Protein AF-A0A6A4SZC0-F1 (afdb_monomer_lite)

pLDDT: mean 73.5, std 26.19, range [21.17, 98.06]

Foldseek 3Di:
DPVVVVVVVVVVVVVPQAKDWPDAFAADEEEFFAKDKTWTAIPNDQAWKWKDWQNHTQDTDQQSPVQNQWGFDDDRVRRIGMIMGHGDDPVRQTWMWMADVVNRDIGDIYGYHYWYDWDAKDWPCPQEDEEEAQDKDKTKIKIWFGVPFWDKWKDKQRHTDPDKDKDWDQDPVNGTIMIMIIDIDRDHCVQAQIKMKIFTADPNHNVTHIDIYGYHYFYWKDWDKDKPPQAEEQFDKMKIAIDIDGVVDWPWKWKDKLNHTDPPPTDRMDMDGDHPSLQVIWIKMWIGDPPGIDIDTDGGNYFAWKDWPDAWEADEEEAQAKDKTFTDIDGPPDKFKFKDFPVDPDTQDRDRIRIDGRDDQVNFHKMKIWIGDPPHDIDIHIYGYHYAAAKDWDDDQEAEDAAFAKDKDKIKIFGVVDFPFKWKDWDPDIDGQVPDDDDPFWDKDWDQDPPPGRIIMIMIMGHGHHPVQQVTWMWIWTGDPRGIDIGTHHYDHDDPPPPVVVVVVVVVVVVVVVVVVVVVVVVVVVVPPDDDDDDDDDDDDDYDDDDDDDDDDDDDDDDDDDDDDDDDDDDDDDDDDDDDDDDDDDDDDDDDDDDDDDDDDDDDDDDDDDDDDDDDDDDDDDDDDDDDDDDDDDDDDDDDDDDDDDYDDDDDDDDDDDDDDDDDDDDDDDDDDDDDDDDDDDDDDDDDDDDDDDDDDDDDDDDDDDDDDDDDDDDDDDDDDDDDDDDDDDDDDDDDDDPPPPDDDDDDDDDDDDDDDDDDDDDDDDDDDDDDDDDDDDDDDDDDDDDDDDDDDDDDDDDDDDDDDDDDDDDDDDDDDDDDDDDDDDPVNVVCVVACDNDDDPVCVPPHHQPPVNDDDDPPPPPQFDWDWPALPDLLVVGGWIWTFGHDPFATAFIDIDFQPPFDVLQVVQQVDFLLRSLLLQCQQPLLQNLQSSVQSLVQQCVLQVHDADLLLLLVSLLVQLLSLLSLLLVLLQSLCVLLPNNPLNVLVVVLNQLSLVQLCQQQVGSTSRSQRHNFGGQDDHDPPSLVVVVVSLVVVVVSLVVVCVVQVPDPSNCVLWPPALWDALVRCVVLPAFALQNQQNFHPDFCCPVPNDRCSVVADFDQHHHHGSILSSSNVRSSRSNVRSSSRNVVSSVVNDDDDRGHPPLQQHQDDPVCCVPDPVSVVSNVCCVPFNRFGQADWDWGWHQRSLGTWIWIFGHPRGSGTNGIDIDDNLCSLVVCLGVRRHGHGPSSSSSSSSSSSDDCSNVHD

Sequence (1249 aa):
MQRLLLLSLALTFQTVWTARFSQEPADQSVVRGQRVILSCVVFNYSGIVQWTKDGLALGIGEDLRAWPRYRVLRVQELGQYNLEILSADLSDDSLYECQAPDAALRSRRAKLTVLIPPDDPVIDGGPEVLLNAGESYNLSCVSRGAKPPSMIEWLKDGLPVDGAASATEVLSDRKRVTTRSYLPVQPVDTDTGRNYSCVATNLAIPMGKITTVTLNVHHQPTVTLSIEPRSVLEGERVTFTCQAHANPPIMGYRWAKGGVVLQGARESVFTTKADHSFFTEPVSCLVFNAVGKTNVSILVDVHFGPILLVEPQPKTVDVDSDVSLNCKWAGNPPLTLTWFKKGSNMVLSNSNQLYLKSVSQADAGQYVCKAIVPRIGVGETEVTLTVNGPPIISSDPVQYAVRGERGEVKCFIASTPPPDKIVWAWKENVWEKEKGTLLERYTVEQSKSAAEGGGVLSTLTINNVMESDFLSTYNCTAWNSFGPGTMIISLEETEEVPVGIIAGGTVGSTILLFIFLLVLVLIFYRQRKGSRRGVTLGKPDIKVETINKETHSLEEDSGSVSTASRMVKAMYSPFKDDIELKSDLRSDTLDTRQEYDLKDPTNGYYNVRASTHDEGRPASRSTMHYSDYRSPTGTPGGAASISSSAGGSGATASGGAPGPPGPLTSPGRPQACYDPRPPSRLSHISYAQFNTFTRGGQSQQPPANPVPAASDFPGDCSLLESNSQLAYDNYGYPSHYQTYRMGFAPSSLAPLEAGPSYEMYGVGSGVAAPAVGVVPGGPAPSGSETGLGKYGSSTRFSYTSQHSDYSHSRHTQRMQTHVQKQWQPDVEWMEQFAGAVMYPTTISEKWNLPPWNDKDPPAEKDVSNLTINFGPQHPAAHGVLRLVLELSGESVKKCDPHIGLLHRGTEKLIEYKTYLQALPYFDRLDYVSMMCNEEAYSLAVEKLLNIQAPPRAQWIRVLYGEMTRILNHIMAITTHALDIGAMTPFFWMFEEREKMFEFYERVSGARMHAAYIRPGGVHQDLPLGLMDDIYEWCKNFSIRIDEVEEMLTSNRIWKNRTVDIGVISAEDALNYGFSGVMLRGSGIKWDLRKSQPYDKYDEVEFDVPIGSKGDCYDRYLCRMEEMRQSLRIMHQALNKMPEGEIKVDDAKVAPPKRSEMKTSMESLIHHFKLYTEGYQVPPGATYTAVEAPKGEFGVYLVSDGSSRPYRCKIKAPGFAHLAGLDKMAQGHMLADVVAIIGTQDIVFGEVDR

Secondary structure (DSSP, 8-state):
-TTHHHHHHHHHHHTTS--EEEE----EEEETTS-EEE--EEET--S--EEEETTEE--SSSB-TT-TTEEEEEEGGGTEEEEEESS--TTT-SEEEEEEGGGTEEPPPEEEEEEBPPPPPEETT-SEEEEETT--EEEEEEEEEEBSPPEEEEEETTEE----EEEEEE-TTSS-EEEEEEEEE---GGGTTPEEEEEEEETTEEEEEEEEEEEEEEEEEEEEEEEESSEEETT-EEEEEEEEEEESPP-EEEEEETTEE-TT--SSEEEEEPPTHHHHS-EEEEEE-SS-EEEEEE--EEEEEEEEEEPPPPEEEETT--EEEE-EEEEESPPEEEEEETT---EEESSSEEEESS--TTT-EEEEEEEEETTTEEEEEEEEEEEE-SPEE-S-SEEEE-TTS-EEEEEEEE-SSPPSEEEEEETTEEEETTS--SSTTEEEEEEE--SSS-PEEEEEEESS--HHHHTS-EEEEEEETTEEEEEEEEEEE-----THHHHHHHHHHHHHHHHHHHHHHHHHHHHTTS-------------------------------------------------------------------PPP-------PPPP-----------------------------------------------------------------PPP------------PPP------PPPPPPP------------------------PPP----------PPP-------PPPP-PPPPP-------------------------------------------------------PPPP---HHHHHTTSSSSSS--TTGGG-PPPPTTS-----------EEEEE-S--GGGSSS-EEEEEEETTEEEEEEEE--TT---HHHHHTTS-HHHHHHHHTTSSTTSHHHHHHHHHHHHHHHHT----HHHHHHHHHHHHHHHHHHHHHHHHHHHHHHT--HHHHHHHHHHHHHHHHHHHHHS-SS----EETTEESSPPPTTHHHHHHHHHHHHHHHHHHHHHHHTT-HHHHHTTTTSS---HHHHHHTT--THHHHHTT----HHHHS--TTTTSS-------SS-SHHHHHHHHHHHHHHHHHHHHHHHHH---S-SB-S-TTTSPPPTTGGGT-HHHHHHHHHHHHT-PPPPSEEEEEEEEETTEEEEEEEEE-SSSSEEEEEEE-HHHHHHHTHHHHHTTSBHHHHHHHHHHHT--HHHH--

InterPro domains:
  IPR001135 NADH-quinone oxidoreductase, subunit D [PF00346] (979-1249)
  IPR003598 Immunoglobulin subtype 2 [SM00408] (31-105)
  IPR003598 Immunoglobulin subtype 2 [SM00408] (132-205)
  IPR003598 Immunoglobulin subtype 2 [SM00408] (318-376)
  IPR003599 Immunoglobulin domain subtype [SM00409] (25-115)
  IPR003599 Immunoglobulin domain subtype [SM00409] (126-218)
  IPR003599 Immunoglobulin domain subtype [SM00409] (227-288)
  IPR003599 Immunoglobulin domain subtype [SM00409] (312-388)
  IPR003599 Immunoglobulin domain subtype [SM00409] (396-494)
  IPR007110 Immunoglobulin-like domain [PS50835] (19-113)
  IPR007110 Immunoglobulin-like domain [PS50835] (118-216)
  IPR007110 Immunoglobulin-like domain [PS50835] (221-297)
  IPR007110 Immunoglobulin-like domain [PS50835] (306-386)
  IPR007110 Immunoglobulin-like domain [PS50835] (390-492)
  IPR013098 Immunoglobulin I-set [PF07679] (20-104)
  IPR013162 CD80-like, immunoglobulin C2-set [PF08205] (127-201)
  IPR013783 Immunoglobulin-like fold [G3DSA:2.60.40.10] (14-118)
  IPR013783 Immunoglobulin-like fold [G3DSA:2.60.40.10] (119-219)
  IPR013783 Immunoglobulin-like fold [G3DSA:2.60.40.10] (220-300)
  IPR013783 Immunoglobulin-like fold [G3DSA:2.60.40.10] (308-391)

Organism: Scophthalmus maximus (NCBI:txid52904)

Radius of gyration: 54.32 Å; chains: 1; bounding box: 139×118×190 Å

Structure (mmCIF, N/CA/C/O backbone):
data_AF-A0A6A4SZC0-F1
#
_entry.id   AF-A0A6A4SZC0-F1
#
loop_
_atom_site.group_PDB
_atom_site.id
_atom_site.type_symbol
_atom_site.label_atom_id
_atom_site.label_alt_id
_atom_site.label_comp_id
_atom_site.label_asym_id
_atom_site.label_entity_id
_atom_site.label_seq_id
_atom_site.pdbx_PDB_ins_code
_atom_site.Cartn_x
_atom_site.Cartn_y
_atom_site.Cartn_z
_atom_site.occupancy
_atom_site.B_iso_or_equiv
_atom_site.auth_seq_id
_atom_site.auth_comp_id
_atom_site.auth_asym_id
_atom_site.auth_atom_id
_atom_site.pdbx_PDB_model_num
ATOM 1 N N . MET A 1 1 ? 15.861 -23.640 -100.175 1.00 49.62 1 MET A N 1
ATOM 2 C CA . MET A 1 1 ? 16.264 -23.516 -98.753 1.00 49.62 1 MET A CA 1
ATOM 3 C C . MET A 1 1 ? 17.697 -23.999 -98.443 1.00 49.62 1 MET A C 1
ATOM 5 O O . MET A 1 1 ? 18.003 -24.201 -97.281 1.00 49.62 1 MET A O 1
ATOM 9 N N . GLN A 1 2 ? 18.626 -24.113 -99.407 1.00 46.34 2 GLN A N 1
ATOM 10 C CA . GLN A 1 2 ? 19.973 -24.665 -99.125 1.00 46.34 2 GLN A CA 1
ATOM 11 C C . GLN A 1 2 ? 21.093 -23.608 -99.001 1.00 46.34 2 GLN A C 1
ATOM 13 O O . GLN A 1 2 ? 22.167 -23.912 -98.498 1.00 46.34 2 GLN A O 1
ATOM 18 N N . ARG A 1 3 ? 20.836 -22.347 -99.394 1.00 47.72 3 ARG A N 1
ATOM 19 C CA . ARG A 1 3 ? 21.788 -21.225 -99.234 1.00 47.72 3 ARG A CA 1
ATOM 20 C C . ARG A 1 3 ? 21.664 -20.455 -97.909 1.00 47.72 3 ARG A C 1
ATOM 22 O O . ARG A 1 3 ? 22.648 -19.861 -97.495 1.00 47.72 3 ARG A O 1
ATOM 29 N N . LEU A 1 4 ? 20.513 -20.489 -97.221 1.00 49.53 4 LEU A N 1
ATOM 30 C CA . LEU A 1 4 ? 20.379 -19.850 -95.897 1.00 49.53 4 LEU A CA 1
ATOM 31 C C . LEU A 1 4 ? 21.061 -20.657 -94.779 1.00 49.53 4 LEU A C 1
ATOM 33 O O . LEU A 1 4 ? 21.677 -20.059 -93.905 1.00 49.53 4 LEU A O 1
ATOM 37 N N . LEU A 1 5 ? 21.010 -21.995 -94.832 1.00 50.75 5 LEU A N 1
ATOM 38 C CA . LEU A 1 5 ? 21.583 -22.850 -93.781 1.00 50.75 5 LEU A CA 1
ATOM 39 C C . LEU A 1 5 ? 23.122 -22.756 -93.703 1.00 50.75 5 LEU A C 1
ATOM 41 O O . LEU A 1 5 ? 23.707 -22.872 -92.629 1.00 50.75 5 LEU A O 1
ATOM 45 N N . LEU A 1 6 ? 23.777 -22.506 -94.844 1.00 50.41 6 LEU A N 1
ATOM 46 C CA . LEU A 1 6 ? 25.222 -22.261 -94.922 1.00 50.41 6 LEU A CA 1
ATOM 47 C C . LEU A 1 6 ? 25.619 -20.891 -94.346 1.00 50.41 6 LEU A C 1
ATOM 49 O O . LEU A 1 6 ? 26.692 -20.768 -93.766 1.00 50.41 6 LEU A O 1
ATOM 53 N N . LEU A 1 7 ? 24.748 -19.882 -94.451 1.00 50.78 7 LEU A N 1
ATOM 54 C CA . LEU A 1 7 ? 24.972 -18.550 -93.878 1.00 50.78 7 LEU A CA 1
ATOM 55 C C . LEU A 1 7 ? 24.756 -18.524 -92.358 1.00 50.78 7 LEU A C 1
ATOM 57 O O . LEU A 1 7 ? 25.534 -17.882 -91.655 1.00 50.78 7 LEU A O 1
ATOM 61 N N . SER A 1 8 ? 23.777 -19.270 -91.829 1.00 48.88 8 SER A N 1
ATOM 62 C CA . SER A 1 8 ? 23.632 -19.434 -90.375 1.00 48.88 8 SER A CA 1
ATOM 63 C C . SER A 1 8 ? 24.808 -20.201 -89.765 1.00 48.88 8 SER A C 1
ATOM 65 O O . SER A 1 8 ? 25.324 -19.784 -88.733 1.00 48.88 8 SER A O 1
ATOM 67 N N . LEU A 1 9 ? 25.292 -21.263 -90.427 1.00 48.94 9 LEU A N 1
ATOM 68 C CA . LEU A 1 9 ? 26.487 -21.988 -89.980 1.00 48.94 9 LEU A CA 1
ATOM 69 C C . LEU A 1 9 ? 27.747 -21.107 -90.024 1.00 48.94 9 LEU A C 1
ATOM 71 O O . LEU A 1 9 ? 28.496 -21.085 -89.048 1.00 48.94 9 LEU A O 1
ATOM 75 N N . ALA A 1 10 ? 27.946 -20.320 -91.088 1.00 46.38 10 ALA A N 1
ATOM 76 C CA . ALA A 1 10 ? 29.073 -19.388 -91.187 1.00 46.38 10 ALA A CA 1
ATOM 77 C C . ALA A 1 10 ? 29.081 -18.337 -90.057 1.00 46.38 10 ALA A C 1
ATOM 79 O O . ALA A 1 10 ? 30.130 -18.091 -89.462 1.00 46.38 10 ALA A O 1
ATOM 80 N N . LEU A 1 11 ? 27.917 -17.778 -89.703 1.00 45.38 11 LEU A N 1
ATOM 81 C CA . LEU A 1 11 ? 27.799 -16.809 -88.607 1.00 45.38 11 LEU A CA 1
ATOM 82 C C . LEU A 1 11 ? 28.002 -17.444 -87.219 1.00 45.38 11 LEU A C 1
ATOM 84 O O . LEU A 1 11 ? 28.628 -16.823 -86.365 1.00 45.38 11 LEU A O 1
ATOM 88 N N . THR A 1 12 ? 27.576 -18.695 -86.998 1.00 43.72 12 THR A N 1
ATOM 89 C CA . THR A 1 12 ? 27.867 -19.410 -85.735 1.00 43.72 12 THR A CA 1
ATOM 90 C C . THR A 1 12 ? 29.331 -19.838 -85.585 1.00 43.72 12 THR A C 1
ATOM 92 O O . THR A 1 12 ? 29.813 -19.974 -84.463 1.00 43.72 12 THR A O 1
ATOM 95 N N . PHE A 1 13 ? 30.070 -20.019 -86.687 1.00 40.19 13 PHE A N 1
ATOM 96 C CA . PHE A 1 13 ? 31.503 -20.333 -86.634 1.00 40.19 13 PHE A CA 1
ATOM 97 C C . PHE A 1 13 ? 32.389 -19.098 -86.390 1.00 40.19 13 PHE A C 1
ATOM 99 O O . PHE A 1 13 ? 33.489 -19.240 -85.856 1.00 40.19 13 PHE A O 1
ATOM 106 N N . GLN A 1 14 ? 31.919 -17.884 -86.704 1.00 40.84 14 GLN A N 1
ATOM 107 C CA . GLN A 1 14 ? 32.673 -16.646 -86.447 1.00 40.84 14 GLN A CA 1
ATOM 108 C C . GLN A 1 14 ? 32.644 -16.189 -84.977 1.00 40.84 14 GLN A C 1
ATOM 110 O O . GLN A 1 14 ? 33.563 -15.498 -84.544 1.00 40.84 14 GLN A O 1
ATOM 115 N N . THR A 1 15 ? 31.667 -16.614 -84.170 1.00 44.94 15 THR A N 1
ATOM 116 C CA . THR A 1 15 ? 31.565 -16.234 -82.743 1.00 44.94 15 THR A CA 1
ATOM 117 C C . THR A 1 15 ? 32.458 -17.041 -81.788 1.00 44.94 15 THR A C 1
ATOM 119 O O . THR A 1 15 ? 32.442 -16.795 -80.585 1.00 44.94 15 THR A O 1
ATOM 122 N N . VAL A 1 16 ? 33.237 -18.011 -82.284 1.00 49.69 16 VAL A N 1
ATOM 123 C CA . VAL A 1 16 ? 34.084 -18.895 -81.448 1.00 49.69 16 VAL A CA 1
ATOM 124 C C . VAL A 1 16 ? 35.518 -18.353 -81.267 1.00 49.69 16 VAL A C 1
ATOM 126 O O . VAL A 1 16 ? 36.248 -18.794 -80.380 1.00 49.69 16 VAL A O 1
ATOM 129 N N . TRP A 1 17 ? 35.918 -17.352 -82.060 1.00 48.91 17 TRP A N 1
ATOM 130 C CA . TRP A 1 17 ? 37.304 -16.857 -82.147 1.00 48.91 17 TRP A CA 1
ATOM 131 C C . TRP A 1 17 ? 37.488 -15.382 -81.743 1.00 48.91 17 TRP A C 1
ATOM 133 O O . TRP A 1 17 ? 38.445 -14.735 -82.157 1.00 48.91 17 TRP A O 1
ATOM 143 N N . THR A 1 18 ? 36.595 -14.839 -80.912 1.00 60.50 18 THR A N 1
ATOM 144 C CA . THR A 1 18 ? 36.749 -13.499 -80.316 1.00 60.50 18 THR A CA 1
ATOM 145 C C . THR A 1 18 ? 37.232 -13.594 -78.870 1.00 60.50 18 THR A C 1
ATOM 147 O O . THR A 1 18 ? 36.570 -14.228 -78.044 1.00 60.50 18 THR A O 1
ATOM 150 N N . ALA A 1 19 ? 38.345 -12.929 -78.548 1.00 70.81 19 ALA A N 1
ATOM 151 C CA . ALA A 1 19 ? 38.834 -12.808 -77.177 1.00 70.81 19 ALA A CA 1
ATOM 152 C C . ALA A 1 19 ? 37.788 -12.138 -76.264 1.00 70.81 19 ALA A C 1
ATOM 154 O O . ALA A 1 19 ? 37.113 -11.192 -76.674 1.00 70.81 19 ALA A O 1
ATOM 155 N N . ARG A 1 20 ? 37.653 -12.619 -75.023 1.00 84.19 20 ARG A N 1
ATOM 156 C CA . ARG A 1 20 ? 36.742 -12.053 -74.005 1.00 84.19 20 ARG A CA 1
ATOM 157 C C . ARG A 1 20 ? 37.217 -12.379 -72.592 1.00 84.19 20 ARG A C 1
ATOM 159 O O . ARG A 1 20 ? 37.867 -13.404 -72.398 1.00 84.19 20 ARG A O 1
ATOM 166 N N . PHE A 1 21 ? 36.851 -11.583 -71.590 1.00 85.00 21 PHE A N 1
ATOM 167 C CA . PHE A 1 21 ? 37.095 -11.974 -70.198 1.00 85.00 21 PHE A CA 1
ATOM 168 C C . PHE A 1 21 ? 36.238 -13.193 -69.823 1.00 85.00 21 PHE A C 1
ATOM 170 O O . PHE A 1 21 ? 35.033 -13.220 -70.060 1.00 85.00 21 PHE A O 1
ATOM 177 N N . SER A 1 22 ? 36.877 -14.209 -69.242 1.00 85.94 22 SER A N 1
ATOM 178 C CA . SER A 1 22 ? 36.214 -15.330 -68.564 1.00 85.94 22 SER A CA 1
ATOM 179 C C . SER A 1 22 ? 36.107 -15.097 -67.059 1.00 85.94 22 SER A C 1
ATOM 181 O O . SER A 1 22 ? 35.223 -15.657 -66.417 1.00 85.94 22 SER A O 1
ATOM 183 N N . GLN A 1 23 ? 37.017 -14.302 -66.493 1.00 88.06 23 GLN A N 1
ATOM 184 C CA . GLN A 1 23 ? 36.979 -13.870 -65.103 1.00 88.06 23 GLN A CA 1
ATOM 185 C C . GLN A 1 23 ? 37.571 -12.463 -65.011 1.00 88.06 23 GLN A C 1
ATOM 187 O O . GLN A 1 23 ? 38.682 -12.220 -65.486 1.00 88.06 23 GLN A O 1
ATOM 192 N N . GLU A 1 24 ? 36.824 -11.555 -64.391 1.00 90.31 24 GLU A N 1
ATOM 193 C CA . GLU A 1 24 ? 37.236 -10.173 -64.146 1.00 90.31 24 GLU A CA 1
ATOM 194 C C . GLU A 1 24 ? 37.526 -9.943 -62.658 1.00 90.31 24 GLU A C 1
ATOM 196 O O . GLU A 1 24 ? 36.833 -10.524 -61.808 1.00 90.31 24 GLU A O 1
ATOM 201 N N . PRO A 1 25 ? 38.485 -9.063 -62.317 1.00 91.31 25 PRO A N 1
ATOM 202 C CA . PRO A 1 25 ? 38.863 -8.833 -60.930 1.00 91.31 25 PRO A CA 1
ATOM 203 C C . PRO A 1 25 ? 37.687 -8.311 -60.116 1.00 91.31 25 PRO A C 1
ATOM 205 O O . PRO A 1 25 ? 36.854 -7.561 -60.620 1.00 91.31 25 PRO A O 1
ATOM 208 N N . ALA A 1 26 ? 37.600 -8.741 -58.863 1.00 90.06 26 ALA A N 1
ATOM 209 C CA . ALA A 1 26 ? 36.585 -8.313 -57.908 1.00 90.06 26 ALA A CA 1
ATOM 210 C C . ALA A 1 26 ? 37.208 -7.416 -56.835 1.00 90.06 26 ALA A C 1
ATOM 212 O O . ALA A 1 26 ? 38.411 -7.506 -56.581 1.00 90.06 26 ALA A O 1
ATOM 213 N N . ASP A 1 27 ? 36.379 -6.601 -56.189 1.00 91.38 27 ASP A N 1
ATOM 214 C CA . ASP A 1 27 ? 36.770 -5.850 -54.998 1.00 91.38 27 ASP A CA 1
ATOM 215 C C . ASP A 1 27 ? 37.230 -6.819 -53.901 1.00 91.38 27 ASP A C 1
ATOM 217 O O . ASP A 1 27 ? 36.604 -7.854 -53.663 1.00 91.38 27 ASP A O 1
ATOM 221 N N . GLN A 1 28 ? 38.346 -6.497 -53.248 1.00 91.06 28 GLN A N 1
ATOM 222 C CA . GLN A 1 28 ? 38.947 -7.330 -52.207 1.00 91.06 28 GLN A CA 1
ATOM 223 C C . GLN A 1 28 ? 39.473 -6.460 -51.066 1.00 91.06 28 GLN A C 1
ATOM 225 O O . GLN A 1 28 ? 39.977 -5.352 -51.280 1.00 91.06 28 GLN A O 1
ATOM 230 N N . SER A 1 29 ? 39.392 -6.985 -49.845 1.00 91.62 29 SER A N 1
ATOM 231 C CA . SER A 1 29 ? 40.030 -6.420 -48.661 1.00 91.62 29 SER A CA 1
ATOM 232 C C . SER A 1 29 ? 41.166 -7.327 -48.187 1.00 91.62 29 SER A C 1
ATOM 234 O O . SER A 1 29 ? 41.032 -8.548 -48.163 1.00 91.62 29 SER A O 1
ATOM 236 N N . VAL A 1 30 ? 42.307 -6.736 -47.830 1.00 92.25 30 VAL A N 1
ATOM 237 C CA . VAL A 1 30 ? 43.507 -7.466 -47.384 1.00 92.25 30 VAL A CA 1
ATOM 238 C C . VAL A 1 30 ? 44.138 -6.754 -46.193 1.00 92.25 30 VAL A C 1
ATOM 240 O O . VAL A 1 30 ? 44.199 -5.525 -46.177 1.00 92.25 30 VAL A O 1
ATOM 243 N N . VAL A 1 31 ? 44.616 -7.490 -45.187 1.00 91.44 31 VAL A N 1
ATOM 244 C CA . VAL A 1 31 ? 45.324 -6.879 -44.051 1.00 91.44 31 VAL A CA 1
ATOM 245 C C . VAL A 1 31 ? 46.744 -6.504 -44.475 1.00 91.44 31 VAL A C 1
ATOM 247 O O . VAL A 1 31 ? 47.427 -7.275 -45.151 1.00 91.44 31 VAL A O 1
ATOM 250 N N . ARG A 1 32 ? 47.203 -5.312 -44.076 1.00 90.88 32 ARG A N 1
ATOM 251 C CA . ARG A 1 32 ? 48.556 -4.818 -44.364 1.00 90.88 32 ARG A CA 1
ATOM 252 C C . ARG A 1 32 ? 49.616 -5.883 -44.056 1.00 90.88 32 ARG A C 1
ATOM 254 O O . ARG A 1 32 ? 49.637 -6.454 -42.970 1.00 90.88 32 ARG A O 1
ATOM 261 N N . GLY A 1 33 ? 50.512 -6.116 -45.010 1.00 87.38 33 GLY A N 1
ATOM 262 C CA . GLY A 1 33 ? 51.569 -7.123 -44.937 1.00 87.38 33 GLY A CA 1
ATOM 263 C C . GLY A 1 33 ? 51.233 -8.447 -45.634 1.00 87.38 33 GLY A C 1
ATOM 264 O O . GLY A 1 33 ? 52.159 -9.131 -46.068 1.00 87.38 33 GLY A O 1
ATOM 265 N N . GLN A 1 34 ? 49.951 -8.795 -45.801 1.00 89.69 34 GLN A N 1
ATOM 266 C CA . GLN A 1 34 ? 49.525 -10.050 -46.434 1.00 89.69 34 GLN A CA 1
ATOM 267 C C . GLN A 1 34 ? 49.610 -10.010 -47.971 1.00 89.69 34 GLN A C 1
ATOM 269 O O . GLN A 1 34 ? 49.610 -8.944 -48.590 1.00 89.69 34 GLN A O 1
ATOM 274 N N . ARG A 1 35 ? 49.657 -11.199 -48.582 1.00 91.25 35 ARG A N 1
ATOM 275 C CA . ARG A 1 35 ? 49.629 -11.426 -50.036 1.00 91.25 35 ARG A CA 1
ATOM 276 C C . ARG A 1 35 ? 48.193 -11.370 -50.564 1.00 91.25 35 ARG A C 1
ATOM 278 O O . ARG A 1 35 ? 47.302 -11.956 -49.956 1.00 91.25 35 ARG A O 1
ATOM 285 N N . VAL A 1 36 ? 47.983 -10.743 -51.721 1.00 92.25 36 VAL A N 1
ATOM 286 C CA . VAL A 1 36 ? 46.680 -10.685 -52.414 1.00 92.25 36 VAL A CA 1
ATOM 287 C C . VAL A 1 36 ? 46.835 -10.977 -53.908 1.00 92.25 36 VAL A C 1
ATOM 289 O O . VAL A 1 36 ? 47.882 -10.695 -54.492 1.00 92.25 36 VAL A O 1
ATOM 292 N N . ILE A 1 37 ? 45.807 -11.570 -54.524 1.00 92.62 37 ILE A N 1
ATOM 293 C CA . ILE A 1 37 ? 45.784 -11.916 -55.950 1.00 92.62 37 ILE A CA 1
ATOM 294 C C . ILE A 1 37 ? 44.478 -11.410 -56.576 1.00 92.62 37 ILE A C 1
ATOM 296 O O . ILE A 1 37 ? 43.388 -11.889 -56.255 1.00 92.62 37 ILE A O 1
ATOM 300 N N . LEU A 1 38 ? 44.593 -10.465 -57.509 1.00 91.88 38 LEU A N 1
ATOM 301 C CA . LEU A 1 38 ? 43.484 -9.996 -58.335 1.00 91.88 38 LEU A CA 1
ATOM 302 C C . LEU A 1 38 ? 43.412 -10.853 -59.601 1.00 91.88 38 LEU A C 1
ATOM 304 O O . LEU A 1 38 ? 44.346 -10.874 -60.407 1.00 91.88 38 LEU A O 1
ATOM 308 N N . SER A 1 39 ? 42.312 -11.584 -59.773 1.00 91.00 39 SER A N 1
ATOM 309 C CA . SER A 1 39 ? 42.138 -12.475 -60.918 1.00 91.00 39 SER A CA 1
ATOM 310 C C . SER A 1 39 ? 41.812 -11.712 -62.203 1.00 91.00 39 SER A C 1
ATOM 312 O O . SER A 1 39 ? 40.995 -10.796 -62.211 1.00 91.00 39 SER A O 1
ATOM 314 N N . CYS A 1 40 ? 42.439 -12.105 -63.307 1.00 90.75 40 CYS A N 1
ATOM 315 C CA . CYS A 1 40 ? 42.083 -11.662 -64.650 1.00 90.75 40 CYS A CA 1
ATOM 316 C C . CYS A 1 40 ? 42.360 -12.804 -65.626 1.00 90.75 40 CYS A C 1
ATOM 318 O O . CYS A 1 40 ? 43.500 -13.250 -65.763 1.00 90.75 40 CYS A O 1
ATOM 320 N N . VAL A 1 41 ? 41.312 -13.293 -66.287 1.00 90.00 41 VAL A N 1
ATOM 321 C CA . VAL A 1 41 ? 41.397 -14.429 -67.212 1.00 90.00 41 VAL A CA 1
ATOM 322 C C . VAL A 1 41 ? 40.723 -14.049 -68.521 1.00 90.00 41 VAL A C 1
ATOM 324 O O . VAL A 1 41 ? 39.532 -13.731 -68.535 1.00 90.00 41 VAL A O 1
ATOM 327 N N . VAL A 1 42 ? 41.477 -14.083 -69.619 1.00 86.69 42 VAL A N 1
ATOM 328 C CA . VAL A 1 42 ? 41.027 -13.722 -70.968 1.00 86.69 42 VAL A CA 1
ATOM 329 C C . VAL A 1 42 ? 40.969 -14.988 -71.820 1.00 86.69 42 VAL A C 1
ATOM 331 O O . VAL A 1 42 ? 41.989 -15.585 -72.153 1.00 86.69 42 VAL A O 1
ATOM 334 N N . PHE A 1 43 ? 39.759 -15.417 -72.165 1.00 83.06 43 PHE A N 1
ATOM 335 C CA . PHE A 1 43 ? 39.529 -16.604 -72.976 1.00 83.06 43 PHE A CA 1
ATOM 336 C C . PHE A 1 43 ? 39.976 -16.376 -74.424 1.00 83.06 43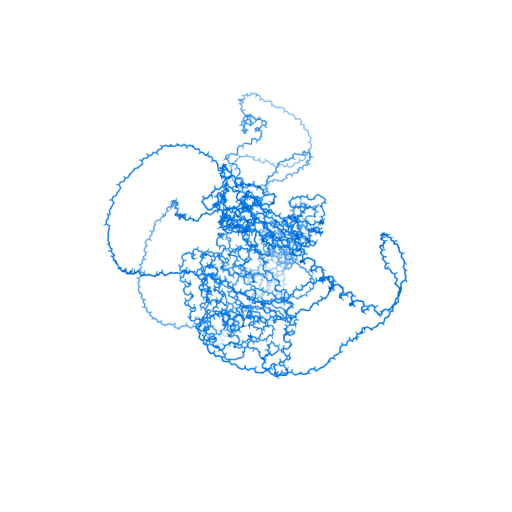 PHE A C 1
ATOM 338 O O . PHE A 1 43 ? 39.653 -15.344 -75.013 1.00 83.06 43 PHE A O 1
ATOM 345 N N . ASN A 1 44 ? 40.659 -17.372 -74.996 1.00 77.62 44 ASN A N 1
ATOM 346 C CA . ASN A 1 44 ? 41.144 -17.387 -76.381 1.00 77.62 44 ASN A CA 1
ATOM 347 C C . ASN A 1 44 ? 42.006 -16.156 -76.754 1.00 77.62 44 ASN A C 1
ATOM 349 O O . ASN A 1 44 ? 41.854 -15.567 -77.823 1.00 77.62 44 ASN A O 1
ATOM 353 N N . TYR A 1 45 ? 42.901 -15.750 -75.844 1.00 80.25 45 TYR A N 1
ATOM 354 C CA . TYR A 1 45 ? 43.857 -14.659 -76.037 1.00 80.25 45 TYR A CA 1
ATOM 355 C C . TYR A 1 45 ? 45.249 -15.075 -75.554 1.00 80.25 45 TYR A C 1
ATOM 357 O O . TYR A 1 45 ? 45.413 -15.483 -74.407 1.00 80.25 45 TYR A O 1
ATOM 365 N N . SER A 1 46 ? 46.250 -14.952 -76.426 1.00 71.06 46 SER A N 1
ATOM 366 C CA . SER A 1 46 ? 47.657 -15.273 -76.138 1.00 71.06 46 SER A CA 1
ATOM 367 C C . SER A 1 46 ? 48.577 -14.044 -76.128 1.00 71.06 46 SER A C 1
ATOM 369 O O . SER A 1 46 ? 49.783 -14.190 -75.907 1.00 71.06 46 SER A O 1
ATOM 371 N N . GLY A 1 47 ? 48.016 -12.851 -76.362 1.00 75.94 47 GLY A N 1
ATOM 372 C CA . GLY A 1 47 ? 48.732 -11.581 -76.471 1.00 75.94 47 GLY A CA 1
ATOM 373 C C . GLY A 1 47 ? 49.187 -11.003 -75.130 1.00 75.94 47 GLY A C 1
ATOM 374 O O . GLY A 1 47 ? 49.260 -11.686 -74.099 1.00 75.94 47 GLY A O 1
ATOM 375 N N . ILE A 1 48 ? 49.518 -9.713 -75.136 1.00 81.25 48 ILE A N 1
ATOM 376 C CA . ILE A 1 48 ? 49.983 -9.016 -73.936 1.00 81.25 48 ILE A CA 1
ATOM 377 C C . ILE A 1 48 ? 48.781 -8.525 -73.122 1.00 81.25 48 ILE A C 1
ATOM 379 O O . ILE A 1 48 ? 47.844 -7.943 -73.662 1.00 81.25 48 ILE A O 1
ATOM 383 N N . VAL A 1 49 ? 48.820 -8.741 -71.807 1.00 86.56 49 VAL A N 1
ATOM 384 C CA . VAL A 1 49 ? 47.911 -8.114 -70.838 1.00 86.56 49 VAL A CA 1
ATOM 385 C C . VAL A 1 49 ? 48.724 -7.193 -69.939 1.00 86.56 49 VAL A C 1
ATOM 387 O O . VAL A 1 49 ? 49.827 -7.544 -69.513 1.00 86.56 49 VAL A O 1
ATOM 390 N N . GLN A 1 50 ? 48.166 -6.019 -69.668 1.00 88.56 50 GLN A N 1
ATOM 391 C CA . GLN A 1 50 ? 48.728 -4.967 -68.838 1.00 88.56 50 GLN A CA 1
ATOM 392 C C . GLN A 1 50 ? 47.748 -4.638 -67.712 1.00 88.56 50 GLN A C 1
ATOM 394 O O . GLN A 1 50 ? 46.560 -4.421 -67.949 1.00 88.56 50 GLN A O 1
ATOM 399 N N . TRP A 1 51 ? 48.256 -4.529 -66.489 1.00 91.75 51 TRP A N 1
ATOM 400 C CA . TRP A 1 51 ? 47.482 -4.007 -65.367 1.00 91.75 51 TRP A CA 1
ATOM 401 C C . TRP A 1 51 ? 47.681 -2.505 -65.213 1.00 91.75 51 TRP A C 1
ATOM 403 O O . TRP A 1 51 ? 48.789 -1.987 -65.383 1.00 91.75 51 TRP A O 1
ATOM 413 N N . THR A 1 52 ? 46.605 -1.812 -64.854 1.00 90.50 52 THR A N 1
ATOM 414 C CA . THR A 1 52 ? 46.651 -0.405 -64.454 1.00 90.50 52 THR A CA 1
ATOM 415 C C . THR A 1 52 ? 46.214 -0.236 -63.002 1.00 90.50 52 THR A C 1
ATOM 417 O O . THR A 1 52 ? 45.429 -1.034 -62.489 1.00 90.50 52 THR A O 1
ATOM 420 N N . LYS A 1 53 ? 46.744 0.802 -62.352 1.00 90.69 53 LYS A N 1
ATOM 421 C CA . LYS A 1 53 ? 46.488 1.196 -60.964 1.00 90.69 53 LYS A CA 1
ATOM 422 C C . LYS A 1 53 ? 46.145 2.681 -60.940 1.00 90.69 53 LYS A C 1
ATOM 424 O O . LYS A 1 53 ? 46.968 3.495 -61.347 1.00 90.69 53 LYS A O 1
ATOM 429 N N . ASP A 1 54 ? 44.923 3.026 -60.546 1.00 87.25 54 ASP A N 1
ATOM 430 C CA . ASP A 1 54 ? 44.345 4.377 -60.656 1.00 87.25 54 ASP A CA 1
ATOM 431 C C . ASP A 1 54 ? 44.534 5.006 -62.062 1.00 87.25 54 ASP A C 1
ATOM 433 O O . ASP A 1 54 ? 44.689 6.214 -62.221 1.00 87.25 54 ASP A O 1
ATOM 437 N N . GLY A 1 55 ? 44.536 4.165 -63.108 1.00 82.31 55 GLY A N 1
ATOM 438 C CA . GLY A 1 55 ? 44.770 4.549 -64.507 1.00 82.31 55 GLY A CA 1
ATOM 439 C C . GLY A 1 55 ? 46.239 4.565 -64.962 1.00 82.31 55 GLY A C 1
ATOM 440 O O . GLY A 1 55 ? 46.489 4.639 -66.164 1.00 82.31 55 GLY A O 1
ATOM 441 N N . LEU A 1 56 ? 47.215 4.437 -64.056 1.00 88.19 56 LEU A N 1
ATOM 442 C CA . LEU A 1 56 ? 48.637 4.322 -64.398 1.00 88.19 56 LEU A CA 1
ATOM 443 C C . LEU A 1 56 ? 48.992 2.883 -64.799 1.00 88.19 56 LEU A C 1
ATOM 445 O O . LEU A 1 56 ? 48.718 1.945 -64.054 1.00 88.19 56 LEU A O 1
ATOM 449 N N . ALA A 1 57 ? 49.651 2.701 -65.944 1.00 86.19 57 ALA A N 1
ATOM 450 C CA . ALA A 1 57 ? 50.175 1.406 -66.380 1.00 86.19 57 ALA A CA 1
ATOM 451 C C . ALA A 1 57 ? 51.287 0.895 -65.444 1.00 86.19 57 ALA A C 1
ATOM 453 O O . ALA A 1 57 ? 52.289 1.578 -65.239 1.00 86.19 57 ALA A O 1
ATOM 454 N N . LEU A 1 58 ? 51.143 -0.324 -64.910 1.00 85.12 58 LEU A N 1
ATOM 455 C CA . LEU A 1 58 ? 52.153 -0.930 -64.029 1.00 85.12 58 LEU A CA 1
ATOM 456 C C . LEU A 1 58 ? 53.347 -1.535 -64.793 1.00 85.12 58 LEU A C 1
ATOM 458 O O . LEU A 1 58 ? 54.422 -1.704 -64.218 1.00 85.12 58 LEU A O 1
ATOM 462 N N . GLY A 1 59 ? 53.169 -1.845 -66.080 1.00 80.06 59 GLY A N 1
ATOM 463 C CA . GLY A 1 59 ? 54.193 -2.412 -66.961 1.00 80.06 59 GLY A CA 1
ATOM 464 C C . GLY A 1 59 ? 53.725 -3.660 -67.714 1.00 80.06 59 GLY A C 1
ATOM 465 O O . GLY A 1 59 ? 52.592 -4.114 -67.560 1.00 80.06 59 GLY A O 1
ATOM 466 N N . ILE A 1 60 ? 54.620 -4.204 -68.542 1.00 75.19 60 ILE A N 1
ATOM 467 C CA . ILE A 1 60 ? 54.400 -5.389 -69.379 1.00 75.19 60 ILE A CA 1
ATOM 468 C C . ILE A 1 60 ? 55.477 -6.429 -69.043 1.00 75.19 60 ILE A C 1
ATOM 470 O O . ILE A 1 60 ? 56.667 -6.148 -69.176 1.00 75.19 60 ILE A O 1
ATOM 474 N N . GLY A 1 61 ? 55.057 -7.626 -68.630 1.00 71.69 61 GLY A N 1
ATOM 475 C CA . GLY A 1 61 ? 55.932 -8.731 -68.217 1.00 71.69 61 GLY A CA 1
ATOM 476 C C . GLY A 1 61 ? 55.432 -9.399 -66.934 1.00 71.69 61 GLY A C 1
ATOM 477 O O . GLY A 1 61 ? 54.462 -8.930 -66.344 1.00 71.69 61 GLY A O 1
ATOM 478 N N . GLU A 1 62 ? 56.071 -10.493 -66.513 1.00 74.19 62 GLU A N 1
ATOM 479 C CA . GLU A 1 62 ? 55.795 -11.103 -65.199 1.00 74.19 62 GLU A CA 1
ATOM 480 C C . GLU A 1 62 ? 56.392 -10.263 -64.064 1.00 74.19 62 GLU A C 1
ATOM 482 O O . GLU A 1 62 ? 55.690 -9.922 -63.112 1.00 74.19 62 GLU A O 1
ATOM 487 N N . ASP A 1 63 ? 57.663 -9.872 -64.211 1.00 75.94 63 ASP A N 1
ATOM 488 C CA . ASP A 1 63 ? 58.407 -9.081 -63.231 1.00 75.94 63 ASP A CA 1
ATOM 489 C C . ASP A 1 63 ? 58.278 -7.581 -63.526 1.00 75.94 63 ASP A C 1
ATOM 491 O O . ASP A 1 63 ? 58.952 -7.017 -64.400 1.00 75.94 63 ASP A O 1
ATOM 495 N N . LEU A 1 64 ? 57.412 -6.903 -62.774 1.00 83.44 64 LEU A N 1
ATOM 496 C CA . LEU A 1 64 ? 57.176 -5.469 -62.916 1.00 83.44 64 LEU A CA 1
ATOM 497 C C . LEU A 1 64 ? 58.331 -4.687 -62.272 1.00 83.44 64 LEU A C 1
ATOM 499 O O . LEU A 1 64 ? 58.273 -4.310 -61.107 1.00 83.44 64 LEU A O 1
ATOM 503 N N . ARG A 1 65 ? 59.401 -4.422 -63.037 1.00 75.69 65 ARG A N 1
ATOM 504 C CA . ARG A 1 65 ? 60.666 -3.824 -62.540 1.00 75.69 65 ARG A CA 1
ATOM 505 C C . ARG A 1 65 ? 60.518 -2.532 -61.719 1.00 75.69 65 ARG A C 1
ATOM 507 O O . ARG A 1 65 ? 61.345 -2.283 -60.849 1.00 75.69 65 ARG A O 1
ATOM 514 N N . ALA A 1 66 ? 59.501 -1.713 -61.992 1.00 78.81 66 ALA A N 1
ATOM 515 C CA . ALA A 1 66 ? 59.218 -0.481 -61.242 1.00 78.81 66 ALA A CA 1
ATOM 516 C C . ALA A 1 66 ? 58.416 -0.713 -59.940 1.00 78.81 66 ALA A C 1
ATOM 518 O O . ALA A 1 66 ? 58.297 0.189 -59.116 1.00 78.81 66 ALA A O 1
ATOM 519 N N . TRP A 1 67 ? 57.872 -1.917 -59.754 1.00 83.31 67 TRP A N 1
ATOM 520 C CA . TRP A 1 67 ? 56.949 -2.301 -58.688 1.00 83.31 67 TRP A CA 1
ATOM 521 C C . TRP A 1 67 ? 57.363 -3.660 -58.088 1.00 83.31 67 TRP A C 1
ATOM 523 O O . TRP A 1 67 ? 56.645 -4.640 -58.249 1.00 83.31 67 TRP A O 1
ATOM 533 N N . PRO A 1 68 ? 58.491 -3.760 -57.357 1.00 83.06 68 PRO A N 1
ATOM 534 C CA . PRO A 1 68 ? 59.085 -5.045 -56.953 1.00 83.06 68 PRO A CA 1
ATOM 535 C C . PRO A 1 68 ? 58.232 -5.909 -56.000 1.00 83.06 68 PRO A C 1
ATOM 537 O O . PRO A 1 68 ? 58.569 -7.065 -55.769 1.00 83.06 68 PRO A O 1
ATOM 540 N N . ARG A 1 69 ? 57.132 -5.379 -55.440 1.00 88.44 69 ARG A N 1
ATOM 541 C CA . ARG A 1 69 ? 56.135 -6.164 -54.676 1.00 88.44 69 ARG A CA 1
ATOM 542 C C . ARG A 1 69 ? 55.065 -6.824 -55.557 1.00 88.44 69 ARG A C 1
ATOM 544 O O . ARG A 1 69 ? 54.267 -7.597 -55.034 1.00 88.44 69 ARG A O 1
ATOM 551 N N . TYR A 1 70 ? 54.997 -6.461 -56.835 1.00 89.81 70 TYR A N 1
ATOM 552 C CA . TYR A 1 70 ? 53.933 -6.821 -57.763 1.00 89.81 70 TYR A CA 1
ATOM 553 C C . TYR A 1 70 ? 54.463 -7.785 -58.825 1.00 89.81 70 TYR A C 1
ATOM 555 O O . TYR A 1 70 ? 55.512 -7.545 -59.424 1.00 89.81 70 TYR A O 1
ATOM 563 N N . ARG A 1 71 ? 53.692 -8.829 -59.117 1.00 88.25 71 ARG A N 1
ATOM 564 C CA . ARG A 1 71 ? 54.006 -9.824 -60.142 1.00 88.25 71 ARG A CA 1
ATOM 565 C C . ARG A 1 71 ? 52.762 -10.145 -60.960 1.00 88.25 71 ARG A C 1
ATOM 567 O O . ARG A 1 71 ? 51.678 -10.278 -60.400 1.00 88.25 71 ARG A O 1
ATOM 574 N N . VAL A 1 72 ? 52.894 -10.291 -62.275 1.00 87.75 72 VAL A N 1
ATOM 575 C CA . VAL A 1 72 ? 51.797 -10.802 -63.113 1.00 87.75 72 VAL A CA 1
ATOM 576 C C . VAL A 1 72 ? 51.987 -12.303 -63.298 1.00 87.75 72 VAL A C 1
ATOM 578 O O . VAL A 1 72 ? 52.906 -12.737 -63.987 1.00 87.75 72 VAL A O 1
ATOM 581 N N . LEU A 1 73 ? 51.111 -13.097 -62.687 1.00 86.44 73 LEU A N 1
ATOM 582 C CA . LEU A 1 73 ? 51.081 -14.548 -62.835 1.00 86.44 73 LEU A CA 1
ATOM 583 C C . LEU A 1 73 ? 50.419 -14.896 -64.173 1.00 86.44 73 LEU A C 1
ATOM 585 O O . LEU A 1 73 ? 49.200 -14.770 -64.324 1.00 86.44 73 LEU A O 1
ATOM 589 N N . ARG A 1 74 ? 51.233 -15.309 -65.149 1.00 82.50 74 ARG A N 1
ATOM 590 C CA . ARG A 1 74 ? 50.792 -15.652 -66.503 1.00 82.50 74 ARG A CA 1
ATOM 591 C C . ARG A 1 74 ? 50.728 -17.169 -66.693 1.00 82.50 74 ARG A C 1
ATOM 593 O O . ARG A 1 74 ? 51.731 -17.852 -66.536 1.00 82.50 74 ARG A O 1
ATOM 600 N N . VAL A 1 75 ? 49.573 -17.687 -67.112 1.00 84.75 75 VAL A N 1
ATOM 601 C CA . VAL A 1 75 ? 49.420 -19.084 -67.565 1.00 84.75 75 VAL A CA 1
ATOM 602 C C . VAL A 1 75 ? 48.763 -19.069 -68.939 1.00 84.75 75 VAL A C 1
ATOM 604 O O . VAL A 1 75 ? 47.546 -18.935 -69.062 1.00 84.75 75 VAL A O 1
ATOM 607 N N . GLN A 1 76 ? 49.592 -19.151 -69.981 1.00 75.56 76 GLN A N 1
ATOM 608 C CA . GLN A 1 76 ? 49.190 -18.851 -71.360 1.00 75.56 76 GLN A CA 1
ATOM 609 C C . GLN A 1 76 ? 48.230 -19.901 -71.949 1.00 75.56 76 GLN A C 1
ATOM 611 O O . GLN A 1 76 ? 47.339 -19.542 -72.709 1.00 75.56 76 GLN A O 1
ATOM 616 N N . GLU A 1 77 ? 48.335 -21.166 -71.524 1.00 74.56 77 GLU A N 1
ATOM 617 C CA . GLU A 1 77 ? 47.408 -22.254 -71.896 1.00 74.56 77 GLU A CA 1
ATOM 618 C C . GLU A 1 77 ? 45.981 -22.046 -71.358 1.00 74.56 77 GLU A C 1
ATOM 620 O O . GLU A 1 77 ? 45.016 -22.531 -71.944 1.00 74.56 77 GLU A O 1
ATOM 625 N N . LEU A 1 78 ? 45.841 -21.309 -70.250 1.00 77.12 78 LEU A N 1
ATOM 626 C CA . LEU A 1 78 ? 44.568 -21.038 -69.575 1.00 77.12 78 LEU A CA 1
ATOM 627 C C . LEU A 1 78 ? 44.100 -19.581 -69.740 1.00 77.12 78 LEU A C 1
ATOM 629 O O . LEU A 1 78 ? 43.080 -19.199 -69.166 1.00 77.12 78 LEU A O 1
ATOM 633 N N . GLY A 1 79 ? 44.849 -18.751 -70.476 1.00 82.00 79 GLY A N 1
ATOM 634 C CA . GLY A 1 79 ? 44.567 -17.321 -70.635 1.00 82.00 79 GLY A CA 1
ATOM 635 C C . GLY A 1 79 ? 44.578 -16.527 -69.321 1.00 82.00 79 GLY A C 1
ATOM 636 O O . GLY A 1 79 ? 43.885 -15.516 -69.217 1.00 82.00 79 GLY A O 1
ATOM 637 N N . GLN A 1 80 ? 45.300 -16.987 -68.292 1.00 88.38 80 GLN A N 1
ATOM 638 C CA . GLN A 1 80 ? 45.337 -16.333 -66.976 1.00 88.38 80 GLN A CA 1
ATOM 639 C C . GLN A 1 80 ? 46.453 -15.288 -66.907 1.00 88.38 80 GLN A C 1
ATOM 641 O O . GLN A 1 80 ? 47.580 -15.552 -67.329 1.00 88.38 80 GLN A O 1
ATOM 646 N N . TYR A 1 81 ? 46.138 -14.124 -66.339 1.00 89.06 81 TYR A N 1
ATOM 647 C CA . TYR A 1 81 ? 47.016 -12.957 -66.217 1.00 89.06 81 TYR A CA 1
ATOM 648 C C . TYR A 1 81 ? 46.777 -12.247 -64.869 1.00 89.06 81 TYR A C 1
ATOM 650 O O . TYR A 1 81 ? 46.535 -11.040 -64.810 1.00 89.06 81 TYR A O 1
ATOM 658 N N . ASN A 1 82 ? 46.785 -13.006 -63.772 1.00 91.50 82 ASN A N 1
ATOM 659 C CA . ASN A 1 82 ? 46.418 -12.510 -62.443 1.00 91.50 82 ASN A CA 1
ATOM 660 C C . ASN A 1 82 ? 47.495 -11.561 -61.886 1.00 91.50 82 ASN A C 1
ATOM 662 O O . ASN A 1 82 ? 48.685 -11.840 -62.024 1.00 91.50 82 ASN A O 1
ATOM 666 N N . LEU A 1 83 ? 47.101 -10.473 -61.218 1.00 90.94 83 LEU A N 1
ATOM 667 C CA . LEU A 1 83 ? 48.041 -9.590 -60.521 1.00 90.94 83 LEU A CA 1
ATOM 668 C C . LEU A 1 83 ? 48.219 -10.053 -59.077 1.00 90.94 83 LEU A C 1
ATOM 670 O O . LEU A 1 83 ? 47.292 -9.985 -58.273 1.00 90.94 83 LEU A O 1
ATOM 674 N N . GLU A 1 84 ? 49.422 -10.498 -58.750 1.00 91.38 84 GLU A N 1
ATOM 675 C CA . GLU A 1 84 ? 49.861 -10.838 -57.404 1.00 91.38 84 GLU A CA 1
ATOM 676 C C . GLU A 1 84 ? 50.567 -9.639 -56.762 1.00 91.38 84 GLU A C 1
ATOM 678 O O . GLU A 1 84 ? 51.461 -9.036 -57.355 1.00 91.38 84 GLU A O 1
ATOM 683 N N . ILE A 1 85 ? 50.193 -9.317 -55.524 1.00 92.38 85 ILE A N 1
ATOM 684 C CA . ILE A 1 85 ? 50.907 -8.371 -54.665 1.00 92.38 85 ILE A CA 1
ATOM 685 C C . ILE A 1 85 ? 51.393 -9.166 -53.454 1.00 92.38 85 ILE A C 1
ATOM 687 O O . ILE A 1 85 ? 50.587 -9.681 -52.678 1.00 92.38 85 ILE A O 1
ATOM 691 N N . LEU A 1 86 ? 52.713 -9.294 -53.307 1.00 87.88 86 LEU A N 1
ATOM 692 C CA . LEU A 1 86 ? 53.345 -10.175 -52.316 1.00 87.88 86 LEU A CA 1
ATOM 693 C C . LEU A 1 86 ? 53.141 -9.705 -50.871 1.00 87.88 86 LEU A C 1
ATOM 695 O O . LEU A 1 86 ? 53.054 -10.528 -49.965 1.00 87.88 86 LEU A O 1
ATOM 699 N N . SER A 1 87 ? 53.072 -8.390 -50.660 1.00 90.31 87 SER A N 1
ATOM 700 C CA . SER A 1 87 ? 52.833 -7.782 -49.353 1.00 90.31 87 SER A CA 1
ATOM 701 C C . SER A 1 87 ? 52.109 -6.450 -49.539 1.00 90.31 87 SER A C 1
ATOM 703 O O . SER A 1 87 ? 52.679 -5.500 -50.081 1.00 90.31 87 SER A O 1
ATOM 705 N N . ALA A 1 88 ? 50.834 -6.413 -49.150 1.00 89.75 88 ALA A N 1
ATOM 706 C CA . ALA A 1 88 ? 49.945 -5.275 -49.353 1.00 89.75 88 ALA A CA 1
ATOM 707 C C . ALA A 1 88 ? 50.247 -4.118 -48.389 1.00 89.75 88 ALA A C 1
ATOM 709 O O . ALA A 1 88 ? 50.414 -4.311 -47.183 1.00 89.75 88 ALA A O 1
ATOM 710 N N . ASP A 1 89 ? 50.260 -2.896 -48.908 1.00 90.25 89 ASP A N 1
ATOM 711 C CA . ASP A 1 89 ? 50.606 -1.687 -48.162 1.00 90.25 89 ASP A CA 1
ATOM 712 C C . ASP A 1 89 ? 49.615 -0.541 -48.423 1.00 90.25 89 ASP A C 1
ATOM 714 O O . ASP A 1 89 ? 48.828 -0.562 -49.364 1.00 90.25 89 ASP A O 1
ATOM 718 N N . LEU A 1 90 ? 49.672 0.515 -47.611 1.00 87.56 90 LEU A N 1
ATOM 719 C CA . LEU A 1 90 ? 48.775 1.683 -47.678 1.00 87.56 90 LEU A CA 1
ATOM 720 C C . LEU A 1 90 ? 48.687 2.359 -49.059 1.00 87.56 90 LEU A C 1
ATOM 722 O O . LEU A 1 90 ? 47.680 2.999 -49.394 1.00 87.56 90 LEU A O 1
ATOM 726 N N . SER A 1 91 ? 49.761 2.236 -49.835 1.00 86.12 91 SER A N 1
ATOM 727 C CA . SER A 1 91 ? 49.916 2.734 -51.201 1.00 86.12 91 SER A CA 1
ATOM 728 C C . SER A 1 91 ? 49.223 1.862 -52.254 1.00 86.12 91 SER A C 1
ATOM 730 O O . SER A 1 91 ? 49.004 2.336 -53.365 1.00 86.12 91 SER A O 1
ATOM 732 N N . ASP A 1 92 ? 48.860 0.619 -51.933 1.00 89.06 92 ASP A N 1
ATOM 733 C CA . ASP A 1 92 ? 48.193 -0.336 -52.830 1.00 89.06 92 ASP A CA 1
ATOM 734 C C . ASP A 1 92 ? 46.660 -0.213 -52.765 1.00 89.06 92 ASP A C 1
ATOM 736 O O . ASP A 1 92 ? 45.946 -0.677 -53.647 1.00 89.06 92 ASP A O 1
ATOM 740 N N . ASP A 1 93 ? 46.137 0.502 -51.768 1.00 89.44 93 ASP A N 1
ATOM 741 C CA . ASP A 1 93 ? 44.720 0.847 -51.650 1.00 89.44 93 ASP A CA 1
ATOM 742 C C . ASP A 1 93 ? 44.287 1.819 -52.767 1.00 89.44 93 ASP A C 1
ATOM 744 O O . ASP A 1 93 ? 44.416 3.041 -52.635 1.00 89.44 93 ASP A O 1
ATOM 748 N N . SER A 1 94 ? 43.806 1.246 -53.876 1.00 90.62 94 SER A N 1
ATOM 749 C CA . SER A 1 94 ? 43.632 1.883 -55.195 1.00 90.62 94 SER A CA 1
ATOM 750 C C . SER A 1 94 ? 42.670 1.076 -56.088 1.00 90.62 94 SER A C 1
ATOM 752 O O . SER A 1 94 ? 42.209 0.003 -55.687 1.00 90.62 94 SER A O 1
ATOM 754 N N . LEU A 1 95 ? 42.309 1.609 -57.258 1.00 92.38 95 LEU A N 1
ATOM 755 C CA . LEU A 1 95 ? 41.492 0.927 -58.268 1.00 92.38 95 LEU A CA 1
ATOM 756 C C . LEU A 1 95 ? 42.382 0.231 -59.304 1.00 92.38 95 LEU A C 1
ATOM 758 O O . LEU A 1 95 ? 43.222 0.872 -59.934 1.00 92.38 95 LEU A O 1
ATOM 762 N N . TYR A 1 96 ? 42.150 -1.059 -59.529 1.00 93.06 96 TYR A N 1
ATOM 763 C CA . TYR A 1 96 ? 42.877 -1.873 -60.500 1.00 93.06 96 TYR A CA 1
ATOM 764 C C . TYR A 1 96 ? 42.001 -2.233 -61.699 1.00 93.06 96 TYR A C 1
ATOM 766 O O . TYR A 1 96 ? 40.834 -2.587 -61.541 1.00 93.06 96 TYR A O 1
ATOM 774 N N . GLU A 1 97 ? 42.565 -2.168 -62.903 1.00 92.50 97 GLU A N 1
ATOM 775 C CA . GLU A 1 97 ? 41.870 -2.489 -64.158 1.00 92.50 97 GLU A CA 1
ATOM 776 C C . GLU A 1 97 ? 42.815 -3.289 -65.067 1.00 92.50 97 GLU A C 1
ATOM 778 O O . GLU A 1 97 ? 43.954 -2.871 -65.312 1.00 92.50 97 GLU A O 1
ATOM 783 N N . CYS A 1 98 ? 42.352 -4.446 -65.543 1.00 90.88 98 CYS A N 1
ATOM 784 C CA . CYS A 1 98 ? 43.096 -5.356 -66.409 1.00 90.88 98 CYS A CA 1
ATOM 785 C C . CYS A 1 98 ? 42.799 -5.020 -67.879 1.00 90.88 98 CYS A C 1
ATOM 787 O O . CYS A 1 98 ? 41.638 -4.978 -68.287 1.00 90.88 98 CYS A O 1
ATOM 789 N N . GLN A 1 99 ? 43.831 -4.763 -68.684 1.00 90.25 99 GLN A N 1
ATOM 790 C CA . GLN A 1 99 ? 43.692 -4.313 -70.071 1.00 90.25 99 GLN A CA 1
ATOM 791 C C . GLN A 1 99 ? 44.448 -5.241 -71.030 1.00 9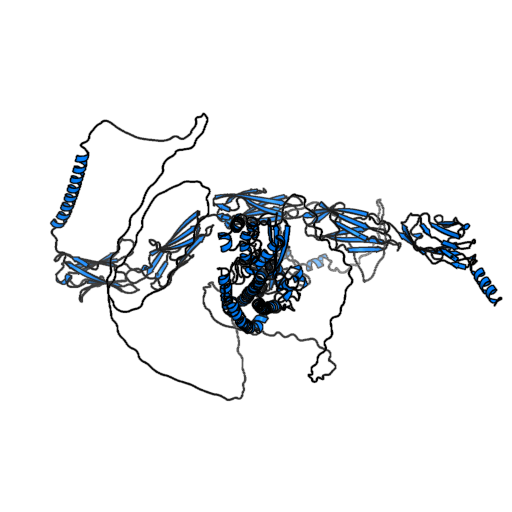0.25 99 GLN A C 1
ATOM 793 O O . GLN A 1 99 ? 45.630 -5.521 -70.834 1.00 90.25 99 GLN A O 1
ATOM 798 N N . ALA A 1 100 ? 43.783 -5.687 -72.096 1.00 88.25 100 ALA A N 1
ATOM 799 C CA . ALA A 1 100 ? 44.376 -6.468 -73.180 1.00 88.25 100 ALA A CA 1
ATOM 800 C C . ALA A 1 100 ? 44.408 -5.596 -74.454 1.00 88.25 100 ALA A C 1
ATOM 802 O O . ALA A 1 100 ? 43.438 -5.603 -75.220 1.00 88.25 100 ALA A O 1
ATOM 803 N N . PRO A 1 101 ? 45.467 -4.781 -74.657 1.00 83.12 101 PRO A N 1
ATOM 804 C CA . PRO A 1 101 ? 45.508 -3.769 -75.714 1.00 83.12 101 PRO A CA 1
ATOM 805 C C . PRO A 1 101 ? 45.381 -4.350 -77.126 1.00 83.12 101 PRO A C 1
ATOM 807 O O . PRO A 1 101 ? 44.647 -3.776 -77.927 1.00 83.12 101 PRO A O 1
ATOM 810 N N . ASP A 1 102 ? 45.995 -5.504 -77.412 1.00 82.38 102 ASP A N 1
ATOM 811 C CA . ASP A 1 102 ? 45.968 -6.122 -78.750 1.00 82.38 102 ASP A CA 1
ATOM 812 C C . ASP A 1 102 ? 44.552 -6.591 -79.157 1.00 82.38 102 ASP A C 1
ATOM 814 O O . ASP A 1 102 ? 44.259 -6.741 -80.341 1.00 82.38 102 ASP A O 1
ATOM 818 N N . ALA A 1 103 ? 43.659 -6.792 -78.178 1.00 80.88 103 ALA A N 1
ATOM 819 C CA . ALA A 1 103 ? 42.244 -7.130 -78.371 1.00 80.88 103 ALA A CA 1
ATOM 820 C C . ALA A 1 103 ? 41.278 -5.964 -78.063 1.00 80.88 103 ALA A C 1
ATOM 822 O O . ALA A 1 103 ? 40.065 -6.150 -78.114 1.00 80.88 103 ALA A O 1
ATOM 823 N N . ALA A 1 104 ? 41.793 -4.778 -77.714 1.00 83.00 104 ALA A N 1
ATOM 824 C CA . ALA A 1 104 ? 41.022 -3.612 -77.263 1.00 83.00 104 ALA A CA 1
ATOM 825 C C . ALA A 1 104 ? 40.062 -3.868 -76.070 1.00 83.00 104 ALA A C 1
ATOM 827 O O . ALA A 1 104 ? 39.075 -3.150 -75.897 1.00 83.00 104 ALA A O 1
ATOM 828 N N . LEU A 1 105 ? 40.355 -4.856 -75.215 1.00 85.94 105 LEU A N 1
ATOM 829 C CA . LEU A 1 105 ? 39.527 -5.209 -74.052 1.00 85.94 105 LEU A CA 1
ATOM 830 C C . LEU A 1 105 ? 40.018 -4.522 -72.767 1.00 85.94 105 LEU A C 1
ATOM 832 O O . LEU A 1 105 ? 41.222 -4.428 -72.517 1.00 85.94 105 LEU A O 1
ATOM 836 N N . ARG A 1 106 ? 39.079 -4.110 -71.907 1.00 89.25 106 ARG A N 1
ATOM 837 C CA . ARG A 1 106 ? 39.329 -3.625 -70.537 1.00 89.25 106 ARG A CA 1
ATOM 838 C C . ARG A 1 106 ? 38.323 -4.264 -69.584 1.00 89.25 106 ARG A C 1
ATOM 840 O O . ARG A 1 106 ? 37.142 -4.306 -69.919 1.00 89.25 106 ARG A O 1
ATOM 847 N N . SER A 1 107 ? 38.783 -4.777 -68.447 1.00 90.19 107 SER A N 1
ATOM 848 C CA . SER A 1 107 ? 37.908 -5.359 -67.425 1.00 90.19 107 SER A CA 1
ATOM 849 C C . SER A 1 107 ? 37.129 -4.272 -66.684 1.00 90.19 107 SER A C 1
ATOM 851 O O . SER A 1 107 ? 37.480 -3.090 -66.755 1.00 90.19 107 SER A O 1
ATOM 853 N N . ARG A 1 108 ? 36.152 -4.658 -65.854 1.00 90.50 108 ARG A N 1
ATOM 854 C CA . ARG A 1 108 ? 35.698 -3.776 -64.770 1.00 90.50 108 ARG A CA 1
ATOM 855 C C . ARG A 1 108 ? 36.866 -3.363 -63.866 1.00 90.50 108 ARG A C 1
ATOM 857 O O . ARG A 1 108 ? 37.876 -4.069 -63.755 1.00 90.50 108 ARG A O 1
ATOM 864 N N . ARG A 1 109 ? 36.696 -2.227 -63.191 1.00 91.00 109 ARG A N 1
ATOM 865 C CA . ARG A 1 109 ? 37.608 -1.752 -62.145 1.00 91.00 109 ARG A CA 1
ATOM 866 C C . ARG A 1 109 ? 37.309 -2.480 -60.843 1.00 91.00 109 ARG A C 1
ATOM 868 O O . ARG A 1 109 ? 36.148 -2.557 -60.458 1.00 91.00 109 ARG A O 1
ATOM 875 N N . ALA A 1 110 ? 38.352 -2.955 -60.178 1.00 91.44 110 ALA A N 1
ATOM 876 C CA . ALA A 1 110 ? 38.280 -3.589 -58.871 1.00 91.44 110 ALA A CA 1
ATOM 877 C C . ALA A 1 110 ? 38.963 -2.713 -57.819 1.00 91.44 110 ALA A C 1
ATOM 879 O O . ALA A 1 110 ? 40.109 -2.289 -57.995 1.00 91.44 110 ALA A O 1
ATOM 880 N N . LYS A 1 111 ? 38.277 -2.441 -56.712 1.00 92.25 111 LYS A N 1
ATOM 881 C CA . LYS A 1 111 ? 38.818 -1.704 -55.574 1.00 92.25 111 LYS A CA 1
ATOM 882 C C . LYS A 1 111 ? 39.545 -2.658 -54.630 1.00 92.25 111 LYS A C 1
ATOM 884 O O . LYS A 1 111 ? 38.926 -3.484 -53.962 1.00 92.25 111 LYS A O 1
ATOM 889 N N . LEU A 1 112 ? 40.863 -2.492 -54.517 1.00 91.94 112 LEU A N 1
ATOM 890 C CA . LEU A 1 112 ? 41.625 -3.092 -53.425 1.00 91.94 112 LEU A CA 1
ATOM 891 C C . LEU A 1 112 ? 41.567 -2.159 -52.210 1.00 91.94 112 LEU A C 1
ATOM 893 O O . LEU A 1 112 ? 41.900 -0.971 -52.312 1.00 91.94 112 LEU A O 1
ATOM 897 N N . THR A 1 113 ? 41.156 -2.702 -51.067 1.00 91.38 113 THR A N 1
ATOM 898 C CA . THR A 1 113 ? 41.127 -1.991 -49.782 1.00 91.38 113 THR A CA 1
ATOM 899 C C . THR A 1 113 ? 42.121 -2.630 -48.821 1.00 91.38 113 THR A C 1
ATOM 901 O O . THR A 1 113 ? 42.021 -3.816 -48.515 1.00 91.38 113 THR A O 1
ATOM 904 N N . VAL A 1 114 ? 43.083 -1.855 -48.323 1.00 91.88 114 VAL A N 1
ATOM 905 C CA . VAL A 1 114 ? 44.097 -2.359 -47.387 1.00 91.88 114 VAL A CA 1
ATOM 906 C C . VAL A 1 114 ? 43.675 -2.023 -45.963 1.00 91.88 114 VAL A C 1
ATOM 908 O O . VAL A 1 114 ? 43.633 -0.855 -45.580 1.00 91.88 114 VAL A O 1
ATOM 911 N N . LEU A 1 115 ? 43.342 -3.059 -45.199 1.00 92.12 115 LEU A N 1
ATOM 912 C CA . LEU A 1 115 ? 42.935 -2.986 -43.801 1.00 92.12 115 LEU A CA 1
ATOM 913 C C . LEU A 1 115 ? 44.167 -2.840 -42.901 1.00 92.12 115 LEU A C 1
ATOM 915 O O . LEU A 1 115 ? 45.209 -3.453 -43.148 1.00 92.12 115 LEU A O 1
ATOM 919 N N . ILE A 1 116 ? 44.052 -2.035 -41.848 1.00 90.31 116 ILE A N 1
ATOM 920 C CA . ILE A 1 116 ? 45.141 -1.746 -40.912 1.00 90.31 116 ILE A CA 1
ATOM 921 C C . ILE A 1 116 ? 44.650 -2.035 -39.495 1.00 90.31 116 ILE A C 1
ATOM 923 O O . ILE A 1 116 ? 43.656 -1.430 -39.079 1.00 90.31 116 ILE A O 1
ATOM 927 N N . PRO A 1 117 ? 45.327 -2.934 -38.758 1.00 89.06 117 PRO A N 1
ATOM 928 C CA . PRO A 1 117 ? 44.997 -3.199 -37.367 1.00 89.06 117 PRO A CA 1
ATOM 929 C C . PRO A 1 117 ? 45.198 -1.941 -36.508 1.00 89.06 117 PRO A C 1
ATOM 931 O O . PRO A 1 117 ? 46.134 -1.185 -36.770 1.00 89.06 117 PRO A O 1
ATOM 934 N N . PRO A 1 118 ? 44.359 -1.716 -35.483 1.00 89.19 118 PRO A N 1
ATOM 935 C CA . PRO A 1 118 ? 44.598 -0.658 -34.510 1.00 89.19 118 PRO A CA 1
ATOM 936 C C . PRO A 1 118 ? 45.876 -0.914 -33.696 1.00 89.19 118 PRO A C 1
ATOM 938 O O . PRO A 1 118 ? 46.245 -2.065 -33.416 1.00 89.19 118 PRO A O 1
ATOM 941 N N . ASP A 1 119 ? 46.503 0.172 -33.250 1.00 89.44 119 ASP A N 1
ATOM 942 C CA . ASP A 1 119 ? 47.474 0.140 -32.153 1.00 89.44 119 ASP A CA 1
ATOM 943 C C . ASP A 1 119 ? 46.800 -0.372 -30.861 1.00 89.44 119 ASP A C 1
ATOM 945 O O . ASP A 1 119 ? 45.568 -0.435 -30.766 1.00 89.44 119 ASP A O 1
ATOM 949 N N . ASP A 1 120 ? 47.594 -0.782 -29.871 1.00 89.00 120 ASP A N 1
ATOM 950 C CA . ASP A 1 120 ? 47.056 -1.274 -28.596 1.00 89.00 120 ASP A CA 1
ATOM 951 C C . ASP A 1 120 ? 46.232 -0.171 -27.899 1.00 89.00 120 ASP A C 1
ATOM 953 O O . ASP A 1 120 ? 46.697 0.972 -27.825 1.00 89.00 120 ASP A O 1
ATOM 957 N N . PRO A 1 121 ? 44.996 -0.459 -27.441 1.00 92.06 121 PRO A N 1
ATOM 958 C CA . PRO A 1 121 ? 44.156 0.551 -26.814 1.00 92.06 121 PRO A CA 1
ATOM 959 C C . PRO A 1 121 ? 44.774 1.005 -25.490 1.00 92.06 121 PRO A C 1
ATOM 961 O O . PRO A 1 121 ? 45.251 0.188 -24.706 1.00 92.06 121 PRO A O 1
ATOM 964 N N . VAL A 1 122 ? 44.751 2.306 -25.219 1.00 92.31 122 VAL A N 1
ATOM 965 C CA . VAL A 1 122 ? 45.268 2.880 -23.967 1.00 92.31 122 VAL A CA 1
ATOM 966 C C . VAL A 1 122 ? 44.120 3.534 -23.216 1.00 92.31 122 VAL A C 1
ATOM 968 O O . VAL A 1 122 ? 43.400 4.339 -23.806 1.00 92.31 122 VAL A O 1
ATOM 971 N N . ILE A 1 123 ? 43.963 3.195 -21.935 1.00 91.94 123 ILE A N 1
ATOM 972 C CA . ILE A 1 123 ? 43.048 3.882 -21.018 1.00 91.94 123 ILE A CA 1
ATOM 973 C C . ILE A 1 123 ? 43.841 4.964 -20.279 1.00 91.94 123 ILE A C 1
ATOM 975 O O . ILE A 1 123 ? 44.874 4.672 -19.670 1.00 91.94 123 ILE A O 1
ATOM 979 N N . ASP A 1 124 ? 43.373 6.208 -20.346 1.00 87.12 124 ASP A N 1
ATOM 980 C CA . ASP A 1 124 ? 44.009 7.331 -19.660 1.00 87.12 124 ASP A CA 1
ATOM 981 C C . ASP A 1 124 ? 43.902 7.130 -18.133 1.00 87.12 124 ASP A C 1
ATOM 983 O O . ASP A 1 124 ? 42.814 6.920 -17.600 1.00 87.12 124 ASP A O 1
ATOM 987 N N . GLY A 1 125 ? 45.041 7.165 -17.432 1.00 78.00 125 GLY A N 1
ATOM 988 C CA . GLY A 1 125 ? 45.122 6.944 -15.980 1.00 78.00 125 GLY A CA 1
ATOM 989 C C . GLY A 1 125 ? 45.384 5.499 -15.527 1.00 78.00 125 GLY A C 1
ATOM 990 O O . GLY A 1 125 ? 45.542 5.280 -14.332 1.00 78.00 125 GLY A O 1
ATOM 991 N N . GLY A 1 126 ? 45.487 4.517 -16.432 1.00 81.88 126 GLY A N 1
ATOM 992 C CA . GLY A 1 126 ? 45.880 3.148 -16.056 1.00 81.88 126 GLY A CA 1
ATOM 993 C C . GLY A 1 126 ? 47.324 3.041 -15.518 1.00 81.88 126 GLY A C 1
ATOM 994 O O . GLY A 1 126 ? 48.168 3.869 -15.873 1.00 81.88 126 GLY A O 1
ATOM 995 N N . PRO A 1 127 ? 47.656 2.015 -14.704 1.00 82.38 127 PRO A N 1
ATOM 996 C CA . PRO A 1 127 ? 46.874 0.796 -14.455 1.00 82.38 127 PRO A CA 1
ATOM 997 C C . PRO A 1 127 ? 45.817 0.895 -13.343 1.00 82.38 127 PRO A C 1
ATOM 999 O O . PRO A 1 127 ? 44.903 0.076 -13.350 1.00 82.38 127 PRO A O 1
ATOM 1002 N N . GLU A 1 128 ? 45.907 1.879 -12.442 1.00 87.38 128 GLU A N 1
ATOM 1003 C CA . GLU A 1 128 ? 44.938 2.098 -11.357 1.00 87.38 128 GLU A CA 1
ATOM 1004 C C . GLU A 1 128 ? 44.483 3.563 -11.338 1.00 87.38 128 GLU A C 1
ATOM 1006 O O . GLU A 1 128 ? 45.320 4.465 -11.287 1.00 87.38 128 GLU A O 1
ATOM 1011 N N . VAL A 1 129 ? 43.170 3.808 -11.333 1.00 89.69 129 VAL A N 1
ATOM 1012 C CA . VAL A 1 129 ? 42.595 5.163 -11.277 1.00 89.69 129 VAL A CA 1
ATOM 1013 C C . VAL A 1 129 ? 42.007 5.420 -9.893 1.00 89.69 129 VAL A C 1
ATOM 1015 O O . VAL A 1 129 ? 41.115 4.701 -9.440 1.00 89.69 129 VAL A O 1
ATOM 1018 N N . LEU A 1 130 ? 42.498 6.471 -9.233 1.00 89.44 130 LEU A N 1
ATOM 1019 C CA . LEU A 1 130 ? 41.986 6.945 -7.949 1.00 89.44 130 LEU A CA 1
ATOM 1020 C C . LEU A 1 130 ? 40.793 7.886 -8.162 1.00 89.44 130 LEU A C 1
ATOM 1022 O O . LEU A 1 130 ? 40.933 8.896 -8.852 1.00 89.44 130 LEU A O 1
ATOM 1026 N N . LEU A 1 131 ? 39.655 7.578 -7.540 1.00 88.94 131 LEU A N 1
ATOM 1027 C CA . LEU A 1 131 ? 38.409 8.349 -7.614 1.00 88.94 131 LEU A CA 1
ATOM 1028 C C . LEU A 1 131 ? 37.832 8.604 -6.214 1.00 88.94 131 LEU A C 1
ATOM 1030 O O . LEU A 1 131 ? 38.089 7.838 -5.288 1.00 88.94 131 LEU A O 1
ATOM 1034 N N . ASN A 1 132 ? 36.998 9.634 -6.072 1.00 88.44 132 ASN A N 1
ATOM 1035 C CA . ASN A 1 132 ? 36.178 9.860 -4.879 1.00 88.44 132 ASN A CA 1
ATOM 1036 C C . ASN A 1 132 ? 34.747 9.368 -5.141 1.00 88.44 132 ASN A C 1
ATOM 1038 O O . ASN A 1 132 ? 34.198 9.633 -6.210 1.00 88.44 132 ASN A O 1
ATOM 1042 N N . ALA A 1 133 ? 34.123 8.690 -4.177 1.00 86.00 133 ALA A N 1
ATOM 1043 C CA . ALA A 1 133 ? 32.748 8.214 -4.314 1.00 86.00 133 ALA A CA 1
ATOM 1044 C C . ALA A 1 133 ? 31.764 9.377 -4.560 1.00 86.00 133 ALA A C 1
ATOM 1046 O O . ALA A 1 133 ? 31.815 10.400 -3.878 1.00 86.00 133 ALA A O 1
ATOM 1047 N N . GLY A 1 134 ? 30.865 9.209 -5.533 1.00 81.19 134 GLY A N 1
ATOM 1048 C CA . GLY A 1 134 ? 29.868 10.212 -5.929 1.00 81.19 134 GLY A CA 1
ATOM 1049 C C . GLY A 1 134 ? 30.354 11.293 -6.909 1.00 81.19 134 GLY A C 1
ATOM 1050 O O . GLY A 1 134 ? 29.522 11.967 -7.516 1.00 81.19 134 GLY A O 1
ATOM 1051 N N . GLU A 1 135 ? 31.663 11.448 -7.138 1.00 84.81 135 GLU A N 1
ATOM 1052 C CA . GLU A 1 135 ? 32.191 12.382 -8.145 1.00 84.81 135 GLU A CA 1
ATOM 1053 C C . GLU A 1 135 ? 32.181 11.742 -9.544 1.00 84.81 135 GLU A C 1
ATOM 1055 O O . GLU A 1 135 ? 32.913 10.791 -9.816 1.00 84.81 135 GLU A O 1
ATOM 1060 N N . SER A 1 136 ? 31.361 12.263 -10.464 1.00 86.38 136 SER A N 1
ATOM 1061 C CA . SER A 1 136 ? 31.274 11.740 -11.836 1.00 86.38 136 SER A CA 1
ATOM 1062 C C . SER A 1 136 ? 32.605 11.866 -12.586 1.00 86.38 136 SER A C 1
ATOM 1064 O O . SER A 1 136 ? 33.129 12.973 -12.735 1.00 86.38 136 SER A O 1
ATOM 1066 N N . TYR A 1 137 ? 33.098 10.758 -13.136 1.00 89.12 137 TYR A N 1
ATOM 1067 C CA . TYR A 1 137 ? 34.364 10.679 -13.862 1.00 89.12 137 TYR A CA 1
ATOM 1068 C C . TYR A 1 137 ? 34.165 10.073 -15.255 1.00 89.12 137 TYR A C 1
ATOM 1070 O O . TYR A 1 137 ? 33.363 9.162 -15.431 1.00 89.12 137 TYR A O 1
ATOM 1078 N N . ASN A 1 138 ? 34.915 10.540 -16.255 1.00 91.31 138 ASN A N 1
ATOM 1079 C CA . ASN A 1 138 ? 34.841 10.012 -17.621 1.00 91.31 138 ASN A CA 1
ATOM 1080 C C . ASN A 1 138 ? 36.091 9.182 -17.931 1.00 91.31 138 ASN A C 1
ATOM 1082 O O . ASN A 1 138 ? 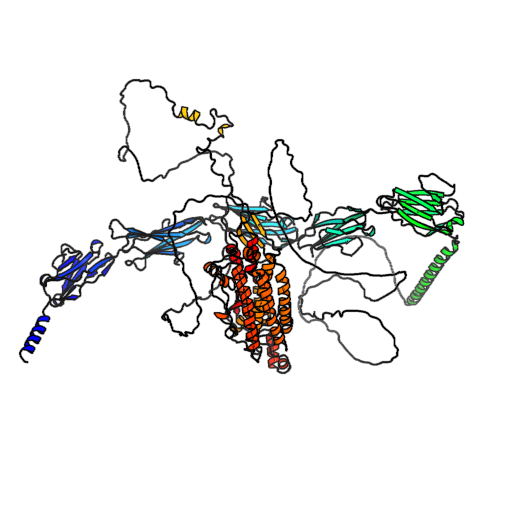37.157 9.742 -18.194 1.00 91.31 138 ASN A O 1
ATOM 1086 N N . LEU A 1 139 ? 35.955 7.855 -17.954 1.00 91.56 139 LEU A N 1
ATOM 1087 C CA . LEU A 1 139 ? 37.018 6.958 -18.409 1.00 91.56 139 LEU A CA 1
ATOM 1088 C C . LEU A 1 139 ? 37.247 7.164 -19.913 1.00 91.56 139 LEU A C 1
ATOM 1090 O O . LEU A 1 139 ? 36.312 7.078 -20.708 1.00 91.56 139 LEU A O 1
ATOM 1094 N N . SER A 1 140 ? 38.492 7.438 -20.305 1.00 93.38 140 SER A N 1
ATOM 1095 C CA . SER A 1 140 ? 38.891 7.709 -21.692 1.00 93.38 140 SER A CA 1
ATOM 1096 C C . SER A 1 140 ? 39.742 6.559 -22.224 1.00 93.38 140 SER A C 1
ATOM 1098 O O . SER A 1 140 ? 40.775 6.236 -21.640 1.00 93.38 140 SER A O 1
ATOM 1100 N N . CYS A 1 141 ? 39.323 5.944 -23.331 1.00 93.44 141 CYS A N 1
ATOM 1101 C CA . CYS A 1 141 ? 40.093 4.931 -24.051 1.00 93.44 141 CYS A CA 1
ATOM 1102 C C . CYS A 1 141 ? 40.431 5.400 -25.470 1.00 93.44 141 CYS A C 1
ATOM 1104 O O . CYS A 1 141 ? 39.571 5.910 -26.190 1.00 93.44 141 CYS A O 1
ATOM 1106 N N . VAL A 1 142 ? 41.677 5.198 -25.901 1.00 93.75 142 VAL A N 1
ATOM 1107 C CA . VAL A 1 142 ? 42.196 5.663 -27.193 1.00 93.75 142 VAL A CA 1
ATOM 1108 C C . VAL A 1 142 ? 42.759 4.495 -28.003 1.00 93.75 142 VAL A C 1
ATOM 1110 O O . VAL A 1 142 ? 43.724 3.857 -27.591 1.00 93.75 142 VAL A O 1
ATOM 1113 N N . SER A 1 143 ? 42.210 4.264 -29.198 1.00 93.25 143 SER A N 1
ATOM 1114 C CA . SER A 1 143 ? 42.678 3.275 -30.179 1.00 93.25 143 SER A CA 1
ATOM 1115 C C . SER A 1 143 ? 43.148 3.993 -31.449 1.00 93.25 143 SER A C 1
ATOM 1117 O O . SER A 1 143 ? 42.371 4.696 -32.094 1.00 93.25 143 SER A O 1
ATOM 1119 N N . ARG A 1 144 ? 44.436 3.875 -31.798 1.00 91.38 144 ARG A N 1
ATOM 1120 C CA . ARG A 1 144 ? 45.086 4.722 -32.820 1.00 91.38 144 ARG A CA 1
ATOM 1121 C C . ARG A 1 144 ? 45.317 3.998 -34.151 1.00 91.38 144 ARG A C 1
ATOM 1123 O O . ARG A 1 144 ? 45.450 2.778 -34.202 1.00 91.38 144 ARG A O 1
ATOM 1130 N N . GLY A 1 145 ? 45.387 4.781 -35.232 1.00 86.12 145 GLY A N 1
ATOM 1131 C CA . GLY A 1 145 ? 45.991 4.370 -36.511 1.00 86.12 145 GLY A CA 1
ATOM 1132 C C . GLY A 1 145 ? 45.216 3.357 -37.369 1.00 86.12 145 GLY A C 1
ATOM 1133 O O . GLY A 1 145 ? 45.758 2.873 -38.365 1.00 86.12 145 GLY A O 1
ATOM 1134 N N . ALA A 1 146 ? 43.967 3.061 -37.026 1.00 89.00 146 ALA A N 1
ATOM 1135 C CA . ALA A 1 146 ? 43.165 1.981 -37.590 1.00 89.00 146 ALA A CA 1
ATOM 1136 C C . ALA A 1 146 ? 42.621 2.280 -39.005 1.00 89.00 146 ALA A C 1
ATOM 1138 O O . ALA A 1 146 ? 42.403 3.439 -39.375 1.00 89.00 146 ALA A O 1
ATOM 1139 N N . LYS A 1 147 ? 42.365 1.235 -39.810 1.00 88.25 147 LYS A N 1
ATOM 1140 C CA . LYS A 1 147 ? 41.580 1.347 -41.058 1.00 88.25 147 LYS A CA 1
ATOM 1141 C C . LYS A 1 147 ? 40.792 0.054 -41.353 1.00 88.25 147 LYS A C 1
ATOM 1143 O O . LYS A 1 147 ? 41.444 -0.950 -41.636 1.00 88.25 147 LYS A O 1
ATOM 1148 N N . PRO A 1 148 ? 39.440 0.058 -41.404 1.00 88.56 148 PRO A N 1
ATOM 1149 C CA . PRO A 1 148 ? 38.493 1.136 -41.037 1.00 88.56 148 PRO A CA 1
ATOM 1150 C C . PRO A 1 148 ? 38.682 1.652 -39.592 1.00 88.56 148 PRO A C 1
ATOM 1152 O O . PRO A 1 148 ? 39.530 1.107 -38.889 1.00 88.56 148 PRO A O 1
ATOM 1155 N N . PRO A 1 149 ? 37.965 2.696 -39.125 1.00 88.25 149 PRO A N 1
ATOM 1156 C CA . PRO A 1 149 ? 37.949 3.043 -37.697 1.00 88.25 149 PRO A CA 1
ATOM 1157 C C . PRO A 1 149 ? 37.664 1.820 -36.816 1.00 88.25 149 PRO A C 1
ATOM 1159 O O . PRO A 1 149 ? 36.870 0.955 -37.191 1.00 88.25 149 PRO A O 1
ATOM 1162 N N . SER A 1 150 ? 38.318 1.746 -35.656 1.00 91.44 150 SER A N 1
ATOM 1163 C CA . SER A 1 150 ? 38.022 0.725 -34.653 1.00 91.44 150 SER A CA 1
ATOM 1164 C C . SER A 1 150 ? 36.720 1.046 -33.920 1.00 91.44 150 SER A C 1
ATOM 1166 O O . SER A 1 150 ? 36.430 2.209 -33.627 1.00 91.44 150 SER A O 1
ATOM 1168 N N . MET A 1 151 ? 35.949 0.004 -33.622 1.00 90.88 151 MET A N 1
ATOM 1169 C CA . MET A 1 151 ? 34.809 0.057 -32.710 1.00 90.88 151 MET A CA 1
ATOM 1170 C C . MET A 1 151 ? 35.330 -0.226 -31.299 1.00 90.88 151 MET A C 1
ATOM 1172 O O . MET A 1 151 ? 36.142 -1.134 -31.123 1.00 90.88 151 MET A O 1
ATOM 1176 N N . ILE A 1 152 ? 34.918 0.580 -30.319 1.00 92.88 152 ILE A N 1
ATOM 1177 C CA . ILE A 1 152 ? 35.336 0.435 -28.923 1.00 92.88 152 ILE A CA 1
ATOM 1178 C C . ILE A 1 152 ? 34.132 0.012 -28.086 1.00 92.88 152 ILE A C 1
ATOM 1180 O O . ILE A 1 152 ? 33.106 0.687 -28.101 1.00 92.88 152 ILE A O 1
ATOM 1184 N N . GLU A 1 153 ? 34.294 -1.083 -27.353 1.00 92.62 153 GLU A N 1
ATOM 1185 C CA . GLU A 1 153 ? 33.332 -1.632 -26.400 1.00 92.62 153 GLU A CA 1
ATOM 1186 C C . GLU A 1 153 ? 33.964 -1.632 -25.000 1.00 92.62 153 GLU A C 1
ATOM 1188 O O . GLU A 1 153 ? 35.157 -1.912 -24.849 1.00 92.62 153 GLU A O 1
ATOM 1193 N N . TRP A 1 154 ? 33.181 -1.292 -23.976 1.00 93.88 154 TRP A N 1
ATOM 1194 C CA . TRP A 1 154 ? 33.633 -1.289 -22.584 1.00 93.88 154 TRP A CA 1
ATOM 1195 C C . TRP A 1 154 ? 33.058 -2.488 -21.838 1.00 93.88 154 TRP A C 1
ATOM 1197 O O . TRP A 1 154 ? 31.860 -2.746 -21.919 1.00 93.88 154 TRP A O 1
ATOM 1207 N N . LEU A 1 155 ? 33.902 -3.181 -21.075 1.00 92.50 155 LEU A N 1
ATOM 1208 C CA . LEU A 1 155 ? 33.512 -4.278 -20.194 1.00 92.50 155 LEU A CA 1
ATOM 1209 C C . LEU A 1 155 ? 33.780 -3.902 -18.730 1.00 92.50 155 LEU A C 1
ATOM 1211 O O . LEU A 1 155 ? 34.902 -3.518 -18.400 1.00 92.50 155 LEU A O 1
ATOM 1215 N N . LYS A 1 156 ? 32.804 -4.082 -17.837 1.00 91.25 156 LYS A N 1
ATOM 1216 C CA . LYS A 1 156 ? 32.979 -4.044 -16.376 1.00 91.25 156 LYS A CA 1
ATOM 1217 C C . LYS A 1 156 ? 32.978 -5.474 -15.852 1.00 91.25 156 LYS A C 1
ATOM 1219 O O . LYS A 1 156 ? 32.011 -6.201 -16.060 1.00 91.25 156 LYS A O 1
ATOM 1224 N N . ASP A 1 157 ? 34.082 -5.892 -15.240 1.00 85.94 157 ASP A N 1
ATOM 1225 C CA . ASP A 1 157 ? 34.287 -7.246 -14.700 1.00 85.94 157 ASP A CA 1
ATOM 1226 C C . ASP A 1 157 ? 33.972 -8.380 -15.713 1.00 85.94 157 ASP A C 1
ATOM 1228 O O . ASP A 1 157 ? 33.601 -9.493 -15.345 1.00 85.94 157 ASP A O 1
ATOM 1232 N N . GLY A 1 158 ? 34.135 -8.095 -17.014 1.00 83.38 158 GLY A N 1
ATOM 1233 C CA . GLY A 1 158 ? 33.869 -9.013 -18.131 1.00 83.38 158 GLY A CA 1
ATOM 1234 C C . GLY A 1 158 ? 32.492 -8.887 -18.802 1.00 83.38 158 GLY A C 1
ATOM 1235 O O . GLY A 1 158 ? 32.268 -9.555 -19.809 1.00 83.38 158 GLY A O 1
ATOM 1236 N N . LEU A 1 159 ? 31.590 -8.034 -18.303 1.00 88.50 159 LEU A N 1
ATOM 1237 C CA . LEU A 1 159 ? 30.258 -7.786 -18.880 1.00 88.50 159 LEU A CA 1
ATOM 1238 C C . LEU A 1 159 ? 30.211 -6.453 -19.649 1.00 88.50 159 LEU A C 1
ATOM 1240 O O . LEU A 1 159 ? 30.767 -5.476 -19.149 1.00 88.50 159 LEU A O 1
ATOM 1244 N N . PRO A 1 160 ? 29.548 -6.370 -20.819 1.00 89.19 160 PRO A N 1
ATOM 1245 C CA . PRO A 1 160 ? 29.465 -5.134 -21.600 1.00 89.19 160 PRO A CA 1
ATOM 1246 C C . PRO A 1 160 ? 28.676 -4.030 -20.885 1.00 89.19 160 PRO A C 1
ATOM 1248 O O . PRO A 1 160 ? 27.716 -4.305 -20.164 1.00 89.19 160 PRO A O 1
ATOM 1251 N N . VAL A 1 161 ? 29.095 -2.778 -21.089 1.00 89.44 161 VAL A N 1
ATOM 1252 C CA . VAL A 1 161 ? 28.511 -1.577 -20.471 1.00 89.44 161 VAL A CA 1
ATOM 1253 C C . VAL A 1 161 ? 28.093 -0.570 -21.540 1.00 89.44 161 VAL A C 1
ATOM 1255 O O . VAL A 1 161 ? 28.929 -0.049 -22.283 1.00 89.44 161 VAL A O 1
ATOM 1258 N N . ASP A 1 162 ? 26.799 -0.259 -21.569 1.00 82.12 162 ASP A N 1
ATOM 1259 C CA . ASP A 1 162 ? 26.214 0.751 -22.450 1.00 82.12 162 ASP A CA 1
ATOM 1260 C C . ASP A 1 162 ? 26.428 2.187 -21.931 1.00 82.12 162 ASP A C 1
ATOM 1262 O O . ASP A 1 162 ? 26.675 2.421 -20.748 1.00 82.12 162 ASP A O 1
ATOM 1266 N N . GLY A 1 163 ? 26.306 3.173 -22.827 1.00 79.00 163 GLY A N 1
ATOM 1267 C CA . GLY A 1 163 ? 26.413 4.606 -22.500 1.00 79.00 163 GLY A CA 1
ATOM 1268 C C . GLY A 1 163 ? 27.751 5.269 -22.857 1.00 79.00 163 GLY A C 1
ATOM 1269 O O . GLY A 1 163 ? 27.907 6.473 -22.652 1.00 79.00 163 GLY A O 1
ATOM 1270 N N . ALA A 1 164 ? 28.705 4.531 -23.430 1.00 86.81 164 ALA A N 1
ATOM 1271 C CA . ALA A 1 164 ? 29.970 5.094 -23.901 1.00 86.81 164 ALA A CA 1
ATOM 1272 C C . ALA A 1 164 ? 29.815 5.896 -25.211 1.00 86.81 164 ALA A C 1
ATOM 1274 O O . ALA A 1 164 ? 29.284 5.404 -26.209 1.00 86.81 164 ALA A O 1
ATOM 1275 N N . ALA A 1 165 ? 30.354 7.117 -25.248 1.00 88.25 165 ALA A N 1
ATOM 1276 C CA . ALA A 1 165 ? 30.367 7.973 -26.433 1.00 88.25 165 ALA A CA 1
ATOM 1277 C C . ALA A 1 165 ? 31.703 7.854 -27.184 1.00 88.25 165 ALA A C 1
ATOM 1279 O O . ALA A 1 165 ? 32.763 8.095 -26.607 1.00 88.25 165 ALA A O 1
ATOM 1280 N N . SER A 1 166 ? 31.669 7.523 -28.479 1.00 89.50 166 SER A N 1
ATOM 1281 C CA . SER A 1 166 ? 32.882 7.374 -29.302 1.00 89.50 166 SER A CA 1
ATOM 1282 C C . SER A 1 166 ? 33.037 8.490 -30.340 1.00 89.50 166 SER A C 1
ATOM 1284 O O . SER A 1 166 ? 32.092 8.833 -31.045 1.00 89.50 166 SER A O 1
ATOM 1286 N N . ALA A 1 167 ? 34.251 9.027 -30.464 1.00 89.00 167 ALA A N 1
ATOM 1287 C CA . ALA A 1 167 ? 34.638 10.078 -31.402 1.00 89.00 167 ALA A CA 1
ATOM 1288 C C . ALA A 1 167 ? 35.827 9.632 -32.269 1.00 89.00 167 ALA A C 1
ATOM 1290 O O . ALA A 1 167 ? 36.753 8.981 -31.785 1.00 89.00 167 ALA A O 1
ATOM 1291 N N . THR A 1 168 ? 35.831 10.000 -33.551 1.00 89.19 168 THR A N 1
ATOM 1292 C CA . THR A 1 168 ? 36.860 9.577 -34.518 1.00 89.19 168 THR A CA 1
ATOM 1293 C C . THR A 1 168 ? 37.650 10.751 -35.086 1.00 89.19 168 THR A C 1
ATOM 1295 O O . THR A 1 168 ? 37.068 11.682 -35.640 1.00 89.19 168 THR A O 1
ATOM 1298 N N . GLU A 1 169 ? 38.977 10.661 -35.037 1.00 87.94 169 GLU A N 1
ATOM 1299 C CA . GLU A 1 169 ? 39.926 11.644 -35.563 1.00 87.94 169 GLU A CA 1
ATOM 1300 C C . GLU A 1 169 ? 40.698 11.052 -36.755 1.00 87.94 169 GLU A C 1
ATOM 1302 O O . GLU A 1 169 ? 41.334 10.001 -36.645 1.00 87.94 169 GLU A O 1
ATOM 1307 N N . VAL A 1 170 ? 40.646 11.704 -37.920 1.00 87.19 170 VAL A N 1
ATOM 1308 C CA . VAL A 1 170 ? 41.329 11.230 -39.137 1.00 87.19 170 VAL A CA 1
ATOM 1309 C C . VAL A 1 170 ? 42.775 11.733 -39.156 1.00 87.19 170 VAL A C 1
ATOM 1311 O O . VAL A 1 170 ? 43.016 12.934 -39.068 1.00 87.19 170 VAL A O 1
ATOM 1314 N N . LEU A 1 171 ? 43.740 10.824 -39.322 1.00 85.38 171 LEU A N 1
ATOM 1315 C CA . LEU A 1 171 ? 45.167 11.162 -39.388 1.00 85.38 171 LEU A CA 1
ATOM 1316 C C . LEU A 1 171 ? 45.515 11.980 -40.648 1.00 85.38 171 LEU A C 1
ATOM 1318 O O . LEU A 1 171 ? 44.805 11.944 -41.655 1.00 85.38 171 LEU A O 1
ATOM 1322 N N . SER A 1 172 ? 46.689 12.624 -40.627 1.00 79.44 172 SER A N 1
ATOM 1323 C CA . SER A 1 172 ? 47.306 13.359 -41.751 1.00 79.44 172 SER A CA 1
ATOM 1324 C C . SER A 1 172 ? 47.208 12.650 -43.107 1.00 79.44 172 SER A C 1
ATOM 1326 O O . SER A 1 172 ? 46.970 13.289 -44.130 1.00 79.44 172 SER A O 1
ATOM 1328 N N . ASP A 1 173 ? 47.341 11.323 -43.111 1.00 78.31 173 ASP A N 1
ATOM 1329 C CA . ASP A 1 173 ? 47.313 10.466 -44.301 1.00 78.31 173 ASP A CA 1
ATOM 1330 C C . ASP A 1 173 ? 45.932 10.400 -44.983 1.00 78.31 173 ASP A C 1
ATOM 1332 O O . ASP A 1 173 ? 45.797 9.765 -46.031 1.00 78.31 173 ASP A O 1
ATOM 1336 N N . ARG A 1 174 ? 44.877 10.944 -44.354 1.00 78.62 174 ARG A N 1
ATOM 1337 C CA . ARG A 1 174 ? 43.449 10.859 -44.737 1.00 78.62 174 ARG A CA 1
ATOM 1338 C C . ARG A 1 174 ? 42.879 9.440 -44.911 1.00 78.62 174 ARG A C 1
ATOM 1340 O O . ARG A 1 174 ? 41.708 9.287 -45.243 1.00 78.62 174 ARG A O 1
ATOM 1347 N N . LYS A 1 175 ? 43.691 8.401 -44.689 1.00 79.44 175 LYS A N 1
ATOM 1348 C CA . LYS A 1 175 ? 43.342 6.976 -44.831 1.00 79.44 175 LYS A CA 1
ATOM 1349 C C . LYS A 1 175 ? 43.161 6.247 -43.493 1.00 79.44 175 LYS A C 1
ATOM 1351 O O . LYS A 1 175 ? 42.483 5.226 -43.481 1.00 79.44 175 LYS A O 1
ATOM 1356 N N . ARG A 1 176 ? 43.786 6.723 -42.410 1.00 87.75 176 ARG A N 1
ATOM 1357 C CA . ARG A 1 176 ? 43.779 6.104 -41.069 1.00 87.75 176 ARG A CA 1
ATOM 1358 C C . ARG A 1 176 ? 42.972 6.940 -40.081 1.00 87.75 176 ARG A C 1
ATOM 1360 O O . ARG A 1 176 ? 42.933 8.161 -40.215 1.00 87.75 176 ARG A O 1
ATOM 1367 N N . VAL A 1 177 ? 42.380 6.284 -39.087 1.00 90.62 177 VAL A N 1
ATOM 1368 C CA . VAL A 1 177 ? 41.508 6.900 -38.080 1.00 90.62 177 VAL A CA 1
ATOM 1369 C C . VAL A 1 177 ? 41.924 6.462 -36.674 1.00 90.62 177 VAL A C 1
ATOM 1371 O O . VAL A 1 177 ? 42.230 5.295 -36.445 1.00 90.62 177 VAL A O 1
ATOM 1374 N N . THR A 1 178 ? 41.933 7.404 -35.738 1.00 91.62 178 THR A N 1
ATOM 1375 C CA . THR A 1 178 ? 42.006 7.156 -34.295 1.00 91.62 178 THR A CA 1
ATOM 1376 C C . THR A 1 178 ? 40.595 7.241 -33.726 1.00 91.62 178 THR A C 1
ATOM 1378 O O . THR A 1 178 ? 39.929 8.257 -33.912 1.00 91.62 178 THR A O 1
ATOM 1381 N N . THR A 1 179 ? 40.145 6.212 -33.014 1.00 91.75 179 THR A N 1
ATOM 1382 C CA . THR A 1 179 ? 38.894 6.245 -32.245 1.00 91.75 179 THR A CA 1
ATOM 1383 C C . THR A 1 179 ? 39.220 6.536 -30.780 1.00 91.75 179 THR A C 1
ATOM 1385 O O . THR A 1 179 ? 40.090 5.894 -30.188 1.00 91.75 179 THR A O 1
ATOM 1388 N N . ARG A 1 180 ? 38.520 7.499 -30.182 1.00 93.81 180 ARG A N 1
ATOM 1389 C CA . ARG A 1 180 ? 38.483 7.747 -28.736 1.00 93.81 180 ARG A CA 1
ATOM 1390 C C . ARG A 1 180 ? 37.101 7.387 -28.206 1.00 93.81 180 ARG A C 1
ATOM 1392 O O . ARG A 1 180 ? 36.118 7.693 -28.870 1.00 93.81 180 ARG A O 1
ATOM 1399 N N . SER A 1 181 ? 37.018 6.775 -27.034 1.00 93.94 181 SER A N 1
ATOM 1400 C CA . SER A 1 181 ? 35.758 6.442 -26.367 1.00 93.94 181 SER A CA 1
ATOM 1401 C C . SER A 1 181 ? 35.754 6.980 -24.943 1.00 93.94 181 SER A C 1
ATOM 1403 O O . SER A 1 181 ? 36.751 6.842 -24.238 1.00 93.94 181 SER A O 1
ATOM 1405 N N . TYR A 1 182 ? 34.638 7.584 -24.544 1.00 93.12 182 TYR A N 1
ATOM 1406 C CA . TYR A 1 182 ? 34.417 8.182 -23.233 1.00 93.12 182 TYR A CA 1
ATOM 1407 C C . TYR A 1 182 ? 33.261 7.460 -22.540 1.00 93.12 182 TYR A C 1
ATOM 1409 O O . TYR A 1 182 ? 32.128 7.522 -23.019 1.00 93.12 182 TYR A O 1
ATOM 1417 N N . LEU A 1 183 ? 33.540 6.788 -21.424 1.00 92.25 183 LEU A N 1
ATOM 1418 C CA . LEU A 1 183 ? 32.539 6.134 -20.583 1.00 92.25 183 LEU A CA 1
ATOM 1419 C C . LEU A 1 183 ? 32.326 6.970 -19.306 1.00 92.25 183 LEU A C 1
ATOM 1421 O O . LEU A 1 183 ? 33.237 7.022 -18.474 1.00 92.25 183 LEU A O 1
ATOM 1425 N N . PRO A 1 184 ? 31.163 7.624 -19.130 1.00 90.88 184 PRO A N 1
ATOM 1426 C CA . PRO A 1 184 ? 30.830 8.287 -17.876 1.00 90.88 184 PRO A CA 1
ATOM 1427 C C . PRO A 1 184 ? 30.544 7.243 -16.789 1.00 90.88 184 PRO A C 1
ATOM 1429 O O . PRO A 1 184 ? 29.697 6.369 -16.959 1.00 90.88 184 PRO A O 1
ATOM 1432 N N . VAL A 1 185 ? 31.240 7.346 -15.658 1.00 90.00 185 VAL A N 1
ATOM 1433 C CA . VAL A 1 185 ? 31.033 6.520 -14.464 1.00 90.00 185 VAL A CA 1
ATOM 1434 C C . VAL A 1 185 ? 30.758 7.404 -13.248 1.00 90.00 185 VAL A C 1
ATOM 1436 O O . VAL A 1 185 ? 31.372 8.455 -13.067 1.00 90.00 185 VAL A O 1
ATOM 1439 N N . GLN A 1 186 ? 29.834 6.967 -12.396 1.00 89.12 186 GLN A N 1
ATOM 1440 C CA . GLN A 1 186 ? 29.651 7.503 -11.048 1.00 89.12 186 GLN A CA 1
ATOM 1441 C C . GLN A 1 186 ? 30.191 6.451 -10.070 1.00 89.12 186 GLN A C 1
ATOM 1443 O O . GLN A 1 186 ? 29.537 5.425 -9.890 1.00 89.12 186 GLN A O 1
ATOM 1448 N N . PRO A 1 187 ? 31.404 6.635 -9.521 1.00 87.81 187 PRO A N 1
ATOM 1449 C CA . PRO A 1 187 ? 32.058 5.642 -8.679 1.00 87.81 187 PRO A CA 1
ATOM 1450 C C . PRO A 1 187 ? 31.359 5.524 -7.321 1.00 87.81 187 PRO A C 1
ATOM 1452 O O . PRO A 1 187 ? 31.065 6.528 -6.666 1.00 87.81 187 PRO A O 1
ATOM 1455 N N . VAL A 1 188 ? 31.133 4.287 -6.888 1.00 87.12 188 VAL A N 1
ATOM 1456 C CA . VAL A 1 188 ? 30.541 3.933 -5.587 1.00 87.12 188 VAL A CA 1
ATOM 1457 C C . VAL A 1 188 ? 31.599 3.224 -4.725 1.00 87.12 188 VAL A C 1
ATOM 1459 O O . VAL A 1 188 ? 32.591 2.722 -5.253 1.00 87.12 188 VAL A O 1
ATOM 1462 N N . ASP A 1 189 ? 31.433 3.165 -3.401 1.00 82.31 189 ASP A N 1
ATOM 1463 C CA . ASP A 1 189 ? 32.384 2.492 -2.493 1.00 82.31 189 ASP A CA 1
ATOM 1464 C C . ASP A 1 189 ? 32.680 1.036 -2.920 1.00 82.31 189 ASP A C 1
ATOM 1466 O O . ASP A 1 189 ? 33.843 0.629 -3.018 1.00 82.31 189 ASP A O 1
ATOM 1470 N N . THR A 1 190 ? 31.634 0.298 -3.312 1.00 83.94 190 THR A N 1
ATOM 1471 C CA . THR A 1 190 ? 31.717 -1.071 -3.854 1.00 83.94 190 THR A CA 1
ATOM 1472 C C . THR A 1 190 ? 32.388 -1.204 -5.229 1.00 83.94 190 THR A C 1
ATOM 1474 O O . THR A 1 190 ? 32.522 -2.332 -5.708 1.00 83.94 190 THR A O 1
ATOM 1477 N N . ASP A 1 191 ? 32.795 -0.119 -5.900 1.00 84.88 191 ASP A N 1
ATOM 1478 C CA . ASP A 1 191 ? 33.558 -0.182 -7.159 1.00 84.88 191 ASP A CA 1
ATOM 1479 C C . ASP A 1 191 ? 35.077 -0.301 -6.945 1.00 84.88 191 ASP A C 1
ATOM 1481 O O . ASP A 1 191 ? 35.811 -0.588 -7.893 1.00 84.88 191 ASP A O 1
ATOM 1485 N N . THR A 1 192 ? 35.557 -0.145 -5.708 1.00 85.31 192 THR A N 1
ATOM 1486 C CA . THR A 1 192 ? 36.970 -0.349 -5.356 1.00 85.31 192 THR A CA 1
ATOM 1487 C C . THR A 1 192 ? 37.422 -1.774 -5.695 1.00 85.31 192 THR A C 1
ATOM 1489 O O . THR A 1 192 ? 36.847 -2.752 -5.223 1.00 85.31 192 THR A O 1
ATOM 1492 N N . GLY A 1 193 ? 38.477 -1.896 -6.502 1.00 83.50 193 GLY A N 1
ATOM 1493 C CA . GLY A 1 193 ? 39.042 -3.168 -6.958 1.00 83.50 193 GLY A CA 1
ATOM 1494 C C . GLY A 1 193 ? 38.361 -3.787 -8.186 1.00 83.50 193 GLY A C 1
ATOM 1495 O O . GLY A 1 193 ? 38.802 -4.846 -8.633 1.00 83.50 193 GLY A O 1
ATOM 1496 N N . ARG A 1 194 ? 37.323 -3.155 -8.756 1.00 88.62 194 ARG A N 1
ATOM 1497 C CA . ARG A 1 194 ? 36.683 -3.628 -9.998 1.00 88.62 194 ARG A CA 1
ATOM 1498 C C . ARG A 1 194 ? 37.502 -3.283 -11.236 1.00 88.62 194 ARG A C 1
ATOM 1500 O O . ARG A 1 194 ? 38.182 -2.256 -11.280 1.00 88.62 194 ARG A O 1
ATOM 1507 N N . ASN A 1 195 ? 37.393 -4.132 -12.257 1.00 91.44 195 ASN A N 1
ATOM 1508 C CA . ASN A 1 195 ? 38.159 -4.030 -13.496 1.00 91.44 195 ASN A CA 1
ATOM 1509 C C . ASN A 1 195 ? 37.302 -3.483 -14.640 1.00 91.44 195 ASN A C 1
ATOM 1511 O O . ASN A 1 195 ? 36.351 -4.128 -15.085 1.00 91.44 195 ASN A O 1
ATOM 1515 N N . TYR A 1 196 ? 37.699 -2.337 -15.188 1.00 92.31 196 TYR A N 1
ATOM 1516 C CA . TYR A 1 196 ? 37.147 -1.808 -16.433 1.00 92.31 196 TYR A CA 1
ATOM 1517 C C . TYR A 1 196 ? 38.088 -2.141 -17.588 1.00 92.31 196 TYR A C 1
ATOM 1519 O O . TYR A 1 196 ? 39.290 -1.899 -17.518 1.00 92.31 196 TYR A O 1
ATOM 1527 N N . SER A 1 197 ? 37.547 -2.711 -18.660 1.00 93.00 197 SER A N 1
ATOM 1528 C CA . SER A 1 197 ? 38.308 -3.156 -19.829 1.00 93.00 197 SER A CA 1
ATOM 1529 C C . SER A 1 197 ? 37.806 -2.452 -21.081 1.00 93.00 197 SER A C 1
ATOM 1531 O O . SER A 1 197 ? 36.607 -2.433 -21.338 1.00 93.00 197 SER A O 1
ATOM 1533 N N . CYS A 1 198 ? 38.716 -1.912 -21.882 1.00 93.06 198 CYS A N 1
ATOM 1534 C CA . CYS A 1 198 ? 38.414 -1.346 -23.191 1.00 93.06 198 CYS A CA 1
ATOM 1535 C C . CYS A 1 198 ? 38.805 -2.346 -24.283 1.00 93.06 198 CYS A C 1
ATOM 1537 O O . CYS A 1 198 ? 39.970 -2.749 -24.360 1.00 93.06 198 CYS A O 1
ATOM 1539 N N . VAL A 1 199 ? 37.847 -2.729 -25.130 1.00 93.56 199 VAL A N 1
ATOM 1540 C CA . VAL A 1 199 ? 38.026 -3.660 -26.249 1.00 93.56 199 VAL A CA 1
ATOM 1541 C C . VAL A 1 199 ? 37.932 -2.896 -27.567 1.00 93.56 199 VAL A C 1
ATOM 1543 O O . VAL A 1 199 ? 36.884 -2.350 -27.897 1.00 93.56 199 VAL A O 1
ATOM 1546 N N . ALA A 1 200 ? 39.015 -2.863 -28.345 1.00 93.81 200 ALA A N 1
ATOM 1547 C CA . ALA A 1 200 ? 39.058 -2.211 -29.654 1.00 93.81 200 ALA A CA 1
ATOM 1548 C C . ALA A 1 200 ? 39.031 -3.248 -30.790 1.00 93.81 200 ALA A C 1
ATOM 1550 O O . ALA A 1 200 ? 40.013 -3.965 -30.999 1.00 93.81 200 ALA A O 1
ATOM 1551 N N . THR A 1 201 ? 37.930 -3.320 -31.543 1.00 91.56 201 THR A N 1
ATOM 1552 C CA . THR A 1 201 ? 37.707 -4.277 -32.645 1.00 91.56 201 THR A CA 1
ATOM 1553 C C . THR A 1 201 ? 37.806 -3.617 -34.025 1.00 91.56 201 THR A C 1
ATOM 1555 O O . THR A 1 201 ? 37.624 -2.407 -34.183 1.00 91.56 201 THR A O 1
ATOM 1558 N N . ASN A 1 202 ? 38.154 -4.400 -35.053 1.00 91.69 202 ASN A N 1
ATOM 1559 C CA . ASN A 1 202 ? 38.293 -3.930 -36.437 1.00 91.69 202 ASN A CA 1
ATOM 1560 C C . ASN A 1 202 ? 38.154 -5.102 -37.427 1.00 91.69 202 ASN A C 1
ATOM 1562 O O . ASN A 1 202 ? 38.500 -6.227 -37.086 1.00 91.69 202 ASN A O 1
ATOM 1566 N N . LEU A 1 203 ? 37.789 -4.849 -38.689 1.00 88.69 203 LEU A N 1
ATOM 1567 C CA . LEU A 1 203 ? 37.857 -5.850 -39.768 1.00 88.69 203 LEU A CA 1
ATOM 1568 C C . LEU A 1 203 ? 39.255 -6.487 -39.927 1.00 88.69 203 LEU A C 1
ATOM 1570 O O . LEU A 1 203 ? 39.359 -7.620 -40.384 1.00 88.69 203 LEU A O 1
ATOM 1574 N N . ALA A 1 204 ? 40.327 -5.778 -39.549 1.00 86.62 204 ALA A N 1
ATOM 1575 C CA . ALA A 1 204 ? 41.690 -6.320 -39.535 1.00 86.62 204 ALA A CA 1
ATOM 1576 C C . ALA A 1 204 ? 41.995 -7.251 -38.339 1.00 86.62 204 ALA A C 1
ATOM 1578 O O . ALA A 1 204 ? 42.881 -8.096 -38.445 1.00 86.62 204 ALA A O 1
ATOM 1579 N N . ILE A 1 205 ? 41.300 -7.084 -37.205 1.00 88.12 205 ILE A N 1
ATOM 1580 C CA . ILE A 1 205 ? 41.424 -7.909 -35.988 1.00 88.12 205 ILE A CA 1
ATOM 1581 C C . ILE A 1 205 ? 40.008 -8.139 -35.423 1.00 88.12 205 ILE A C 1
ATOM 1583 O O . ILE A 1 205 ? 39.570 -7.392 -34.541 1.00 88.12 205 ILE A O 1
ATOM 1587 N N . PRO A 1 206 ? 39.277 -9.161 -35.912 1.00 84.38 206 PRO A N 1
ATOM 1588 C CA . PRO A 1 206 ? 37.904 -9.422 -35.475 1.00 84.38 206 PRO A CA 1
ATOM 1589 C C . PRO A 1 206 ? 37.780 -9.791 -33.991 1.00 84.38 206 PRO A C 1
ATOM 1591 O O . PRO A 1 206 ? 36.753 -9.520 -33.385 1.00 84.38 206 PRO A O 1
ATOM 1594 N N . MET A 1 207 ? 38.829 -10.372 -33.393 1.00 84.06 207 MET A N 1
ATOM 1595 C CA . MET A 1 207 ? 38.871 -10.714 -31.960 1.00 84.06 207 MET A CA 1
ATOM 1596 C C . MET A 1 207 ? 39.150 -9.512 -31.039 1.00 84.06 207 MET A C 1
ATOM 1598 O O . MET A 1 207 ? 39.104 -9.656 -29.822 1.00 84.06 207 MET A O 1
ATOM 1602 N N . GLY A 1 208 ? 39.457 -8.344 -31.609 1.00 87.12 208 GLY A N 1
ATOM 1603 C CA . GLY A 1 208 ? 39.825 -7.139 -30.873 1.00 87.12 208 GLY A CA 1
ATOM 1604 C C . GLY A 1 208 ? 41.168 -7.192 -30.138 1.00 87.12 208 GLY A C 1
ATOM 1605 O O . GLY A 1 208 ? 41.905 -8.178 -30.171 1.00 87.12 208 GLY A O 1
ATOM 1606 N N . LYS A 1 209 ? 41.489 -6.073 -29.489 1.00 90.50 209 LYS A N 1
ATOM 1607 C CA . LYS A 1 209 ? 42.573 -5.914 -28.509 1.00 90.50 209 LYS A CA 1
ATOM 1608 C C . LYS A 1 209 ? 41.986 -5.364 -27.212 1.00 90.50 209 LYS A C 1
ATOM 1610 O O . LYS A 1 209 ? 41.072 -4.547 -27.288 1.00 90.50 209 LYS A O 1
ATOM 1615 N N . ILE A 1 210 ? 42.507 -5.785 -26.061 1.00 91.44 210 ILE A N 1
ATOM 1616 C CA . ILE A 1 210 ? 41.938 -5.480 -24.738 1.00 91.44 210 ILE A CA 1
ATOM 1617 C C . ILE A 1 210 ? 42.995 -4.834 -23.840 1.00 91.44 210 ILE A C 1
ATOM 1619 O O . ILE A 1 210 ? 44.111 -5.342 -23.758 1.00 91.44 210 ILE A O 1
ATOM 1623 N N . THR A 1 211 ? 42.608 -3.772 -23.132 1.00 92.19 211 THR A N 1
ATOM 1624 C CA . THR A 1 211 ? 43.392 -3.139 -22.057 1.00 92.19 211 THR A CA 1
ATOM 1625 C C . THR A 1 211 ? 42.501 -2.925 -20.838 1.00 92.19 211 THR A C 1
ATOM 1627 O O . THR A 1 211 ? 41.331 -2.585 -20.997 1.00 92.19 211 THR A O 1
ATOM 1630 N N . THR A 1 212 ? 43.038 -3.124 -19.632 1.00 91.12 212 THR A N 1
ATOM 1631 C CA . THR A 1 212 ? 42.289 -3.126 -18.362 1.00 91.12 212 THR A CA 1
ATOM 1632 C C . THR A 1 212 ? 42.802 -2.073 -17.378 1.00 91.12 212 THR A C 1
ATOM 1634 O O . THR A 1 212 ? 43.998 -1.785 -17.356 1.00 91.12 212 THR A O 1
ATOM 1637 N N . VAL A 1 213 ? 41.916 -1.550 -16.530 1.00 93.19 213 VAL A N 1
ATOM 1638 C CA . VAL A 1 213 ? 42.217 -0.607 -15.442 1.00 93.19 213 VAL A CA 1
ATOM 1639 C C . VAL A 1 213 ? 41.448 -0.994 -14.171 1.00 93.19 213 VAL A C 1
ATOM 1641 O O . VAL A 1 213 ? 40.281 -1.381 -14.262 1.00 93.19 213 VAL A O 1
ATOM 1644 N N . THR A 1 214 ? 42.083 -0.889 -13.001 1.00 92.25 214 THR A N 1
ATOM 1645 C CA . THR A 1 214 ? 41.415 -1.016 -11.693 1.00 92.25 214 THR A CA 1
ATOM 1646 C C . THR A 1 214 ? 40.933 0.348 -11.201 1.00 92.25 214 THR A C 1
ATOM 1648 O O . THR A 1 214 ? 41.587 1.370 -11.425 1.00 92.25 214 THR A O 1
ATOM 1651 N N . LEU A 1 215 ? 39.794 0.385 -10.504 1.00 90.12 215 LEU A N 1
ATOM 1652 C CA . LEU A 1 215 ? 39.367 1.576 -9.760 1.00 90.12 215 LEU A CA 1
ATOM 1653 C C . LEU A 1 215 ? 39.755 1.461 -8.283 1.00 90.12 215 LEU A C 1
ATOM 1655 O O . LEU A 1 215 ? 39.542 0.424 -7.658 1.00 90.12 215 LEU A O 1
ATOM 1659 N N . ASN A 1 216 ? 40.256 2.547 -7.700 1.00 90.00 216 ASN A N 1
ATOM 1660 C CA . ASN A 1 216 ? 40.393 2.710 -6.255 1.00 90.00 216 ASN A CA 1
ATOM 1661 C C . ASN A 1 216 ? 39.481 3.862 -5.822 1.00 90.00 216 ASN A C 1
ATOM 1663 O O . ASN A 1 216 ? 39.746 5.010 -6.182 1.00 90.00 216 ASN A O 1
ATOM 1667 N N . VAL A 1 217 ? 38.390 3.567 -5.106 1.00 89.81 217 VAL A N 1
ATOM 1668 C CA . VAL A 1 217 ? 37.387 4.576 -4.741 1.00 89.81 217 VAL A CA 1
ATOM 1669 C C . VAL A 1 217 ? 37.524 4.946 -3.268 1.00 89.81 217 VAL A C 1
ATOM 1671 O O . VAL A 1 217 ? 37.283 4.141 -2.368 1.00 89.81 217 VAL A O 1
ATOM 1674 N N . HIS A 1 218 ? 37.909 6.192 -3.017 1.00 91.19 218 HIS A N 1
ATOM 1675 C CA . HIS A 1 218 ? 37.930 6.782 -1.688 1.00 91.19 218 HIS A CA 1
ATOM 1676 C C . HIS A 1 218 ? 36.523 7.239 -1.273 1.00 91.19 218 HIS A C 1
ATOM 1678 O O . HIS A 1 218 ? 35.826 7.918 -2.024 1.00 91.19 218 HIS A O 1
ATOM 1684 N N . HIS A 1 219 ? 36.114 6.899 -0.052 1.00 87.56 219 HIS A N 1
ATOM 1685 C CA . HIS A 1 219 ? 34.827 7.252 0.538 1.00 87.56 219 HIS A CA 1
ATOM 1686 C C . HIS A 1 219 ? 34.956 7.547 2.043 1.00 87.56 219 HIS A C 1
ATOM 1688 O O . HIS A 1 219 ? 35.903 7.132 2.719 1.00 87.56 219 HIS A O 1
ATOM 1694 N N . GLN A 1 220 ? 33.995 8.293 2.588 1.00 89.00 220 GLN A N 1
ATOM 1695 C CA . GLN A 1 220 ? 33.880 8.508 4.034 1.00 89.00 220 GLN A CA 1
ATOM 1696 C C . GLN A 1 220 ? 33.411 7.226 4.757 1.00 89.00 220 GLN A C 1
ATOM 1698 O O . GLN A 1 220 ? 32.884 6.325 4.104 1.00 89.00 220 GLN A O 1
ATOM 1703 N N . PRO A 1 221 ? 33.573 7.106 6.091 1.00 90.00 221 PRO A N 1
ATOM 1704 C CA . PRO A 1 221 ? 33.235 5.871 6.792 1.00 90.00 221 PRO A CA 1
ATOM 1705 C C . PRO A 1 221 ? 31.736 5.556 6.746 1.00 90.00 221 PRO A C 1
ATOM 1707 O O . PRO A 1 221 ? 30.928 6.320 7.267 1.00 90.00 221 PRO A O 1
ATOM 1710 N N . THR A 1 222 ? 31.356 4.405 6.205 1.00 88.38 222 THR A N 1
ATOM 1711 C CA . THR A 1 222 ? 29.997 3.860 6.316 1.00 88.38 222 THR A CA 1
ATOM 1712 C C . THR A 1 222 ? 29.867 3.223 7.700 1.00 88.38 222 THR A C 1
ATOM 1714 O O . THR A 1 222 ? 30.664 2.345 8.032 1.00 88.38 222 THR A O 1
ATOM 1717 N N . VAL A 1 223 ? 28.927 3.682 8.536 1.00 90.81 223 VAL A N 1
ATOM 1718 C CA . VAL A 1 223 ? 28.845 3.324 9.970 1.00 90.81 223 VAL A CA 1
ATOM 1719 C C . VAL A 1 223 ? 27.547 2.585 10.288 1.00 90.81 223 VAL A C 1
ATOM 1721 O O . VAL A 1 223 ? 26.460 3.089 10.024 1.00 90.81 223 VAL A O 1
ATOM 1724 N N . THR A 1 224 ? 27.657 1.431 10.944 1.00 90.06 224 THR A N 1
ATOM 1725 C CA . THR A 1 224 ? 26.541 0.668 11.510 1.00 90.06 224 THR A CA 1
ATOM 1726 C C . THR A 1 224 ? 26.649 0.637 13.036 1.00 90.06 224 THR A C 1
ATOM 1728 O O . THR A 1 224 ? 27.666 0.243 13.606 1.00 90.06 224 THR A O 1
ATOM 1731 N N . LEU A 1 225 ? 25.590 1.083 13.718 1.00 91.62 225 LEU A N 1
ATOM 1732 C CA . LEU A 1 225 ? 25.522 1.164 15.179 1.00 91.62 225 LEU A CA 1
ATOM 1733 C C . LEU A 1 225 ? 24.479 0.174 15.711 1.00 91.62 225 LEU A C 1
ATOM 1735 O O . LEU A 1 225 ? 23.289 0.324 15.439 1.00 91.62 225 LEU A O 1
ATOM 1739 N N . SER A 1 226 ? 24.922 -0.824 16.475 1.00 90.44 226 SER A N 1
ATOM 1740 C CA . SER A 1 226 ? 24.072 -1.834 17.114 1.00 90.44 226 SER A CA 1
ATOM 1741 C C . SER A 1 226 ? 24.113 -1.743 18.643 1.00 90.44 226 SER A C 1
ATOM 1743 O O . SER A 1 226 ? 24.969 -1.073 19.229 1.00 90.44 226 SER A O 1
ATOM 1745 N N . ILE A 1 227 ? 23.136 -2.383 19.291 1.00 90.00 227 ILE A N 1
ATOM 1746 C CA . ILE A 1 227 ? 22.883 -2.297 20.731 1.00 90.00 227 ILE A CA 1
ATOM 1747 C C . ILE A 1 227 ? 22.450 -3.658 21.291 1.00 90.00 227 ILE A C 1
ATOM 1749 O O . ILE A 1 227 ? 21.506 -4.271 20.791 1.00 90.00 227 ILE A O 1
ATOM 1753 N N . GLU A 1 228 ? 23.116 -4.112 22.353 1.00 88.75 228 GLU A N 1
ATOM 1754 C CA . GLU A 1 228 ? 22.816 -5.370 23.041 1.00 88.75 228 GLU A CA 1
ATOM 1755 C C . GLU A 1 228 ? 22.864 -5.190 24.575 1.00 88.75 228 GLU A C 1
ATOM 1757 O O . GLU A 1 228 ? 23.889 -4.745 25.101 1.00 88.75 228 GLU A O 1
ATOM 1762 N N . PRO A 1 229 ? 21.799 -5.545 25.327 1.00 84.81 229 PRO A N 1
ATOM 1763 C CA . PRO A 1 229 ? 20.457 -5.922 24.867 1.00 84.81 229 PRO A CA 1
ATOM 1764 C C . PRO A 1 229 ? 19.687 -4.727 24.277 1.00 84.81 229 PRO A C 1
ATOM 1766 O O . PRO A 1 229 ? 19.918 -3.583 24.656 1.00 84.81 229 PRO A O 1
ATOM 1769 N N . ARG A 1 230 ? 18.724 -4.991 23.382 1.00 74.50 230 ARG A N 1
ATOM 1770 C CA . ARG A 1 230 ? 17.911 -3.940 22.734 1.00 74.50 230 ARG A CA 1
ATOM 1771 C C . ARG A 1 230 ? 16.934 -3.230 23.684 1.00 74.50 230 ARG A C 1
ATOM 1773 O O . ARG A 1 230 ? 16.671 -2.046 23.500 1.00 74.50 230 ARG A O 1
ATOM 1780 N N . SER A 1 231 ? 16.398 -3.959 24.661 1.00 85.19 231 SER A N 1
ATOM 1781 C CA . SER A 1 231 ? 15.475 -3.465 25.688 1.00 85.19 231 SER A CA 1
ATOM 1782 C C . SER A 1 231 ? 15.981 -3.891 27.061 1.00 85.19 231 SER A C 1
ATOM 1784 O O . SER A 1 231 ? 16.281 -5.074 27.243 1.00 85.19 231 SER A O 1
ATOM 1786 N N . VAL A 1 232 ? 16.055 -2.964 28.011 1.00 89.06 232 VAL A N 1
ATOM 1787 C CA . VAL A 1 232 ? 16.686 -3.177 29.327 1.00 89.06 232 VAL A CA 1
ATOM 1788 C C . VAL A 1 232 ? 15.893 -2.520 30.448 1.00 89.06 232 VAL A C 1
ATOM 1790 O O . VAL A 1 232 ? 15.204 -1.530 30.223 1.00 89.06 232 VAL A O 1
ATOM 1793 N N . LEU A 1 233 ? 15.997 -3.048 31.664 1.00 87.38 233 LEU A N 1
ATOM 1794 C CA . LEU A 1 233 ? 15.508 -2.371 32.867 1.00 87.38 233 LEU A CA 1
ATOM 1795 C C . LEU A 1 233 ? 16.502 -1.288 33.314 1.00 87.38 233 LEU A C 1
ATOM 1797 O O . LEU A 1 233 ? 17.714 -1.416 33.122 1.00 87.38 233 LEU A O 1
ATOM 1801 N N . GLU A 1 234 ? 15.997 -0.222 33.937 1.00 87.12 234 GLU A N 1
ATOM 1802 C CA . GLU A 1 234 ? 16.839 0.841 34.497 1.00 87.12 234 GLU A CA 1
ATOM 1803 C C . GLU A 1 234 ? 17.912 0.275 35.456 1.00 87.12 234 GLU A C 1
ATOM 1805 O O . GLU A 1 234 ? 17.621 -0.466 36.397 1.00 87.12 234 GLU A O 1
ATOM 1810 N N . GLY A 1 235 ? 19.179 0.617 35.198 1.00 84.38 235 GLY A N 1
ATOM 1811 C CA . GLY A 1 235 ? 20.352 0.147 35.941 1.00 84.38 235 GLY A CA 1
ATOM 1812 C C . GLY A 1 235 ? 21.049 -1.104 35.379 1.00 84.38 235 GLY A C 1
ATOM 1813 O O . GLY A 1 235 ? 22.154 -1.432 35.840 1.00 84.38 235 GLY A O 1
ATOM 1814 N N . GLU A 1 236 ? 20.470 -1.783 34.381 1.00 88.12 236 GLU A N 1
ATOM 1815 C CA . GLU A 1 236 ? 21.131 -2.870 33.644 1.00 88.12 236 GLU A CA 1
ATOM 1816 C C . GLU A 1 236 ? 22.234 -2.345 32.705 1.00 88.12 236 GLU A C 1
ATOM 1818 O O . GLU A 1 236 ? 22.345 -1.147 32.436 1.00 88.12 236 GLU A O 1
ATOM 1823 N N . ARG A 1 237 ? 23.111 -3.245 32.236 1.00 90.19 237 ARG A N 1
ATOM 1824 C CA . ARG A 1 237 ? 24.219 -2.902 31.330 1.00 90.19 237 ARG A CA 1
ATOM 1825 C C . ARG A 1 237 ? 23.814 -3.071 29.871 1.00 90.19 237 ARG A C 1
ATOM 1827 O O . ARG A 1 237 ? 23.254 -4.098 29.504 1.00 90.19 237 ARG A O 1
ATOM 1834 N N . VAL A 1 238 ? 24.197 -2.089 29.064 1.00 91.56 238 VAL A N 1
ATOM 1835 C CA . VAL A 1 238 ? 24.019 -2.032 27.613 1.00 91.56 238 VAL A CA 1
ATOM 1836 C C . VAL A 1 238 ? 25.382 -1.857 26.957 1.00 91.56 238 VAL A C 1
ATOM 1838 O O . VAL A 1 238 ? 26.182 -1.018 27.380 1.00 91.56 238 VAL A O 1
ATOM 1841 N N . THR A 1 239 ? 25.624 -2.630 25.905 1.00 92.12 239 THR A N 1
ATOM 1842 C CA . THR A 1 239 ? 26.782 -2.503 25.025 1.00 92.12 239 THR A CA 1
ATOM 1843 C C . THR A 1 239 ? 26.334 -1.952 23.679 1.00 92.12 239 THR A C 1
ATOM 1845 O O . THR A 1 239 ? 25.432 -2.491 23.042 1.00 92.12 239 THR A O 1
ATOM 1848 N N . PHE A 1 240 ? 26.986 -0.879 23.249 1.00 92.00 240 PHE A N 1
ATOM 1849 C CA . PHE A 1 240 ? 26.858 -0.290 21.927 1.00 92.00 240 PHE A CA 1
ATOM 1850 C C . PHE A 1 240 ? 28.066 -0.701 21.086 1.00 92.00 240 PHE A C 1
ATOM 1852 O O . PHE A 1 240 ? 29.207 -0.533 21.523 1.00 92.00 240 PHE A O 1
ATOM 1859 N N . THR A 1 241 ? 27.823 -1.183 19.872 1.00 92.75 241 THR A N 1
ATOM 1860 C CA . THR A 1 241 ? 28.873 -1.596 18.935 1.00 92.75 241 THR A CA 1
ATOM 1861 C C . THR A 1 241 ? 28.756 -0.764 17.666 1.00 92.75 241 THR A C 1
ATOM 1863 O O . THR A 1 241 ? 27.743 -0.791 16.977 1.00 92.75 241 THR A O 1
ATOM 1866 N N . CYS A 1 242 ? 29.797 0.006 17.378 1.00 92.62 242 CYS A N 1
ATOM 1867 C CA . CYS A 1 242 ? 29.925 0.885 16.229 1.00 92.62 242 CYS A CA 1
ATOM 1868 C C . CYS A 1 242 ? 30.919 0.259 15.247 1.00 92.62 242 CYS A C 1
ATOM 1870 O O . CYS A 1 242 ? 32.136 0.383 15.401 1.00 92.62 242 CYS A O 1
ATOM 1872 N N . GLN A 1 243 ? 30.394 -0.464 14.264 1.00 91.19 243 GLN A N 1
ATOM 1873 C CA . GLN A 1 243 ? 31.168 -1.066 13.185 1.00 91.19 243 GLN A CA 1
ATOM 1874 C C . GLN A 1 243 ? 31.207 -0.090 12.005 1.00 91.19 243 GLN A C 1
ATOM 1876 O O . GLN A 1 243 ? 30.230 0.601 11.729 1.00 91.19 243 GLN A O 1
ATOM 1881 N N . ALA A 1 244 ? 32.344 0.010 11.318 1.00 88.69 244 ALA A N 1
ATOM 1882 C CA . ALA A 1 244 ? 32.473 0.924 10.191 1.00 88.69 244 ALA A CA 1
ATOM 1883 C C . ALA A 1 244 ? 33.423 0.402 9.108 1.00 88.69 244 ALA A C 1
ATOM 1885 O O . ALA A 1 244 ? 34.381 -0.317 9.400 1.00 88.69 244 ALA A O 1
ATOM 1886 N N . HIS A 1 245 ? 33.164 0.800 7.863 1.00 88.94 245 HIS A N 1
ATOM 1887 C CA . HIS A 1 245 ? 33.984 0.503 6.689 1.00 88.94 245 HIS A CA 1
ATOM 1888 C C . HIS A 1 245 ? 34.398 1.808 6.000 1.00 88.94 245 HIS A C 1
ATOM 1890 O O . HIS A 1 245 ? 33.567 2.696 5.835 1.00 88.94 245 HIS A O 1
ATOM 1896 N N . ALA A 1 246 ? 35.673 1.960 5.634 1.00 87.19 246 ALA A N 1
ATOM 1897 C CA . ALA A 1 246 ? 36.190 3.190 5.034 1.00 87.19 246 ALA A CA 1
ATOM 1898 C C . ALA A 1 246 ? 37.450 2.932 4.195 1.00 87.19 246 ALA A C 1
ATOM 1900 O O . ALA A 1 246 ? 38.343 2.203 4.638 1.00 87.19 246 ALA A O 1
ATOM 1901 N N . ASN A 1 247 ? 37.558 3.616 3.058 1.00 86.88 247 ASN A N 1
ATOM 1902 C CA . ASN A 1 247 ? 38.771 3.722 2.250 1.00 86.88 247 ASN A CA 1
ATOM 1903 C C . ASN A 1 247 ? 39.077 5.215 2.003 1.00 86.88 247 ASN A C 1
ATOM 1905 O O . ASN A 1 247 ? 38.246 5.876 1.390 1.00 86.88 247 ASN A O 1
ATOM 1909 N N . PRO A 1 248 ? 40.197 5.805 2.465 1.00 87.06 248 PRO A N 1
ATOM 1910 C CA . PRO A 1 248 ? 41.274 5.225 3.270 1.00 87.06 248 PRO A CA 1
ATOM 1911 C C . PRO A 1 248 ? 40.806 4.777 4.670 1.00 87.06 248 PRO A C 1
ATOM 1913 O O . PRO A 1 248 ? 39.718 5.175 5.107 1.00 87.06 248 PRO A O 1
ATOM 1916 N N . PRO A 1 249 ? 41.618 3.985 5.401 1.00 89.44 249 PRO A N 1
ATOM 1917 C CA . PRO A 1 249 ? 41.217 3.384 6.671 1.00 89.44 249 PRO A CA 1
ATOM 1918 C C . PRO A 1 249 ? 40.854 4.402 7.763 1.00 89.44 249 PRO A C 1
ATOM 1920 O O . PRO A 1 249 ? 41.296 5.553 7.776 1.00 89.44 249 PRO A O 1
ATOM 1923 N N . ILE A 1 250 ? 40.039 3.933 8.709 1.00 91.62 250 ILE A N 1
ATOM 1924 C CA . ILE A 1 250 ? 39.481 4.713 9.820 1.00 91.62 250 ILE A CA 1
ATOM 1925 C C . ILE A 1 250 ? 40.592 5.272 10.719 1.00 91.62 250 ILE A C 1
ATOM 1927 O O . ILE A 1 250 ? 41.485 4.548 11.152 1.00 91.62 250 ILE A O 1
ATOM 1931 N N . MET A 1 251 ? 40.488 6.559 11.059 1.00 89.19 251 MET A N 1
ATOM 1932 C CA . MET A 1 251 ? 41.420 7.260 11.949 1.00 89.19 251 MET A CA 1
ATOM 1933 C C . MET A 1 251 ? 40.973 7.262 13.421 1.00 89.19 251 MET A C 1
ATOM 1935 O O . MET A 1 251 ? 41.801 7.473 14.307 1.00 89.19 251 MET A O 1
ATOM 1939 N N . GLY A 1 252 ? 39.688 7.027 13.708 1.00 88.31 252 GLY A N 1
ATOM 1940 C CA . GLY A 1 252 ? 39.204 6.785 15.070 1.00 88.31 252 GLY A CA 1
ATOM 1941 C C . GLY A 1 252 ? 37.691 6.915 15.262 1.00 88.31 252 GLY A C 1
ATOM 1942 O O . GLY A 1 252 ? 36.964 7.354 14.370 1.00 88.31 252 GLY A O 1
ATOM 1943 N N . TYR A 1 253 ? 37.247 6.567 16.474 1.00 91.81 253 TYR A N 1
ATOM 1944 C CA . TYR A 1 253 ? 35.859 6.649 16.942 1.00 91.81 253 TYR A CA 1
ATOM 1945 C C . TYR A 1 253 ? 35.718 7.727 18.029 1.00 91.81 253 TYR A C 1
ATOM 1947 O O . TYR A 1 253 ? 36.662 8.012 18.775 1.00 91.81 253 TYR A O 1
ATOM 1955 N N . ARG A 1 254 ? 34.532 8.334 18.142 1.00 90.88 254 ARG A N 1
ATOM 1956 C CA . ARG A 1 254 ? 34.146 9.249 19.228 1.00 90.88 254 ARG A CA 1
ATOM 1957 C C . ARG A 1 254 ? 32.683 9.028 19.593 1.00 90.88 254 ARG A C 1
ATOM 1959 O O . ARG A 1 254 ? 31.822 9.117 18.726 1.00 90.88 254 ARG A O 1
ATOM 1966 N N . TRP A 1 255 ? 32.399 8.823 20.872 1.00 92.56 255 TRP A N 1
ATOM 1967 C CA . TRP A 1 255 ? 31.030 8.648 21.361 1.00 92.56 255 TRP A CA 1
ATOM 1968 C C . TRP A 1 255 ? 30.478 9.932 21.989 1.00 92.56 255 TRP A C 1
ATOM 1970 O O . TRP A 1 255 ? 31.218 10.707 22.598 1.00 92.56 255 TRP A O 1
ATOM 1980 N N . ALA A 1 256 ? 29.172 10.150 21.867 1.00 91.12 256 ALA A N 1
ATOM 1981 C CA . ALA A 1 256 ? 28.441 11.246 22.500 1.00 91.12 256 ALA A CA 1
ATOM 1982 C C . ALA A 1 256 ? 27.051 10.783 22.969 1.00 91.12 256 ALA A C 1
ATOM 1984 O O . ALA A 1 256 ? 26.457 9.899 22.361 1.00 91.12 256 ALA A O 1
ATOM 1985 N N . LYS A 1 257 ? 26.521 11.385 24.037 1.00 90.12 257 LYS A N 1
ATOM 1986 C CA . LYS A 1 257 ? 25.152 11.169 24.539 1.00 90.12 257 LYS A CA 1
ATOM 1987 C C . LYS A 1 257 ? 24.448 12.518 24.639 1.00 90.12 257 LYS A C 1
ATOM 1989 O O . LYS A 1 257 ? 25.020 13.448 25.201 1.00 90.12 257 LYS A O 1
ATOM 1994 N N . GLY A 1 258 ? 23.254 12.653 24.058 1.00 83.75 258 GLY A N 1
ATOM 1995 C CA . GLY A 1 258 ? 22.498 13.917 24.096 1.00 83.75 258 GLY A CA 1
ATOM 1996 C C . GLY A 1 258 ? 23.258 15.121 23.507 1.00 83.75 258 GLY A C 1
ATOM 1997 O O . GLY A 1 258 ? 23.018 16.258 23.896 1.00 83.75 258 GLY A O 1
ATOM 1998 N N . GLY A 1 259 ? 24.225 14.875 22.612 1.00 80.44 259 GLY A N 1
ATOM 1999 C CA . GLY A 1 259 ? 25.139 15.888 22.062 1.00 80.44 259 GLY A CA 1
ATOM 2000 C C . GLY A 1 259 ? 26.427 16.137 22.867 1.00 80.44 259 GLY A C 1
ATOM 2001 O O . GLY A 1 259 ? 27.328 16.808 22.366 1.00 80.44 259 GLY A O 1
ATOM 2002 N N . VAL A 1 260 ? 26.575 15.574 24.072 1.00 86.81 260 VAL A N 1
ATOM 2003 C CA . VAL A 1 260 ? 27.778 15.716 24.911 1.00 86.81 260 VAL A CA 1
ATOM 2004 C C . VAL A 1 260 ? 28.772 14.588 24.627 1.00 86.81 260 VAL A C 1
ATOM 2006 O O . VAL A 1 260 ? 28.439 13.412 24.758 1.00 86.81 260 VAL A O 1
ATOM 2009 N N . VAL A 1 261 ? 30.010 14.934 24.257 1.00 87.75 261 VAL A N 1
ATOM 2010 C CA . VAL A 1 261 ? 31.076 13.963 23.937 1.00 87.75 261 VAL A CA 1
ATOM 2011 C C . VAL A 1 261 ? 31.567 13.239 25.194 1.00 87.75 261 VAL A C 1
ATOM 2013 O O . VAL A 1 261 ? 31.998 13.868 26.161 1.00 87.75 261 VAL A O 1
ATOM 2016 N N . LEU A 1 262 ? 31.558 11.907 25.152 1.00 87.75 262 LEU A N 1
ATOM 2017 C CA . LEU A 1 262 ? 31.970 11.033 26.247 1.00 87.75 262 LEU A CA 1
ATOM 2018 C C . LEU A 1 262 ? 33.497 10.885 26.266 1.00 87.75 262 LEU A C 1
ATOM 2020 O O . LEU A 1 262 ? 34.106 10.312 25.359 1.00 87.75 262 LEU A O 1
ATOM 2024 N N . GLN A 1 263 ? 34.142 11.405 27.311 1.00 77.25 263 GLN A N 1
ATOM 2025 C CA . GLN A 1 263 ? 35.594 11.298 27.460 1.00 77.25 263 GLN A CA 1
ATOM 2026 C C . GLN A 1 263 ? 35.997 9.865 27.846 1.00 77.25 263 GLN A C 1
ATOM 2028 O O . GLN A 1 263 ? 35.487 9.309 28.812 1.00 77.25 263 GLN A O 1
ATOM 2033 N N . GLY A 1 264 ? 36.927 9.279 27.086 1.00 73.81 264 GLY A N 1
ATOM 2034 C CA . GLY A 1 264 ? 37.443 7.917 27.292 1.00 73.81 264 GLY A CA 1
ATOM 2035 C C . GLY A 1 264 ? 36.931 6.889 26.277 1.00 73.81 264 GLY A C 1
ATOM 2036 O O . GLY A 1 264 ? 37.672 5.981 25.917 1.00 73.81 264 GLY A O 1
ATOM 2037 N N . ALA A 1 265 ? 35.732 7.075 25.722 1.00 82.50 265 ALA A N 1
ATOM 2038 C CA . ALA A 1 265 ? 35.176 6.189 24.701 1.00 82.50 265 ALA A CA 1
ATOM 2039 C C . ALA A 1 265 ? 35.726 6.545 23.301 1.00 82.50 265 ALA A C 1
ATOM 2041 O O . ALA A 1 265 ? 35.228 7.454 22.630 1.00 82.50 265 ALA A O 1
ATOM 2042 N N . ARG A 1 266 ? 36.791 5.847 22.879 1.00 83.75 266 ARG A N 1
ATOM 2043 C CA . ARG A 1 266 ? 37.450 5.995 21.557 1.00 83.75 266 ARG A CA 1
ATOM 2044 C C . ARG A 1 266 ? 37.554 4.693 20.754 1.00 83.75 266 ARG A C 1
ATOM 2046 O O . ARG A 1 266 ? 38.134 4.684 19.670 1.00 83.75 266 ARG A O 1
ATOM 2053 N N . GLU A 1 267 ? 37.021 3.611 21.302 1.00 87.12 267 GLU A N 1
ATOM 2054 C CA . GLU A 1 267 ? 36.980 2.288 20.683 1.00 87.12 267 GLU A CA 1
ATOM 2055 C C . GLU A 1 267 ? 35.676 2.107 19.893 1.00 87.12 267 GLU A C 1
ATOM 2057 O O . GLU A 1 267 ? 34.732 2.892 20.034 1.00 87.12 267 GLU A O 1
ATOM 2062 N N . SER A 1 268 ? 35.613 1.060 19.071 1.00 88.81 268 SER A N 1
ATOM 2063 C CA . SER A 1 268 ? 34.402 0.664 18.341 1.00 88.81 268 SER A CA 1
ATOM 2064 C C . SER A 1 268 ? 33.293 0.129 19.253 1.00 88.81 268 SER A C 1
ATOM 2066 O O . SER A 1 268 ? 32.156 0.011 18.811 1.00 88.81 268 SER A O 1
ATOM 2068 N N . VAL A 1 269 ? 33.584 -0.181 20.519 1.00 90.25 269 VAL A N 1
ATOM 2069 C CA . VAL A 1 269 ? 32.612 -0.688 21.496 1.00 90.25 269 VAL A CA 1
ATOM 2070 C C . VAL A 1 269 ? 32.536 0.263 22.689 1.00 90.25 269 VAL A C 1
ATOM 2072 O O . VAL A 1 269 ? 33.557 0.726 23.196 1.00 90.25 269 VAL A O 1
ATOM 2075 N N . PHE A 1 270 ? 31.321 0.548 23.154 1.00 90.75 270 PHE A N 1
ATOM 2076 C CA . PHE A 1 270 ? 31.063 1.346 24.349 1.00 90.75 270 PHE A CA 1
ATOM 2077 C C . PHE A 1 270 ? 30.028 0.645 25.234 1.00 90.75 270 PHE A C 1
ATOM 2079 O O . PHE A 1 270 ? 28.895 0.429 24.818 1.00 90.75 270 PHE A O 1
ATOM 2086 N N . THR A 1 271 ? 30.397 0.308 26.471 1.00 89.81 271 THR A N 1
ATOM 2087 C CA . THR A 1 271 ? 29.498 -0.347 27.436 1.00 89.81 271 THR A CA 1
ATOM 2088 C C . THR A 1 271 ? 29.228 0.572 28.622 1.00 89.81 271 THR A C 1
ATOM 2090 O O . THR A 1 271 ? 30.155 1.085 29.247 1.00 89.81 271 THR A O 1
ATOM 2093 N N . THR A 1 272 ? 27.955 0.747 28.973 1.00 90.06 272 THR A N 1
ATOM 2094 C CA . THR A 1 272 ? 27.501 1.578 30.101 1.00 90.06 272 THR A CA 1
ATOM 2095 C C . THR A 1 272 ? 26.307 0.933 30.805 1.00 90.06 272 THR A C 1
ATOM 2097 O O . THR A 1 272 ? 25.737 -0.043 30.321 1.00 90.06 272 THR A O 1
ATOM 2100 N N . LYS A 1 273 ? 25.916 1.461 31.967 1.00 89.62 273 LYS A N 1
ATOM 2101 C CA . LYS A 1 273 ? 24.570 1.228 32.502 1.00 89.62 273 LYS A CA 1
ATOM 2102 C C . LYS A 1 273 ? 23.563 2.151 31.816 1.00 89.62 273 LYS A C 1
ATOM 2104 O O . LYS A 1 273 ? 23.935 3.259 31.423 1.00 89.62 273 LYS A O 1
ATOM 2109 N N . ALA A 1 274 ? 22.333 1.674 31.659 1.00 87.94 274 ALA A N 1
ATOM 2110 C CA . ALA A 1 274 ? 21.234 2.428 31.074 1.00 87.94 274 ALA A CA 1
ATOM 2111 C C . ALA A 1 274 ? 20.314 2.994 32.166 1.00 87.94 274 ALA A C 1
ATOM 2113 O O . ALA A 1 274 ? 19.670 2.246 32.899 1.00 87.94 274 ALA A O 1
ATOM 2114 N N . ASP A 1 275 ? 20.246 4.319 32.234 1.00 87.62 275 ASP A N 1
ATOM 2115 C CA . ASP A 1 275 ? 19.310 5.074 33.076 1.00 87.62 275 ASP A CA 1
ATOM 2116 C C . ASP A 1 275 ? 18.116 5.556 32.227 1.00 87.62 275 ASP A C 1
ATOM 2118 O O . ASP A 1 275 ? 18.239 5.631 31.000 1.00 87.62 275 ASP A O 1
ATOM 2122 N N . HIS A 1 276 ? 16.992 5.973 32.826 1.00 85.31 276 HIS A N 1
ATOM 2123 C CA . HIS A 1 276 ? 15.822 6.477 32.073 1.00 85.31 276 HIS A CA 1
ATOM 2124 C C . HIS A 1 276 ? 16.157 7.589 31.054 1.00 85.31 276 HIS A C 1
ATOM 2126 O O . HIS A 1 276 ? 15.505 7.701 30.019 1.00 85.31 276 HIS A O 1
ATOM 2132 N N . SER A 1 277 ? 17.209 8.383 31.291 1.00 86.12 277 SER A N 1
ATOM 2133 C CA . SER A 1 277 ? 17.684 9.410 30.349 1.00 86.12 277 SER A CA 1
ATOM 2134 C C . SER A 1 277 ? 18.070 8.862 28.967 1.00 86.12 277 SER A C 1
ATOM 2136 O O . SER A 1 277 ? 17.957 9.589 27.987 1.00 86.12 277 SER A O 1
ATOM 2138 N N . PHE A 1 278 ? 18.469 7.590 28.838 1.00 86.81 278 PHE A N 1
ATOM 2139 C CA . PHE A 1 278 ? 18.793 6.967 27.543 1.00 86.81 278 PHE A CA 1
ATOM 2140 C C . PHE A 1 278 ? 17.555 6.647 26.676 1.00 86.81 278 PHE A C 1
ATOM 2142 O O . PHE A 1 278 ? 17.700 6.375 25.483 1.00 86.81 278 PHE A O 1
ATOM 2149 N N . PHE A 1 279 ? 16.347 6.713 27.253 1.00 85.38 279 PHE A N 1
ATOM 2150 C CA . PHE A 1 279 ? 15.079 6.655 26.515 1.00 85.38 279 PHE A CA 1
ATOM 2151 C C . PHE A 1 279 ? 14.763 7.981 25.797 1.00 85.38 279 PHE A C 1
ATOM 2153 O O . PHE A 1 279 ? 14.065 7.993 24.786 1.00 85.38 279 PHE A O 1
ATOM 2160 N N . THR A 1 280 ? 15.289 9.105 26.299 1.00 83.75 280 THR A N 1
ATOM 2161 C CA . THR A 1 280 ? 15.069 10.451 25.738 1.00 83.75 280 THR A CA 1
ATOM 2162 C C . THR A 1 280 ? 16.286 11.024 25.011 1.00 83.75 280 THR A C 1
ATOM 2164 O O . THR A 1 280 ? 16.131 11.777 24.053 1.00 83.75 280 THR A O 1
ATOM 2167 N N . GLU A 1 281 ? 17.497 10.692 25.459 1.00 89.62 281 GLU A N 1
ATOM 2168 C CA . GLU A 1 281 ? 18.761 11.205 24.932 1.00 89.62 281 GLU A CA 1
ATOM 2169 C C . GLU A 1 281 ? 19.457 10.129 24.087 1.00 89.62 281 GLU A C 1
ATOM 2171 O O . GLU A 1 281 ? 19.903 9.117 24.638 1.00 89.62 281 GLU A O 1
ATOM 2176 N N . PRO A 1 282 ? 19.605 10.323 22.765 1.00 89.69 282 PRO A N 1
ATOM 2177 C CA . PRO A 1 282 ? 20.251 9.334 21.917 1.00 89.69 282 PRO A CA 1
ATOM 2178 C C . PRO A 1 282 ? 21.759 9.268 22.177 1.00 89.69 282 PRO A C 1
ATOM 2180 O O . PRO A 1 282 ? 22.420 10.281 22.441 1.00 89.69 282 PRO A O 1
ATOM 2183 N N . VAL A 1 283 ? 22.307 8.061 22.046 1.00 91.75 283 VAL A N 1
ATOM 2184 C CA . VAL A 1 283 ? 23.749 7.798 22.014 1.00 91.75 283 VAL A CA 1
ATOM 2185 C C . VAL A 1 283 ? 24.196 7.799 20.560 1.00 91.75 283 VAL A C 1
ATOM 2187 O O . VAL A 1 283 ? 23.574 7.160 19.717 1.00 91.75 283 VAL A O 1
ATOM 2190 N N . SER A 1 284 ? 25.266 8.525 20.258 1.00 92.00 284 SER A N 1
ATOM 2191 C CA . SER A 1 284 ? 25.788 8.709 18.909 1.00 92.00 284 SER A CA 1
ATOM 2192 C C . SER A 1 284 ? 27.255 8.307 18.803 1.00 92.00 284 SER A C 1
ATOM 2194 O O . SER A 1 284 ? 28.065 8.694 19.650 1.00 92.00 284 SER A O 1
ATOM 2196 N N . CYS A 1 285 ? 27.599 7.589 17.737 1.00 93.56 285 CYS A N 1
ATOM 2197 C CA . CYS A 1 285 ? 28.966 7.254 17.364 1.00 93.56 285 CYS A CA 1
ATOM 2198 C C . CYS A 1 285 ? 29.384 8.064 16.132 1.00 93.56 285 CYS A C 1
ATOM 2200 O O . CYS A 1 285 ? 28.765 7.960 15.072 1.00 93.56 285 CYS A O 1
ATOM 2202 N N . LEU A 1 286 ? 30.461 8.839 16.273 1.00 92.06 286 LEU A N 1
ATOM 2203 C CA . LEU A 1 286 ? 31.123 9.558 15.191 1.00 92.06 286 LEU A CA 1
ATOM 2204 C C . LEU A 1 286 ? 32.416 8.834 14.808 1.00 92.06 286 LEU A C 1
ATOM 2206 O O . LEU A 1 286 ? 33.332 8.707 15.624 1.00 92.06 286 LEU A O 1
ATOM 2210 N N . VAL A 1 287 ? 32.509 8.419 13.547 1.00 93.44 287 VAL A N 1
ATOM 2211 C CA . VAL A 1 287 ? 33.686 7.768 12.950 1.00 93.44 287 VAL A CA 1
ATOM 2212 C C . VAL A 1 287 ? 34.255 8.677 11.868 1.00 93.44 287 VAL A C 1
ATOM 2214 O O . VAL A 1 287 ? 33.498 9.338 11.160 1.00 93.44 287 VAL A O 1
ATOM 2217 N N . PHE A 1 288 ? 35.580 8.751 11.736 1.00 91.50 288 PHE A N 1
ATOM 2218 C CA . PHE A 1 288 ? 36.229 9.618 10.746 1.00 91.50 288 PHE A CA 1
ATOM 2219 C C . PHE A 1 288 ? 37.441 8.953 10.081 1.00 91.50 288 PHE A C 1
ATOM 2221 O O . PHE A 1 288 ? 38.146 8.152 10.701 1.00 91.50 288 PHE A O 1
ATOM 2228 N N . ASN A 1 289 ? 37.687 9.305 8.819 1.00 92.94 289 ASN A N 1
ATOM 2229 C CA . ASN A 1 289 ? 38.901 8.981 8.067 1.00 92.94 289 ASN A CA 1
ATOM 2230 C C . ASN A 1 289 ? 39.488 10.261 7.435 1.00 92.94 289 ASN A C 1
ATOM 2232 O O . ASN A 1 289 ? 39.124 11.372 7.819 1.00 92.94 289 ASN A O 1
ATOM 2236 N N . ALA A 1 290 ? 40.413 10.111 6.484 1.00 87.88 290 ALA A N 1
ATOM 2237 C CA . ALA A 1 290 ? 41.039 11.238 5.790 1.00 87.88 290 ALA A CA 1
ATOM 2238 C C . ALA A 1 290 ? 40.106 11.986 4.810 1.00 87.88 290 ALA A C 1
ATOM 2240 O O . ALA A 1 290 ? 40.432 13.101 4.413 1.00 87.88 290 ALA A O 1
ATOM 2241 N N . VAL A 1 291 ? 38.974 11.384 4.419 1.00 86.12 291 VAL A N 1
ATOM 2242 C CA . VAL A 1 291 ? 38.011 11.936 3.445 1.00 86.12 291 VAL A CA 1
ATOM 2243 C C . VAL A 1 291 ? 36.863 12.653 4.155 1.00 86.12 291 VAL A C 1
ATOM 2245 O O . VAL A 1 291 ? 36.467 13.742 3.749 1.00 86.12 291 VAL A O 1
ATOM 2248 N N . GLY A 1 292 ? 36.333 12.070 5.234 1.00 86.56 292 GLY A N 1
ATOM 2249 C CA . GLY A 1 292 ? 35.141 12.591 5.897 1.00 86.56 292 GLY A CA 1
ATOM 2250 C C . GLY A 1 292 ? 34.870 12.004 7.279 1.00 86.56 292 GLY A C 1
ATOM 2251 O O . GLY A 1 292 ? 35.696 11.313 7.883 1.00 86.56 292 GLY A O 1
ATOM 2252 N N . LYS A 1 293 ? 33.682 12.319 7.801 1.00 91.06 293 LYS A N 1
ATOM 2253 C CA . LYS A 1 293 ? 33.203 11.884 9.116 1.00 91.06 293 LYS A CA 1
ATOM 2254 C C . LYS A 1 293 ? 31.710 11.577 9.055 1.00 91.06 293 LYS A C 1
ATOM 2256 O O . LYS A 1 293 ? 30.943 12.366 8.512 1.00 91.06 293 LYS A O 1
ATOM 2261 N N . THR A 1 294 ? 31.308 10.503 9.714 1.00 90.56 294 THR A N 1
ATOM 2262 C CA . THR A 1 294 ? 29.928 10.009 9.727 1.00 90.56 294 THR A CA 1
ATOM 2263 C C . THR A 1 294 ? 29.474 9.876 11.170 1.00 90.56 294 THR A C 1
ATOM 2265 O O . THR A 1 294 ? 30.245 9.426 12.016 1.00 90.56 294 THR A O 1
ATOM 2268 N N . ASN A 1 295 ? 28.248 10.306 11.471 1.00 91.94 295 ASN A N 1
ATOM 2269 C CA . ASN A 1 295 ? 27.692 10.310 12.823 1.00 91.94 295 ASN A CA 1
ATOM 2270 C C . ASN A 1 295 ? 26.326 9.622 12.827 1.00 91.94 295 ASN A C 1
ATOM 2272 O O . ASN A 1 295 ? 25.386 10.132 12.222 1.00 91.94 295 ASN A O 1
ATOM 2276 N N . VAL A 1 296 ? 26.220 8.492 13.523 1.00 91.25 296 VAL A N 1
ATOM 2277 C CA . VAL A 1 296 ? 24.992 7.686 13.621 1.00 91.25 296 VAL A CA 1
ATOM 2278 C C . VAL A 1 296 ? 24.538 7.653 15.072 1.00 91.25 296 VAL A C 1
ATOM 2280 O O . VAL A 1 296 ? 25.373 7.528 15.968 1.00 91.25 296 VAL A O 1
ATOM 2283 N N . SER A 1 297 ? 23.233 7.766 15.319 1.00 91.94 297 SER A N 1
ATOM 2284 C CA . SER A 1 297 ? 22.662 7.788 16.667 1.00 91.94 297 SER A CA 1
ATOM 2285 C C . SER A 1 297 ? 21.532 6.777 16.861 1.00 91.94 297 SER A C 1
ATOM 2287 O O . SER A 1 297 ? 20.818 6.428 15.923 1.00 91.94 297 SER A O 1
ATOM 2289 N N . ILE A 1 298 ? 21.390 6.286 18.094 1.00 89.94 298 ILE A N 1
ATOM 2290 C CA . ILE A 1 298 ? 20.394 5.290 18.496 1.00 89.94 298 ILE A CA 1
ATOM 2291 C C . ILE A 1 298 ? 19.833 5.625 19.887 1.00 89.94 298 ILE A C 1
ATOM 2293 O O . ILE A 1 298 ? 20.542 6.151 20.749 1.00 89.94 298 ILE A O 1
ATOM 2297 N N . LEU A 1 299 ? 18.549 5.335 20.102 1.00 87.44 299 LEU A N 1
ATOM 2298 C CA . LEU A 1 299 ? 17.880 5.418 21.406 1.00 87.44 299 LEU A CA 1
ATOM 2299 C C . LEU A 1 299 ? 17.842 4.035 22.063 1.00 87.44 299 LEU A C 1
ATOM 2301 O O . LEU A 1 299 ? 17.770 3.020 21.369 1.00 87.44 299 LEU A O 1
ATOM 2305 N N . VAL A 1 300 ? 17.864 3.999 23.396 1.00 88.44 300 VAL A N 1
ATOM 2306 C CA . VAL A 1 300 ? 17.741 2.756 24.171 1.00 88.44 300 VAL A CA 1
ATOM 2307 C C . VAL A 1 300 ? 16.301 2.601 24.640 1.00 88.44 300 VAL A C 1
ATOM 2309 O O . VAL A 1 300 ? 15.740 3.527 25.224 1.00 88.44 300 VAL A O 1
ATOM 2312 N N . ASP A 1 301 ? 15.712 1.421 24.455 1.00 87.75 301 ASP A N 1
ATOM 2313 C CA . ASP A 1 301 ? 14.420 1.101 25.064 1.00 87.75 301 ASP A CA 1
ATOM 2314 C C . ASP A 1 301 ? 14.623 0.734 26.544 1.00 87.75 301 ASP A C 1
ATOM 2316 O O . ASP A 1 301 ? 14.802 -0.431 26.910 1.00 87.75 301 ASP A O 1
ATOM 2320 N N . VAL A 1 302 ? 14.703 1.766 27.391 1.00 90.00 302 VAL A N 1
ATOM 2321 C CA . VAL A 1 302 ? 14.832 1.614 28.845 1.00 90.00 302 VAL A CA 1
ATOM 2322 C C . VAL A 1 302 ? 13.448 1.518 29.466 1.00 90.00 302 VAL A C 1
ATOM 2324 O O . VAL A 1 302 ? 12.636 2.437 29.356 1.00 90.00 302 VAL A O 1
ATOM 2327 N N . HIS A 1 303 ? 13.200 0.418 30.158 1.00 89.88 303 HIS A N 1
ATOM 2328 C CA . HIS A 1 303 ? 12.013 0.182 30.959 1.00 89.88 303 HIS A CA 1
ATOM 2329 C C . HIS A 1 303 ? 12.208 0.741 32.380 1.00 89.88 303 HIS A C 1
ATOM 2331 O O . HIS A 1 303 ? 13.122 0.328 33.098 1.00 89.88 303 HIS A O 1
ATOM 2337 N N . PHE A 1 304 ? 11.342 1.669 32.793 1.00 90.75 304 PHE A N 1
ATOM 2338 C CA . PHE A 1 304 ? 11.409 2.373 34.078 1.00 90.75 304 PHE A CA 1
ATOM 2339 C C . PHE A 1 304 ? 10.011 2.629 34.670 1.00 90.75 304 PHE A C 1
ATOM 2341 O O . PHE A 1 304 ? 8.999 2.664 33.963 1.00 90.75 304 PHE A O 1
ATOM 2348 N N . GLY A 1 305 ? 9.954 2.769 35.998 1.00 89.75 305 GLY A N 1
ATOM 2349 C CA . GLY A 1 305 ? 8.707 2.930 36.754 1.00 89.75 305 GLY A CA 1
ATOM 2350 C C . GLY A 1 305 ? 8.041 4.308 36.592 1.00 89.75 305 GLY A C 1
ATOM 2351 O O . GLY A 1 305 ? 8.537 5.160 35.859 1.00 89.75 305 GLY A O 1
ATOM 2352 N N . PRO A 1 306 ? 6.911 4.559 37.280 1.00 91.12 306 PRO A N 1
ATOM 2353 C CA . PRO A 1 306 ? 6.226 5.848 37.215 1.00 91.12 306 PRO A CA 1
ATOM 2354 C C . PRO A 1 306 ? 7.078 6.996 37.790 1.00 91.12 306 PRO A C 1
ATOM 2356 O O . PRO A 1 306 ? 7.342 7.038 38.990 1.00 91.12 306 PRO A O 1
ATOM 2359 N N . ILE A 1 307 ? 7.449 7.963 36.949 1.00 88.38 307 ILE A N 1
ATOM 2360 C CA . ILE A 1 307 ? 8.127 9.214 37.327 1.00 88.38 307 ILE A CA 1
ATOM 2361 C C . ILE A 1 307 ? 7.113 10.361 37.281 1.00 88.38 307 ILE A C 1
ATOM 2363 O O . ILE A 1 307 ? 6.448 10.567 36.265 1.00 88.38 307 ILE A O 1
ATOM 2367 N N . LEU A 1 308 ? 6.988 11.128 38.364 1.00 88.75 308 LEU A N 1
ATOM 2368 C CA . LEU A 1 308 ? 6.096 12.286 38.430 1.00 88.75 308 LEU A CA 1
ATOM 2369 C C . LEU A 1 308 ? 6.689 13.464 37.635 1.00 88.75 308 LEU A C 1
ATOM 2371 O O . LEU A 1 308 ? 7.766 13.954 37.957 1.00 88.75 308 LEU A O 1
ATOM 2375 N N . LEU A 1 309 ? 5.975 13.934 36.608 1.00 87.44 309 LEU A N 1
ATOM 2376 C CA . LEU A 1 309 ? 6.350 15.107 35.803 1.00 87.44 309 LEU A CA 1
ATOM 2377 C C . LEU A 1 309 ? 5.656 16.395 36.260 1.00 87.44 309 LEU A C 1
ATOM 2379 O O . LEU A 1 309 ? 6.207 17.481 36.101 1.00 87.44 309 LEU A O 1
ATOM 2383 N N . VAL A 1 310 ? 4.417 16.289 36.747 1.00 88.19 310 VAL A N 1
ATOM 2384 C CA . VAL A 1 310 ? 3.624 17.424 37.242 1.00 88.19 310 VAL A CA 1
ATOM 2385 C C . VAL A 1 310 ? 2.926 16.993 38.521 1.00 88.19 310 VAL A C 1
ATOM 2387 O O . VAL A 1 310 ? 2.039 16.138 38.485 1.00 88.19 310 VAL A O 1
ATOM 2390 N N . GLU A 1 311 ? 3.340 17.599 39.629 1.00 86.75 311 GLU A N 1
ATOM 2391 C CA . GLU A 1 311 ? 2.773 17.391 40.958 1.00 86.75 311 GLU A CA 1
ATOM 2392 C C . GLU A 1 311 ? 1.428 18.132 41.110 1.00 86.75 311 GLU A C 1
ATOM 2394 O O . GLU A 1 311 ? 1.341 19.316 40.755 1.00 86.75 311 GLU A O 1
ATOM 2399 N N . PRO A 1 312 ? 0.372 17.467 41.613 1.00 87.69 312 PRO A N 1
ATOM 2400 C CA . PRO A 1 312 ? -0.938 18.085 41.771 1.00 87.69 312 PRO A CA 1
ATOM 2401 C C . PRO A 1 312 ? -0.948 19.087 42.936 1.00 87.69 312 PRO A C 1
ATOM 2403 O O . PRO A 1 312 ? -0.554 18.773 44.053 1.00 87.69 312 PRO A O 1
ATOM 2406 N N . GLN A 1 313 ? -1.431 20.304 42.677 1.00 87.12 313 GLN A N 1
ATOM 2407 C CA . GLN A 1 313 ? -1.473 21.389 43.665 1.00 87.12 313 GLN A CA 1
ATOM 2408 C C . GLN A 1 313 ? -2.844 21.472 44.363 1.00 87.12 313 GLN A C 1
ATOM 2410 O O . GLN A 1 313 ? -3.867 21.330 43.683 1.00 87.12 313 GLN A O 1
ATOM 2415 N N . PRO A 1 314 ? -2.892 21.720 45.688 1.00 88.25 314 PRO A N 1
ATOM 2416 C CA . PRO A 1 314 ? -4.141 21.826 46.439 1.00 88.25 314 PRO A CA 1
ATOM 2417 C C . PRO A 1 314 ? -4.966 23.031 45.976 1.00 88.25 314 PRO A C 1
ATOM 2419 O O . PRO A 1 314 ? -4.411 24.067 45.602 1.00 88.25 314 PRO A O 1
ATOM 2422 N N . LYS A 1 315 ? -6.299 22.906 45.993 1.00 85.44 315 LYS A N 1
ATOM 2423 C CA . LYS A 1 315 ? -7.194 23.911 45.398 1.00 85.44 315 LYS A CA 1
ATOM 2424 C C . LYS A 1 315 ? -8.428 24.187 46.264 1.00 85.44 315 LYS A C 1
ATOM 2426 O O . LYS A 1 315 ? -9.095 23.261 46.726 1.00 85.44 315 LYS A O 1
ATOM 2431 N N . THR A 1 316 ? -8.716 25.472 46.460 1.00 84.38 316 THR A N 1
ATOM 2432 C CA . THR A 1 316 ? -9.935 26.020 47.080 1.00 84.38 316 THR A CA 1
ATOM 2433 C C . THR A 1 316 ? -10.928 26.412 45.988 1.00 84.38 316 THR A C 1
ATOM 2435 O O . THR A 1 316 ? -10.532 27.090 45.036 1.00 84.38 316 THR A O 1
ATOM 2438 N N . VAL A 1 317 ? -12.187 25.993 46.102 1.00 85.06 317 VAL A N 1
ATOM 2439 C CA . VAL A 1 317 ? -13.229 26.169 45.073 1.00 85.06 317 VAL A CA 1
ATOM 2440 C C . VAL A 1 317 ? -14.570 26.478 45.743 1.00 85.06 317 VAL A C 1
ATOM 2442 O O . VAL A 1 317 ? -14.846 25.944 46.811 1.00 85.06 317 VAL A O 1
ATOM 2445 N N . ASP A 1 318 ? -15.402 27.324 45.143 1.00 83.88 318 ASP A N 1
ATOM 2446 C CA . ASP A 1 318 ? -16.730 27.657 45.680 1.00 83.88 318 ASP A CA 1
ATOM 2447 C C . ASP A 1 318 ? -17.794 26.657 45.182 1.00 83.88 318 ASP A C 1
ATOM 2449 O O . ASP A 1 318 ? -17.643 26.091 44.093 1.00 83.88 318 ASP A O 1
ATOM 2453 N N . VAL A 1 319 ? -18.869 26.436 45.954 1.00 81.94 319 VAL A N 1
ATOM 2454 C CA . VAL A 1 319 ? -19.994 25.559 45.547 1.00 81.94 319 VAL A CA 1
ATOM 2455 C C . VAL A 1 319 ? -20.526 25.931 44.151 1.00 81.94 319 VAL A C 1
ATOM 2457 O O . VAL A 1 319 ? -20.511 27.096 43.756 1.00 81.94 319 VAL A O 1
ATOM 2460 N N . ASP A 1 320 ? -20.976 24.922 43.401 1.00 82.06 320 ASP A N 1
ATOM 2461 C CA . ASP A 1 320 ? -21.521 24.998 42.034 1.00 82.06 320 ASP A CA 1
ATOM 2462 C C . ASP A 1 320 ? -20.528 25.415 40.930 1.00 82.06 320 ASP A C 1
ATOM 2464 O O . ASP A 1 320 ? -20.889 25.410 39.750 1.00 82.06 320 ASP A O 1
ATOM 2468 N N . SER A 1 321 ? -19.261 25.692 41.261 1.00 83.62 321 SER A N 1
ATOM 2469 C CA . SER A 1 321 ? -18.212 25.965 40.268 1.00 83.62 321 SER A CA 1
ATOM 2470 C C . SER A 1 321 ? -17.443 24.704 39.835 1.00 83.62 321 SER A C 1
ATOM 2472 O O . SER A 1 321 ? -17.426 23.689 40.533 1.00 83.62 321 SER A O 1
ATOM 2474 N N . ASP A 1 322 ? -16.825 24.746 38.650 1.00 87.81 322 ASP A N 1
ATOM 2475 C CA . ASP A 1 322 ? -16.106 23.612 38.049 1.00 87.81 322 ASP A CA 1
ATOM 2476 C C . ASP A 1 322 ? -14.619 23.594 38.453 1.00 87.81 322 ASP A C 1
ATOM 2478 O O . ASP A 1 322 ? -13.935 24.624 38.448 1.00 87.81 322 ASP A O 1
ATOM 2482 N N . VAL A 1 323 ? -14.065 22.405 38.726 1.00 89.31 323 VAL A N 1
ATOM 2483 C CA . VAL A 1 323 ? -12.654 22.237 39.110 1.00 89.31 323 VAL A CA 1
ATOM 2484 C C . VAL A 1 323 ? -11.906 21.221 38.250 1.00 89.31 323 VAL A C 1
ATOM 2486 O O . VAL A 1 323 ? -12.309 20.072 38.097 1.00 89.31 323 VAL A O 1
ATOM 2489 N N . SER A 1 324 ? -10.740 21.642 37.757 1.00 89.38 324 SER A N 1
ATOM 2490 C CA . SER A 1 324 ? -9.675 20.774 37.252 1.00 89.38 324 SER A CA 1
ATOM 2491 C C . SER A 1 324 ? -8.537 20.606 38.269 1.00 89.38 324 SER A C 1
ATOM 2493 O O . SER A 1 324 ? -8.052 21.597 38.832 1.00 89.38 324 SER A O 1
ATOM 2495 N N . LEU A 1 325 ? -8.098 19.360 38.466 1.00 90.88 325 LEU A N 1
ATOM 2496 C CA . LEU A 1 325 ? -6.868 18.968 39.165 1.00 90.88 325 LEU A CA 1
ATOM 2497 C C . LEU A 1 325 ? -5.943 18.255 38.169 1.00 90.88 325 LEU A C 1
ATOM 2499 O O . LEU A 1 325 ? -6.385 17.350 37.465 1.00 90.88 325 LEU A O 1
ATOM 2503 N N . ASN A 1 326 ? -4.669 18.646 38.102 1.00 89.81 326 ASN A N 1
ATOM 2504 C CA . ASN A 1 326 ? -3.726 18.158 37.089 1.00 89.81 326 ASN A CA 1
ATOM 2505 C C . ASN A 1 326 ? -2.647 17.277 37.719 1.00 89.81 326 ASN A C 1
ATOM 2507 O O . ASN A 1 326 ? -2.047 17.664 38.714 1.00 89.81 326 ASN A O 1
ATOM 2511 N N . CYS A 1 327 ? -2.355 16.138 37.098 1.00 90.69 327 CYS A N 1
ATOM 2512 C CA . CYS A 1 327 ? -1.322 15.203 37.527 1.00 90.69 327 CYS A CA 1
ATOM 2513 C C . CYS A 1 327 ? -0.738 14.513 36.292 1.00 90.69 327 CYS A C 1
ATOM 2515 O O . CYS A 1 327 ? -1.484 13.958 35.485 1.00 90.69 327 CYS A O 1
ATOM 2517 N N . LYS A 1 328 ? 0.585 14.548 36.113 1.00 90.56 328 LYS A N 1
ATOM 2518 C CA . LYS A 1 328 ? 1.235 13.950 34.937 1.00 90.56 328 LYS A CA 1
ATOM 2519 C C . LYS A 1 328 ? 2.375 13.045 35.368 1.00 90.56 328 LYS A C 1
ATOM 2521 O O . LYS A 1 328 ? 3.262 13.483 36.094 1.00 90.56 328 LYS A O 1
ATOM 2526 N N . TRP A 1 329 ? 2.377 11.827 34.842 1.00 91.62 329 TRP A N 1
ATOM 2527 C CA . TRP A 1 329 ? 3.430 10.837 35.040 1.00 91.62 329 TRP A CA 1
ATOM 2528 C C . TRP A 1 329 ? 4.096 10.477 33.704 1.00 91.62 329 TRP A C 1
ATOM 2530 O O . TRP A 1 329 ? 3.504 10.654 32.637 1.00 91.62 329 TRP A O 1
ATOM 2540 N N . ALA A 1 330 ? 5.319 9.962 33.774 1.00 89.69 330 ALA A N 1
ATOM 2541 C CA . ALA A 1 330 ? 6.033 9.268 32.706 1.00 89.69 330 ALA A CA 1
ATOM 2542 C C . ALA A 1 330 ? 6.383 7.845 33.160 1.00 89.69 330 ALA A C 1
ATOM 2544 O O . ALA A 1 330 ? 6.441 7.575 34.355 1.00 89.69 330 ALA A O 1
ATOM 2545 N N . GLY A 1 331 ? 6.599 6.934 32.217 1.00 89.50 331 GLY A N 1
ATOM 2546 C CA . GLY A 1 331 ? 6.909 5.531 32.486 1.00 89.50 331 GLY A CA 1
ATOM 2547 C C . GLY A 1 331 ? 6.957 4.742 31.182 1.00 89.50 331 GLY A C 1
ATOM 2548 O O . GLY A 1 331 ? 6.251 5.095 30.233 1.00 89.50 331 GLY A O 1
ATOM 2549 N N . ASN A 1 332 ? 7.786 3.702 31.138 1.00 87.81 332 ASN A N 1
ATOM 2550 C CA . ASN A 1 332 ? 7.920 2.800 29.994 1.00 87.81 332 ASN A CA 1
ATOM 2551 C C . ASN A 1 332 ? 8.029 1.353 30.517 1.00 87.81 332 ASN A C 1
ATOM 2553 O O . ASN A 1 332 ? 8.939 1.106 31.311 1.00 87.81 332 ASN A O 1
ATOM 2557 N N . PRO A 1 333 ? 7.168 0.383 30.134 1.00 88.12 333 PRO A N 1
ATOM 2558 C CA . PRO A 1 333 ? 6.047 0.447 29.181 1.00 88.12 333 PRO A CA 1
ATOM 2559 C C . PRO A 1 333 ? 4.948 1.458 29.569 1.00 88.12 333 PRO A C 1
ATOM 2561 O O . PRO A 1 333 ? 4.967 1.969 30.691 1.00 88.12 333 PRO A O 1
ATOM 2564 N N . PRO A 1 334 ? 3.977 1.772 28.683 1.00 85.00 334 PRO A N 1
ATOM 2565 C CA . PRO A 1 334 ? 2.989 2.817 28.944 1.00 85.00 334 PRO A CA 1
ATOM 2566 C C . PRO A 1 334 ? 2.202 2.571 30.235 1.00 85.00 334 PRO A C 1
ATOM 2568 O O . PRO A 1 334 ? 1.658 1.489 30.473 1.00 85.00 334 PRO A O 1
ATOM 2571 N N . LEU A 1 335 ? 2.142 3.613 31.065 1.00 90.31 335 LEU A N 1
ATOM 2572 C CA . LEU A 1 335 ? 1.453 3.595 32.349 1.00 90.31 335 LEU A CA 1
ATOM 2573 C C . LEU A 1 335 ? -0.067 3.713 32.199 1.00 90.31 335 LEU A C 1
ATOM 2575 O O . LEU A 1 335 ? -0.577 4.386 31.305 1.00 90.31 335 LEU A O 1
ATOM 2579 N N . THR A 1 336 ? -0.788 3.121 33.147 1.00 89.88 336 THR A N 1
ATOM 2580 C CA . THR A 1 336 ? -2.214 3.395 33.376 1.00 89.88 336 THR A CA 1
ATOM 2581 C C . THR A 1 336 ? -2.351 4.392 34.520 1.00 89.88 336 THR A C 1
ATOM 2583 O O . THR A 1 336 ? -1.790 4.179 35.594 1.00 89.88 336 THR A O 1
ATOM 2586 N N . LEU A 1 337 ? -3.063 5.497 34.283 1.00 91.62 337 LEU A N 1
ATOM 2587 C CA . LEU A 1 337 ? -3.313 6.548 35.272 1.00 91.62 337 LEU A CA 1
ATOM 2588 C C . LEU A 1 337 ? -4.760 6.443 35.761 1.00 91.62 337 LEU A C 1
ATOM 2590 O O . LEU A 1 337 ? -5.678 6.254 34.967 1.00 91.62 337 LEU A O 1
ATOM 2594 N N . THR A 1 338 ? -4.957 6.550 37.071 1.00 92.00 338 THR A N 1
ATOM 2595 C CA . THR A 1 338 ? -6.269 6.502 37.725 1.00 92.00 338 THR A CA 1
ATOM 2596 C C . THR A 1 338 ? -6.369 7.563 38.813 1.00 92.00 338 THR A C 1
ATOM 2598 O O . THR A 1 338 ? -5.439 7.754 39.594 1.00 92.00 338 THR A O 1
ATOM 2601 N N . TRP A 1 339 ? -7.511 8.238 38.875 1.00 92.25 339 TRP A N 1
ATOM 2602 C CA . TRP A 1 339 ? -7.884 9.142 39.959 1.00 92.25 339 TRP A CA 1
ATOM 2603 C C . TRP A 1 339 ? -8.959 8.508 40.829 1.00 92.25 339 TRP A C 1
ATOM 2605 O O . TRP A 1 339 ? -9.934 7.978 40.298 1.00 92.25 339 TRP A O 1
ATOM 2615 N N . PHE A 1 340 ? -8.838 8.630 42.146 1.00 91.50 340 PHE A N 1
ATOM 2616 C CA . PHE A 1 340 ? -9.879 8.237 43.099 1.00 91.50 340 PHE A CA 1
ATOM 2617 C C . PHE A 1 340 ? -9.895 9.180 44.307 1.00 91.50 340 PHE A C 1
ATOM 2619 O O . PHE A 1 340 ? -8.901 9.840 44.614 1.00 91.50 340 PHE A O 1
ATOM 2626 N N . LYS A 1 341 ? -11.034 9.269 44.999 1.00 90.00 341 LYS A N 1
ATOM 2627 C CA . LYS A 1 341 ? -11.125 9.989 46.277 1.00 90.00 341 LYS A CA 1
ATOM 2628 C C . LYS A 1 341 ? -10.543 9.101 47.379 1.00 90.00 341 LYS A C 1
ATOM 2630 O O . LYS A 1 341 ? -10.876 7.921 47.445 1.00 90.00 341 LYS A O 1
ATOM 2635 N N . LYS A 1 342 ? -9.678 9.634 48.241 1.00 85.56 342 LYS A N 1
ATOM 2636 C CA . LYS A 1 342 ? -9.000 8.867 49.297 1.00 85.56 342 LYS A CA 1
ATOM 2637 C C . LYS A 1 342 ? -10.030 8.215 50.229 1.00 85.56 342 LYS A C 1
ATOM 2639 O O . LYS A 1 342 ? -10.931 8.886 50.724 1.00 85.56 342 LYS A O 1
ATOM 2644 N N . GLY A 1 343 ? -9.907 6.903 50.434 1.00 79.00 343 GLY A N 1
ATOM 2645 C CA . GLY A 1 343 ? -10.898 6.085 51.151 1.00 79.00 343 GLY A CA 1
ATOM 2646 C C . GLY A 1 343 ? -12.026 5.511 50.278 1.00 79.00 343 GLY A C 1
ATOM 2647 O O . GLY A 1 343 ? -12.811 4.709 50.772 1.00 79.00 343 GLY A O 1
ATOM 2648 N N . SER A 1 344 ? -12.091 5.860 48.988 1.00 83.81 344 SER A N 1
ATOM 2649 C CA . SER A 1 344 ? -12.985 5.249 47.999 1.00 83.81 344 SER A CA 1
ATOM 2650 C C . SER A 1 344 ? -12.194 4.439 46.972 1.00 83.81 344 SER A C 1
ATOM 2652 O O . SER A 1 344 ? -11.154 4.877 46.488 1.00 83.81 344 SER A O 1
ATOM 2654 N N . ASN A 1 345 ? -12.733 3.281 46.586 1.00 78.81 345 ASN A N 1
ATOM 2655 C CA . ASN A 1 345 ? -12.198 2.452 45.499 1.00 78.81 345 ASN A CA 1
ATOM 2656 C C . ASN A 1 345 ? -12.774 2.839 44.119 1.00 78.81 345 ASN A C 1
ATOM 2658 O O . ASN A 1 345 ? -12.514 2.157 43.129 1.00 78.81 345 ASN A O 1
ATOM 2662 N N . MET A 1 346 ? -13.593 3.895 44.042 1.00 83.56 346 MET A N 1
ATOM 2663 C CA . MET A 1 346 ? -14.225 4.342 42.799 1.00 83.56 346 MET A CA 1
ATOM 2664 C C . MET A 1 346 ? -13.259 5.186 41.960 1.00 83.56 346 MET A C 1
ATOM 2666 O O . MET A 1 346 ? -12.791 6.235 42.407 1.00 83.56 346 MET A O 1
ATOM 2670 N N . VAL A 1 347 ? -12.999 4.745 40.727 1.00 87.44 347 VAL A N 1
ATOM 2671 C CA . VAL A 1 347 ? -12.205 5.500 39.748 1.00 87.44 347 VAL A CA 1
ATOM 2672 C C . VAL A 1 347 ? -13.049 6.644 39.182 1.00 87.44 347 VAL A C 1
ATOM 2674 O O . VAL A 1 347 ? -14.133 6.417 38.656 1.00 87.44 347 VAL A O 1
ATOM 2677 N N . LEU A 1 348 ? -12.537 7.869 39.290 1.00 87.88 348 LEU A N 1
ATOM 2678 C CA . LEU A 1 348 ? -13.200 9.112 38.881 1.00 87.88 348 LEU A CA 1
ATOM 2679 C C . LEU A 1 348 ? -12.729 9.630 37.515 1.00 87.88 348 LEU A C 1
ATOM 2681 O O . LEU A 1 348 ? -13.485 10.279 36.801 1.00 87.88 348 LEU A O 1
ATOM 2685 N N . SER A 1 349 ? -11.468 9.377 37.159 1.00 88.62 349 SER A N 1
ATOM 2686 C CA . SER A 1 349 ? -10.865 9.754 35.873 1.00 88.62 349 SER A CA 1
ATOM 2687 C C . SER A 1 349 ? -9.694 8.824 35.565 1.00 88.62 349 SER A C 1
ATOM 2689 O O . SER A 1 349 ? -9.009 8.352 36.474 1.00 88.62 349 SER A O 1
ATOM 2691 N N . ASN A 1 350 ? -9.450 8.580 34.280 1.00 89.06 350 ASN A N 1
ATOM 2692 C CA . ASN A 1 350 ? -8.303 7.838 33.751 1.00 89.06 350 ASN A CA 1
ATOM 2693 C C . ASN A 1 350 ? -7.317 8.734 32.970 1.00 89.06 350 ASN A C 1
ATOM 2695 O O . ASN A 1 350 ? -6.434 8.232 32.277 1.00 89.06 350 ASN A O 1
ATOM 2699 N N . SER A 1 351 ? -7.477 10.059 33.046 1.00 87.88 351 SER A N 1
ATOM 2700 C CA . SER A 1 351 ? -6.673 11.028 32.292 1.00 87.88 351 SER A CA 1
ATOM 2701 C C . SER A 1 351 ? -5.774 11.880 33.197 1.00 87.88 351 SER A C 1
ATOM 2703 O O . SER A 1 351 ? -5.979 11.960 34.408 1.00 87.88 351 SER A O 1
ATOM 2705 N N . ASN A 1 352 ? -4.793 12.573 32.604 1.00 87.12 352 ASN A N 1
ATOM 2706 C CA . ASN A 1 352 ? -3.867 13.483 33.307 1.00 87.12 352 ASN A CA 1
ATOM 2707 C C . ASN A 1 352 ? -4.565 14.641 34.063 1.00 87.12 352 ASN A C 1
ATOM 2709 O O . ASN A 1 352 ? -3.904 15.440 34.731 1.00 87.12 352 ASN A O 1
ATOM 2713 N N . GLN A 1 353 ? -5.885 14.779 33.926 1.00 88.81 353 GLN A N 1
ATOM 2714 C CA . GLN A 1 353 ? -6.697 15.735 34.662 1.00 88.81 353 GLN A CA 1
ATOM 2715 C C . GLN A 1 353 ? -7.917 15.034 35.276 1.00 88.81 353 GLN A C 1
ATOM 2717 O O . GLN A 1 353 ? -8.549 14.173 34.662 1.00 88.81 353 GLN A O 1
ATOM 2722 N N . LEU A 1 354 ? -8.268 15.416 36.498 1.00 90.25 354 LEU A N 1
ATOM 2723 C CA . LEU A 1 354 ? -9.572 15.134 37.085 1.00 90.25 354 LEU A CA 1
ATOM 2724 C C . LEU A 1 354 ? -10.423 16.394 36.946 1.00 90.25 354 LEU A C 1
ATOM 2726 O O . LEU A 1 354 ? -10.013 17.458 37.406 1.00 90.25 354 LEU A O 1
ATOM 2730 N N . TYR A 1 355 ? -11.582 16.266 36.302 1.00 89.94 355 TYR A N 1
ATOM 2731 C CA . TYR A 1 355 ? -12.540 17.351 36.113 1.00 89.94 355 TYR A CA 1
ATOM 2732 C C . TYR A 1 355 ? -13.830 17.026 36.864 1.00 89.94 355 TYR A C 1
ATOM 2734 O O . TYR A 1 355 ? -14.481 16.028 36.557 1.00 89.94 355 TYR A O 1
ATOM 2742 N N . LEU A 1 356 ? -14.190 17.854 37.844 1.00 88.50 356 LEU A N 1
ATOM 2743 C CA . LEU A 1 356 ? -15.457 17.760 38.569 1.00 88.50 356 LEU A CA 1
ATOM 2744 C C . LEU A 1 356 ? -16.300 18.984 38.194 1.00 88.50 356 LEU A C 1
ATOM 2746 O O . LEU A 1 356 ? -15.814 20.115 38.270 1.00 88.50 356 LEU A O 1
ATOM 2750 N N . LYS A 1 357 ? -17.541 18.745 37.764 1.00 84.69 357 LYS A N 1
ATOM 2751 C CA . LYS A 1 357 ? -18.516 19.794 37.438 1.00 84.69 357 LYS A CA 1
ATOM 2752 C C . LYS A 1 357 ? -19.391 20.107 38.639 1.00 84.69 357 LYS A C 1
ATOM 2754 O O . LYS A 1 357 ? -19.756 19.168 39.340 1.00 84.69 357 LYS A O 1
ATOM 2759 N N . SER A 1 358 ? -19.767 21.375 38.806 1.00 84.06 358 SER A N 1
ATOM 2760 C CA . SER A 1 358 ? -20.710 21.840 39.837 1.00 84.06 358 SER A CA 1
ATOM 2761 C C . SER A 1 358 ? -20.404 21.254 41.222 1.00 84.06 358 SER A C 1
ATOM 2763 O O . SER A 1 358 ? -21.175 20.472 41.775 1.00 84.06 358 SER A O 1
ATOM 2765 N N . VAL A 1 359 ? -19.220 21.585 41.742 1.00 86.06 359 VAL A N 1
ATOM 2766 C CA . VAL A 1 359 ? -18.650 20.978 42.952 1.00 86.06 359 VAL A CA 1
ATOM 2767 C C . VAL A 1 359 ? -19.546 21.209 44.172 1.00 86.06 359 VAL A C 1
ATOM 2769 O O . VAL A 1 359 ? -19.927 22.339 44.474 1.00 86.06 359 VAL A O 1
ATOM 2772 N N . SER A 1 360 ? -19.836 20.137 44.911 1.00 83.38 360 SER A N 1
ATOM 2773 C CA . SER A 1 360 ? -20.633 20.171 46.139 1.00 83.38 360 SER A CA 1
ATOM 2774 C C . SER A 1 360 ? -19.763 20.091 47.398 1.00 83.38 360 SER A C 1
ATOM 2776 O O . SER A 1 360 ? -18.610 19.655 47.367 1.00 83.38 360 SER A O 1
ATOM 2778 N N . GLN A 1 361 ? -20.331 20.419 48.562 1.00 76.56 361 GLN A N 1
ATOM 2779 C CA . GLN A 1 361 ? -19.620 20.290 49.841 1.00 76.56 361 GLN A CA 1
ATOM 2780 C C . GLN A 1 361 ? -19.225 18.831 50.171 1.00 76.56 361 GLN A C 1
ATOM 2782 O O . GLN A 1 361 ? -18.279 18.608 50.925 1.00 76.56 361 GLN A O 1
ATOM 2787 N N . ALA A 1 362 ? -19.903 17.836 49.581 1.00 78.00 362 ALA A N 1
ATOM 2788 C CA . ALA A 1 362 ? -19.565 16.417 49.720 1.00 78.00 362 ALA A CA 1
ATOM 2789 C C . ALA A 1 362 ? -18.337 16.001 48.886 1.00 78.00 362 ALA A C 1
ATOM 2791 O O . ALA A 1 362 ? -17.710 14.976 49.173 1.00 78.00 362 ALA A O 1
ATOM 2792 N N . ASP A 1 363 ? -17.952 16.799 47.885 1.00 83.56 363 ASP A N 1
ATOM 2793 C CA . ASP A 1 363 ? -16.772 16.559 47.051 1.00 83.56 363 ASP A CA 1
ATOM 2794 C C . ASP A 1 363 ? -15.473 16.996 47.743 1.00 83.56 363 ASP A C 1
ATOM 2796 O O . ASP A 1 363 ? -14.419 16.430 47.464 1.00 83.56 363 ASP A O 1
ATOM 2800 N N . ALA A 1 364 ? -15.536 17.863 48.757 1.00 83.38 364 ALA A N 1
ATOM 2801 C CA . ALA A 1 364 ? -14.385 18.209 49.595 1.00 83.38 364 ALA A CA 1
ATOM 2802 C C . ALA A 1 364 ? -13.657 16.962 50.145 1.00 83.38 364 ALA A C 1
ATOM 2804 O O . ALA A 1 364 ? -14.284 15.985 50.570 1.00 83.38 364 ALA A O 1
ATOM 2805 N N . GLY A 1 365 ? -12.322 16.973 50.133 1.00 85.38 365 GLY A N 1
ATOM 2806 C CA . GLY A 1 365 ? -11.503 15.861 50.619 1.00 85.38 365 GLY A CA 1
ATOM 2807 C C . GLY A 1 365 ? -10.163 15.713 49.901 1.00 85.38 365 GLY A C 1
ATOM 2808 O O . GLY A 1 365 ? -9.723 16.588 49.158 1.00 85.38 365 GLY A O 1
ATOM 2809 N N . GLN A 1 366 ? -9.498 14.583 50.143 1.00 90.19 366 GLN A N 1
ATOM 2810 C CA . GLN A 1 366 ? -8.223 14.247 49.508 1.00 90.19 366 GLN A CA 1
ATOM 2811 C C . GLN A 1 366 ? -8.471 13.362 48.279 1.00 90.19 366 GLN A C 1
ATOM 2813 O O . GLN A 1 366 ? -9.258 12.416 48.338 1.00 90.19 366 GLN A O 1
ATOM 2818 N N . TYR A 1 367 ? -7.792 13.657 47.177 1.00 91.88 367 TYR A N 1
ATOM 2819 C CA . TYR A 1 367 ? -7.831 12.910 45.922 1.00 91.88 367 TYR A CA 1
ATOM 2820 C C . TYR A 1 367 ? -6.449 12.328 45.645 1.00 91.88 367 TYR A C 1
ATOM 2822 O O . TYR A 1 367 ? -5.440 12.984 45.893 1.00 91.88 367 TYR A O 1
ATOM 2830 N N . VAL A 1 368 ? -6.406 11.101 45.135 1.00 92.56 368 VAL A N 1
ATOM 2831 C CA . VAL A 1 368 ? -5.166 10.380 44.842 1.00 92.56 368 VAL A CA 1
ATOM 2832 C C . VAL A 1 368 ? -5.052 10.178 43.338 1.00 92.56 368 VAL A C 1
ATOM 2834 O O . VAL A 1 368 ? -5.987 9.697 42.695 1.00 92.56 368 VAL A O 1
ATOM 2837 N N . CYS A 1 369 ? -3.900 10.549 42.790 1.00 92.81 369 CYS A N 1
ATOM 2838 C CA . CYS A 1 369 ? -3.490 10.273 41.423 1.00 92.81 369 CYS A CA 1
ATOM 2839 C C . CYS A 1 369 ? -2.508 9.097 41.433 1.00 92.81 369 CYS A C 1
ATOM 2841 O O . CYS A 1 369 ? -1.398 9.209 41.953 1.00 92.81 369 CYS A O 1
ATOM 2843 N N . LYS A 1 370 ? -2.915 7.966 40.856 1.00 91.94 370 LYS A N 1
ATOM 2844 C CA . LYS A 1 370 ? -2.165 6.706 40.853 1.00 91.94 370 LYS A CA 1
ATOM 2845 C C . LYS A 1 370 ? -1.778 6.304 39.439 1.00 91.94 370 LYS A C 1
ATOM 2847 O O . LYS A 1 370 ? -2.649 6.094 38.595 1.00 91.94 370 LYS A O 1
ATOM 2852 N N . ALA A 1 371 ? -0.480 6.151 39.208 1.00 93.12 371 ALA A N 1
ATOM 2853 C CA . ALA A 1 371 ? 0.103 5.651 37.973 1.00 93.12 371 ALA A CA 1
ATOM 2854 C C . ALA A 1 371 ? 0.687 4.248 38.180 1.00 93.12 371 ALA A C 1
ATOM 2856 O O . ALA A 1 371 ? 1.423 4.000 39.134 1.00 93.12 371 ALA A O 1
ATOM 2857 N N . ILE A 1 372 ? 0.380 3.325 37.271 1.00 91.00 372 ILE A N 1
ATOM 2858 C CA . ILE A 1 372 ? 0.840 1.933 37.309 1.00 91.00 372 ILE A CA 1
ATOM 2859 C C . ILE A 1 372 ? 1.557 1.622 35.995 1.00 91.00 372 ILE A C 1
ATOM 2861 O O . ILE A 1 372 ? 0.923 1.636 34.938 1.00 91.00 372 ILE A O 1
ATOM 2865 N N . VAL A 1 373 ? 2.852 1.296 36.058 1.00 91.38 373 VAL A N 1
ATOM 2866 C CA . VAL A 1 373 ? 3.598 0.702 34.935 1.00 91.38 373 VAL A CA 1
ATOM 2867 C C . VAL A 1 373 ? 3.564 -0.825 35.096 1.00 91.38 373 VAL A C 1
ATOM 2869 O O . VAL A 1 373 ? 4.095 -1.343 36.089 1.00 91.38 373 VAL A O 1
ATOM 2872 N N . PRO A 1 374 ? 2.944 -1.576 34.163 1.00 85.44 374 PRO A N 1
ATOM 2873 C CA . PRO A 1 374 ? 2.755 -3.018 34.305 1.00 85.44 374 PRO A CA 1
ATOM 2874 C C . PRO A 1 374 ? 4.064 -3.775 34.560 1.00 85.44 374 PRO A C 1
ATOM 2876 O O . PRO A 1 374 ? 4.999 -3.692 33.772 1.00 85.44 374 PRO A O 1
ATOM 2879 N N . ARG A 1 375 ? 4.095 -4.572 35.637 1.00 79.75 375 ARG A N 1
ATOM 2880 C CA . ARG A 1 375 ? 5.237 -5.407 36.076 1.00 79.75 375 ARG A CA 1
ATOM 2881 C C . ARG A 1 375 ? 6.508 -4.660 36.516 1.00 79.75 375 ARG A C 1
ATOM 2883 O O . ARG A 1 375 ? 7.475 -5.337 36.843 1.00 79.75 375 ARG A O 1
ATOM 2890 N N . ILE A 1 376 ? 6.505 -3.325 36.580 1.00 85.75 376 ILE A N 1
ATOM 2891 C CA . ILE A 1 376 ? 7.675 -2.538 37.022 1.00 85.75 376 ILE A CA 1
ATOM 2892 C C . ILE A 1 376 ? 7.403 -1.815 38.338 1.00 85.75 376 ILE A C 1
ATOM 2894 O O . ILE A 1 376 ? 8.168 -1.970 39.285 1.00 85.75 376 ILE A O 1
ATOM 2898 N N . GLY A 1 377 ? 6.320 -1.039 38.432 1.00 86.88 377 GLY A N 1
ATOM 2899 C CA . GLY A 1 377 ? 6.086 -0.235 39.630 1.00 86.88 377 GLY A CA 1
ATOM 2900 C C . GLY A 1 377 ? 4.799 0.579 39.625 1.00 86.88 377 GLY A C 1
ATOM 2901 O O . GLY A 1 377 ? 4.096 0.691 38.619 1.00 86.88 377 GLY A O 1
ATOM 2902 N N . VAL A 1 378 ? 4.511 1.156 40.789 1.00 91.00 378 VAL A N 1
ATOM 2903 C CA . VAL A 1 378 ? 3.337 1.986 41.073 1.00 91.00 378 VAL A CA 1
ATOM 2904 C C . VAL A 1 378 ? 3.814 3.275 41.735 1.00 91.00 378 VAL A C 1
ATOM 2906 O O . VAL A 1 378 ? 4.659 3.224 42.625 1.00 91.00 378 VAL A O 1
ATOM 2909 N N . GLY A 1 379 ? 3.276 4.409 41.298 1.00 90.62 379 GLY A N 1
ATOM 2910 C CA . GLY A 1 379 ? 3.499 5.727 41.882 1.00 90.62 379 GLY A CA 1
ATOM 2911 C C . GLY A 1 379 ? 2.161 6.359 42.243 1.00 90.62 379 GLY A C 1
ATOM 2912 O O . GLY A 1 379 ? 1.197 6.251 41.485 1.00 90.62 379 GLY A O 1
ATOM 2913 N N . GLU A 1 380 ? 2.091 6.990 43.411 1.00 91.06 380 GLU A N 1
ATOM 2914 C CA . GLU A 1 380 ? 0.878 7.619 43.937 1.00 91.06 380 GLU A CA 1
ATOM 2915 C C . GLU A 1 380 ? 1.218 9.004 44.492 1.00 91.06 380 GLU A C 1
ATOM 2917 O O . GLU A 1 380 ? 2.239 9.175 45.157 1.00 91.06 380 GLU A O 1
ATOM 2922 N N . THR A 1 381 ? 0.366 9.990 44.214 1.00 90.62 381 THR A N 1
ATOM 2923 C CA . THR A 1 381 ? 0.434 11.339 44.792 1.00 90.62 381 THR A CA 1
ATOM 2924 C C . THR A 1 381 ? -0.941 11.790 45.260 1.00 90.62 381 THR A C 1
ATOM 2926 O O . THR A 1 381 ? -1.961 11.436 44.667 1.00 90.62 381 THR A O 1
ATOM 2929 N N . GLU A 1 382 ? -0.976 12.575 46.334 1.00 91.00 382 GLU A N 1
ATOM 2930 C CA . GLU A 1 382 ? -2.210 13.049 46.962 1.00 91.00 382 GLU A CA 1
ATOM 2931 C C . GLU A 1 382 ? -2.367 14.564 46.797 1.00 91.00 382 GLU A C 1
ATOM 2933 O O . GLU A 1 382 ? -1.389 15.306 46.814 1.00 91.00 382 GLU A O 1
ATOM 2938 N N . VAL A 1 383 ? -3.608 15.033 46.673 1.00 92.19 383 VAL A N 1
ATOM 2939 C CA . VAL A 1 383 ? -3.949 16.457 46.582 1.00 92.19 383 VAL A CA 1
ATOM 2940 C C . VAL A 1 383 ? -5.238 16.753 47.341 1.00 92.19 383 VAL A C 1
ATOM 2942 O O . VAL A 1 383 ? -6.152 15.929 47.373 1.00 92.19 383 VAL A O 1
ATOM 2945 N N . THR A 1 384 ? -5.333 17.925 47.966 1.00 89.50 384 THR A N 1
ATOM 2946 C CA . THR A 1 384 ? -6.520 18.328 48.730 1.00 89.50 384 THR A CA 1
ATOM 2947 C C . THR A 1 384 ? -7.415 19.271 47.921 1.00 89.50 384 THR A C 1
ATOM 2949 O O . THR A 1 384 ? -6.962 20.277 47.369 1.00 89.50 384 THR A O 1
ATOM 2952 N N . LEU A 1 385 ? -8.706 18.939 47.855 1.00 88.75 385 LEU A N 1
ATOM 2953 C CA . LEU A 1 385 ? -9.767 19.808 47.354 1.00 88.75 385 LEU A CA 1
ATOM 2954 C C . LEU A 1 385 ? -10.561 20.330 48.550 1.00 88.75 385 LEU A C 1
ATOM 2956 O O . LEU A 1 385 ? -11.124 19.555 49.327 1.00 88.75 385 LEU A O 1
ATOM 2960 N N . THR A 1 386 ? -10.611 21.648 48.683 1.00 85.19 386 THR A N 1
ATOM 2961 C CA . THR A 1 386 ? -11.388 22.343 49.715 1.00 85.19 386 THR A CA 1
ATOM 2962 C C . THR A 1 386 ? -12.519 23.107 49.045 1.00 85.19 386 THR A C 1
ATOM 2964 O O . THR A 1 386 ? -12.296 23.786 48.043 1.00 85.19 386 THR A O 1
ATOM 2967 N N . VAL A 1 387 ? -13.732 22.956 49.577 1.00 84.62 387 VAL A N 1
ATOM 2968 C CA . VAL A 1 387 ? -14.946 23.562 49.019 1.00 84.62 387 VAL A CA 1
ATOM 2969 C C . VAL A 1 387 ? -15.461 24.608 50.000 1.00 84.62 387 VAL A C 1
ATOM 2971 O O . VAL A 1 387 ? -15.662 24.295 51.177 1.00 84.62 387 VAL A O 1
ATOM 2974 N N . ASN A 1 388 ? -15.621 25.843 49.530 1.00 82.00 388 ASN A N 1
ATOM 2975 C CA . ASN A 1 388 ? -16.166 26.946 50.312 1.00 82.00 388 ASN A CA 1
ATOM 2976 C C . ASN A 1 388 ? -17.693 26.922 50.249 1.00 82.00 388 ASN A C 1
ATOM 2978 O O . ASN A 1 388 ? -18.246 26.887 49.151 1.00 82.00 388 ASN A O 1
ATOM 2982 N N . GLY A 1 389 ? -18.369 27.008 51.395 1.00 77.25 389 GLY A N 1
ATOM 2983 C CA . GLY A 1 389 ? -19.826 26.888 51.459 1.00 77.25 389 GLY A CA 1
ATOM 2984 C C . GLY A 1 389 ? -20.461 27.424 52.750 1.00 77.25 389 GLY A C 1
ATOM 2985 O O . GLY A 1 389 ? -19.772 27.988 53.614 1.00 77.25 389 GLY A O 1
ATOM 2986 N N . PRO A 1 390 ? -21.794 27.286 52.892 1.00 79.25 390 PRO A N 1
ATOM 2987 C CA . PRO A 1 390 ? -22.514 27.700 54.095 1.00 79.25 390 PRO A CA 1
ATOM 2988 C C . PRO A 1 390 ? -22.128 26.833 55.313 1.00 79.25 390 PRO A C 1
ATOM 2990 O O . PRO A 1 390 ? -21.674 25.699 55.141 1.00 79.25 390 PRO A O 1
ATOM 2993 N N . PRO A 1 391 ? -22.298 27.327 56.556 1.00 80.94 391 PRO A N 1
ATOM 2994 C CA . PRO A 1 391 ? -21.896 26.588 57.751 1.00 80.94 391 PRO A CA 1
ATOM 2995 C C . PRO A 1 391 ? -22.674 25.283 57.941 1.00 80.94 391 PRO A C 1
ATOM 2997 O O . PRO A 1 391 ? -23.902 25.289 58.018 1.00 80.94 391 PRO A O 1
ATOM 3000 N N . ILE A 1 392 ? -21.956 24.170 58.093 1.00 78.50 392 ILE A N 1
ATOM 3001 C CA . ILE A 1 392 ? -22.534 22.881 58.476 1.00 78.50 392 ILE A CA 1
ATOM 3002 C C . ILE A 1 392 ? -22.529 22.792 60.000 1.00 78.50 392 ILE A C 1
ATOM 3004 O O . ILE A 1 392 ? -21.486 22.919 60.639 1.00 78.50 392 ILE A O 1
ATOM 3008 N N . ILE A 1 393 ? -23.692 22.532 60.590 1.00 81.62 393 ILE A N 1
ATOM 3009 C CA . ILE A 1 393 ? -23.825 22.298 62.028 1.00 81.62 393 ILE A CA 1
ATOM 3010 C C . ILE A 1 393 ? -23.971 20.792 62.255 1.00 81.62 393 ILE A C 1
ATOM 3012 O O . ILE A 1 393 ? -24.890 20.180 61.717 1.00 81.62 393 ILE A O 1
ATOM 3016 N N . SER A 1 394 ? -23.064 20.192 63.029 1.00 76.81 394 SER A N 1
ATOM 3017 C CA . SER A 1 394 ? -22.973 18.736 63.233 1.00 76.81 394 SER A CA 1
ATOM 3018 C C . SER A 1 394 ? -23.080 18.319 64.707 1.00 76.81 394 SER A C 1
ATOM 3020 O O . SER A 1 394 ? -22.430 17.367 65.136 1.00 76.81 394 SER A O 1
ATOM 3022 N N . SER A 1 395 ? -23.843 19.067 65.506 1.00 80.75 395 SER A N 1
ATOM 3023 C CA . SER A 1 395 ? -24.211 18.693 66.878 1.00 80.75 395 SER A CA 1
ATOM 3024 C C . SER A 1 395 ? -25.397 17.734 66.918 1.00 80.75 395 SER A C 1
ATOM 3026 O O . SER A 1 395 ? -26.271 17.806 66.054 1.00 80.75 395 SER A O 1
ATOM 3028 N N . ASP A 1 396 ? -25.477 16.925 67.974 1.00 81.75 396 ASP A N 1
ATOM 3029 C CA . ASP A 1 396 ? -26.630 16.062 68.230 1.00 81.75 396 ASP A CA 1
ATOM 3030 C C . ASP A 1 396 ? -27.929 16.885 68.378 1.00 81.75 396 ASP A C 1
ATOM 3032 O O . ASP A 1 396 ? -27.925 17.909 69.078 1.00 81.75 396 ASP A O 1
ATOM 3036 N N . PRO A 1 397 ? -29.042 16.457 67.744 1.00 80.69 397 PRO A N 1
ATOM 3037 C CA . PRO A 1 397 ? -30.318 17.176 67.770 1.00 80.69 397 PRO A CA 1
ATOM 3038 C C . PRO A 1 397 ? -31.082 17.002 69.090 1.00 80.69 397 PRO A C 1
ATOM 3040 O O . PRO A 1 397 ? -31.973 17.793 69.378 1.00 80.69 397 PRO A O 1
ATOM 3043 N N . VAL A 1 398 ? -30.738 15.992 69.894 1.00 83.44 398 VAL A N 1
ATOM 3044 C CA . VAL A 1 398 ? -31.272 15.780 71.246 1.00 83.44 398 VAL A CA 1
ATOM 3045 C C . VAL A 1 398 ? -30.112 15.865 72.226 1.00 83.44 398 VAL A C 1
ATOM 3047 O O . VAL A 1 398 ? -29.096 15.195 72.041 1.00 83.44 398 VAL A O 1
ATOM 3050 N N . GLN A 1 399 ? -30.250 16.699 73.253 1.00 86.44 399 GLN A N 1
ATOM 3051 C CA . GLN A 1 399 ? -29.247 16.872 74.302 1.00 86.44 399 GLN A CA 1
ATOM 3052 C C . GLN A 1 399 ? -29.913 16.824 75.672 1.00 86.44 399 GLN A C 1
ATOM 3054 O O . GLN A 1 399 ? -31.095 17.128 75.810 1.00 86.44 399 GLN A O 1
ATOM 3059 N N . TYR A 1 400 ? -29.155 16.428 76.687 1.00 84.50 400 TYR A N 1
ATOM 3060 C CA . TYR A 1 400 ? -29.706 16.066 77.987 1.00 84.50 400 TYR A CA 1
ATOM 3061 C C . TYR A 1 400 ? -29.273 17.041 79.077 1.00 84.50 400 TYR A C 1
ATOM 3063 O O . TYR A 1 400 ? -28.116 17.467 79.110 1.00 84.50 400 TYR A O 1
ATOM 3071 N N . ALA A 1 401 ? -30.189 17.365 79.988 1.00 79.62 401 ALA A N 1
ATOM 3072 C CA . ALA A 1 401 ? -29.880 18.132 81.188 1.00 79.62 401 ALA A CA 1
ATOM 3073 C C . ALA A 1 401 ? -30.710 17.665 82.389 1.00 79.62 401 ALA A C 1
ATOM 3075 O O . ALA A 1 401 ? -31.852 17.226 82.247 1.00 79.62 401 ALA A O 1
ATOM 3076 N N . VAL A 1 402 ? -30.137 17.801 83.586 1.00 81.62 402 VAL A N 1
ATOM 3077 C CA . VAL A 1 402 ? -30.821 17.529 84.856 1.00 81.62 402 VAL A CA 1
ATOM 3078 C C . VAL A 1 402 ? -31.548 18.791 85.322 1.00 81.62 402 VAL A C 1
ATOM 3080 O O . VAL A 1 402 ? -31.000 19.898 85.309 1.00 81.62 402 VAL A O 1
ATOM 3083 N N . ARG A 1 403 ? -32.807 18.635 85.731 1.00 78.19 403 ARG A N 1
ATOM 3084 C CA . ARG A 1 403 ? -33.655 19.719 86.235 1.00 78.19 403 ARG A CA 1
ATOM 3085 C C . ARG A 1 403 ? -33.105 20.293 87.544 1.00 78.19 403 ARG A C 1
ATOM 3087 O O . ARG A 1 403 ? -32.822 19.559 88.483 1.00 78.19 403 ARG A O 1
ATOM 3094 N N . GLY A 1 404 ? -33.008 21.619 87.627 1.00 74.56 404 GLY A N 1
ATOM 3095 C CA . GLY A 1 404 ? -32.466 22.338 88.786 1.00 74.56 404 GLY A CA 1
ATOM 3096 C C . GLY A 1 404 ? -30.940 22.495 88.806 1.00 74.56 404 GLY A C 1
ATOM 3097 O O . GLY A 1 404 ? -30.438 23.304 89.585 1.00 74.56 404 GLY A O 1
ATOM 3098 N N . GLU A 1 405 ? -30.206 21.792 87.938 1.00 80.69 405 GLU A N 1
ATOM 3099 C CA . GLU A 1 405 ? -28.750 21.925 87.799 1.00 80.69 405 GLU A CA 1
ATOM 3100 C C . GLU A 1 405 ? -28.351 22.857 86.637 1.00 80.69 405 GLU A C 1
ATOM 3102 O O . GLU A 1 405 ? -29.199 23.458 85.964 1.00 80.69 405 GLU A O 1
ATOM 3107 N N . ARG A 1 406 ? -27.036 23.004 86.405 1.00 80.38 406 ARG A N 1
ATOM 3108 C CA . ARG A 1 406 ? -26.479 23.755 85.272 1.00 80.38 406 ARG A CA 1
ATOM 3109 C C . ARG A 1 406 ? -26.473 22.887 84.009 1.00 80.38 406 ARG A C 1
ATOM 3111 O O . ARG A 1 406 ? -25.673 21.963 83.902 1.00 80.38 406 ARG A O 1
ATOM 3118 N N . GLY A 1 407 ? -27.315 23.224 83.036 1.00 81.44 407 GLY A N 1
ATOM 3119 C CA . GLY A 1 407 ? -27.356 22.573 81.722 1.00 81.44 407 GLY A CA 1
ATOM 3120 C C . GLY A 1 407 ? -26.396 23.208 80.710 1.00 81.44 407 GLY A C 1
ATOM 3121 O O . GLY A 1 407 ? -26.100 24.403 80.785 1.00 81.44 407 GLY A O 1
ATOM 3122 N N . GLU A 1 408 ? -25.942 22.430 79.726 1.00 85.69 408 GLU A N 1
ATOM 3123 C CA . GLU A 1 408 ? -25.123 22.910 78.605 1.00 85.69 408 GLU A CA 1
ATOM 3124 C C . GLU A 1 408 ? -25.674 22.400 77.268 1.00 85.69 408 GLU A C 1
ATOM 3126 O O . GLU A 1 408 ? -25.737 21.193 77.052 1.00 85.69 408 GLU A O 1
ATOM 3131 N N . VAL A 1 409 ? -26.008 23.308 76.349 1.00 87.25 409 VAL A N 1
ATOM 3132 C CA . VAL A 1 409 ? -26.431 22.989 74.976 1.00 87.25 409 VAL A CA 1
ATOM 3133 C C . VAL A 1 409 ? -25.282 23.303 74.021 1.00 87.25 409 VAL A C 1
ATOM 3135 O O . VAL A 1 409 ? -24.823 24.442 73.946 1.00 87.25 409 VAL A O 1
ATOM 3138 N N . LYS A 1 410 ? -24.780 22.297 73.305 1.00 87.06 410 LYS A N 1
ATOM 3139 C CA . LYS A 1 410 ? -23.554 22.356 72.495 1.00 87.06 410 LYS A CA 1
ATOM 3140 C C . LYS A 1 410 ? -23.880 22.314 71.006 1.00 87.06 410 LYS A C 1
ATOM 3142 O O . LYS A 1 410 ? -24.502 21.375 70.526 1.00 87.06 410 LYS A O 1
ATOM 3147 N N . CYS A 1 411 ? -23.424 23.320 70.269 1.00 86.88 411 CYS A N 1
ATOM 3148 C CA . CYS A 1 411 ? -23.586 23.454 68.825 1.00 86.88 411 CYS A CA 1
ATOM 3149 C C . CYS A 1 411 ? -22.209 23.483 68.155 1.00 86.88 411 CYS A C 1
ATOM 3151 O O . CYS A 1 411 ? -21.443 24.435 68.330 1.00 86.88 411 CYS A O 1
ATOM 3153 N N . PHE A 1 412 ? -21.877 22.428 67.410 1.00 86.69 412 PHE A N 1
ATOM 3154 C CA . PHE A 1 412 ? -20.611 22.311 66.689 1.00 86.69 412 PHE A CA 1
ATOM 3155 C C . PHE A 1 412 ? -20.796 22.762 65.241 1.00 86.69 412 PHE A C 1
ATOM 3157 O O . PHE A 1 412 ? -21.603 22.187 64.515 1.00 86.69 412 PHE A O 1
ATOM 3164 N N . ILE A 1 413 ? -20.050 23.785 64.831 1.00 84.31 413 ILE A N 1
ATOM 3165 C CA . ILE A 1 413 ? -20.194 24.464 63.543 1.00 84.31 413 ILE A CA 1
ATOM 3166 C C . ILE A 1 413 ? -18.897 24.279 62.753 1.00 84.31 413 ILE A C 1
ATOM 3168 O O . ILE A 1 413 ? -17.863 24.853 63.097 1.00 84.31 413 ILE A O 1
ATOM 3172 N N . ALA A 1 414 ? -18.947 23.491 61.683 1.00 80.88 414 ALA A N 1
ATOM 3173 C CA . ALA A 1 414 ? -17.873 23.346 60.711 1.00 80.88 414 ALA A CA 1
ATOM 3174 C C . ALA A 1 414 ? -18.177 24.224 59.490 1.00 80.88 414 ALA A C 1
ATOM 3176 O O . ALA A 1 414 ? -19.181 24.028 58.806 1.00 80.88 414 ALA A O 1
ATOM 3177 N N . SER A 1 415 ? -17.319 25.198 59.191 1.00 71.94 415 SER A N 1
ATOM 3178 C CA . SER A 1 415 ? -17.460 26.010 57.981 1.00 71.94 415 SER A CA 1
ATOM 3179 C C . SER A 1 415 ? -16.107 26.399 57.400 1.00 71.94 415 SER A C 1
ATOM 3181 O O . SER A 1 415 ? -15.090 26.470 58.091 1.00 71.94 415 SER A O 1
ATOM 3183 N N . THR A 1 416 ? -16.087 26.636 56.096 1.00 74.56 416 THR A N 1
ATOM 3184 C CA . THR A 1 416 ? -14.946 27.205 55.381 1.00 74.56 416 THR A CA 1
ATOM 3185 C C . THR A 1 416 ? -15.526 28.135 54.314 1.00 74.56 416 THR A C 1
ATOM 3187 O O . THR A 1 416 ? -16.277 27.642 53.474 1.00 74.56 416 THR A O 1
ATOM 3190 N N . PRO A 1 417 ? -15.265 29.458 54.340 1.00 71.00 417 PRO A N 1
ATOM 3191 C CA . PRO A 1 417 ? -14.620 30.235 55.415 1.00 71.00 417 PRO A CA 1
ATOM 3192 C C . PRO A 1 417 ? -15.295 30.109 56.810 1.00 71.00 417 PRO A C 1
ATOM 3194 O O . PRO A 1 417 ? -16.398 29.565 56.909 1.00 71.00 417 PRO A O 1
ATOM 3197 N N . PRO A 1 418 ? -14.628 30.523 57.911 1.00 73.56 418 PRO A N 1
ATOM 3198 C CA . PRO A 1 418 ? -15.194 30.482 59.270 1.00 73.56 418 PRO A CA 1
ATOM 3199 C C . PRO A 1 418 ? -16.455 31.362 59.398 1.00 73.56 418 PRO A C 1
ATOM 3201 O O . PRO A 1 418 ? -16.609 32.291 58.611 1.00 73.56 418 PRO A O 1
ATOM 3204 N N . PRO A 1 419 ? -17.349 31.113 60.374 1.00 77.38 419 PRO A N 1
ATOM 3205 C CA . PRO A 1 419 ? -18.626 31.814 60.443 1.00 77.38 419 PRO A CA 1
ATOM 3206 C C . PRO A 1 419 ? -18.451 33.244 60.974 1.00 77.38 419 PRO A C 1
ATOM 3208 O O . PRO A 1 419 ? -17.847 33.452 62.028 1.00 77.38 419 PRO A O 1
ATOM 3211 N N . ASP A 1 420 ? -19.040 34.216 60.277 1.00 80.25 420 ASP A N 1
ATOM 3212 C CA . ASP A 1 420 ? -19.027 35.641 60.634 1.00 80.25 420 ASP A CA 1
ATOM 3213 C C . ASP A 1 420 ? -19.873 35.938 61.884 1.00 80.25 420 ASP A C 1
ATOM 3215 O O . ASP A 1 420 ? -19.599 36.873 62.634 1.00 80.25 420 ASP A O 1
ATOM 3219 N N . LYS A 1 421 ? -20.939 35.156 62.100 1.00 81.00 421 LYS A N 1
ATOM 3220 C CA . LYS A 1 421 ? -21.943 35.386 63.148 1.00 81.00 421 LYS A CA 1
ATOM 3221 C C . LYS A 1 421 ? -22.534 34.059 63.617 1.00 81.00 421 LYS A C 1
ATOM 3223 O O . LYS A 1 421 ? -22.839 33.197 62.797 1.00 81.00 421 LYS A O 1
ATOM 3228 N N . ILE A 1 422 ? -22.745 33.910 64.926 1.00 84.56 422 ILE A N 1
ATOM 3229 C CA . ILE A 1 422 ? -23.413 32.749 65.539 1.00 84.56 422 ILE A CA 1
ATOM 3230 C C . ILE A 1 422 ? -24.427 33.262 66.567 1.00 84.56 422 ILE A C 1
ATOM 3232 O O . ILE A 1 422 ? -24.077 34.070 67.429 1.00 84.56 422 ILE A O 1
ATOM 3236 N N . VAL A 1 423 ? -25.670 32.792 66.478 1.00 86.00 423 VAL A N 1
ATOM 3237 C CA . VAL A 1 423 ? -26.799 33.210 67.318 1.00 86.00 423 VAL A CA 1
ATOM 3238 C C . VAL A 1 423 ? -27.584 31.991 67.789 1.00 86.00 423 VAL A C 1
ATOM 3240 O O . VAL A 1 423 ? -27.853 31.070 67.017 1.00 86.00 423 VAL A O 1
ATOM 3243 N N . TRP A 1 424 ? -27.993 32.022 69.053 1.00 85.25 424 TRP A N 1
ATOM 3244 C CA . TRP A 1 424 ? -28.946 31.078 69.629 1.00 85.25 424 TRP A CA 1
ATOM 3245 C C . TRP A 1 424 ? -30.322 31.732 69.745 1.00 85.25 424 TRP A C 1
ATOM 3247 O O . TRP A 1 424 ? -30.413 32.883 70.164 1.00 85.25 424 TRP A O 1
ATOM 3257 N N . ALA A 1 425 ? -31.393 31.012 69.424 1.00 83.25 425 ALA A N 1
ATOM 3258 C CA . ALA A 1 425 ? -32.763 31.480 69.624 1.00 83.25 425 ALA A CA 1
ATOM 3259 C C . ALA A 1 425 ? -33.623 30.425 70.331 1.00 83.25 425 ALA A C 1
ATOM 3261 O O . ALA A 1 425 ? -33.479 29.229 70.086 1.00 83.25 425 ALA A O 1
ATOM 3262 N N . TRP A 1 426 ? -34.524 30.870 71.204 1.00 80.50 426 TRP A N 1
ATOM 3263 C CA . TRP A 1 426 ? -35.459 30.023 71.950 1.00 80.50 426 TRP A CA 1
ATOM 3264 C C . TRP A 1 426 ? -36.740 30.813 72.212 1.00 80.50 426 TRP A C 1
ATOM 3266 O O . TRP A 1 426 ? -36.715 31.866 72.858 1.00 80.50 426 TRP A O 1
ATOM 3276 N N . LYS A 1 427 ? -37.869 30.315 71.692 1.00 74.75 427 LYS A N 1
ATOM 3277 C CA . LYS A 1 427 ? -39.135 31.067 71.608 1.00 74.75 427 LYS A CA 1
ATOM 3278 C C . LYS A 1 427 ? -38.896 32.430 70.927 1.00 74.75 427 LYS A C 1
ATOM 3280 O O . LYS A 1 427 ? -38.394 32.456 69.809 1.00 74.75 427 LYS A O 1
ATOM 3285 N N . GLU A 1 428 ? -39.227 33.541 71.583 1.00 68.81 428 GLU A N 1
ATOM 3286 C CA . GLU A 1 428 ? -39.012 34.907 71.071 1.00 68.81 428 GLU A CA 1
ATOM 3287 C C . GLU A 1 428 ? -37.636 35.496 71.448 1.00 68.81 428 GLU A C 1
ATOM 3289 O O . GLU A 1 428 ? -37.270 36.572 70.976 1.00 68.81 428 GLU A O 1
ATOM 3294 N N . ASN A 1 429 ? -36.856 34.809 72.292 1.00 73.38 429 ASN A N 1
ATOM 3295 C CA . ASN A 1 429 ? -35.572 35.306 72.783 1.00 73.38 429 ASN A CA 1
ATOM 3296 C C . ASN A 1 429 ? -34.424 34.916 71.848 1.00 73.38 429 ASN A C 1
ATOM 3298 O O . ASN A 1 429 ? -34.355 33.787 71.361 1.00 73.38 429 ASN A O 1
ATOM 3302 N N . VAL A 1 430 ? -33.495 35.851 71.644 1.00 76.19 430 VAL A N 1
ATOM 3303 C CA . VAL A 1 430 ? -32.351 35.712 70.736 1.00 76.19 430 VAL A CA 1
ATOM 3304 C C . VAL A 1 430 ? -31.078 36.159 71.456 1.00 76.19 430 VAL A C 1
ATOM 3306 O O . VAL A 1 430 ? -30.990 37.297 71.918 1.00 76.19 430 VAL A O 1
ATOM 3309 N N . TRP A 1 431 ? -30.085 35.274 71.541 1.00 76.38 431 TRP A N 1
ATOM 3310 C CA . TRP A 1 431 ? -28.833 35.474 72.269 1.00 76.38 431 TRP A CA 1
ATOM 3311 C C . TRP A 1 431 ? -27.628 35.479 71.325 1.00 76.38 431 TRP A C 1
ATOM 3313 O O . TRP A 1 431 ? -27.400 34.550 70.549 1.00 76.38 431 TRP A O 1
ATOM 3323 N N . GLU A 1 432 ? -26.831 36.538 71.426 1.00 67.81 432 GLU A N 1
ATOM 3324 C CA . GLU A 1 432 ? -25.669 36.817 70.587 1.00 67.81 432 GLU A CA 1
ATOM 3325 C C . GLU A 1 432 ? -24.516 37.282 71.484 1.00 67.81 432 GLU A C 1
ATOM 3327 O O . GLU A 1 432 ? -24.707 38.151 72.331 1.00 67.81 432 GLU A O 1
ATOM 3332 N N . LYS A 1 433 ? -23.315 36.721 71.299 1.00 63.97 433 LYS A N 1
ATOM 3333 C CA . LYS A 1 433 ? -22.168 36.930 72.205 1.00 63.97 433 LYS A CA 1
ATOM 3334 C C . LYS A 1 433 ? -21.746 38.399 72.357 1.00 63.97 433 LYS A C 1
ATOM 3336 O O . LYS A 1 433 ? -21.252 38.785 73.411 1.00 63.97 433 LYS A O 1
ATOM 3341 N N . GLU A 1 434 ? -21.934 39.211 71.318 1.00 60.97 434 GLU A N 1
ATOM 3342 C CA . GLU A 1 434 ? -21.508 40.618 71.290 1.00 60.97 434 GLU A CA 1
ATOM 3343 C C . GLU A 1 434 ? -22.536 41.584 71.905 1.00 60.97 434 GLU A C 1
ATOM 3345 O O . GLU A 1 434 ? -22.191 42.705 72.279 1.00 60.97 434 GLU A O 1
ATOM 3350 N N . LYS A 1 435 ? -23.794 41.153 72.065 1.00 56.31 435 LYS A N 1
ATOM 3351 C CA . LYS A 1 435 ? -24.846 41.923 72.742 1.00 56.31 435 LYS A CA 1
ATOM 3352 C C . LYS A 1 435 ? -24.965 41.428 74.176 1.00 56.31 435 LYS A C 1
ATOM 3354 O O . LYS A 1 435 ? -25.730 40.511 74.461 1.00 56.31 435 LYS A O 1
ATOM 3359 N N . GLY A 1 436 ? -24.164 42.023 75.058 1.00 51.34 436 GLY A N 1
ATOM 3360 C CA . GLY A 1 436 ? -24.012 41.583 76.444 1.00 51.34 436 GLY A CA 1
ATOM 3361 C C . GLY A 1 436 ? -25.335 41.319 77.175 1.00 51.34 436 GLY A C 1
ATOM 3362 O O . GLY A 1 436 ? -26.168 42.212 77.294 1.00 51.34 436 GLY A O 1
ATOM 3363 N N . THR A 1 437 ? -25.464 40.087 77.680 1.00 54.03 437 THR A N 1
ATOM 3364 C CA . THR A 1 437 ? -26.295 39.644 78.819 1.00 54.03 437 THR A CA 1
ATOM 3365 C C . THR A 1 437 ? -27.664 40.310 79.012 1.00 54.03 437 THR A C 1
ATOM 3367 O O . THR A 1 437 ? -27.766 41.385 79.603 1.00 54.03 437 THR A O 1
ATOM 3370 N N . LEU A 1 438 ? -28.736 39.581 78.692 1.00 54.34 438 LEU A N 1
ATOM 3371 C CA . LEU A 1 438 ? -30.085 39.856 79.192 1.00 54.34 438 LEU A CA 1
ATOM 3372 C C . LEU A 1 438 ? -30.684 38.565 79.777 1.00 54.34 438 LEU A C 1
ATOM 3374 O O . LEU A 1 438 ? -30.835 37.580 79.057 1.00 54.34 438 LEU A O 1
ATOM 3378 N N . LEU A 1 439 ? -31.032 38.630 81.074 1.00 56.62 439 LEU A N 1
ATOM 3379 C CA . LEU A 1 439 ? -31.393 37.544 82.013 1.00 56.62 439 LEU A CA 1
ATOM 3380 C C . LEU A 1 439 ? -30.186 36.768 82.590 1.00 56.62 439 LEU A C 1
ATOM 3382 O O . LEU A 1 439 ? -29.446 36.115 81.864 1.00 56.62 439 LEU A O 1
ATOM 3386 N N . GLU A 1 440 ? -30.050 36.759 83.925 1.00 61.34 440 GLU A N 1
ATOM 3387 C CA . GLU A 1 440 ? -28.948 36.155 84.725 1.00 61.34 440 GLU A CA 1
ATOM 3388 C C . GLU A 1 440 ? -28.806 34.615 84.609 1.00 61.34 440 GLU A C 1
ATOM 3390 O O . GLU A 1 440 ? -28.005 33.978 85.297 1.00 61.34 440 GLU A O 1
ATOM 3395 N N . ARG A 1 441 ? -29.613 33.991 83.749 1.00 73.62 441 ARG A N 1
ATOM 3396 C CA . ARG A 1 441 ? -29.834 32.544 83.673 1.00 73.62 441 ARG A CA 1
ATOM 3397 C C . ARG A 1 441 ? -29.117 31.865 82.501 1.00 73.62 441 ARG A C 1
ATOM 3399 O O . ARG A 1 441 ? -28.922 30.654 82.565 1.00 73.62 441 ARG A O 1
ATOM 3406 N N . TYR A 1 442 ? -28.733 32.621 81.469 1.00 78.69 442 TYR A N 1
ATOM 3407 C CA . TYR A 1 442 ? -28.203 32.095 80.207 1.00 78.69 442 TYR A CA 1
ATOM 3408 C C . TYR A 1 442 ? -26.867 32.744 79.827 1.00 78.69 442 TYR A C 1
ATOM 3410 O O . TYR A 1 442 ? -26.754 33.969 79.798 1.00 78.69 442 TYR A O 1
ATOM 3418 N N . THR A 1 443 ? -25.873 31.930 79.472 1.00 79.88 443 THR A N 1
ATOM 3419 C CA . THR A 1 443 ? -24.526 32.387 79.088 1.00 79.88 443 THR A CA 1
ATOM 3420 C C . THR A 1 443 ? -24.010 31.632 77.863 1.00 79.88 443 THR A C 1
ATOM 3422 O O . THR A 1 443 ? -23.881 30.409 77.892 1.00 79.88 443 THR A O 1
ATOM 3425 N N . VAL A 1 444 ? -23.709 32.355 76.776 1.00 81.81 444 VAL A N 1
ATOM 3426 C CA . VAL A 1 444 ? -23.185 31.780 75.522 1.00 81.81 444 VAL A CA 1
ATOM 3427 C C . VAL A 1 444 ? -21.663 31.865 75.493 1.00 81.81 444 VAL A C 1
ATOM 3429 O O . VAL A 1 444 ? -21.085 32.948 75.400 1.00 81.81 444 VAL A O 1
ATOM 3432 N N . GLU A 1 445 ? -21.018 30.706 75.494 1.00 81.50 445 GLU A N 1
ATOM 3433 C CA . GLU A 1 445 ? -19.585 30.558 75.280 1.00 81.50 445 GLU A CA 1
ATOM 3434 C C . GLU A 1 445 ? -19.297 30.101 73.840 1.00 81.50 445 GLU A C 1
ATOM 3436 O O . GLU A 1 445 ? -20.145 29.537 73.140 1.00 81.50 445 GLU A O 1
ATOM 3441 N N . GLN A 1 446 ? -18.086 30.387 73.366 1.00 82.25 446 GLN A N 1
ATOM 3442 C CA . GLN A 1 446 ? -17.594 29.947 72.061 1.00 82.25 446 GLN A CA 1
ATOM 3443 C C . GLN A 1 446 ? -16.119 29.590 72.187 1.00 82.25 446 GLN A C 1
ATOM 3445 O O . GLN A 1 446 ? -15.305 30.456 72.522 1.00 82.25 446 GLN A O 1
ATOM 3450 N N . SER A 1 447 ? -15.780 28.347 71.872 1.00 77.12 447 SER A N 1
ATOM 3451 C CA . SER A 1 447 ? -14.414 27.849 71.782 1.00 77.12 447 SER A CA 1
ATOM 3452 C C . SER A 1 447 ? -14.107 27.427 70.344 1.00 77.12 447 SER A C 1
ATOM 3454 O O . SER A 1 447 ? -14.969 26.955 69.603 1.00 77.12 447 SER A O 1
ATOM 3456 N N . LYS A 1 448 ? -12.858 27.619 69.914 1.00 69.69 448 LYS A N 1
ATOM 3457 C CA . LYS A 1 448 ? -12.373 27.000 68.676 1.00 69.69 448 LYS A CA 1
ATOM 3458 C C . LYS A 1 448 ? -12.003 25.562 69.014 1.00 69.69 448 LYS A C 1
ATOM 3460 O O . LYS A 1 448 ? -11.233 25.351 69.952 1.00 69.69 448 LYS A O 1
ATOM 3465 N N . SER A 1 449 ? -12.557 24.592 68.292 1.00 60.06 449 SER A N 1
ATOM 3466 C CA . SER A 1 449 ? -12.176 23.197 68.491 1.00 60.06 449 SER A CA 1
ATOM 3467 C C . SER A 1 449 ? -10.728 23.003 68.050 1.00 60.06 449 SER A C 1
ATOM 3469 O O . SER A 1 449 ? -10.340 23.451 66.973 1.00 60.06 449 SER A O 1
ATOM 3471 N N . ALA A 1 450 ? -9.926 22.340 68.883 1.00 51.47 450 ALA A N 1
ATOM 3472 C CA . ALA A 1 450 ? -8.536 22.016 68.566 1.00 51.47 450 ALA A CA 1
ATOM 3473 C C . ALA A 1 450 ? -8.397 20.769 67.667 1.00 51.47 450 ALA A C 1
ATOM 3475 O O . ALA A 1 450 ? -7.285 20.426 67.274 1.00 51.47 450 ALA A O 1
ATOM 3476 N N . ALA A 1 451 ? -9.504 20.088 67.348 1.00 46.72 451 ALA A N 1
ATOM 3477 C CA . ALA A 1 451 ? -9.514 18.990 66.386 1.00 46.72 451 ALA A CA 1
ATOM 3478 C C . ALA A 1 451 ? -9.347 19.520 64.950 1.00 46.72 451 ALA A C 1
ATOM 3480 O O . ALA A 1 451 ? -9.907 20.557 64.588 1.00 46.72 451 ALA A O 1
ATOM 3481 N N . GLU A 1 452 ? -8.577 18.795 64.137 1.00 46.38 452 GLU A N 1
ATOM 3482 C CA . GLU A 1 452 ? -8.161 19.168 62.780 1.00 46.38 452 GLU A CA 1
ATOM 3483 C C . GLU A 1 452 ? -9.359 19.371 61.830 1.00 46.38 452 GLU A C 1
ATOM 3485 O O . GLU A 1 452 ? -9.835 18.440 61.187 1.00 46.38 452 GLU A O 1
ATOM 3490 N N . GLY A 1 453 ? -9.871 20.604 61.750 1.00 54.41 453 GLY A N 1
ATOM 3491 C CA . GLY A 1 453 ? -11.029 20.915 60.898 1.00 54.41 453 GLY A CA 1
ATOM 3492 C C . GLY A 1 453 ? -11.636 22.316 61.031 1.00 54.41 453 GLY A C 1
ATOM 3493 O O . GLY A 1 453 ? -12.722 22.544 60.514 1.00 54.41 453 GLY A O 1
ATOM 3494 N N . GLY A 1 454 ? -10.995 23.255 61.740 1.00 60.81 454 GLY A N 1
ATOM 3495 C CA . GLY A 1 454 ? -11.420 24.667 61.790 1.00 60.81 454 GLY A CA 1
ATOM 3496 C C . GLY A 1 454 ? -12.765 24.959 62.480 1.00 60.81 454 GLY A C 1
ATOM 3497 O O . GLY A 1 454 ? -13.203 26.108 62.478 1.00 60.81 454 GLY A O 1
ATOM 3498 N N . GLY A 1 455 ? -13.412 23.950 63.072 1.00 69.38 455 GLY A N 1
ATOM 3499 C CA . GLY A 1 455 ? -14.754 24.064 63.643 1.00 69.38 455 GLY A CA 1
ATOM 3500 C C . GLY A 1 455 ? -14.841 24.960 64.884 1.00 69.38 455 GLY A C 1
ATOM 3501 O O . GLY A 1 455 ? -13.975 24.942 65.764 1.00 69.38 455 GLY A O 1
ATOM 3502 N N . VAL A 1 456 ? -15.933 25.716 64.978 1.00 82.00 456 VAL A N 1
ATOM 3503 C CA . VAL A 1 456 ? -16.293 26.538 66.139 1.00 82.00 456 VAL A CA 1
ATOM 3504 C C . VAL A 1 456 ? -17.346 25.796 66.957 1.00 82.00 456 VAL A C 1
ATOM 3506 O O . VAL A 1 456 ? -18.410 25.456 66.449 1.00 82.00 456 VAL A O 1
ATOM 3509 N N . LEU A 1 457 ? -17.069 25.563 68.238 1.00 84.69 457 LEU A N 1
ATOM 3510 C CA . LEU A 1 457 ? -18.036 25.028 69.190 1.00 84.69 457 LEU A CA 1
ATOM 3511 C C . LEU A 1 457 ? -18.659 26.200 69.954 1.00 84.69 457 LEU A C 1
ATOM 3513 O O . LEU A 1 457 ? -17.959 26.920 70.666 1.00 84.69 457 LEU A O 1
ATOM 3517 N N . SER A 1 458 ? -19.969 26.399 69.821 1.00 86.94 458 SER A N 1
ATOM 3518 C CA . SER A 1 458 ? -20.721 27.319 70.677 1.00 86.94 458 SER A CA 1
ATOM 3519 C C . SER A 1 458 ? -21.498 26.533 71.726 1.00 86.94 458 SER A C 1
ATOM 3521 O O . SER A 1 458 ? -22.189 25.575 71.391 1.00 86.94 458 SER A O 1
ATOM 3523 N N . THR A 1 459 ? -21.408 26.957 72.984 1.00 86.38 459 THR A N 1
ATOM 3524 C CA . THR A 1 459 ? -22.104 26.328 74.111 1.00 86.38 459 THR A CA 1
ATOM 3525 C C . THR A 1 459 ? -23.031 27.348 74.763 1.00 86.38 459 THR A C 1
ATOM 3527 O O . THR A 1 459 ? -22.562 28.339 75.320 1.00 86.38 459 THR A O 1
ATOM 3530 N N . LEU A 1 460 ? -24.341 27.114 74.719 1.00 85.88 460 LEU A N 1
ATOM 3531 C CA . LEU A 1 460 ? -25.322 27.847 75.517 1.00 85.88 460 LEU A CA 1
ATOM 3532 C C . LEU A 1 460 ? -25.441 27.158 76.879 1.00 85.88 460 LEU A C 1
ATOM 3534 O O . LEU A 1 460 ? -25.941 26.043 76.983 1.00 85.88 460 LEU A O 1
ATOM 3538 N N . THR A 1 461 ? -24.970 27.817 77.930 1.00 84.44 461 THR A N 1
ATOM 3539 C CA . THR A 1 461 ? -25.050 27.315 79.306 1.00 84.44 461 THR A CA 1
ATOM 3540 C C . THR A 1 461 ? -26.245 27.929 80.035 1.00 84.44 461 THR A C 1
ATOM 3542 O O . THR A 1 461 ? -26.529 29.120 79.892 1.00 84.44 461 THR A O 1
ATOM 3545 N N . ILE A 1 462 ? -26.965 27.099 80.790 1.00 85.69 462 ILE A N 1
ATOM 3546 C CA . ILE A 1 462 ? -28.197 27.431 81.512 1.00 85.69 462 ILE A CA 1
ATOM 3547 C C . ILE A 1 462 ? -27.914 27.212 82.999 1.00 85.69 462 ILE A C 1
ATOM 3549 O O . ILE A 1 462 ? -27.743 26.075 83.420 1.00 85.69 462 ILE A O 1
ATOM 3553 N N . ASN A 1 463 ? -27.848 28.271 83.808 1.00 77.12 463 ASN A N 1
ATOM 3554 C CA . ASN A 1 463 ? -27.351 28.182 85.193 1.00 77.12 463 ASN A CA 1
ATOM 3555 C C . ASN A 1 463 ? -28.268 27.408 86.162 1.00 77.12 463 ASN A C 1
ATOM 3557 O O . ASN A 1 463 ? -27.813 26.989 87.222 1.00 77.12 463 ASN A O 1
ATOM 3561 N N . ASN A 1 464 ? -29.548 27.256 85.823 1.00 81.25 464 ASN A N 1
ATOM 3562 C CA . ASN A 1 464 ? -30.549 26.509 86.587 1.00 81.25 464 ASN A CA 1
ATOM 3563 C C . ASN A 1 464 ? -31.662 26.112 85.610 1.00 81.25 464 ASN A C 1
ATOM 3565 O O . ASN A 1 464 ? -32.418 26.994 85.191 1.00 81.25 464 ASN A O 1
ATOM 3569 N N . VAL A 1 465 ? -31.724 24.845 85.192 1.00 80.38 465 VAL A N 1
ATOM 3570 C CA . VAL A 1 465 ? -32.673 24.338 84.177 1.00 80.38 465 VAL A CA 1
ATOM 3571 C C . VAL A 1 465 ? -34.073 24.131 84.771 1.00 80.38 465 VAL A C 1
ATOM 3573 O O . VAL A 1 465 ? -34.229 23.537 85.837 1.00 80.38 465 VAL A O 1
ATOM 3576 N N . MET A 1 466 ? -35.106 24.611 84.075 1.00 80.12 466 MET A N 1
ATOM 3577 C CA . MET A 1 466 ? -36.511 24.565 84.507 1.00 80.12 466 MET A CA 1
ATOM 3578 C C . MET A 1 466 ? -37.361 23.757 83.526 1.00 80.12 466 MET A C 1
ATOM 3580 O O . MET A 1 466 ? -37.036 23.640 82.351 1.00 80.12 466 MET A O 1
ATOM 3584 N N . GLU A 1 467 ? -38.522 23.294 83.989 1.00 75.75 467 GLU A N 1
ATOM 3585 C CA . GLU A 1 467 ? -39.509 22.538 83.197 1.00 75.75 467 GLU A CA 1
ATOM 3586 C C . GLU A 1 467 ? -39.913 23.239 81.880 1.00 75.75 467 GLU A C 1
ATOM 3588 O O . GLU A 1 467 ? -40.204 22.591 80.880 1.00 75.75 467 GLU A O 1
ATOM 3593 N N . SER A 1 468 ? -39.852 24.576 81.835 1.00 76.50 468 SER A N 1
ATOM 3594 C CA . SER A 1 468 ? -40.103 25.380 80.631 1.00 76.50 468 SER A CA 1
ATOM 3595 C C . SER A 1 468 ? -39.126 25.153 79.476 1.00 76.50 468 SER A C 1
ATOM 3597 O O . SER A 1 468 ? -39.453 25.509 78.339 1.00 76.50 468 SER A O 1
ATOM 3599 N N . ASP A 1 469 ? -37.927 24.658 79.783 1.00 78.50 469 ASP A N 1
ATOM 3600 C CA . ASP A 1 469 ? -36.771 24.597 78.888 1.00 78.50 469 ASP A CA 1
ATOM 3601 C C . ASP A 1 469 ? -36.788 23.323 78.040 1.00 78.50 469 ASP A C 1
ATOM 3603 O O . ASP A 1 469 ? -36.438 23.372 76.864 1.00 78.50 469 ASP A O 1
ATOM 3607 N N . PHE A 1 470 ? -37.294 22.223 78.606 1.00 79.31 470 PHE A N 1
ATOM 3608 C CA . PHE A 1 470 ? -37.514 20.950 77.912 1.00 79.31 470 PHE A CA 1
ATOM 3609 C C . PHE A 1 470 ? -38.722 20.995 76.953 1.00 79.31 470 PHE A C 1
ATOM 3611 O O . PHE A 1 470 ? -38.811 20.227 76.001 1.00 79.31 470 PHE A O 1
ATOM 3618 N N . LEU A 1 471 ? -39.660 21.928 77.168 1.00 75.81 471 LEU A N 1
ATOM 3619 C CA . LEU A 1 471 ? -40.902 22.050 76.389 1.00 75.81 471 LEU A CA 1
ATOM 3620 C C . LEU A 1 471 ? -40.747 22.771 75.034 1.00 75.81 471 LEU A C 1
ATOM 3622 O O . LEU A 1 471 ? -41.729 22.909 74.304 1.00 75.81 471 LEU A O 1
ATOM 3626 N N . SER A 1 472 ? -39.564 23.291 74.692 1.00 76.12 472 SER A N 1
ATOM 3627 C CA . SER A 1 472 ? -39.349 24.003 73.423 1.00 76.12 472 SER A CA 1
ATOM 3628 C C . SER A 1 472 ? -37.902 23.957 72.947 1.00 76.12 472 SER A C 1
ATOM 3630 O O . SER A 1 472 ? -36.980 24.055 73.750 1.00 76.12 472 SER A O 1
ATOM 3632 N N . THR A 1 473 ? -37.712 23.888 71.632 1.00 84.88 473 THR A N 1
ATOM 3633 C CA . THR A 1 473 ? -36.403 23.718 70.999 1.00 84.88 473 THR A CA 1
ATOM 3634 C C . THR A 1 473 ? -35.536 24.980 71.004 1.00 84.88 473 THR A C 1
ATOM 3636 O O . THR A 1 473 ? -36.022 26.113 70.972 1.00 84.88 473 THR A O 1
ATOM 3639 N N . TYR A 1 474 ? -34.223 24.757 71.002 1.00 87.00 474 TYR A N 1
ATOM 3640 C CA . TYR A 1 474 ? -33.177 25.759 70.835 1.00 87.00 474 TYR A CA 1
ATOM 3641 C C . TYR A 1 474 ? -32.684 25.745 69.388 1.00 87.00 474 TYR A C 1
ATOM 3643 O O . TYR A 1 474 ? -32.236 24.717 68.887 1.00 87.00 474 TYR A O 1
ATOM 3651 N N . ASN A 1 475 ? -32.720 26.893 68.722 1.00 88.12 475 ASN A N 1
ATOM 3652 C CA . ASN A 1 475 ? -32.219 27.045 67.362 1.00 88.12 475 ASN A CA 1
ATOM 3653 C C . ASN A 1 475 ? -30.801 27.623 67.416 1.00 88.12 475 ASN A C 1
ATOM 3655 O O . ASN A 1 475 ? -30.621 28.783 67.788 1.00 88.12 475 ASN A O 1
ATOM 3659 N N . CYS A 1 476 ? -29.799 26.834 67.030 1.00 87.50 476 CYS A N 1
ATOM 3660 C CA . CYS A 1 476 ? -28.451 27.329 66.772 1.00 87.50 476 CYS A CA 1
ATOM 3661 C C . CYS A 1 476 ? -28.355 27.760 65.306 1.00 87.50 476 CYS A C 1
ATOM 3663 O O . CYS A 1 476 ? -28.632 26.971 64.404 1.00 87.50 476 CYS A O 1
ATOM 3665 N N . THR A 1 477 ? -27.968 29.008 65.064 1.00 87.62 477 THR A N 1
ATOM 3666 C CA . THR A 1 477 ? -27.880 29.609 63.727 1.00 87.62 477 THR A CA 1
ATOM 3667 C C . THR A 1 477 ? -26.496 30.209 63.516 1.00 87.62 477 THR A C 1
ATOM 3669 O O . THR A 1 477 ? -26.004 30.946 64.371 1.00 87.62 477 THR A O 1
ATOM 3672 N N . ALA A 1 478 ? -25.849 29.891 62.398 1.00 85.88 478 ALA A N 1
ATOM 3673 C CA . ALA A 1 478 ? -24.519 30.380 62.049 1.00 85.88 478 ALA A CA 1
ATOM 3674 C C . ALA A 1 478 ? -24.517 30.923 60.617 1.00 85.88 478 ALA A C 1
ATOM 3676 O O . ALA A 1 478 ? -25.037 30.271 59.717 1.00 85.88 478 ALA A O 1
ATOM 3677 N N . TRP A 1 479 ? -23.921 32.092 60.394 1.00 83.56 479 TRP A N 1
ATOM 3678 C CA . TRP A 1 479 ? -23.820 32.735 59.081 1.00 83.56 479 TRP A CA 1
ATOM 3679 C C . TRP A 1 479 ? -22.370 32.793 58.618 1.00 83.56 479 TRP A C 1
ATOM 3681 O O . TRP A 1 479 ? -21.459 32.978 59.422 1.00 83.56 479 TRP A O 1
ATOM 3691 N N . ASN A 1 480 ? -22.192 32.688 57.309 1.00 82.75 480 ASN A N 1
ATOM 3692 C CA . ASN A 1 480 ? -20.960 32.950 56.573 1.00 82.75 480 ASN A CA 1
ATOM 3693 C C . ASN A 1 480 ? -21.329 33.736 55.299 1.00 82.75 480 ASN A C 1
ATOM 3695 O O . ASN A 1 480 ? -22.515 33.844 54.966 1.00 82.75 480 ASN A O 1
ATOM 3699 N N . SER A 1 481 ? -20.343 34.198 54.533 1.00 80.00 481 SER A N 1
ATOM 3700 C CA . SER A 1 481 ? -20.531 34.876 53.240 1.00 80.00 481 SER A CA 1
ATOM 3701 C C . SER A 1 481 ? -21.404 34.111 52.227 1.00 80.00 481 SER A C 1
ATOM 3703 O O . SER A 1 481 ? -22.017 34.731 51.361 1.00 80.00 481 SER A O 1
ATOM 3705 N N . PHE A 1 482 ? -21.503 32.783 52.360 1.00 75.69 482 PHE A N 1
ATOM 3706 C CA . PHE A 1 482 ? -22.314 31.891 51.518 1.00 75.69 482 PHE A CA 1
ATOM 3707 C C . PHE A 1 482 ? -23.739 31.617 52.045 1.00 75.69 482 PHE A C 1
ATOM 3709 O O . PHE A 1 482 ? -24.514 30.945 51.370 1.00 75.69 482 PHE A O 1
ATOM 3716 N N . GLY A 1 483 ? -24.110 32.118 53.231 1.00 78.31 483 GLY A N 1
ATOM 3717 C CA . GLY A 1 483 ? -25.461 31.988 53.800 1.00 78.31 483 GLY A CA 1
ATOM 3718 C C . GLY A 1 483 ? -25.525 31.389 55.217 1.00 78.31 483 GLY A C 1
ATOM 3719 O O . GLY A 1 483 ? -24.487 31.148 55.841 1.00 78.31 483 GLY A O 1
ATOM 3720 N N . PRO A 1 484 ? -26.746 31.187 55.756 1.00 84.69 484 PRO A N 1
ATOM 3721 C CA . PRO A 1 484 ? -26.971 30.625 57.086 1.00 84.69 484 PRO A CA 1
ATOM 3722 C C . PRO A 1 484 ? -27.076 29.092 57.104 1.00 84.69 484 PRO A C 1
ATOM 3724 O O . PRO A 1 484 ? -27.778 28.499 56.288 1.00 84.69 484 PRO A O 1
ATOM 3727 N N . GLY A 1 485 ? -26.474 28.470 58.116 1.00 82.12 485 GLY A N 1
ATOM 3728 C CA . GLY A 1 485 ? -26.809 27.128 58.594 1.00 82.12 485 GLY A CA 1
ATOM 3729 C C . GLY A 1 485 ? -27.620 27.204 59.891 1.00 82.12 485 GLY A C 1
ATOM 3730 O O . GLY A 1 485 ? -27.313 28.019 60.764 1.00 82.12 485 GLY A O 1
ATOM 3731 N N . THR A 1 486 ? -28.638 26.351 60.034 1.00 84.44 486 THR A N 1
ATOM 3732 C CA . THR A 1 486 ? -29.517 26.296 61.216 1.00 84.44 486 THR A CA 1
ATOM 3733 C C . THR A 1 486 ? -29.658 24.859 61.703 1.00 84.44 486 THR A C 1
ATOM 3735 O O . THR A 1 486 ? -29.969 23.975 60.909 1.00 84.44 486 THR A O 1
ATOM 3738 N N . MET A 1 487 ? -29.496 24.637 63.007 1.00 84.88 487 MET A N 1
ATOM 3739 C CA . MET A 1 487 ? -29.788 23.373 63.684 1.00 84.88 487 MET A CA 1
ATOM 3740 C C . MET A 1 487 ? -30.812 23.604 64.791 1.00 84.88 487 MET A C 1
ATOM 3742 O O . MET A 1 487 ? -30.733 24.595 65.519 1.00 84.88 487 MET A O 1
ATOM 3746 N N . ILE A 1 488 ? -31.752 22.674 64.923 1.00 86.88 488 ILE A N 1
ATOM 3747 C CA . ILE A 1 488 ? -32.770 22.668 65.973 1.00 86.88 488 ILE A CA 1
ATOM 3748 C C . ILE A 1 488 ? -32.373 21.590 66.982 1.00 86.88 488 ILE A C 1
ATOM 3750 O O . ILE A 1 488 ? -32.189 20.437 66.602 1.00 86.88 488 ILE A O 1
ATOM 3754 N N . ILE A 1 489 ? -32.224 21.976 68.248 1.00 87.25 489 ILE A N 1
ATOM 3755 C CA . ILE A 1 489 ? -31.795 21.105 69.343 1.00 87.25 489 ILE A CA 1
ATOM 3756 C C . ILE A 1 489 ? -32.912 21.058 70.391 1.00 87.25 489 ILE A C 1
ATOM 3758 O O . ILE A 1 489 ? -33.311 22.096 70.926 1.00 87.25 489 ILE A O 1
ATOM 3762 N N . SER A 1 490 ? -33.435 19.871 70.691 1.00 84.12 490 SER A N 1
ATOM 3763 C CA . SER A 1 490 ? -34.344 19.641 71.818 1.00 84.12 490 SER A CA 1
ATOM 3764 C C . SER A 1 490 ? -33.557 19.257 73.067 1.00 84.12 490 SER A C 1
ATOM 3766 O O . SER A 1 490 ? -32.640 18.437 73.008 1.00 84.12 490 SER A O 1
ATOM 3768 N N . LEU A 1 491 ? -33.931 19.850 74.201 1.00 84.06 491 LEU A N 1
ATOM 3769 C CA . LEU A 1 491 ? -33.409 19.469 75.506 1.00 84.06 491 LEU A CA 1
ATOM 3770 C C . LEU A 1 491 ? -34.363 18.441 76.124 1.00 84.06 491 LEU A C 1
ATOM 3772 O O . LEU A 1 491 ? -35.547 18.736 76.267 1.00 84.06 491 LEU A O 1
ATOM 3776 N N . GLU A 1 492 ? -33.866 17.268 76.500 1.00 84.12 492 GLU A N 1
ATOM 3777 C CA . GLU A 1 492 ? -34.634 16.247 77.220 1.00 84.12 492 GLU A CA 1
ATOM 3778 C C . GLU A 1 492 ? -34.183 16.157 78.685 1.00 84.12 492 GLU A C 1
ATOM 3780 O O . GLU A 1 492 ? -33.001 16.318 79.008 1.00 84.12 492 GLU A O 1
ATOM 3785 N N . GLU A 1 493 ? -35.144 15.930 79.584 1.00 78.38 493 GLU A N 1
ATOM 3786 C CA . GLU A 1 493 ? -34.889 15.788 81.018 1.00 78.38 493 GLU A CA 1
ATOM 3787 C C . GLU A 1 493 ? -34.287 14.405 81.291 1.00 78.38 493 GLU A C 1
ATOM 3789 O O . GLU A 1 493 ? -34.946 13.377 81.133 1.00 78.38 493 GLU A O 1
ATOM 3794 N N . THR A 1 494 ? -33.020 14.367 81.708 1.00 68.69 494 THR A N 1
ATOM 3795 C CA . THR A 1 494 ? -32.426 13.134 82.239 1.00 68.69 494 THR A CA 1
ATOM 3796 C C . THR A 1 494 ? -32.899 12.911 83.663 1.00 68.69 494 THR A C 1
ATOM 3798 O O . THR A 1 494 ? -32.423 13.577 84.584 1.00 68.69 494 THR A O 1
ATOM 3801 N N . GLU A 1 495 ? -33.782 11.931 83.849 1.00 57.75 495 GLU A N 1
ATOM 3802 C CA . GLU A 1 495 ? -34.023 11.342 85.164 1.00 57.75 495 GLU A CA 1
ATOM 3803 C C . GLU A 1 495 ? -32.711 10.757 85.715 1.00 57.75 495 GLU A C 1
ATOM 3805 O O . GLU A 1 495 ? -32.000 10.023 85.019 1.00 57.75 495 GLU A O 1
ATOM 3810 N N . GLU A 1 496 ? -32.390 11.050 86.979 1.00 51.41 496 GLU A N 1
ATOM 3811 C CA . GLU A 1 496 ? -31.280 10.400 87.678 1.00 51.41 496 GLU A CA 1
ATOM 3812 C C . GLU A 1 496 ? -31.580 8.907 87.870 1.00 51.41 496 GLU A C 1
ATOM 3814 O O . GLU A 1 496 ? -32.151 8.478 88.876 1.00 51.41 496 GLU A O 1
ATOM 3819 N N . VAL A 1 497 ? -31.166 8.083 86.907 1.00 51.69 497 VAL A N 1
ATOM 3820 C CA . VAL A 1 497 ? -31.212 6.629 87.065 1.00 51.69 497 VAL A CA 1
ATOM 3821 C C . VAL A 1 497 ? -30.232 6.254 88.184 1.00 51.69 497 VAL A C 1
ATOM 3823 O O . VAL A 1 497 ? -29.025 6.474 88.029 1.00 51.69 497 VAL A O 1
ATOM 3826 N N . PRO A 1 498 ? -30.682 5.672 89.313 1.00 45.00 498 PRO A N 1
ATOM 3827 C CA . PRO A 1 498 ? -29.779 5.358 90.408 1.00 45.00 498 PRO A CA 1
ATOM 3828 C C . PRO A 1 498 ? -28.721 4.355 89.935 1.00 45.00 498 PRO A C 1
ATOM 3830 O O . PRO A 1 498 ? -29.033 3.305 89.364 1.00 45.00 498 PRO A O 1
ATOM 3833 N N . VAL A 1 499 ? -27.455 4.665 90.234 1.00 47.38 499 VAL A N 1
ATOM 3834 C CA . VAL A 1 499 ? -26.236 3.989 89.731 1.00 47.38 499 VAL A CA 1
ATOM 3835 C C . VAL A 1 499 ? -26.205 2.465 90.001 1.00 47.38 499 VAL A C 1
ATOM 3837 O O . VAL A 1 499 ? -25.421 1.726 89.403 1.00 47.38 499 VAL A O 1
ATOM 3840 N N . GLY A 1 500 ? -27.113 1.949 90.836 1.00 50.94 500 GLY A N 1
ATOM 3841 C CA . GLY A 1 500 ? -27.309 0.519 91.082 1.00 50.94 500 GLY A CA 1
ATOM 3842 C C . GLY A 1 500 ? -27.713 -0.326 89.862 1.00 50.94 500 GLY A C 1
ATOM 3843 O O . GLY A 1 500 ? -27.350 -1.501 89.818 1.00 50.94 500 GLY A O 1
ATOM 3844 N N . ILE A 1 501 ? -28.407 0.218 88.850 1.00 51.31 501 ILE A N 1
ATOM 3845 C CA . ILE A 1 501 ? -28.863 -0.602 87.701 1.00 51.31 501 ILE A CA 1
ATOM 3846 C C . ILE A 1 501 ? -27.714 -0.903 86.718 1.00 51.31 501 ILE A C 1
ATOM 3848 O O . ILE A 1 501 ? -27.580 -2.036 86.249 1.00 51.31 501 ILE A O 1
ATOM 3852 N N . ILE A 1 502 ? -26.817 0.059 86.477 1.00 52.72 502 ILE A N 1
ATOM 3853 C CA . ILE A 1 502 ? -25.644 -0.125 85.597 1.00 52.72 502 ILE A CA 1
ATOM 3854 C C . ILE A 1 502 ? -24.605 -1.067 86.252 1.00 52.72 502 ILE A C 1
ATOM 3856 O O . ILE A 1 502 ? -23.961 -1.875 85.573 1.00 52.72 502 ILE A O 1
ATOM 3860 N N . ALA A 1 503 ? -24.514 -1.060 87.587 1.00 48.94 503 ALA A N 1
ATOM 3861 C CA . ALA A 1 503 ? -23.755 -2.058 88.346 1.00 48.94 503 ALA A CA 1
ATOM 3862 C C . ALA A 1 503 ? -24.386 -3.470 88.282 1.00 48.94 503 ALA A C 1
ATOM 3864 O O . ALA A 1 503 ? -23.671 -4.471 88.237 1.00 48.94 503 ALA A O 1
ATOM 3865 N N . GLY A 1 504 ? -25.718 -3.577 88.220 1.00 52.06 504 GLY A N 1
ATOM 3866 C CA . GLY A 1 504 ? -26.423 -4.860 88.115 1.00 52.06 504 GLY A CA 1
ATOM 3867 C C . GLY A 1 504 ? -26.146 -5.612 86.808 1.00 52.06 504 GLY A C 1
ATOM 3868 O O . GLY A 1 504 ? -25.880 -6.815 86.831 1.00 52.06 504 GLY A O 1
ATOM 3869 N N . GLY A 1 505 ? -26.146 -4.912 85.668 1.00 57.62 505 GLY A N 1
ATOM 3870 C CA . GLY A 1 505 ? -25.899 -5.525 84.354 1.00 57.62 505 GLY A CA 1
ATOM 3871 C C . GLY A 1 505 ? -24.468 -6.051 84.177 1.00 57.62 505 GLY A C 1
ATOM 3872 O O . GLY A 1 505 ? -24.258 -7.135 83.628 1.00 57.62 505 GLY A O 1
ATOM 3873 N N . THR A 1 506 ? -23.477 -5.326 84.700 1.00 56.72 506 THR A N 1
ATOM 3874 C CA . THR A 1 506 ? -22.060 -5.730 84.650 1.00 56.72 506 THR A CA 1
ATOM 3875 C C . THR A 1 506 ? -21.761 -6.913 85.578 1.00 56.72 506 THR A C 1
ATOM 3877 O O . THR A 1 506 ? -21.047 -7.839 85.182 1.00 56.72 506 THR A O 1
ATOM 3880 N N . VAL A 1 507 ? -22.375 -6.965 86.766 1.00 59.25 507 VAL A N 1
ATOM 3881 C CA . VAL A 1 507 ? -22.287 -8.122 87.675 1.00 59.25 507 VAL A CA 1
ATOM 3882 C C . VAL A 1 507 ? -23.042 -9.343 87.122 1.00 59.25 507 VAL A C 1
ATOM 3884 O O . VAL A 1 507 ? -22.511 -10.450 87.142 1.00 59.25 507 VAL A O 1
ATOM 3887 N N . GLY A 1 508 ? -24.232 -9.170 86.538 1.00 58.34 508 GLY A N 1
ATOM 3888 C CA . GLY A 1 508 ? -24.975 -10.267 85.901 1.00 58.34 508 GLY A CA 1
ATOM 3889 C C . GLY A 1 508 ? -24.234 -10.891 84.711 1.00 58.34 508 GLY A C 1
ATOM 3890 O O . GLY A 1 508 ? -24.138 -12.115 84.607 1.00 58.34 508 GLY A O 1
ATOM 3891 N N . SER A 1 509 ? -23.643 -10.057 83.848 1.00 59.75 509 SER A N 1
ATOM 3892 C CA . SER A 1 509 ? -22.873 -10.518 82.686 1.00 59.75 509 SER A CA 1
ATOM 3893 C C . SER A 1 509 ? -21.571 -11.224 83.094 1.00 59.75 509 SER A C 1
ATOM 3895 O O . SER A 1 509 ? -21.255 -12.294 82.573 1.00 59.75 509 SER A O 1
ATOM 3897 N N . THR A 1 510 ? -20.852 -10.709 84.101 1.00 60.78 510 THR A N 1
ATOM 3898 C CA . THR A 1 510 ? -19.648 -11.376 84.632 1.00 60.78 510 THR A CA 1
ATOM 3899 C C . THR A 1 510 ? -19.965 -12.689 85.352 1.00 60.78 510 THR A C 1
ATOM 3901 O O . THR A 1 510 ? -19.217 -13.650 85.179 1.00 60.78 510 THR A O 1
ATOM 3904 N N . ILE A 1 511 ? -21.088 -12.795 86.074 1.00 73.31 511 ILE A N 1
ATOM 3905 C CA . ILE A 1 511 ? -21.543 -14.060 86.679 1.00 73.31 511 ILE A CA 1
ATOM 3906 C C . ILE A 1 511 ? -21.914 -15.091 85.603 1.00 73.31 511 ILE A C 1
ATOM 3908 O O . ILE A 1 511 ? -21.507 -16.247 85.713 1.00 73.31 511 ILE A O 1
ATOM 3912 N N . LEU A 1 512 ? -22.616 -14.698 84.533 1.00 70.06 512 LEU A N 1
ATOM 3913 C CA . LEU A 1 512 ? -22.914 -15.592 83.403 1.00 70.06 512 LEU A CA 1
ATOM 3914 C C . LEU A 1 512 ? -21.640 -16.087 82.701 1.00 70.06 512 LEU A C 1
ATOM 3916 O O . LEU A 1 512 ? -21.528 -17.277 82.402 1.00 70.06 512 LEU A O 1
ATOM 3920 N N . LEU A 1 513 ? -20.653 -15.210 82.506 1.00 70.12 513 LEU A N 1
ATOM 3921 C CA . LEU A 1 513 ? -19.356 -15.559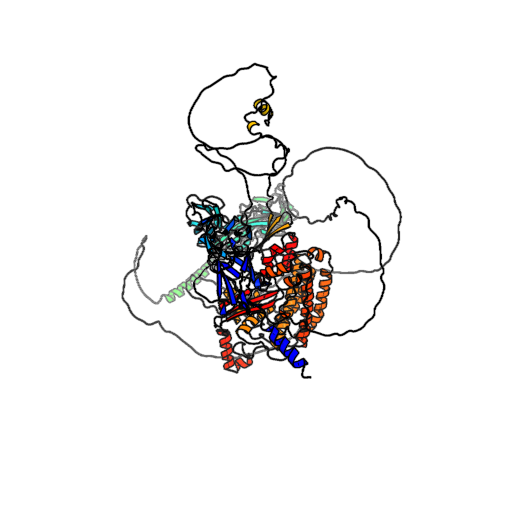 81.918 1.00 70.12 513 LEU A CA 1
ATOM 3922 C C . LEU A 1 513 ? -18.556 -16.501 82.844 1.00 70.12 513 LEU A C 1
ATOM 3924 O O . LEU A 1 513 ? -17.981 -17.487 82.377 1.00 70.12 513 LEU A O 1
ATOM 3928 N N . PHE A 1 514 ? -18.601 -16.282 84.164 1.00 70.25 514 PHE A N 1
ATOM 3929 C CA . PHE A 1 514 ? -18.028 -17.200 85.155 1.00 70.25 514 PHE A CA 1
ATOM 3930 C C . PHE A 1 514 ? -18.722 -18.566 85.175 1.00 70.25 514 PHE A C 1
ATOM 3932 O O . PHE A 1 514 ? -18.031 -19.580 85.242 1.00 70.25 514 PHE A O 1
ATOM 3939 N N . ILE A 1 515 ? -20.054 -18.625 85.079 1.00 75.00 515 ILE A N 1
ATOM 3940 C CA . ILE A 1 515 ? -20.813 -19.886 85.004 1.00 75.00 515 ILE A CA 1
ATOM 3941 C C . ILE A 1 515 ? -20.473 -20.640 83.712 1.00 75.00 515 ILE A C 1
ATOM 3943 O O . ILE A 1 515 ? -20.232 -21.847 83.756 1.00 75.00 515 ILE A O 1
ATOM 3947 N N . PHE A 1 516 ? -20.370 -19.944 82.577 1.00 69.06 516 PHE A N 1
ATOM 3948 C CA . PHE A 1 516 ? -19.963 -20.537 81.301 1.00 69.06 516 PHE A CA 1
ATOM 3949 C C . PHE A 1 516 ? -18.532 -21.105 81.357 1.00 69.06 516 PHE A C 1
ATOM 3951 O O . PHE A 1 516 ? -18.289 -22.236 80.928 1.00 69.06 516 PHE A O 1
ATOM 3958 N N . LEU A 1 517 ? -17.596 -20.380 81.982 1.00 67.75 517 LEU A N 1
ATOM 3959 C CA . LEU A 1 517 ? -16.245 -20.878 82.265 1.00 67.75 517 LEU A CA 1
ATOM 3960 C C . LEU A 1 517 ? -16.245 -22.067 83.239 1.00 67.75 517 LEU A C 1
ATOM 3962 O O . LEU A 1 517 ? -15.482 -23.008 83.035 1.00 67.75 517 LEU A O 1
ATOM 3966 N N . LEU A 1 518 ? -17.114 -22.086 84.253 1.00 70.81 518 LEU A N 1
ATOM 3967 C CA . LEU A 1 518 ? -17.258 -23.214 85.184 1.00 70.81 518 LEU A CA 1
ATOM 3968 C C . LEU A 1 518 ? -17.782 -24.477 84.484 1.00 70.81 518 LEU A C 1
ATOM 3970 O O . LEU A 1 518 ? -17.287 -25.574 84.745 1.00 70.81 518 LEU A O 1
ATOM 3974 N N . VAL A 1 519 ? -18.724 -24.331 83.548 1.00 72.50 519 VAL A N 1
ATOM 3975 C CA . VAL A 1 519 ? -19.214 -25.428 82.697 1.00 72.50 519 VAL A CA 1
ATOM 3976 C C . VAL A 1 519 ? -18.102 -25.949 81.779 1.00 72.50 519 VAL A C 1
ATOM 3978 O O . VAL A 1 519 ? -17.897 -27.162 81.709 1.00 72.50 519 VAL A O 1
ATOM 3981 N N . LEU A 1 520 ? -17.314 -25.068 81.151 1.00 65.19 520 LEU A N 1
ATOM 3982 C CA . LEU A 1 520 ? -16.128 -25.466 80.377 1.00 65.19 520 LEU A CA 1
ATOM 3983 C C . LEU A 1 520 ? -15.085 -26.192 81.241 1.00 65.19 520 LEU A C 1
ATOM 3985 O O . LEU A 1 520 ? -14.573 -27.239 80.842 1.00 65.19 520 LEU A O 1
ATOM 3989 N N . VAL A 1 521 ? -14.809 -25.699 82.451 1.00 67.81 521 VAL A N 1
ATOM 3990 C CA . VAL A 1 521 ? -13.898 -26.353 83.404 1.00 67.81 521 VAL A CA 1
ATOM 3991 C C . VAL A 1 521 ? -14.424 -27.730 83.814 1.00 67.81 521 VAL A C 1
ATOM 3993 O O . VAL A 1 521 ? -13.634 -28.668 83.871 1.00 67.81 521 VAL A O 1
ATOM 3996 N N . LEU A 1 522 ? -15.733 -27.909 84.020 1.00 65.56 522 LEU A N 1
ATOM 3997 C CA . LEU A 1 522 ? -16.337 -29.220 84.297 1.00 65.56 522 LEU A CA 1
ATOM 3998 C C . LEU A 1 522 ? -16.234 -30.186 83.103 1.00 65.56 522 LEU A C 1
ATOM 4000 O O . LEU A 1 522 ? -15.963 -31.373 83.305 1.00 65.56 522 LEU A O 1
ATOM 4004 N N . ILE A 1 523 ? -16.379 -29.697 81.868 1.00 63.31 523 ILE A N 1
ATOM 4005 C CA . ILE A 1 523 ? -16.162 -30.488 80.643 1.00 63.31 523 ILE A CA 1
ATOM 4006 C C . ILE A 1 523 ? -14.698 -30.959 80.566 1.00 63.31 523 ILE A C 1
ATOM 4008 O O . ILE A 1 523 ? -14.442 -32.160 80.427 1.00 63.31 523 ILE A O 1
ATOM 4012 N N . PHE A 1 524 ? -13.731 -30.058 80.772 1.00 56.66 524 PHE A N 1
ATOM 4013 C CA . PHE A 1 524 ? -12.310 -30.419 80.832 1.00 56.66 524 PHE A CA 1
ATOM 4014 C C . PHE A 1 524 ? -11.968 -31.326 82.027 1.00 56.66 524 PHE A C 1
ATOM 4016 O O . PHE A 1 524 ? -11.127 -32.217 81.902 1.00 56.66 524 PHE A O 1
ATOM 4023 N N . TYR A 1 525 ? -12.642 -31.177 83.171 1.00 56.66 525 TYR A N 1
ATOM 4024 C CA . TYR A 1 525 ? -12.447 -32.033 84.346 1.00 56.66 525 TYR A CA 1
ATOM 4025 C C . TYR A 1 525 ? -12.941 -33.469 84.106 1.00 56.66 525 TYR A C 1
ATOM 4027 O O . TYR A 1 525 ? -12.322 -34.418 84.594 1.00 56.66 525 TYR A O 1
ATOM 4035 N N . ARG A 1 526 ? -13.995 -33.663 83.295 1.00 55.09 526 ARG A N 1
ATOM 4036 C CA . ARG A 1 526 ? -14.416 -35.002 82.840 1.00 55.09 526 ARG A CA 1
ATOM 4037 C C . ARG A 1 526 ? -13.421 -35.614 81.852 1.00 55.09 526 ARG A C 1
ATOM 4039 O O . ARG A 1 526 ? -13.125 -36.799 81.981 1.00 55.09 526 ARG A O 1
ATOM 4046 N N . GLN A 1 527 ? -12.847 -34.830 80.935 1.00 53.91 527 GLN A N 1
ATOM 4047 C CA . GLN A 1 527 ? -11.807 -35.326 80.018 1.00 53.91 527 GLN A CA 1
ATOM 4048 C C . GLN A 1 527 ? -10.490 -35.686 80.732 1.00 53.91 527 GLN A C 1
ATOM 4050 O O . GLN A 1 527 ? -9.793 -36.606 80.313 1.00 53.91 527 GLN A O 1
ATOM 4055 N N . ARG A 1 528 ? -10.150 -35.033 81.853 1.00 45.81 528 ARG A N 1
ATOM 4056 C CA . ARG A 1 528 ? -8.874 -35.262 82.561 1.00 45.81 528 ARG A CA 1
ATOM 4057 C C . ARG A 1 528 ? -8.784 -36.562 83.374 1.00 45.81 528 ARG A C 1
ATOM 4059 O O . ARG A 1 528 ? -7.737 -36.813 83.974 1.00 45.81 528 ARG A O 1
ATOM 4066 N N . LYS A 1 529 ? -9.828 -37.405 83.406 1.00 40.12 529 LYS A N 1
ATOM 4067 C CA . LYS A 1 529 ? -9.857 -38.649 84.209 1.00 40.12 529 LYS A CA 1
ATOM 4068 C C . LYS A 1 529 ? -9.310 -39.908 83.502 1.00 40.12 529 LYS A C 1
ATOM 4070 O O . LYS A 1 529 ? -9.596 -41.022 83.929 1.00 40.12 529 LYS A O 1
ATOM 4075 N N . GLY A 1 530 ? -8.447 -39.720 82.501 1.00 34.78 530 GLY A N 1
ATOM 4076 C CA . GLY A 1 530 ? -7.461 -40.698 82.015 1.00 34.78 530 GLY A CA 1
ATOM 4077 C C . GLY A 1 530 ? -6.146 -39.968 81.685 1.00 34.78 530 GLY A C 1
ATOM 4078 O O . GLY A 1 530 ? -6.021 -39.409 80.609 1.00 34.78 530 GLY A O 1
ATOM 4079 N N . SER A 1 531 ? -5.257 -39.688 82.650 1.00 34.91 531 SER A N 1
ATOM 4080 C CA . SER A 1 531 ? -4.225 -40.601 83.197 1.00 34.91 531 SER A CA 1
ATOM 4081 C C . SER A 1 531 ? -3.138 -40.973 82.163 1.00 34.91 531 SER A C 1
ATOM 4083 O O . SER A 1 531 ? -3.489 -41.557 81.151 1.00 34.91 531 SER A O 1
ATOM 4085 N N . ARG A 1 532 ? -1.816 -40.763 82.359 1.00 37.19 532 ARG A N 1
ATOM 4086 C CA . ARG A 1 532 ? -1.017 -40.238 83.505 1.00 37.19 532 ARG A CA 1
ATOM 4087 C C . ARG A 1 532 ? 0.472 -40.012 83.100 1.00 37.19 532 ARG A C 1
ATOM 4089 O O . ARG A 1 532 ? 1.011 -40.895 82.455 1.00 37.19 532 ARG A O 1
ATOM 4096 N N . ARG A 1 533 ? 1.136 -38.998 83.706 1.00 33.97 533 ARG A N 1
ATOM 4097 C CA . ARG A 1 533 ? 2.595 -38.890 84.079 1.00 33.97 533 ARG A CA 1
ATOM 4098 C C . ARG A 1 533 ? 3.664 -38.874 82.951 1.00 33.97 533 ARG A C 1
ATOM 4100 O O . ARG A 1 533 ? 3.472 -39.513 81.936 1.00 33.97 533 ARG A O 1
ATOM 4107 N N . GLY A 1 534 ? 4.825 -38.203 83.083 1.00 29.58 534 GLY A N 1
ATOM 4108 C CA . GLY A 1 534 ? 5.405 -37.338 84.145 1.00 29.58 534 GLY A CA 1
ATOM 4109 C C . GLY A 1 534 ? 6.584 -36.475 83.597 1.00 29.58 534 GLY A C 1
ATOM 4110 O O . GLY A 1 534 ? 7.054 -36.766 82.508 1.00 29.58 534 GLY A O 1
ATOM 4111 N N . VAL A 1 535 ? 6.932 -35.305 84.177 1.00 32.03 535 VAL A N 1
ATOM 4112 C CA . VAL A 1 535 ? 7.962 -35.092 85.249 1.00 32.03 535 VAL A CA 1
ATOM 4113 C C . VAL A 1 535 ? 9.412 -35.209 84.700 1.00 32.03 535 VAL A C 1
ATOM 4115 O O . VAL A 1 535 ? 9.734 -36.275 84.200 1.00 32.03 535 VAL A O 1
ATOM 4118 N N . THR A 1 536 ? 10.346 -34.229 84.744 1.00 32.59 536 THR A N 1
ATOM 4119 C CA . THR A 1 536 ? 10.449 -32.879 85.387 1.00 32.59 536 THR A CA 1
ATOM 4120 C C . THR A 1 536 ? 11.675 -32.065 84.886 1.00 32.59 536 THR A C 1
ATOM 4122 O O . THR A 1 536 ? 12.650 -32.696 84.515 1.00 32.59 536 THR A O 1
ATOM 4125 N N . LEU A 1 537 ? 11.660 -30.721 85.079 1.00 32.72 537 LEU A N 1
ATOM 4126 C CA . LEU A 1 537 ? 12.798 -29.776 85.337 1.00 32.72 537 LEU A CA 1
ATOM 4127 C C . LEU A 1 537 ? 13.966 -29.671 84.306 1.00 32.72 537 LEU A C 1
ATOM 4129 O O . LEU A 1 537 ? 14.480 -30.677 83.852 1.00 32.72 537 LEU A O 1
ATOM 4133 N N . GLY A 1 538 ? 14.529 -28.496 83.968 1.00 29.91 538 GLY A N 1
ATOM 4134 C CA . GLY A 1 538 ? 14.185 -27.095 84.279 1.00 29.91 538 GLY A CA 1
ATOM 4135 C C . GLY A 1 538 ? 15.366 -26.108 84.064 1.00 29.91 538 GLY A C 1
ATOM 4136 O O . GLY A 1 538 ? 16.516 -26.527 84.124 1.00 29.91 538 GLY A O 1
ATOM 4137 N N . LYS A 1 539 ? 15.064 -24.797 83.944 1.00 35.28 539 LYS A N 1
ATOM 4138 C CA . LYS A 1 539 ? 15.993 -23.624 83.919 1.00 35.28 539 LYS A CA 1
ATOM 4139 C C . LYS A 1 539 ? 16.809 -23.362 82.614 1.00 35.28 539 LYS A C 1
ATOM 4141 O O . LYS A 1 539 ? 16.800 -24.228 81.746 1.00 35.28 539 LYS A O 1
ATOM 4146 N N . PRO A 1 540 ? 17.309 -22.117 82.380 1.00 56.56 540 PRO A N 1
ATOM 4147 C CA . PRO A 1 540 ? 17.025 -21.419 81.112 1.00 56.56 540 PRO A CA 1
ATOM 4148 C C . PRO A 1 540 ? 18.266 -20.824 80.392 1.00 56.56 540 PRO A C 1
ATOM 4150 O O . PRO A 1 540 ? 19.397 -21.164 80.719 1.00 56.56 540 PRO A O 1
ATOM 4153 N N . ASP A 1 541 ? 17.988 -19.873 79.486 1.00 24.44 541 ASP A N 1
ATOM 4154 C CA . ASP A 1 541 ? 18.831 -18.758 79.012 1.00 24.44 541 ASP A CA 1
ATOM 4155 C C . ASP A 1 541 ? 19.653 -18.879 77.699 1.00 24.44 541 ASP A C 1
ATOM 4157 O O . ASP A 1 541 ? 20.650 -19.578 77.600 1.00 24.44 541 ASP A O 1
ATOM 4161 N N . ILE A 1 542 ? 19.262 -18.006 76.748 1.00 26.66 542 ILE A N 1
ATOM 4162 C CA . ILE A 1 542 ? 20.106 -16.962 76.118 1.00 26.66 542 ILE A CA 1
ATOM 4163 C C . ILE A 1 542 ? 21.111 -17.354 74.996 1.00 26.66 542 ILE A C 1
ATOM 4165 O O . ILE A 1 542 ? 22.170 -17.916 75.236 1.00 26.66 542 ILE A O 1
ATOM 4169 N N . LYS A 1 543 ? 20.824 -16.779 73.806 1.00 24.72 543 LYS A N 1
ATOM 4170 C CA . LYS A 1 543 ? 21.737 -16.209 72.776 1.00 24.72 543 LYS A CA 1
ATOM 4171 C C . LYS A 1 543 ? 22.435 -17.084 71.696 1.00 24.72 543 LYS A C 1
ATOM 4173 O O . LYS A 1 543 ? 23.292 -17.901 71.985 1.00 24.72 543 LYS A O 1
ATOM 4178 N N . VAL A 1 544 ? 22.216 -16.617 70.450 1.00 24.66 544 VAL A N 1
ATOM 4179 C CA . VAL A 1 544 ? 23.228 -16.085 69.489 1.00 24.66 544 VAL A CA 1
ATOM 4180 C C . VAL A 1 544 ? 23.852 -16.994 68.415 1.00 24.66 544 VAL A C 1
ATOM 4182 O O . VAL A 1 544 ? 24.542 -17.959 68.698 1.00 24.66 544 VAL A O 1
ATOM 4185 N N . GLU A 1 545 ? 23.627 -16.517 67.180 1.00 26.16 545 GLU A N 1
ATOM 4186 C CA . GLU A 1 545 ? 24.480 -16.502 65.977 1.00 26.16 545 GLU A CA 1
ATOM 4187 C C . GLU A 1 545 ? 25.017 -17.800 65.353 1.00 26.16 545 GLU A C 1
ATOM 4189 O O . GLU A 1 545 ? 25.826 -18.502 65.934 1.00 26.16 545 GLU A O 1
ATOM 4194 N N . THR A 1 546 ? 24.695 -17.933 64.054 1.00 27.47 546 THR A N 1
ATOM 4195 C CA . THR A 1 546 ? 25.589 -18.314 62.932 1.00 27.47 546 THR A CA 1
ATOM 4196 C C . THR A 1 546 ? 26.340 -19.660 63.022 1.00 27.47 546 THR A C 1
ATOM 4198 O O . THR A 1 546 ? 26.966 -20.003 64.007 1.00 27.47 546 THR A O 1
ATOM 4201 N N . ILE A 1 547 ? 26.414 -20.465 61.964 1.00 28.17 547 ILE A N 1
ATOM 4202 C CA . ILE A 1 547 ? 27.182 -20.165 60.747 1.00 28.17 547 ILE A CA 1
ATOM 4203 C C . ILE A 1 547 ? 26.703 -21.058 59.588 1.00 28.17 547 ILE A C 1
ATOM 4205 O O . ILE A 1 547 ? 26.241 -22.178 59.770 1.00 28.17 547 ILE A O 1
ATOM 4209 N N . ASN A 1 548 ? 26.858 -20.494 58.394 1.00 27.19 548 ASN A N 1
ATOM 4210 C CA . ASN A 1 548 ? 26.828 -21.071 57.053 1.00 27.19 548 ASN A CA 1
ATOM 4211 C C . ASN A 1 548 ? 27.131 -22.576 56.845 1.00 27.19 548 ASN A C 1
ATOM 4213 O O . ASN A 1 548 ? 28.057 -23.130 57.426 1.00 27.19 548 ASN A O 1
ATOM 4217 N N . LYS A 1 549 ? 26.541 -23.045 55.732 1.00 28.14 549 LYS A N 1
ATOM 4218 C CA . LYS A 1 549 ? 27.161 -23.805 54.622 1.00 28.14 549 LYS A CA 1
ATOM 4219 C C . LYS A 1 549 ? 27.286 -25.338 54.668 1.00 28.14 549 LYS A C 1
ATOM 4221 O O . LYS A 1 549 ? 27.759 -25.950 55.611 1.00 28.14 549 LYS A O 1
ATOM 4226 N N . GLU A 1 550 ? 26.988 -25.860 53.474 1.00 23.78 550 GLU A N 1
ATOM 4227 C CA . GLU A 1 550 ? 27.664 -26.955 52.762 1.00 23.78 550 GLU A CA 1
ATOM 4228 C C . GLU A 1 550 ? 27.469 -28.401 53.247 1.00 23.78 550 GLU A C 1
ATOM 4230 O O . GLU A 1 550 ? 28.254 -28.993 53.977 1.00 23.78 550 GLU A O 1
ATOM 4235 N N . THR A 1 551 ? 26.436 -29.012 52.659 1.00 27.50 551 THR A N 1
ATOM 4236 C CA . THR A 1 551 ? 26.589 -30.169 51.751 1.00 27.50 551 THR A CA 1
ATOM 4237 C C . THR A 1 551 ? 28.029 -30.652 51.495 1.00 27.50 551 THR A C 1
ATOM 4239 O O . THR A 1 551 ? 28.807 -29.902 50.909 1.00 27.50 551 THR A O 1
ATOM 4242 N N . HIS A 1 552 ? 28.331 -31.929 51.773 1.00 25.81 552 HIS A N 1
ATOM 4243 C CA . HIS A 1 552 ? 28.671 -32.953 50.755 1.00 25.81 552 HIS A CA 1
ATOM 4244 C C . HIS A 1 552 ? 29.252 -34.250 51.361 1.00 25.81 552 HIS A C 1
ATOM 4246 O O . HIS A 1 552 ? 30.305 -34.238 51.991 1.00 25.81 552 HIS A O 1
ATOM 4252 N N . SER A 1 553 ? 28.627 -35.393 51.056 1.00 25.14 553 SER A N 1
ATOM 4253 C CA . SER A 1 553 ? 29.241 -36.718 50.790 1.00 25.14 553 SER A CA 1
ATOM 4254 C C . SER A 1 553 ? 28.149 -37.520 50.049 1.00 25.14 553 SER A C 1
ATOM 4256 O O . SER A 1 553 ? 27.008 -37.488 50.498 1.00 25.14 553 SER A O 1
ATOM 4258 N N . LEU A 1 554 ? 28.324 -38.006 48.812 1.00 27.48 554 LEU A N 1
ATOM 4259 C CA . LEU A 1 554 ? 29.120 -39.186 48.414 1.00 27.48 554 LEU A CA 1
ATOM 4260 C C . LEU A 1 554 ? 28.633 -40.456 49.153 1.00 27.48 554 LEU A C 1
ATOM 4262 O O . LEU A 1 554 ? 28.594 -40.441 50.378 1.00 27.48 554 LEU A O 1
ATOM 4266 N N . GLU A 1 555 ? 28.258 -41.565 48.504 1.00 25.97 555 GLU A N 1
ATOM 4267 C CA . GLU A 1 555 ? 28.254 -41.920 47.067 1.00 25.97 555 GLU A CA 1
ATOM 4268 C C . GLU A 1 555 ? 27.321 -43.148 46.835 1.00 25.97 555 GLU A C 1
ATOM 4270 O O . GLU A 1 555 ? 26.496 -43.437 47.696 1.00 25.97 555 GLU A O 1
ATOM 4275 N N . GLU A 1 556 ? 27.472 -43.865 45.711 1.00 27.81 556 GLU A N 1
ATOM 4276 C CA . GLU A 1 556 ? 26.868 -45.184 45.380 1.00 27.81 556 GLU A CA 1
ATOM 4277 C C . GLU A 1 556 ? 25.409 -45.240 44.859 1.00 27.81 556 GLU A C 1
ATOM 4279 O O . GLU A 1 556 ? 24.435 -45.485 45.564 1.00 27.81 556 GLU A O 1
ATOM 4284 N N . ASP A 1 557 ? 25.313 -45.069 43.538 1.00 26.19 557 ASP A N 1
ATOM 4285 C CA . ASP A 1 557 ? 24.862 -46.076 42.562 1.00 26.19 557 ASP A CA 1
ATOM 4286 C C . ASP A 1 557 ? 23.535 -46.866 42.674 1.00 26.19 557 ASP A C 1
ATOM 4288 O O . ASP A 1 557 ? 23.195 -47.553 43.632 1.00 26.19 557 ASP A O 1
ATOM 4292 N N . SER A 1 558 ? 22.943 -46.978 41.477 1.00 28.75 558 SER A N 1
ATOM 4293 C CA . SER A 1 558 ? 22.026 -48.017 40.986 1.00 28.75 558 SER A CA 1
ATOM 4294 C C . SER A 1 558 ? 20.526 -47.940 41.341 1.00 28.75 558 SER A C 1
ATOM 4296 O O . SER A 1 558 ? 20.064 -48.189 42.446 1.00 28.75 558 SER A O 1
ATOM 4298 N N . GLY A 1 559 ? 19.725 -47.795 40.280 1.00 25.58 559 GLY A N 1
ATOM 4299 C CA . GLY A 1 559 ? 18.805 -48.888 39.956 1.00 25.58 559 GLY A CA 1
ATOM 4300 C C . GLY A 1 559 ? 17.359 -48.840 40.467 1.00 25.58 559 GLY A C 1
ATOM 4301 O O . GLY A 1 559 ? 16.947 -49.702 41.233 1.00 25.58 559 GLY A O 1
ATOM 4302 N N . SER A 1 560 ? 16.534 -48.062 39.757 1.00 26.17 560 SER A N 1
ATOM 4303 C CA . SER A 1 560 ? 15.215 -48.500 39.242 1.00 26.17 560 SER A CA 1
ATOM 4304 C C . SER A 1 560 ? 13.923 -48.378 40.096 1.00 26.17 560 SER A C 1
ATOM 4306 O O . SER A 1 560 ? 13.889 -48.568 41.304 1.00 26.17 560 SER A O 1
ATOM 4308 N N . VAL A 1 561 ? 12.823 -48.142 39.356 1.00 28.44 561 VAL A N 1
ATOM 4309 C CA . VAL A 1 561 ? 11.390 -48.362 39.681 1.00 28.44 561 VAL A CA 1
ATOM 4310 C C . VAL A 1 561 ? 10.698 -47.394 40.666 1.00 28.44 561 VAL A C 1
ATOM 4312 O O . VAL A 1 561 ? 10.403 -47.695 41.817 1.00 28.44 561 VAL A O 1
ATOM 4315 N N . SER A 1 562 ? 10.276 -46.255 40.109 1.00 30.03 562 SER A N 1
ATOM 4316 C CA . SER A 1 562 ? 8.864 -45.819 40.030 1.00 30.03 562 SER A CA 1
ATOM 4317 C C . SER A 1 562 ? 7.867 -46.307 41.109 1.00 30.03 562 SER A C 1
ATOM 4319 O O . SER A 1 562 ? 7.184 -47.316 40.938 1.00 30.03 562 SER A O 1
ATOM 4321 N N . THR A 1 563 ? 7.677 -45.469 42.131 1.00 31.92 563 THR A N 1
ATOM 4322 C CA . THR A 1 563 ? 6.376 -45.026 42.695 1.00 31.92 563 THR A CA 1
ATOM 4323 C C . THR A 1 563 ? 5.135 -45.942 42.616 1.00 31.92 563 THR A C 1
ATOM 4325 O O . THR A 1 563 ? 4.504 -46.093 41.569 1.00 31.92 563 THR A O 1
ATOM 4328 N N . ALA A 1 564 ? 4.697 -46.386 43.803 1.00 29.77 564 ALA A N 1
ATOM 4329 C CA . ALA A 1 564 ? 3.328 -46.273 44.350 1.00 29.77 564 ALA A CA 1
ATOM 4330 C C . ALA A 1 564 ? 2.247 -45.682 43.395 1.00 29.77 564 ALA A C 1
ATOM 4332 O O . ALA A 1 564 ? 2.393 -44.555 42.940 1.00 29.77 564 ALA A O 1
ATOM 4333 N N . SER A 1 565 ? 1.115 -46.325 43.056 1.00 28.28 565 SER A N 1
ATOM 4334 C CA . SER A 1 565 ? 0.221 -47.206 43.840 1.00 28.28 565 SER A CA 1
ATOM 4335 C C . SER A 1 565 ? -0.303 -46.492 45.100 1.00 28.28 565 SER A C 1
ATOM 4337 O O . SER A 1 565 ? 0.397 -46.442 46.103 1.00 28.28 565 SER A O 1
ATOM 4339 N N . ARG A 1 566 ? -1.501 -45.884 45.115 1.00 30.80 566 ARG A N 1
ATOM 4340 C CA . ARG A 1 566 ? -2.846 -46.478 45.387 1.00 30.80 566 ARG A CA 1
ATOM 4341 C C . ARG A 1 566 ? -3.820 -45.293 45.633 1.00 30.80 566 ARG A C 1
ATOM 4343 O O . ARG A 1 566 ? -3.329 -44.248 46.033 1.00 30.80 566 ARG A O 1
ATOM 4350 N N . MET A 1 567 ? -5.156 -45.298 45.512 1.00 25.95 567 MET A N 1
ATOM 4351 C CA . MET A 1 567 ? -6.266 -46.216 45.151 1.00 25.95 567 MET A CA 1
ATOM 4352 C C . MET A 1 567 ? -7.494 -45.277 44.884 1.00 25.95 567 MET A C 1
ATOM 4354 O O . MET A 1 567 ? -7.564 -44.237 45.525 1.00 25.95 567 MET A O 1
ATOM 4358 N N . VAL A 1 568 ? -8.432 -45.417 43.927 1.00 26.53 568 VAL A N 1
ATOM 4359 C CA . VAL A 1 568 ? -9.256 -46.556 43.437 1.00 26.53 568 VAL A CA 1
ATOM 4360 C C . VAL A 1 568 ? -10.287 -47.028 44.493 1.00 26.53 568 VAL A C 1
ATOM 4362 O O . VAL A 1 568 ? -9.860 -47.371 45.583 1.00 26.53 568 VAL A O 1
ATOM 4365 N N . LYS A 1 569 ? -11.615 -47.173 44.281 1.00 24.31 569 LYS A N 1
ATOM 4366 C CA . LYS A 1 569 ? -12.588 -46.837 43.198 1.00 24.31 569 LYS A CA 1
ATOM 4367 C C . LYS A 1 569 ? -14.016 -47.287 43.651 1.00 24.31 569 LYS A C 1
ATOM 4369 O O . LYS A 1 569 ? -14.090 -48.284 44.357 1.00 24.31 569 LYS A O 1
ATOM 4374 N N . ALA A 1 570 ? -15.096 -46.682 43.113 1.00 26.77 570 ALA A N 1
ATOM 4375 C CA . ALA A 1 570 ? -16.490 -47.217 43.022 1.00 26.77 570 ALA A CA 1
ATOM 4376 C C . ALA A 1 570 ? -17.323 -47.351 44.344 1.00 26.77 570 ALA A C 1
ATOM 4378 O O . ALA A 1 570 ? -16.736 -47.353 45.416 1.00 26.77 570 ALA A O 1
ATOM 4379 N N . MET A 1 571 ? -18.678 -47.430 44.373 1.00 23.84 571 MET A N 1
ATOM 4380 C CA . MET A 1 571 ? -19.707 -47.766 43.344 1.00 23.84 571 MET A CA 1
ATOM 4381 C C . MET A 1 571 ? -21.175 -47.390 43.775 1.00 23.84 571 MET A C 1
ATOM 4383 O O . MET A 1 571 ? -21.404 -47.293 44.973 1.00 23.84 571 MET A O 1
ATOM 4387 N N . TYR A 1 572 ? -22.149 -47.323 42.827 1.00 26.55 572 TYR A N 1
ATOM 4388 C CA . TYR A 1 572 ? -23.657 -47.260 42.956 1.00 26.55 572 TYR A CA 1
ATOM 4389 C C . TYR A 1 572 ? -24.320 -45.974 43.573 1.00 26.55 572 TYR A C 1
ATOM 4391 O O . TYR A 1 572 ? -23.838 -45.492 44.583 1.00 26.55 572 TYR A O 1
ATOM 4399 N N . SER A 1 573 ? -25.317 -45.251 42.992 1.00 23.64 573 SER A N 1
ATOM 4400 C CA . SER A 1 573 ? -26.702 -45.550 42.476 1.00 23.64 573 SER A CA 1
ATOM 4401 C C . SER A 1 573 ? -27.767 -45.810 43.582 1.00 23.64 573 SER A C 1
ATOM 4403 O O . SER A 1 573 ? -27.365 -46.460 44.546 1.00 23.64 573 SER A O 1
ATOM 4405 N N . PRO A 1 574 ? -29.105 -45.521 43.472 1.00 52.94 574 PRO A N 1
ATOM 4406 C CA . PRO A 1 574 ? -29.936 -44.523 42.732 1.00 52.94 574 PRO A CA 1
ATOM 4407 C C . PRO A 1 574 ? -31.005 -43.796 43.650 1.00 52.94 574 PRO A C 1
ATOM 4409 O O . PRO A 1 574 ? -30.699 -43.546 44.808 1.00 52.94 574 PRO A O 1
ATOM 4412 N N . PHE A 1 575 ? -32.248 -43.544 43.152 1.00 26.38 575 PHE A N 1
ATOM 4413 C CA . PHE A 1 575 ? -33.501 -42.941 43.733 1.00 26.38 575 PHE A CA 1
ATOM 4414 C C . PHE A 1 575 ? -33.717 -41.414 43.531 1.00 26.38 575 PHE A C 1
ATOM 4416 O O . PHE A 1 575 ? -32.754 -40.673 43.681 1.00 26.38 575 PHE A O 1
ATOM 4423 N N . LYS A 1 576 ? -34.905 -40.813 43.267 1.00 25.62 576 LYS A N 1
ATOM 4424 C CA . LYS A 1 576 ? -36.241 -41.141 42.665 1.00 25.62 576 LYS A CA 1
ATOM 4425 C C . LYS A 1 576 ? -37.440 -40.530 43.463 1.00 25.62 576 LYS A C 1
ATOM 4427 O O . LYS A 1 576 ? -37.598 -40.877 44.625 1.00 25.62 576 LYS A O 1
ATOM 4432 N N . ASP A 1 577 ? -38.286 -39.766 42.744 1.00 29.89 577 ASP A N 1
ATOM 4433 C CA . ASP A 1 577 ? -39.709 -39.349 42.953 1.00 29.89 577 ASP A CA 1
ATOM 4434 C C . ASP A 1 577 ? -40.154 -38.248 43.966 1.00 29.89 577 ASP A C 1
ATOM 4436 O O . ASP A 1 577 ? -39.398 -37.833 44.840 1.00 29.89 577 ASP A O 1
ATOM 4440 N N . ASP A 1 578 ? -41.414 -37.804 43.737 1.00 27.67 578 ASP A N 1
ATOM 4441 C CA . ASP A 1 578 ? -42.309 -36.807 44.393 1.00 27.67 578 ASP A CA 1
ATOM 4442 C C . ASP A 1 578 ? -42.136 -35.326 43.943 1.00 27.67 578 ASP A C 1
ATOM 4444 O O . ASP A 1 578 ? -41.085 -34.731 44.165 1.00 27.67 578 ASP A O 1
ATOM 4448 N N . ILE A 1 579 ? -43.034 -34.616 43.220 1.00 27.92 579 ILE A N 1
ATOM 4449 C CA . ILE A 1 579 ? -44.491 -34.661 42.884 1.00 27.92 579 ILE A CA 1
ATOM 4450 C C . ILE A 1 579 ? -45.473 -34.179 43.988 1.00 27.92 579 ILE A C 1
ATOM 4452 O O . ILE A 1 579 ? -45.343 -34.580 45.133 1.00 27.92 579 ILE A O 1
ATOM 4456 N N . GLU A 1 580 ? -46.476 -33.370 43.562 1.00 29.81 580 GLU A N 1
ATOM 4457 C CA . GLU A 1 580 ? -47.626 -32.729 44.280 1.00 29.81 580 GLU A CA 1
ATOM 4458 C C . GLU A 1 580 ? -47.456 -31.251 44.737 1.00 29.81 580 GLU A C 1
ATOM 4460 O O . GLU A 1 580 ? -46.385 -30.866 45.188 1.00 29.81 580 GLU A O 1
ATOM 4465 N N . LEU A 1 581 ? -48.453 -30.338 44.664 1.00 31.00 581 LEU A N 1
ATOM 4466 C CA . LEU A 1 581 ? -49.706 -30.251 43.867 1.00 31.00 581 LEU A CA 1
ATOM 4467 C C . LEU A 1 581 ? -50.194 -28.766 43.749 1.00 31.00 581 LEU A C 1
ATOM 4469 O O . LEU A 1 581 ? -49.734 -27.883 44.464 1.00 31.00 581 LEU A O 1
ATOM 4473 N N . LYS A 1 582 ? -51.147 -28.520 42.835 1.00 28.38 582 LYS A N 1
ATOM 4474 C CA . LYS A 1 582 ? -51.885 -27.276 42.482 1.00 28.38 582 LYS A CA 1
ATOM 4475 C C . LYS A 1 582 ? -52.519 -26.462 43.635 1.00 28.38 582 LYS A C 1
ATOM 4477 O O . LYS A 1 582 ? -53.073 -27.073 44.540 1.00 28.38 582 LYS A O 1
ATOM 4482 N N . SER A 1 583 ? -52.706 -25.144 43.418 1.00 29.16 583 SER A N 1
ATOM 4483 C CA . SER A 1 583 ? -54.031 -24.520 43.106 1.00 29.16 583 SER A CA 1
ATOM 4484 C C . SER A 1 583 ? -53.983 -22.979 42.963 1.00 29.16 583 SER A C 1
ATOM 4486 O O . SER A 1 583 ? -53.426 -22.332 43.839 1.00 29.16 583 SER A O 1
ATOM 4488 N N . ASP A 1 584 ? -54.580 -22.451 41.876 1.00 27.94 584 ASP A N 1
ATOM 4489 C CA . ASP A 1 584 ? -55.578 -21.347 41.754 1.00 27.94 584 ASP A CA 1
ATOM 4490 C C . ASP A 1 584 ? -55.418 -20.016 42.562 1.00 27.94 584 ASP A C 1
ATOM 4492 O O . ASP A 1 584 ? -54.969 -20.027 43.697 1.00 27.94 584 ASP A O 1
ATOM 4496 N N . LEU A 1 585 ? -55.815 -18.803 42.118 1.00 29.47 585 LEU A N 1
ATOM 4497 C CA . LEU A 1 585 ? -56.725 -18.329 41.046 1.00 29.47 585 LEU A CA 1
ATOM 4498 C C . LEU A 1 585 ? -56.415 -16.833 40.666 1.00 29.47 585 LEU A C 1
ATOM 4500 O O . LEU A 1 585 ? -55.697 -16.154 41.391 1.00 29.47 585 LEU A O 1
ATOM 4504 N N . ARG A 1 586 ? -56.971 -16.333 39.540 1.00 26.80 586 ARG A N 1
ATOM 4505 C CA . ARG A 1 586 ? -56.946 -14.945 38.953 1.00 26.80 586 ARG A CA 1
ATOM 4506 C C . ARG A 1 586 ? -56.929 -13.760 39.959 1.00 26.80 586 ARG A C 1
ATOM 4508 O O . ARG A 1 586 ? -57.602 -13.861 40.974 1.00 26.80 586 ARG A O 1
ATOM 4515 N N . SER A 1 587 ? -56.321 -12.589 39.677 1.00 27.50 587 SER A N 1
ATOM 4516 C CA . SER A 1 587 ? -56.787 -11.606 38.657 1.00 27.50 587 SER A CA 1
ATOM 4517 C C . SER A 1 587 ? -55.855 -10.391 38.374 1.00 27.50 587 SER A C 1
ATOM 4519 O O . SER A 1 587 ? -55.150 -9.933 39.264 1.00 27.50 587 SER A O 1
ATOM 4521 N N . ASP A 1 588 ? -56.006 -9.828 37.165 1.00 28.75 588 ASP A N 1
ATOM 4522 C CA . ASP A 1 588 ? -55.877 -8.416 36.716 1.00 28.75 588 ASP A CA 1
ATOM 4523 C C . ASP A 1 588 ? -54.536 -7.624 36.669 1.00 28.75 588 ASP A C 1
ATOM 4525 O O . ASP A 1 588 ? -54.011 -7.121 37.655 1.00 28.75 588 ASP A O 1
ATOM 4529 N N . THR A 1 589 ? -54.096 -7.409 35.415 1.00 27.27 589 THR A N 1
ATOM 4530 C CA . THR A 1 589 ? -53.578 -6.166 34.779 1.00 27.27 589 THR A CA 1
ATOM 4531 C C . THR A 1 589 ? -52.586 -5.238 35.507 1.00 27.27 589 THR A C 1
ATOM 4533 O O . THR A 1 589 ? -53.000 -4.394 36.299 1.00 27.27 589 THR A O 1
ATOM 4536 N N . LEU A 1 590 ? -51.325 -5.210 35.040 1.00 28.47 590 LEU A N 1
ATOM 4537 C CA . LEU A 1 590 ? -50.711 -4.073 34.308 1.00 28.47 590 LEU A CA 1
ATOM 4538 C C . LEU A 1 590 ? -49.268 -4.400 33.855 1.00 28.47 590 LEU A C 1
ATOM 4540 O O . LEU A 1 590 ? -48.711 -5.425 34.240 1.00 28.47 590 LEU A O 1
ATOM 4544 N N . ASP A 1 591 ? -48.705 -3.552 32.989 1.00 28.86 591 ASP A N 1
ATOM 4545 C CA . ASP A 1 591 ? -47.423 -3.727 32.286 1.00 28.86 591 ASP A CA 1
ATOM 4546 C C . ASP A 1 591 ? -46.202 -4.028 33.172 1.00 28.86 591 ASP A C 1
ATOM 4548 O O . ASP A 1 591 ? -46.053 -3.443 34.244 1.00 28.86 591 ASP A O 1
ATOM 4552 N N . THR A 1 592 ? -45.237 -4.811 32.656 1.00 27.34 592 THR A N 1
ATOM 4553 C CA . THR A 1 592 ? -43.795 -4.459 32.713 1.00 27.34 592 THR A CA 1
ATOM 4554 C C . THR A 1 592 ? -42.851 -5.404 31.937 1.00 27.34 592 THR A C 1
ATOM 4556 O O . THR A 1 592 ? -43.028 -6.615 31.922 1.00 27.34 592 THR A O 1
ATOM 4559 N N . ARG A 1 593 ? -41.754 -4.796 31.450 1.00 29.58 593 ARG A N 1
ATOM 4560 C CA . ARG A 1 593 ? -40.361 -5.303 31.330 1.00 29.58 593 ARG A CA 1
ATOM 4561 C C . ARG A 1 593 ? -39.935 -6.332 30.253 1.00 29.58 593 ARG A C 1
ATOM 4563 O O . ARG A 1 593 ? -40.110 -7.532 30.393 1.00 29.58 593 ARG A O 1
ATOM 4570 N N . GLN A 1 594 ? -39.135 -5.780 29.331 1.00 28.12 594 GLN A N 1
ATOM 4571 C CA . GLN A 1 594 ? -37.700 -6.060 29.094 1.00 28.12 594 GLN A CA 1
ATOM 4572 C C . GLN A 1 594 ? -37.220 -7.359 28.420 1.00 28.12 594 GLN A C 1
ATOM 4574 O O . GLN A 1 594 ? -37.329 -8.457 28.948 1.00 28.12 594 GLN A O 1
ATOM 4579 N N . GLU A 1 595 ? -36.530 -7.125 27.296 1.00 27.95 595 GLU A N 1
ATOM 4580 C CA . GLU A 1 595 ? -35.110 -7.454 27.055 1.00 27.95 595 GLU A CA 1
ATOM 4581 C C . GLU A 1 595 ? -34.612 -8.837 27.508 1.00 27.95 595 GLU A 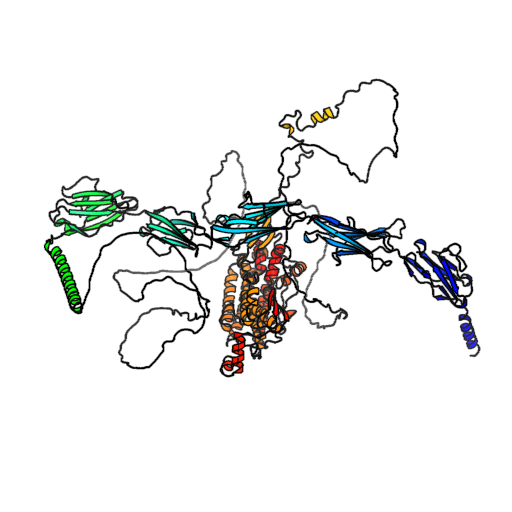C 1
ATOM 4583 O O . GLU A 1 595 ? -34.276 -9.077 28.667 1.00 27.95 595 GLU A O 1
ATOM 4588 N N . TYR A 1 596 ? -34.453 -9.715 26.517 1.00 30.77 596 TYR A N 1
ATOM 4589 C CA . TYR A 1 596 ? -33.654 -10.930 26.622 1.00 30.77 596 TYR A CA 1
ATOM 4590 C C . TYR A 1 596 ? -32.160 -10.612 26.459 1.00 30.77 596 TYR A C 1
ATOM 4592 O O . TYR A 1 596 ? -31.677 -10.474 25.336 1.00 30.77 596 TYR A O 1
ATOM 4600 N N . ASP A 1 597 ? -31.416 -10.598 27.565 1.00 27.75 597 ASP A N 1
ATOM 4601 C CA . ASP A 1 597 ? -29.958 -10.767 27.536 1.00 27.75 597 ASP A CA 1
ATOM 4602 C C . ASP A 1 597 ? -29.615 -12.221 27.165 1.00 27.75 597 ASP A C 1
ATOM 4604 O O . ASP A 1 597 ? -29.795 -13.151 27.963 1.00 27.75 597 ASP A O 1
ATOM 4608 N N . LEU A 1 598 ? -29.098 -12.433 25.952 1.00 29.42 598 LEU A N 1
ATOM 4609 C CA . LEU A 1 598 ? -28.604 -13.737 25.513 1.00 29.42 598 LEU A CA 1
ATOM 4610 C C . LEU A 1 598 ? -27.134 -13.908 25.929 1.00 29.42 598 LEU A C 1
ATOM 4612 O O . LEU A 1 598 ? -26.258 -13.172 25.484 1.00 29.42 598 LEU A O 1
ATOM 4616 N N . LYS A 1 599 ? -26.848 -14.896 26.784 1.00 30.41 599 LYS A N 1
ATOM 4617 C CA . LYS A 1 599 ? -25.480 -15.193 27.241 1.00 30.41 599 LYS A CA 1
ATOM 4618 C C . LYS A 1 599 ? -24.657 -15.929 26.184 1.00 30.41 599 LYS A C 1
ATOM 4620 O O . LYS A 1 599 ? -25.077 -16.981 25.706 1.00 30.41 599 LYS A O 1
ATOM 4625 N N . ASP A 1 600 ? -23.435 -15.446 25.963 1.00 28.50 600 ASP A N 1
ATOM 4626 C CA . ASP A 1 600 ? -22.359 -16.142 25.249 1.00 28.50 600 ASP A CA 1
ATOM 4627 C C . ASP A 1 600 ? -22.105 -17.568 25.777 1.00 28.50 600 ASP A C 1
ATOM 4629 O O . ASP A 1 600 ? -21.881 -17.751 26.981 1.00 28.50 600 ASP A O 1
ATOM 4633 N N . PRO A 1 601 ? -22.015 -18.574 24.884 1.00 29.67 601 PRO A N 1
ATOM 4634 C CA . PRO A 1 601 ? -21.577 -19.913 25.246 1.00 29.67 601 PRO A CA 1
ATOM 4635 C C . PRO A 1 601 ? -20.404 -20.419 24.381 1.00 29.67 601 PRO A C 1
ATOM 4637 O O . PRO A 1 601 ? -20.523 -21.466 23.753 1.00 29.67 601 PRO A O 1
ATOM 4640 N N . THR A 1 602 ? -19.237 -19.754 24.383 1.00 29.16 602 THR A N 1
ATOM 4641 C CA . THR A 1 602 ? -17.992 -20.399 23.895 1.00 29.16 602 THR A CA 1
ATOM 4642 C C . THR A 1 602 ? -16.703 -19.800 24.461 1.00 29.16 602 THR A C 1
ATOM 4644 O O . THR A 1 602 ? -16.214 -18.783 23.982 1.00 29.16 602 THR A O 1
ATOM 4647 N N . ASN A 1 603 ? -16.062 -20.503 25.401 1.00 27.97 603 ASN A N 1
ATOM 4648 C CA . ASN A 1 603 ? -14.598 -20.499 25.486 1.00 27.97 603 ASN A CA 1
ATOM 4649 C C . ASN A 1 603 ? -14.089 -21.783 26.163 1.00 27.97 603 ASN A C 1
ATOM 4651 O O . ASN A 1 603 ? -14.245 -21.975 27.367 1.00 27.97 603 ASN A O 1
ATOM 4655 N N . GLY A 1 604 ? -13.518 -22.690 25.365 1.00 28.27 604 GLY A N 1
ATOM 4656 C CA . GLY A 1 604 ? -13.196 -24.060 25.771 1.00 28.27 604 GLY A CA 1
ATOM 4657 C C . GLY A 1 604 ? -11.935 -24.599 25.098 1.00 28.27 604 GLY A C 1
ATOM 4658 O O . GLY A 1 604 ? -12.027 -25.380 24.163 1.00 28.27 604 GLY A O 1
ATOM 4659 N N . TYR A 1 605 ? -10.781 -24.151 25.600 1.00 28.09 605 TYR A N 1
ATOM 4660 C CA . TYR A 1 605 ? -9.463 -24.809 25.609 1.00 28.09 605 TYR A CA 1
ATOM 4661 C C . TYR A 1 605 ? -9.054 -25.769 24.470 1.00 28.09 605 TYR A C 1
ATOM 4663 O O . TYR A 1 605 ? -9.531 -26.893 24.387 1.00 28.09 605 TYR A O 1
ATOM 4671 N N . TYR A 1 606 ? -7.909 -25.458 23.851 1.00 25.48 606 TYR A N 1
ATOM 4672 C CA . TYR A 1 606 ? -6.673 -26.179 24.199 1.00 25.48 606 TYR A CA 1
ATOM 4673 C C . TYR A 1 606 ? -5.458 -25.244 24.148 1.00 25.48 606 TYR A C 1
ATOM 4675 O O . TYR A 1 606 ? -5.184 -24.612 23.135 1.00 25.48 606 TYR A O 1
ATOM 4683 N N . ASN A 1 607 ? -4.709 -25.188 25.249 1.00 25.31 607 ASN A N 1
ATOM 4684 C CA . ASN A 1 607 ? -3.343 -24.670 25.276 1.00 25.31 607 ASN A CA 1
ATOM 4685 C C . ASN A 1 607 ? -2.603 -25.434 26.385 1.00 25.31 607 ASN A C 1
ATOM 4687 O O . ASN A 1 607 ? -2.931 -25.282 27.564 1.00 25.31 607 ASN A O 1
ATOM 4691 N N . VAL A 1 608 ? -1.674 -26.320 26.017 1.00 27.38 608 VAL A N 1
ATOM 4692 C CA . VAL A 1 608 ? -0.909 -27.132 26.978 1.00 27.38 608 VAL A CA 1
ATOM 4693 C C . VAL A 1 608 ? 0.372 -26.385 27.336 1.00 27.38 608 VAL A C 1
ATOM 4695 O O . VAL A 1 608 ? 1.170 -26.052 26.465 1.00 27.38 608 VAL A O 1
ATOM 4698 N N . ARG A 1 609 ? 0.556 -26.106 28.629 1.00 27.12 609 ARG A N 1
ATOM 4699 C CA . ARG A 1 609 ? 1.764 -25.473 29.174 1.00 27.12 609 ARG A CA 1
ATOM 4700 C C . ARG A 1 609 ? 2.910 -26.476 29.302 1.00 27.12 609 ARG A C 1
ATOM 4702 O O . ARG A 1 609 ? 2.682 -27.614 29.703 1.00 27.12 609 ARG A O 1
ATOM 4709 N N . ALA A 1 610 ? 4.137 -25.988 29.134 1.00 26.98 610 ALA A N 1
ATOM 4710 C CA . ALA A 1 610 ? 5.284 -26.518 29.867 1.00 26.98 610 ALA A CA 1
ATOM 4711 C C . ALA A 1 610 ? 5.347 -25.867 31.270 1.00 26.98 610 ALA A C 1
ATOM 4713 O O . ALA A 1 610 ? 5.126 -24.664 31.412 1.00 26.98 610 ALA A O 1
ATOM 4714 N N . SER A 1 611 ? 5.603 -26.679 32.297 1.00 27.22 611 SER A N 1
ATOM 4715 C CA . SER A 1 611 ? 5.875 -26.305 33.701 1.00 27.22 611 SER A CA 1
ATOM 4716 C C . SER A 1 611 ? 7.319 -25.790 33.873 1.00 27.22 611 SER A C 1
ATOM 4718 O O . SER A 1 611 ? 8.155 -26.114 33.037 1.00 27.22 611 SER A O 1
ATOM 4720 N N . THR A 1 612 ? 7.684 -24.978 34.876 1.00 25.08 612 THR A N 1
ATOM 4721 C CA . THR A 1 612 ? 7.712 -25.237 36.347 1.00 25.08 612 THR A CA 1
ATOM 4722 C C . THR A 1 612 ? 7.333 -23.979 37.172 1.00 25.08 612 THR A C 1
ATOM 4724 O O . THR A 1 612 ? 7.741 -22.890 36.788 1.00 25.08 612 THR A O 1
ATOM 4727 N N . HIS A 1 613 ? 6.419 -24.024 38.164 1.00 28.48 613 HIS A N 1
ATOM 4728 C CA . HIS A 1 613 ? 6.597 -24.363 39.612 1.00 28.48 613 HIS A CA 1
ATOM 4729 C C . HIS A 1 613 ? 7.615 -23.468 40.371 1.00 28.48 613 HIS A C 1
ATOM 4731 O O . HIS A 1 613 ? 8.707 -23.270 39.848 1.00 28.48 613 HIS A O 1
ATOM 4737 N N . ASP A 1 614 ? 7.392 -22.959 41.602 1.00 26.42 614 ASP A N 1
ATOM 4738 C CA . ASP A 1 614 ? 6.240 -22.946 42.562 1.00 26.42 614 ASP A CA 1
ATOM 4739 C C . ASP A 1 614 ? 6.571 -21.991 43.753 1.00 26.42 614 ASP A C 1
ATOM 4741 O O . ASP A 1 614 ? 7.744 -21.655 43.898 1.00 26.42 614 ASP A O 1
ATOM 4745 N N . GLU A 1 615 ? 5.730 -21.546 44.709 1.00 25.84 615 GLU A N 1
ATOM 4746 C CA . GLU A 1 615 ? 4.270 -21.267 44.851 1.00 25.84 615 GLU A CA 1
ATOM 4747 C C . GLU A 1 615 ? 4.171 -20.018 45.792 1.00 25.84 615 GLU A C 1
ATOM 4749 O O . GLU A 1 615 ? 5.103 -19.214 45.804 1.00 25.84 615 GLU A O 1
ATOM 4754 N N . GLY A 1 616 ? 3.121 -19.822 46.612 1.00 26.44 616 GLY A N 1
ATOM 4755 C CA . GLY A 1 616 ? 3.093 -18.763 47.645 1.00 26.44 616 GLY A CA 1
ATOM 4756 C C . GLY A 1 616 ? 1.710 -18.259 48.110 1.00 26.44 616 GLY A C 1
ATOM 4757 O O . GLY A 1 616 ? 1.462 -17.057 48.083 1.00 26.44 616 GLY A O 1
ATOM 4758 N N . ARG A 1 617 ? 0.795 -19.149 48.522 1.00 22.12 617 ARG A N 1
ATOM 4759 C CA . ARG A 1 617 ? -0.517 -18.868 49.189 1.00 22.12 617 ARG A CA 1
ATOM 4760 C C . ARG A 1 617 ? -0.419 -18.035 50.505 1.00 22.12 617 ARG A C 1
ATOM 4762 O O . ARG A 1 617 ? 0.688 -17.982 51.037 1.00 22.12 617 ARG A O 1
ATOM 4769 N N . PRO A 1 618 ? -1.519 -17.474 51.116 1.00 30.77 618 PRO A N 1
ATOM 4770 C CA . PRO A 1 618 ? -2.913 -17.998 51.113 1.00 30.77 618 PRO A CA 1
ATOM 4771 C C . PRO A 1 618 ? -4.145 -17.029 51.205 1.00 30.77 618 PRO A C 1
ATOM 4773 O O . PRO A 1 618 ? -4.031 -15.867 51.558 1.00 30.77 618 PRO A O 1
ATOM 4776 N N . ALA A 1 619 ? -5.347 -17.620 51.012 1.00 23.41 619 ALA A N 1
ATOM 4777 C CA . ALA A 1 619 ? -6.692 -17.319 51.590 1.00 23.41 619 ALA A CA 1
ATOM 4778 C C . ALA A 1 619 ? -7.269 -15.871 51.565 1.00 23.41 619 ALA A C 1
ATOM 4780 O O . ALA A 1 619 ? -6.728 -14.951 52.160 1.00 23.41 619 ALA A O 1
ATOM 4781 N N . SER A 1 620 ? -8.491 -15.623 51.063 1.00 27.02 620 SER A N 1
ATOM 4782 C CA . SER A 1 620 ? -9.786 -16.052 51.659 1.00 27.02 620 SER A CA 1
ATOM 4783 C C . SER A 1 620 ? -10.983 -15.666 50.733 1.00 27.02 620 SER A C 1
ATOM 4785 O O . SER A 1 620 ? -10.852 -14.728 49.961 1.00 27.02 620 SER A O 1
ATOM 4787 N N . ARG A 1 621 ? -12.042 -16.499 50.584 1.00 23.86 621 ARG A N 1
ATOM 4788 C CA . ARG A 1 621 ? -13.438 -16.353 51.128 1.00 23.86 621 ARG A CA 1
ATOM 4789 C C . ARG A 1 621 ? -14.161 -15.027 50.729 1.00 23.86 621 ARG A C 1
ATOM 4791 O O . ARG A 1 621 ? -13.569 -13.978 50.896 1.00 23.86 621 ARG A O 1
ATOM 4798 N N . SER A 1 622 ? -15.427 -14.947 50.274 1.00 24.94 622 SER A N 1
ATOM 4799 C CA . SER A 1 622 ? -16.604 -15.849 50.377 1.00 24.94 622 SER A CA 1
ATOM 4800 C C . SER A 1 622 ? -17.680 -15.585 49.284 1.00 24.94 622 SER A C 1
ATOM 4802 O O . SER A 1 622 ? -17.590 -14.614 48.544 1.00 24.94 622 SER A O 1
ATOM 4804 N N . THR A 1 623 ? -18.709 -16.443 49.225 1.00 22.61 623 THR A N 1
ATOM 4805 C CA . THR A 1 623 ? -19.918 -16.435 48.359 1.00 22.61 623 THR A CA 1
ATOM 4806 C C . THR A 1 623 ? -21.148 -15.698 48.952 1.00 22.61 623 THR A C 1
ATOM 4808 O O . THR A 1 623 ? -21.088 -15.276 50.101 1.00 22.61 623 THR A O 1
ATOM 4811 N N . MET A 1 624 ? -22.275 -15.700 48.194 1.00 23.62 624 MET A N 1
ATOM 4812 C CA . MET A 1 624 ? -23.690 -15.329 48.515 1.00 23.62 624 MET A CA 1
ATOM 4813 C C . MET A 1 624 ? -24.085 -13.863 48.226 1.00 23.62 624 MET A C 1
ATOM 4815 O O . MET A 1 624 ? -23.296 -12.979 48.523 1.00 23.62 624 MET A O 1
ATOM 4819 N N . HIS A 1 625 ? -25.190 -13.477 47.551 1.00 21.64 625 HIS A N 1
ATOM 4820 C CA . HIS A 1 625 ? -26.611 -13.899 47.326 1.00 21.64 625 HIS A CA 1
ATOM 4821 C C . HIS A 1 625 ? -27.548 -12.808 47.916 1.00 21.64 625 HIS A C 1
ATOM 4823 O O . HIS A 1 625 ? -27.225 -12.324 48.988 1.00 21.64 625 HIS A O 1
ATOM 4829 N N . TYR A 1 626 ? -28.650 -12.461 47.210 1.00 21.17 626 TYR A N 1
ATOM 4830 C CA . TYR A 1 626 ? -29.986 -11.922 47.636 1.00 21.17 626 TYR A CA 1
ATOM 4831 C C . TYR A 1 626 ? -30.119 -11.191 49.015 1.00 21.17 626 TYR A C 1
ATOM 4833 O O . TYR A 1 626 ? -29.581 -11.658 50.007 1.00 21.17 626 TYR A O 1
ATOM 4841 N N . SER A 1 627 ? -30.905 -10.121 49.246 1.00 23.66 627 SER A N 1
ATOM 4842 C CA . SER A 1 627 ? -32.126 -9.574 48.599 1.00 23.66 627 SER A CA 1
ATOM 4843 C C . SER A 1 627 ? -32.632 -8.298 49.326 1.00 23.66 627 SER A C 1
ATOM 4845 O O . SER A 1 627 ? -32.254 -8.094 50.471 1.00 23.66 627 SER A O 1
ATOM 4847 N N . ASP A 1 628 ? -33.532 -7.527 48.686 1.00 25.34 628 ASP A N 1
ATOM 4848 C CA . ASP A 1 628 ? -34.657 -6.695 49.210 1.00 25.34 628 ASP A CA 1
ATOM 4849 C C . ASP A 1 628 ? -34.603 -5.946 50.573 1.00 25.34 628 ASP A C 1
ATOM 4851 O O . ASP A 1 628 ? -34.347 -6.555 51.604 1.00 25.34 628 ASP A O 1
ATOM 4855 N N . TYR A 1 629 ? -35.046 -4.664 50.609 1.00 25.44 629 TYR A N 1
ATOM 4856 C CA . TYR A 1 629 ? -36.315 -4.211 51.264 1.00 25.44 629 TYR A CA 1
ATOM 4857 C C . TYR A 1 629 ? -36.569 -2.663 51.250 1.00 25.44 629 TYR A C 1
ATOM 4859 O O . TYR A 1 629 ? -35.954 -1.895 51.976 1.00 25.44 629 TYR A O 1
ATOM 4867 N N . ARG A 1 630 ? -37.549 -2.226 50.439 1.00 24.03 630 ARG A N 1
ATOM 4868 C CA . ARG A 1 630 ? -38.728 -1.343 50.713 1.00 24.03 630 ARG A CA 1
ATOM 4869 C C . ARG A 1 630 ? -38.721 -0.114 51.700 1.00 24.03 630 ARG A C 1
ATOM 4871 O O . ARG A 1 630 ? -38.908 -0.305 52.894 1.00 24.03 630 ARG A O 1
ATOM 4878 N N . SER A 1 631 ? -38.886 1.106 51.126 1.00 25.23 631 SER A N 1
ATOM 4879 C CA . SER A 1 631 ? -39.810 2.237 51.532 1.00 25.23 631 SER A CA 1
ATOM 4880 C C . SER A 1 631 ? -39.542 3.069 52.832 1.00 25.23 631 SER A C 1
ATOM 4882 O O . SER A 1 631 ? -38.662 2.655 53.577 1.00 25.23 631 SER A O 1
ATOM 4884 N N . PRO A 1 632 ? -40.252 4.211 53.154 1.00 47.22 632 PRO A N 1
ATOM 4885 C CA . PRO A 1 632 ? -41.487 4.808 52.555 1.00 47.22 632 PRO A CA 1
ATOM 4886 C C . PRO A 1 632 ? -41.660 6.372 52.415 1.00 47.22 632 PRO A C 1
ATOM 4888 O O . PRO A 1 632 ? -41.006 7.149 53.096 1.00 47.22 632 PRO A O 1
ATOM 4891 N N . THR A 1 633 ? -42.706 6.788 51.651 1.00 28.05 633 THR A N 1
ATOM 4892 C CA . THR A 1 633 ? -43.574 8.028 51.746 1.00 28.05 633 THR A CA 1
ATOM 4893 C C . THR A 1 633 ? -42.996 9.461 51.556 1.00 28.05 633 THR A C 1
ATOM 4895 O O . THR A 1 633 ? -41.874 9.718 51.955 1.00 28.05 633 THR A O 1
ATOM 4898 N N . GLY A 1 634 ? -43.712 10.474 51.003 1.00 26.05 634 GLY A N 1
ATOM 4899 C CA . GLY A 1 634 ? -45.112 10.566 50.508 1.00 26.05 634 GLY A CA 1
ATOM 4900 C C . GLY A 1 634 ? -45.492 11.885 49.749 1.00 26.05 634 GLY A C 1
ATOM 4901 O O . GLY A 1 634 ? -44.685 12.798 49.641 1.00 26.05 634 GLY A O 1
ATOM 4902 N N . THR A 1 635 ? -46.723 11.928 49.201 1.00 26.73 635 THR A N 1
ATOM 4903 C CA . THR A 1 635 ? -47.446 12.923 48.325 1.00 26.73 635 THR A CA 1
ATOM 4904 C C . THR A 1 635 ? -47.798 14.308 48.935 1.00 26.73 635 THR A C 1
ATOM 4906 O O . THR A 1 635 ? -47.574 14.435 50.138 1.00 26.73 635 THR A O 1
ATOM 4909 N N . PRO A 1 636 ? -48.444 15.305 48.233 1.00 46.00 636 PRO A N 1
ATOM 4910 C CA . PRO A 1 636 ? -49.028 15.415 46.850 1.00 46.00 636 PRO A CA 1
ATOM 4911 C C . PRO A 1 636 ? -48.524 16.666 46.040 1.00 46.00 636 PRO A C 1
ATOM 4913 O O . PRO A 1 636 ? -47.567 17.292 46.471 1.00 46.00 636 PRO A O 1
ATOM 4916 N N . GLY A 1 637 ? -49.057 17.151 44.890 1.00 28.77 637 GLY A N 1
ATOM 4917 C CA . GLY A 1 637 ? -50.050 16.670 43.888 1.00 28.77 637 GLY A CA 1
ATOM 4918 C C . GLY A 1 637 ? -51.117 17.718 43.427 1.00 28.77 637 GLY A C 1
ATOM 4919 O O . GLY A 1 637 ? -51.881 18.180 44.268 1.00 28.77 637 GLY A O 1
ATOM 4920 N N . GLY A 1 638 ? -51.240 18.057 42.119 1.00 26.98 638 GLY A N 1
ATOM 4921 C CA . GLY A 1 638 ? -52.283 18.968 41.555 1.00 26.98 638 GLY A CA 1
ATOM 4922 C C . GLY A 1 638 ? -52.188 19.296 40.033 1.00 26.98 638 GLY A C 1
ATOM 4923 O O . GLY A 1 638 ? -51.089 19.391 39.500 1.00 26.98 638 GLY A O 1
ATOM 4924 N N . ALA A 1 639 ? -53.334 19.442 39.337 1.00 32.44 639 ALA A N 1
ATOM 4925 C CA . ALA A 1 639 ? -53.510 19.638 37.867 1.00 32.44 639 ALA A CA 1
ATOM 4926 C C . ALA A 1 639 ? -53.529 21.148 37.433 1.00 32.44 639 ALA A C 1
ATOM 4928 O O . ALA A 1 639 ? -53.307 21.992 38.292 1.00 32.44 639 ALA A O 1
ATOM 4929 N N . ALA A 1 640 ? -53.773 21.627 36.191 1.00 28.92 640 ALA A N 1
ATOM 4930 C CA . ALA A 1 640 ? -54.438 21.104 34.975 1.00 28.92 640 ALA A CA 1
ATOM 4931 C C . ALA A 1 640 ? -54.034 21.867 33.667 1.00 28.92 640 ALA A C 1
ATOM 4933 O O . ALA A 1 640 ? -53.218 22.784 33.694 1.00 28.92 640 ALA A O 1
ATOM 4934 N N . SER A 1 641 ? -54.619 21.477 32.523 1.00 29.27 641 SER A N 1
ATOM 4935 C CA . SER A 1 641 ? -54.399 21.957 31.136 1.00 29.27 641 SER A CA 1
ATOM 4936 C C . SER A 1 641 ? -55.296 23.136 30.685 1.00 29.27 641 SER A C 1
ATOM 4938 O O . SER A 1 641 ? -56.263 23.433 31.381 1.00 29.27 641 SER A O 1
ATOM 4940 N N . ILE A 1 642 ? -55.035 23.741 29.495 1.00 28.22 642 ILE A N 1
ATOM 4941 C CA . ILE A 1 642 ? -55.996 23.979 28.362 1.00 28.22 642 ILE A CA 1
ATOM 4942 C C . ILE A 1 642 ? -55.458 24.941 27.248 1.00 28.22 642 ILE A C 1
ATOM 4944 O O . ILE A 1 642 ? -54.796 25.924 27.543 1.00 28.22 642 ILE A O 1
ATOM 4948 N N . SER A 1 643 ? -55.781 24.589 25.984 1.00 30.00 643 SER A N 1
ATOM 4949 C CA . SER A 1 643 ? -55.813 25.259 24.637 1.00 30.00 643 SER A CA 1
ATOM 4950 C C . SER A 1 643 ? -55.516 26.782 24.438 1.00 30.00 643 SER A C 1
ATOM 4952 O O . SER A 1 643 ? -55.618 27.546 25.382 1.00 30.00 643 SER A O 1
ATOM 4954 N N . SER A 1 644 ? -55.270 27.346 23.232 1.00 29.03 644 SER A N 1
ATOM 4955 C CA . SER A 1 644 ? -55.940 27.107 21.921 1.00 29.03 644 SER A CA 1
ATOM 4956 C C . SER A 1 644 ? -55.333 27.842 20.692 1.00 29.03 644 SER A C 1
ATOM 4958 O O . SER A 1 644 ? -54.831 28.949 20.842 1.00 29.03 644 SER A O 1
ATOM 4960 N N . SER A 1 645 ? -55.598 27.305 19.478 1.00 29.97 645 SER A N 1
ATOM 4961 C CA . SER A 1 645 ? -55.804 27.976 18.150 1.00 29.97 645 SER A CA 1
ATOM 4962 C C . SER A 1 645 ? -54.705 28.847 17.481 1.00 29.97 645 SER A C 1
ATOM 4964 O O . SER A 1 645 ? -53.949 29.501 18.178 1.00 29.97 645 SER A O 1
ATOM 4966 N N . ALA A 1 646 ? -54.648 29.075 16.150 1.00 31.11 646 ALA A N 1
ATOM 4967 C CA . ALA A 1 646 ? -54.978 28.320 14.910 1.00 31.11 646 ALA A CA 1
ATOM 4968 C C . ALA A 1 646 ? -54.793 29.237 13.655 1.00 31.11 646 ALA A C 1
ATOM 4970 O O . ALA A 1 646 ? -55.280 30.360 13.683 1.00 31.11 646 ALA A O 1
ATOM 4971 N N . GLY A 1 647 ? -54.223 28.734 12.539 1.00 27.64 647 GLY A N 1
ATOM 4972 C CA . GLY A 1 647 ? -54.285 29.320 11.165 1.00 27.64 647 GLY A CA 1
ATOM 4973 C C . GLY A 1 647 ? -53.566 30.671 10.901 1.00 27.64 647 GLY A C 1
ATOM 4974 O O . GLY A 1 647 ? -53.271 31.408 11.828 1.00 27.64 647 GLY A O 1
ATOM 4975 N N . GLY A 1 648 ? -53.238 31.081 9.662 1.00 27.94 648 GLY A N 1
ATOM 4976 C CA . GLY A 1 648 ? -53.255 30.372 8.368 1.00 27.94 648 GLY A CA 1
ATOM 4977 C C . GLY A 1 648 ? -53.076 31.287 7.122 1.00 27.94 648 GLY A C 1
ATOM 4978 O O . GLY A 1 648 ? -53.758 32.294 7.004 1.00 27.94 648 GLY A O 1
ATOM 4979 N N . SER A 1 649 ? -52.218 30.867 6.171 1.00 31.16 649 SER A N 1
ATOM 4980 C CA . SER A 1 649 ? -52.224 31.119 4.695 1.00 31.16 649 SER A CA 1
ATOM 4981 C C . SER A 1 649 ? -52.152 32.530 4.031 1.00 31.16 649 SER A C 1
ATOM 4983 O O . SER A 1 649 ? -53.102 33.299 4.102 1.00 31.16 649 SER A O 1
ATOM 4985 N N . GLY A 1 650 ? -51.136 32.708 3.153 1.00 28.02 650 GLY A N 1
ATOM 4986 C CA . GLY A 1 650 ? -51.169 33.437 1.848 1.00 28.02 650 GLY A CA 1
ATOM 4987 C C . GLY A 1 650 ? -50.971 34.975 1.821 1.00 28.02 650 GLY A C 1
ATOM 4988 O O . GLY A 1 650 ? -51.173 35.625 2.834 1.00 28.02 650 GLY A O 1
ATOM 4989 N N . ALA A 1 651 ? -50.616 35.656 0.709 1.00 33.19 651 ALA A N 1
ATOM 4990 C CA . ALA A 1 651 ? -49.954 35.286 -0.566 1.00 33.19 651 ALA A CA 1
ATOM 4991 C C . ALA A 1 651 ? -49.554 36.562 -1.395 1.00 33.19 651 ALA A C 1
ATOM 4993 O O . ALA A 1 651 ? -50.113 37.632 -1.181 1.00 33.19 651 ALA A O 1
ATOM 4994 N N . THR A 1 652 ? -48.658 36.419 -2.394 1.00 30.45 652 THR A N 1
ATOM 4995 C CA . THR A 1 652 ? -48.479 37.244 -3.640 1.00 30.45 652 THR A CA 1
ATOM 4996 C C . THR A 1 652 ? -48.069 38.752 -3.659 1.00 30.45 652 THR A C 1
ATOM 4998 O O . THR A 1 652 ? -48.887 39.634 -3.448 1.00 30.45 652 THR A O 1
ATOM 5001 N N . ALA A 1 653 ? -46.846 39.002 -4.179 1.00 33.88 653 ALA A N 1
ATOM 5002 C CA . ALA A 1 653 ? -46.494 39.722 -5.441 1.00 33.88 653 ALA A CA 1
ATOM 5003 C C . ALA A 1 653 ? -46.429 41.283 -5.641 1.00 33.88 653 ALA A C 1
ATOM 5005 O O . ALA A 1 653 ? -47.434 41.983 -5.627 1.00 33.88 653 ALA A O 1
ATOM 5006 N N . SER A 1 654 ? -45.259 41.716 -6.175 1.00 33.34 654 SER A N 1
ATOM 5007 C CA . SER A 1 654 ? -45.011 42.648 -7.328 1.00 33.34 654 SER A CA 1
ATOM 5008 C C . SER A 1 654 ? -44.735 44.178 -7.180 1.00 33.34 654 SER A C 1
ATOM 5010 O O . SER A 1 654 ? -45.478 44.896 -6.527 1.00 33.34 654 SER A O 1
ATOM 5012 N N . GLY A 1 655 ? -43.712 44.661 -7.933 1.00 29.17 655 GLY A N 1
ATOM 5013 C CA . GLY A 1 655 ? -43.463 46.058 -8.407 1.00 29.17 655 GLY A CA 1
ATOM 5014 C C . GLY A 1 655 ? -42.892 47.086 -7.399 1.00 29.17 655 GLY A C 1
ATOM 5015 O O . GLY A 1 655 ? -43.272 47.059 -6.241 1.00 29.17 655 GLY A O 1
ATOM 5016 N N . GLY A 1 656 ? -42.000 48.045 -7.721 1.00 27.92 656 GLY A N 1
ATOM 5017 C CA . GLY A 1 656 ? -41.278 48.435 -8.955 1.00 27.92 656 GLY A CA 1
ATOM 5018 C C . GLY A 1 656 ? -40.239 49.570 -8.683 1.00 27.92 656 GLY A C 1
ATOM 5019 O O . GLY A 1 656 ? -40.172 50.076 -7.568 1.00 27.92 656 GLY A O 1
ATOM 5020 N N . ALA A 1 657 ? -39.406 49.949 -9.670 1.00 33.59 657 ALA A N 1
ATOM 5021 C CA . ALA A 1 657 ? -38.347 51.003 -9.599 1.00 33.59 657 ALA A CA 1
ATOM 5022 C C . ALA A 1 657 ? -38.929 52.456 -9.748 1.00 33.59 657 ALA A C 1
ATOM 5024 O O . ALA A 1 657 ? -40.144 52.499 -9.954 1.00 33.59 657 ALA A O 1
ATOM 5025 N N . PRO A 1 658 ? -38.199 53.628 -9.718 1.00 45.72 658 PRO A N 1
ATOM 5026 C CA . PRO A 1 658 ? -36.787 53.890 -10.141 1.00 45.72 658 PRO A CA 1
ATOM 5027 C C . PRO A 1 658 ? -35.959 55.045 -9.452 1.00 45.72 658 PRO A C 1
ATOM 5029 O O . PRO A 1 658 ? -36.495 55.854 -8.706 1.00 45.72 658 PRO A O 1
ATOM 5032 N N . GLY A 1 659 ? -34.676 55.234 -9.844 1.00 28.95 659 GLY A N 1
ATOM 5033 C CA . GLY A 1 659 ? -34.075 56.589 -10.056 1.00 28.95 659 GLY A CA 1
ATOM 5034 C C . GLY A 1 659 ? -32.968 57.154 -9.098 1.00 28.95 659 GLY A C 1
ATOM 5035 O O . GLY A 1 659 ? -33.155 57.088 -7.890 1.00 28.95 659 GLY A O 1
ATOM 5036 N N . PRO A 1 660 ? -31.842 57.742 -9.608 1.00 60.84 660 PRO A N 1
ATOM 5037 C CA . PRO A 1 660 ? -30.660 58.311 -8.869 1.00 60.84 660 PRO A CA 1
ATOM 5038 C C . PRO A 1 660 ? -30.742 59.867 -8.637 1.00 60.84 660 PRO A C 1
ATOM 5040 O O . PRO A 1 660 ? -31.810 60.384 -8.970 1.00 60.84 660 PRO A O 1
ATOM 5043 N N . PRO A 1 661 ? -29.724 60.675 -8.159 1.00 47.47 661 PRO A N 1
ATOM 5044 C CA . PRO A 1 661 ? -28.245 60.498 -8.060 1.00 47.47 661 PRO A CA 1
ATOM 5045 C C . PRO A 1 661 ? -27.522 61.119 -6.800 1.00 47.47 661 PRO A C 1
ATOM 5047 O O . PRO A 1 661 ? -28.107 61.175 -5.725 1.00 47.47 661 PRO A O 1
ATOM 5050 N N . GLY A 1 662 ? -26.230 61.521 -6.917 1.00 29.42 662 GLY A N 1
ATOM 5051 C CA . GLY A 1 662 ? -25.329 62.087 -5.859 1.00 29.42 662 GLY A CA 1
ATOM 5052 C C . GLY A 1 662 ? -25.076 63.619 -5.948 1.00 29.42 662 GLY A C 1
ATOM 5053 O O . GLY A 1 662 ? -26.019 64.299 -6.354 1.00 29.42 662 GLY A O 1
ATOM 5054 N N . PRO A 1 663 ? -23.865 64.205 -5.673 1.00 51.22 663 PRO A N 1
ATOM 5055 C CA . PRO A 1 663 ? -22.541 63.633 -5.290 1.00 51.22 663 PRO A CA 1
ATOM 5056 C C . PRO A 1 663 ? -21.708 64.418 -4.195 1.00 51.22 663 PRO A C 1
ATOM 5058 O O . PRO A 1 663 ? -22.192 65.397 -3.639 1.00 51.22 663 PRO A O 1
ATOM 5061 N N . LEU A 1 664 ? -20.414 64.048 -3.987 1.00 30.70 664 LEU A N 1
ATOM 5062 C CA . LEU A 1 664 ? -19.316 64.754 -3.230 1.00 30.70 664 LEU A CA 1
ATOM 5063 C C . LEU A 1 664 ? -19.391 64.700 -1.663 1.00 30.70 664 LEU A C 1
ATOM 5065 O O . LEU A 1 664 ? -20.424 64.306 -1.141 1.00 30.70 664 LEU A O 1
ATOM 5069 N N . THR A 1 665 ? -18.370 64.988 -0.810 1.00 30.56 665 THR A N 1
ATOM 5070 C CA . THR A 1 665 ? -16.962 65.496 -0.938 1.00 30.56 665 THR A CA 1
ATOM 5071 C C . THR A 1 665 ? -16.039 65.032 0.241 1.00 30.56 665 THR A C 1
ATOM 5073 O O . THR A 1 665 ? -16.548 64.601 1.270 1.00 30.56 665 THR A O 1
ATOM 5076 N N . SER A 1 666 ? -14.704 65.213 0.140 1.00 32.53 666 SER A N 1
ATOM 5077 C CA . SER A 1 666 ? -13.668 65.180 1.233 1.00 32.53 666 SER A CA 1
ATOM 5078 C C . SER A 1 666 ? -13.110 66.623 1.491 1.00 32.53 666 SER A C 1
ATOM 5080 O O . SER A 1 666 ? -13.626 67.500 0.794 1.00 32.53 666 SER A O 1
ATOM 5082 N N . PRO A 1 667 ? -12.081 66.967 2.341 1.00 49.97 667 PRO A N 1
ATOM 5083 C CA . PRO A 1 667 ? -11.080 66.169 3.107 1.00 49.97 667 PRO A CA 1
ATOM 5084 C C . PRO A 1 667 ? -10.660 66.696 4.532 1.00 49.97 667 PRO A C 1
ATOM 5086 O O . PRO A 1 667 ? -11.161 67.711 5.005 1.00 49.97 667 PRO A O 1
ATOM 5089 N N . GLY A 1 668 ? -9.663 66.064 5.194 1.00 28.16 668 GLY A N 1
ATOM 5090 C CA . GLY A 1 668 ? -8.981 66.578 6.414 1.00 28.16 668 GLY A CA 1
ATOM 5091 C C . GLY A 1 668 ? -7.756 65.747 6.890 1.00 28.16 668 GLY A C 1
ATOM 5092 O O . GLY A 1 668 ? -7.742 64.534 6.725 1.00 28.16 668 GLY A O 1
ATOM 5093 N N . ARG A 1 669 ? -6.715 66.390 7.455 1.00 27.62 669 ARG A N 1
ATOM 5094 C CA . ARG A 1 669 ? -5.368 65.875 7.886 1.00 27.62 669 ARG A CA 1
ATOM 5095 C C . ARG A 1 669 ? -5.043 66.426 9.312 1.00 27.62 669 ARG A C 1
ATOM 5097 O O . ARG A 1 669 ? -5.791 67.318 9.711 1.00 27.62 669 ARG A O 1
ATOM 5104 N N . PRO A 1 670 ? -3.904 66.139 10.010 1.00 43.44 670 PRO A N 1
ATOM 5105 C CA . PRO A 1 670 ? -2.939 65.008 10.000 1.00 43.44 670 PRO A CA 1
ATOM 5106 C C . PRO A 1 670 ? -2.439 64.535 11.423 1.00 43.44 670 PRO A C 1
ATOM 5108 O O . PRO A 1 670 ? -2.831 65.096 12.434 1.00 43.44 670 PRO A O 1
ATOM 5111 N N . GLN A 1 671 ? -1.465 63.595 11.459 1.00 29.17 671 GLN A N 1
ATOM 5112 C CA . GLN A 1 671 ? -0.390 63.374 12.483 1.00 29.17 671 GLN A CA 1
ATOM 5113 C C . GLN A 1 671 ? -0.704 62.985 13.956 1.00 29.17 671 GLN A C 1
ATOM 5115 O O . GLN A 1 671 ? -1.239 63.788 14.707 1.00 29.17 671 GLN A O 1
ATOM 5120 N N . ALA A 1 672 ? -0.141 61.853 14.431 1.00 29.44 672 ALA A N 1
ATOM 5121 C CA . ALA A 1 672 ? 1.026 61.788 15.355 1.00 29.44 672 ALA A CA 1
ATOM 5122 C C . ALA A 1 672 ? 1.277 60.364 15.935 1.00 29.44 672 ALA A C 1
ATOM 5124 O O . ALA A 1 672 ? 0.401 59.506 15.905 1.00 29.44 672 ALA A O 1
ATOM 5125 N N . CYS A 1 673 ? 2.496 60.115 16.433 1.00 27.55 673 CYS A N 1
ATOM 5126 C CA . CYS A 1 673 ? 3.003 58.821 16.926 1.00 27.55 673 CYS A CA 1
ATOM 5127 C C . CYS A 1 673 ? 2.465 58.406 18.313 1.00 27.55 673 CYS A C 1
ATOM 5129 O O . CYS A 1 673 ? 2.286 59.276 19.159 1.00 27.55 673 CYS A O 1
ATOM 5131 N N . TYR A 1 674 ? 2.385 57.098 18.607 1.00 29.47 674 TYR A N 1
ATOM 5132 C CA . TYR A 1 674 ? 3.356 56.381 19.469 1.00 29.47 674 TYR A CA 1
ATOM 5133 C C . TYR A 1 674 ? 3.006 54.886 19.612 1.00 29.47 674 TYR A C 1
ATOM 5135 O O . TYR A 1 674 ? 1.840 54.520 19.708 1.00 29.47 674 TYR A O 1
ATOM 5143 N N . ASP A 1 675 ? 4.038 54.046 19.663 1.00 27.94 675 ASP A N 1
ATOM 5144 C CA . ASP A 1 675 ? 3.968 52.596 19.901 1.00 27.94 675 ASP A CA 1
ATOM 5145 C C . ASP A 1 675 ? 4.311 52.312 21.380 1.00 27.94 675 ASP A C 1
ATOM 5147 O O . ASP A 1 675 ? 5.177 52.999 21.939 1.00 27.94 675 ASP A O 1
ATOM 5151 N N . PRO A 1 676 ? 3.688 51.316 22.036 1.00 32.88 676 PRO A N 1
ATOM 5152 C CA . PRO A 1 676 ? 4.529 50.361 22.762 1.00 32.88 676 PRO A CA 1
ATOM 5153 C C . PRO A 1 676 ? 4.116 48.886 22.595 1.00 32.88 676 PRO A C 1
ATOM 5155 O O . PRO A 1 676 ? 2.944 48.527 22.502 1.00 32.88 676 PRO A O 1
ATOM 5158 N N . ARG A 1 677 ? 5.136 48.018 22.632 1.00 30.08 677 ARG A N 1
ATOM 5159 C CA . ARG A 1 677 ? 5.058 46.555 22.458 1.00 30.08 677 ARG A CA 1
ATOM 5160 C C . ARG A 1 677 ? 4.188 45.826 23.507 1.00 30.08 677 ARG A C 1
ATOM 5162 O O . ARG A 1 677 ? 4.064 46.303 24.634 1.00 30.08 677 ARG A O 1
ATOM 5169 N N . PRO A 1 678 ? 3.665 44.624 23.181 1.00 33.72 678 PRO A N 1
ATOM 5170 C CA . PRO A 1 678 ? 2.705 43.899 24.016 1.00 33.72 678 PRO A CA 1
ATOM 5171 C C . PRO A 1 678 ? 3.346 42.927 25.029 1.00 33.72 678 PRO A C 1
ATOM 5173 O O . PRO A 1 678 ? 4.412 42.367 24.758 1.00 33.72 678 PRO A O 1
ATOM 5176 N N . PRO A 1 679 ? 2.639 42.601 26.129 1.00 29.38 679 PRO A N 1
ATOM 5177 C CA . PRO A 1 679 ? 2.873 41.401 26.921 1.00 29.38 679 PRO A CA 1
ATOM 5178 C C . PRO A 1 679 ? 1.833 40.294 26.644 1.00 29.38 679 PRO A C 1
ATOM 5180 O O . PRO A 1 679 ? 0.625 40.476 26.758 1.00 29.38 679 PRO A O 1
ATOM 5183 N N . SER A 1 680 ? 2.357 39.114 26.328 1.00 29.08 680 SER A N 1
ATOM 5184 C CA . SER A 1 680 ? 1.776 37.767 26.461 1.00 29.08 680 SER A CA 1
ATOM 5185 C C . SER A 1 680 ? 0.465 37.571 27.259 1.00 29.08 680 SER A C 1
ATOM 5187 O O . SER A 1 680 ? 0.469 37.694 28.485 1.00 29.08 680 SER A O 1
ATOM 5189 N N . ARG A 1 681 ? -0.562 36.992 26.614 1.00 28.53 681 ARG A N 1
ATOM 5190 C CA . ARG A 1 681 ? -1.037 35.606 26.877 1.00 28.53 681 ARG A CA 1
ATOM 5191 C C . ARG A 1 681 ? -2.195 35.214 25.949 1.00 28.53 681 ARG A C 1
ATOM 5193 O O . ARG A 1 681 ? -3.185 35.925 25.854 1.00 28.53 681 ARG A O 1
ATOM 5200 N N . LEU A 1 682 ? -2.087 34.036 25.335 1.00 25.31 682 LEU A N 1
ATOM 5201 C CA . LEU A 1 682 ? -3.205 33.337 24.702 1.00 25.31 682 LEU A CA 1
ATOM 5202 C C . LEU A 1 682 ? -3.906 32.457 25.745 1.00 25.31 682 LEU A C 1
ATOM 5204 O O . LEU A 1 682 ? -3.271 31.606 26.367 1.00 25.31 682 LEU A O 1
ATOM 5208 N N . SER A 1 683 ? -5.216 32.631 25.885 1.00 27.84 683 SER A N 1
ATOM 5209 C CA . SER A 1 683 ? -6.144 31.636 26.431 1.00 27.84 683 SER A CA 1
ATOM 5210 C C . SER A 1 683 ? -7.299 31.487 25.442 1.00 27.84 683 SER A C 1
ATOM 5212 O O . SER A 1 683 ? -7.736 32.472 24.853 1.00 27.84 683 SER A O 1
ATOM 5214 N N . HIS A 1 684 ? -7.728 30.250 25.203 1.00 27.61 684 HIS A N 1
ATOM 5215 C CA . HIS A 1 684 ? -8.588 29.884 24.076 1.00 27.61 684 HIS A CA 1
ATOM 5216 C C . HIS A 1 684 ? -10.055 30.345 24.204 1.00 27.61 684 HIS A C 1
ATOM 5218 O O . HIS A 1 684 ? -10.534 30.668 25.287 1.00 27.61 684 HIS A O 1
ATOM 5224 N N . ILE A 1 685 ? -10.766 30.166 23.080 1.00 27.77 685 ILE A N 1
ATOM 5225 C CA . ILE A 1 685 ? -12.228 30.096 22.895 1.00 27.77 685 ILE A CA 1
ATOM 5226 C C . ILE A 1 685 ? -12.927 31.432 22.593 1.00 27.77 685 ILE A C 1
ATOM 5228 O O . ILE A 1 685 ? -13.507 32.078 23.461 1.00 27.77 685 ILE A O 1
ATOM 5232 N N . SER A 1 686 ? -13.037 31.732 21.297 1.00 25.66 686 SER A N 1
ATOM 5233 C CA . SER A 1 686 ? -14.295 32.205 20.706 1.00 25.66 686 SER A CA 1
ATOM 5234 C C . SER A 1 686 ? -14.394 31.779 19.233 1.00 25.66 686 SER A C 1
ATOM 5236 O O . SER A 1 686 ? -13.411 31.770 18.496 1.00 25.66 686 SER A O 1
ATOM 5238 N N . TYR A 1 687 ? -15.590 31.356 18.826 1.00 33.91 687 TYR A N 1
ATOM 5239 C CA . TYR A 1 687 ? -15.919 30.884 17.479 1.00 33.91 687 TYR A CA 1
ATOM 5240 C C . TYR A 1 687 ? -16.705 32.007 16.783 1.00 33.91 687 TYR A C 1
ATOM 5242 O O . TYR A 1 687 ? -17.841 32.261 17.178 1.00 33.91 687 TYR A O 1
ATOM 5250 N N . ALA A 1 688 ? -16.129 32.712 15.798 1.00 29.25 688 ALA A N 1
ATOM 5251 C CA . ALA A 1 688 ? -16.864 33.708 15.003 1.00 29.25 688 ALA A CA 1
ATOM 5252 C C . ALA A 1 688 ? -16.191 34.061 13.656 1.00 29.25 688 ALA A C 1
ATOM 5254 O O . ALA A 1 688 ? -15.109 34.629 13.631 1.00 29.25 688 ALA A O 1
ATOM 5255 N N . GLN A 1 689 ? -16.899 33.728 12.570 1.00 28.92 689 GLN A N 1
ATOM 5256 C CA . GLN A 1 689 ? -17.206 34.513 11.354 1.00 28.92 689 GLN A CA 1
ATOM 5257 C C . GLN A 1 689 ? -16.186 35.467 10.666 1.00 28.92 689 GLN A C 1
ATOM 5259 O O . GLN A 1 689 ? -15.513 36.272 11.295 1.00 28.92 689 GLN A O 1
ATOM 5264 N N . PHE A 1 690 ? -16.323 35.520 9.324 1.00 24.81 690 PHE A N 1
ATOM 5265 C CA . PHE A 1 690 ? -15.815 36.528 8.362 1.00 24.81 690 PHE A CA 1
ATOM 5266 C C . PHE A 1 690 ? -14.284 36.528 8.099 1.00 24.81 690 PHE A C 1
ATOM 5268 O O . PHE A 1 690 ? -13.490 36.280 8.991 1.00 24.81 690 PHE A O 1
ATOM 5275 N N . ASN A 1 691 ? -13.767 36.764 6.881 1.00 26.94 691 ASN A N 1
ATOM 5276 C CA . ASN A 1 691 ? -14.357 37.323 5.653 1.00 26.94 691 ASN A CA 1
ATOM 5277 C C . ASN A 1 691 ? -13.893 36.600 4.371 1.00 26.94 691 ASN A C 1
ATOM 5279 O O . ASN A 1 691 ? -12.738 36.200 4.248 1.00 26.94 691 ASN A O 1
ATOM 5283 N N . THR A 1 692 ? -14.759 36.570 3.355 1.00 34.28 692 THR A N 1
ATOM 5284 C CA . THR A 1 692 ? -14.360 36.363 1.954 1.00 34.28 692 THR A CA 1
ATOM 5285 C C . THR A 1 692 ? -13.524 37.541 1.454 1.00 34.28 692 THR A C 1
ATOM 5287 O O . THR A 1 692 ? -14.026 38.666 1.442 1.00 34.28 692 THR A O 1
ATOM 5290 N N . PHE A 1 693 ? -12.311 37.294 0.952 1.00 27.83 693 PHE A N 1
ATOM 5291 C CA . PHE A 1 693 ? -11.571 38.283 0.164 1.00 27.83 693 PHE A CA 1
ATOM 5292 C C . PHE A 1 693 ? -11.642 37.974 -1.331 1.00 27.83 693 PHE A C 1
ATOM 5294 O O . PHE A 1 693 ? -11.285 36.893 -1.797 1.00 27.83 693 PHE A O 1
ATOM 5301 N N . THR A 1 694 ? -12.126 38.956 -2.085 1.00 29.75 694 THR A N 1
ATOM 5302 C CA . THR A 1 694 ? -12.161 38.957 -3.544 1.00 29.75 694 THR A CA 1
ATOM 5303 C C . THR A 1 694 ? -10.751 39.029 -4.126 1.00 29.75 694 THR A C 1
ATOM 5305 O O . THR A 1 694 ? -9.893 39.774 -3.654 1.00 29.75 694 THR A O 1
ATOM 5308 N N . ARG A 1 695 ? -10.515 38.266 -5.198 1.00 32.31 695 ARG A N 1
ATOM 5309 C CA . ARG A 1 695 ? -9.246 38.245 -5.936 1.00 32.31 695 ARG A CA 1
ATOM 5310 C C . ARG A 1 695 ? -9.019 39.605 -6.612 1.00 32.31 695 ARG A C 1
ATOM 5312 O O . ARG A 1 695 ? -9.647 39.902 -7.625 1.00 32.31 695 ARG A O 1
ATOM 5319 N N . GLY A 1 696 ? -8.139 40.430 -6.046 1.00 27.23 696 GLY A N 1
ATOM 5320 C CA . GLY A 1 696 ? -7.727 41.697 -6.651 1.00 27.23 696 GLY A CA 1
ATOM 5321 C C . GLY A 1 696 ? -6.905 41.457 -7.918 1.00 27.23 696 GLY A C 1
ATOM 5322 O O . GLY A 1 696 ? -5.909 40.738 -7.882 1.00 27.23 696 GLY A O 1
ATOM 5323 N N . GLY A 1 697 ? -7.322 42.040 -9.042 1.00 29.39 697 GLY A N 1
ATOM 5324 C CA . GLY A 1 697 ? -6.562 41.977 -10.289 1.00 29.39 697 GLY A CA 1
ATOM 5325 C C . GLY A 1 697 ? -5.361 42.925 -10.271 1.00 29.39 697 GLY A C 1
ATOM 5326 O O . GLY A 1 697 ? -5.475 44.057 -9.801 1.00 29.39 697 GLY A O 1
ATOM 5327 N N . GLN A 1 698 ? -4.233 42.490 -10.834 1.00 29.31 698 GLN A N 1
ATOM 5328 C CA . GLN A 1 698 ? -3.142 43.383 -11.223 1.00 29.31 698 GLN A CA 1
ATOM 5329 C C . GLN A 1 698 ? -3.059 43.494 -12.744 1.00 29.31 698 GLN A C 1
ATOM 5331 O O . GLN A 1 698 ? -3.179 42.514 -13.477 1.00 29.31 698 GLN A O 1
ATOM 5336 N N . SER A 1 699 ? -2.869 44.725 -13.202 1.00 28.73 699 SER A N 1
ATOM 5337 C CA . SER A 1 699 ? -2.768 45.112 -14.602 1.00 28.73 699 SER A CA 1
ATOM 5338 C C . SER A 1 699 ? -1.346 44.949 -15.137 1.00 28.73 699 SER A C 1
ATOM 5340 O O . SER A 1 699 ? -0.422 45.557 -14.594 1.00 28.73 699 SER A O 1
ATOM 5342 N N . GLN A 1 700 ? -1.188 44.268 -16.271 1.00 32.50 700 GLN A N 1
ATOM 5343 C CA . GLN A 1 700 ? -0.058 44.477 -17.180 1.00 32.50 700 GLN A CA 1
ATOM 5344 C C . GLN A 1 700 ? -0.574 44.642 -18.614 1.00 32.50 700 GLN A C 1
ATOM 5346 O O . GLN A 1 700 ? -1.534 43.990 -19.022 1.00 32.50 700 GLN A O 1
ATOM 5351 N N . GLN A 1 701 ? 0.024 45.581 -19.349 1.00 28.20 701 GLN A N 1
ATOM 5352 C CA . GLN A 1 701 ? -0.357 45.925 -20.720 1.00 28.20 701 GLN A CA 1
ATOM 5353 C C . GLN A 1 701 ? 0.265 44.939 -21.728 1.00 28.20 701 GLN A C 1
ATOM 5355 O O . GLN A 1 701 ? 1.399 44.508 -21.517 1.00 28.20 701 GLN A O 1
ATOM 5360 N N . PRO A 1 702 ? -0.423 44.612 -22.838 1.00 29.27 702 PRO A N 1
ATOM 5361 C CA . PRO A 1 702 ? 0.117 43.742 -23.879 1.00 29.27 702 PRO A CA 1
ATOM 5362 C C . PRO A 1 702 ? 0.950 44.520 -24.922 1.00 29.27 702 PRO A C 1
ATOM 5364 O O . PRO A 1 702 ? 0.627 45.673 -25.223 1.00 29.27 702 PRO A O 1
ATOM 5367 N N . PRO A 1 703 ? 1.968 43.900 -25.550 1.00 33.53 703 PRO A N 1
ATOM 5368 C CA . PRO A 1 703 ? 2.517 44.368 -26.821 1.00 33.53 703 PRO A CA 1
ATOM 5369 C C . PRO A 1 703 ? 1.572 44.029 -27.994 1.00 33.53 703 PRO A C 1
ATOM 5371 O O . PRO A 1 703 ? 0.706 43.162 -27.888 1.00 33.53 703 PRO A O 1
ATOM 5374 N N . ALA A 1 704 ? 1.709 44.753 -29.107 1.00 30.02 704 ALA A N 1
ATOM 5375 C CA . ALA A 1 704 ? 0.687 44.832 -30.155 1.00 30.02 704 ALA A CA 1
ATOM 5376 C C . ALA A 1 704 ? 0.706 43.700 -31.208 1.00 30.02 704 ALA A C 1
ATOM 5378 O O . ALA A 1 704 ? 1.762 43.256 -31.654 1.00 30.02 704 ALA A O 1
ATOM 5379 N N . ASN A 1 705 ? -0.491 43.340 -31.686 1.00 32.19 705 ASN A N 1
ATOM 5380 C CA . ASN A 1 705 ? -0.729 42.508 -32.872 1.00 32.19 705 ASN A CA 1
ATOM 5381 C C . ASN A 1 705 ? -0.592 43.304 -34.188 1.00 32.19 705 ASN A C 1
ATOM 5383 O O . ASN A 1 705 ? -0.978 44.476 -34.233 1.00 32.19 705 ASN A O 1
ATOM 5387 N N . PRO A 1 706 ? -0.243 42.638 -35.304 1.00 34.53 706 PRO A N 1
ATOM 5388 C CA . PRO A 1 706 ? -0.747 42.960 -36.640 1.00 34.53 706 PRO A CA 1
ATOM 5389 C C . PRO A 1 706 ? -2.141 42.342 -36.897 1.00 34.53 706 PRO A C 1
ATOM 5391 O O . PRO A 1 706 ? -2.534 41.357 -36.278 1.00 34.53 706 PRO A O 1
ATOM 5394 N N . VAL A 1 707 ? -2.898 42.952 -37.811 1.00 32.31 707 VAL A N 1
ATOM 5395 C CA . VAL A 1 707 ? -4.361 42.803 -38.009 1.00 32.31 707 VAL A CA 1
ATOM 5396 C C . VAL A 1 707 ? -4.714 41.721 -39.070 1.00 32.31 707 VAL A C 1
ATOM 5398 O O . VAL A 1 707 ? -3.865 41.431 -39.913 1.00 32.31 707 VAL A O 1
ATOM 5401 N N . PRO A 1 708 ? -5.916 41.089 -39.042 1.00 44.34 708 PRO A N 1
ATOM 5402 C CA . PRO A 1 708 ? -6.203 39.841 -39.769 1.00 44.34 708 PRO A CA 1
ATOM 5403 C C . PRO A 1 708 ? -6.957 40.027 -41.103 1.00 44.34 708 PRO A C 1
ATOM 5405 O O . PRO A 1 708 ? -7.386 41.130 -41.441 1.00 44.34 708 PRO A O 1
ATOM 5408 N N . ALA A 1 709 ? -7.201 38.917 -41.816 1.00 26.50 709 ALA A N 1
ATOM 5409 C CA . ALA A 1 709 ? -8.074 38.849 -42.992 1.00 26.50 709 ALA A CA 1
ATOM 5410 C C . ALA A 1 709 ? -9.145 37.736 -42.871 1.00 26.50 709 ALA A C 1
ATOM 5412 O O . ALA A 1 709 ? -8.824 36.555 -42.906 1.00 26.50 709 ALA A O 1
ATOM 5413 N N . ALA A 1 710 ? -10.389 38.193 -42.692 1.00 28.80 710 ALA A N 1
ATOM 5414 C CA . ALA A 1 710 ? -11.700 37.692 -43.149 1.00 28.80 710 ALA A CA 1
ATOM 5415 C C . ALA A 1 710 ? -12.004 36.191 -43.425 1.00 28.80 710 ALA A C 1
ATOM 5417 O O . ALA A 1 710 ? -11.331 35.552 -44.221 1.00 28.80 710 ALA A O 1
ATOM 5418 N N . SER A 1 711 ? -13.164 35.779 -42.870 1.00 28.08 711 SER A N 1
ATOM 5419 C CA . SER A 1 711 ? -14.305 35.059 -43.502 1.00 28.08 711 SER A CA 1
ATOM 5420 C C . SER A 1 711 ? -14.089 33.629 -44.067 1.00 28.08 711 SER A C 1
ATOM 5422 O O . SER A 1 711 ? -13.064 33.318 -44.649 1.00 28.08 711 SER A O 1
ATOM 5424 N N . ASP A 1 712 ? -14.983 32.645 -43.895 1.00 25.47 712 ASP A N 1
ATOM 5425 C CA . ASP A 1 712 ? -16.455 32.671 -43.862 1.00 25.47 712 ASP A CA 1
ATOM 5426 C C . ASP A 1 712 ? -17.074 31.472 -43.099 1.00 25.47 712 ASP A C 1
ATOM 5428 O O . ASP A 1 712 ? -16.466 30.411 -42.967 1.00 25.47 712 ASP A O 1
ATOM 5432 N N . PHE A 1 713 ? -18.332 31.629 -42.668 1.00 28.27 713 PHE A N 1
ATOM 5433 C CA . PHE A 1 713 ? -19.270 30.527 -42.375 1.00 28.27 713 PHE A CA 1
ATOM 5434 C C . PHE A 1 713 ? -20.034 30.170 -43.670 1.00 28.27 713 PHE A C 1
ATOM 5436 O O . PHE A 1 713 ? -20.261 31.053 -44.498 1.00 28.27 713 PHE A O 1
ATOM 5443 N N . PRO A 1 714 ? -20.489 28.916 -43.850 1.00 38.06 714 PRO A N 1
ATOM 5444 C CA . PRO A 1 714 ? -21.888 28.630 -43.501 1.00 38.06 714 PRO A CA 1
ATOM 5445 C C . PRO A 1 714 ? -22.109 27.239 -42.881 1.00 38.06 714 PRO A C 1
ATOM 5447 O O . PRO A 1 714 ? -21.330 26.311 -43.083 1.00 38.06 714 PRO A O 1
ATOM 5450 N N . GLY A 1 715 ? -23.217 27.085 -42.155 1.00 27.75 715 GLY A N 1
ATOM 5451 C CA . GLY A 1 715 ? -23.817 25.772 -41.896 1.00 27.75 715 GLY A CA 1
ATOM 5452 C C . GLY A 1 715 ? -24.996 25.522 -42.841 1.00 27.75 715 GLY A C 1
ATOM 5453 O O . GLY A 1 715 ? -25.471 26.467 -43.465 1.00 27.75 715 GLY A O 1
ATOM 5454 N N . ASP A 1 716 ? -25.477 24.278 -42.928 1.00 26.00 716 ASP A N 1
ATOM 5455 C CA . ASP A 1 716 ? -26.851 23.954 -42.504 1.00 26.00 716 ASP A CA 1
ATOM 5456 C C . ASP A 1 716 ? -27.179 22.445 -42.558 1.00 26.00 716 ASP A C 1
ATOM 5458 O O . ASP A 1 716 ? -26.582 21.680 -43.308 1.00 26.00 716 ASP A O 1
ATOM 5462 N N . CYS A 1 717 ? -28.152 22.064 -41.724 1.00 23.62 717 CYS A N 1
ATOM 5463 C CA . CYS A 1 717 ? -29.075 20.916 -41.790 1.00 23.62 717 CYS A CA 1
ATOM 5464 C C . CYS A 1 717 ? -28.699 19.612 -42.546 1.00 23.62 717 CYS A C 1
ATOM 5466 O O . CYS A 1 717 ? -28.667 19.576 -43.773 1.00 23.62 717 CYS A O 1
ATOM 5468 N N . SER A 1 718 ? -28.786 18.457 -41.866 1.00 23.39 718 SER A N 1
ATOM 5469 C CA . SER A 1 718 ? -30.030 17.636 -41.812 1.00 23.39 718 SER A CA 1
ATOM 5470 C C . SER A 1 718 ? -29.815 16.192 -41.308 1.00 23.39 718 SER A C 1
ATOM 5472 O O . SER A 1 718 ? -28.726 15.633 -41.385 1.00 23.39 718 SER A O 1
ATOM 5474 N N . LEU A 1 719 ? -30.887 15.598 -40.770 1.00 38.44 719 LEU A N 1
ATOM 5475 C CA . LEU A 1 719 ? -31.004 14.176 -40.418 1.00 38.44 719 LEU A CA 1
ATOM 5476 C C . LEU A 1 719 ? -31.277 13.325 -41.667 1.00 38.44 719 LEU A C 1
ATOM 5478 O O . LEU A 1 719 ? -32.123 13.719 -42.467 1.00 38.44 719 LEU A O 1
ATOM 5482 N N . LEU A 1 720 ? -30.699 12.119 -41.746 1.00 29.22 720 LEU A N 1
ATOM 5483 C CA . LEU A 1 720 ? -31.365 10.927 -42.300 1.00 29.22 720 LEU A CA 1
ATOM 5484 C C . LEU A 1 720 ? -30.610 9.634 -41.938 1.00 29.22 720 LEU A C 1
ATOM 5486 O O . LEU A 1 720 ? -29.389 9.621 -41.800 1.00 29.22 720 LEU A O 1
ATOM 5490 N N . GLU A 1 721 ? -31.362 8.549 -41.776 1.00 26.47 721 GLU A N 1
ATOM 5491 C CA . GLU A 1 721 ? -30.866 7.199 -41.489 1.00 26.47 721 GLU A CA 1
ATOM 5492 C C . GLU A 1 721 ? -30.285 6.529 -42.748 1.00 26.47 721 GLU A C 1
ATOM 5494 O O . GLU A 1 721 ? -30.775 6.765 -43.853 1.00 26.47 721 GLU A O 1
ATOM 5499 N N . SER A 1 722 ? -29.330 5.600 -42.596 1.00 27.83 722 SER A N 1
ATOM 5500 C CA . SER A 1 722 ? -29.529 4.173 -42.955 1.00 27.83 722 SER A CA 1
ATOM 5501 C C . SER A 1 722 ? -28.233 3.342 -43.002 1.00 27.83 722 SER A C 1
ATOM 5503 O O . SER A 1 722 ? -27.137 3.829 -43.260 1.00 27.83 722 SER A O 1
ATOM 5505 N N . ASN A 1 723 ? -28.411 2.048 -42.727 1.00 27.45 723 ASN A N 1
ATOM 5506 C CA . ASN A 1 723 ? -27.426 0.966 -42.644 1.00 27.45 723 ASN A CA 1
ATOM 5507 C C . ASN A 1 723 ? -26.310 0.926 -43.709 1.00 27.45 723 ASN A C 1
ATOM 5509 O O . ASN A 1 723 ? -26.584 0.918 -44.909 1.00 27.45 723 ASN A O 1
ATOM 5513 N N . SER A 1 724 ? -25.094 0.592 -43.263 1.00 27.67 724 SER A N 1
ATOM 5514 C CA . SER A 1 724 ? -24.158 -0.230 -44.045 1.00 27.67 724 SER A CA 1
ATOM 5515 C C . SER A 1 724 ? -23.361 -1.194 -43.150 1.00 27.67 724 SER A C 1
ATOM 5517 O O . SER A 1 724 ? -22.439 -0.819 -42.433 1.00 27.67 724 SER A O 1
ATOM 5519 N N . GLN A 1 725 ? -23.720 -2.481 -43.195 1.00 30.25 725 GLN A N 1
ATOM 5520 C CA . GLN A 1 725 ? -22.867 -3.559 -42.687 1.00 30.25 725 GLN A CA 1
ATOM 5521 C C . GLN A 1 725 ? -21.771 -3.865 -43.716 1.00 30.25 725 GLN A C 1
ATOM 5523 O O . GLN A 1 725 ? -22.083 -4.366 -44.792 1.00 30.25 725 GLN A O 1
ATOM 5528 N N . LEU A 1 726 ? -20.504 -3.649 -43.361 1.00 26.48 726 LEU A N 1
ATOM 5529 C CA . LEU A 1 726 ? -19.342 -4.354 -43.920 1.00 26.48 726 LEU A CA 1
ATOM 5530 C C . LEU A 1 726 ? -18.357 -4.548 -42.754 1.00 26.48 726 LEU A C 1
ATOM 5532 O O . LEU A 1 726 ? -17.900 -3.578 -42.163 1.00 26.48 726 LEU A O 1
ATOM 5536 N N . ALA A 1 727 ? -18.263 -5.753 -42.196 1.00 24.05 727 ALA A N 1
ATOM 5537 C CA . ALA A 1 727 ? -17.477 -6.888 -42.691 1.00 24.05 727 ALA A CA 1
ATOM 5538 C C . ALA A 1 727 ? -16.029 -6.838 -42.170 1.00 24.05 727 ALA A C 1
ATOM 5540 O O . ALA A 1 727 ? -15.252 -5.951 -42.510 1.00 24.05 727 ALA A O 1
ATOM 5541 N N . TYR A 1 728 ? -15.699 -7.824 -41.331 1.00 27.45 728 TYR A N 1
ATOM 5542 C CA . TYR A 1 728 ? -14.331 -8.177 -40.953 1.00 27.45 728 TYR A CA 1
ATOM 5543 C C . TYR A 1 728 ? -13.487 -8.398 -42.211 1.00 27.45 728 TYR A C 1
ATOM 5545 O O . TYR A 1 728 ? -13.911 -9.173 -43.066 1.00 27.45 728 TYR A O 1
ATOM 5553 N N . ASP A 1 729 ? -12.265 -7.863 -42.254 1.00 26.11 729 ASP A N 1
ATOM 5554 C CA . ASP A 1 729 ? -11.183 -8.630 -42.865 1.00 26.11 729 ASP A CA 1
ATOM 5555 C C . ASP A 1 729 ? -9.783 -8.302 -42.332 1.00 26.11 729 ASP A C 1
ATOM 5557 O O . ASP A 1 729 ? -9.491 -7.226 -41.810 1.00 26.11 729 ASP A O 1
ATOM 5561 N N . ASN A 1 730 ? -8.936 -9.315 -42.453 1.00 25.83 730 ASN A N 1
ATOM 5562 C CA . ASN A 1 730 ? -7.600 -9.451 -41.896 1.00 25.83 730 ASN A CA 1
ATOM 5563 C C . ASN A 1 730 ? -6.596 -8.361 -42.311 1.00 25.83 730 ASN A C 1
ATOM 5565 O O . ASN A 1 730 ? -6.376 -8.125 -43.497 1.00 25.83 730 ASN A O 1
ATOM 5569 N N . TYR A 1 731 ? -5.798 -7.902 -41.340 1.00 28.58 731 TYR A N 1
ATOM 5570 C CA . TYR A 1 731 ? -4.378 -7.611 -41.573 1.00 28.58 731 TYR A CA 1
ATOM 5571 C C . TYR A 1 731 ? -3.518 -8.564 -40.742 1.00 28.58 731 TYR A C 1
ATOM 5573 O O . TYR A 1 731 ? -3.273 -8.345 -39.557 1.00 28.58 731 TYR A O 1
ATOM 5581 N N . GLY A 1 732 ? -3.062 -9.645 -41.377 1.00 24.28 732 GLY A N 1
ATOM 5582 C CA . GLY A 1 732 ? -2.079 -10.548 -40.788 1.00 24.28 732 GLY A CA 1
ATOM 5583 C C . GLY A 1 732 ? -0.674 -9.949 -40.853 1.00 24.28 732 GLY A C 1
ATOM 5584 O O . GLY A 1 732 ? -0.217 -9.563 -41.928 1.00 24.28 732 GLY A O 1
ATOM 5585 N N . TYR A 1 733 ? 0.028 -9.917 -39.719 1.00 30.19 733 TYR A N 1
ATOM 5586 C CA . TYR A 1 733 ? 1.473 -9.671 -39.676 1.00 30.19 733 TYR A CA 1
ATOM 5587 C C . TYR A 1 733 ? 2.249 -11.003 -39.707 1.00 30.19 733 TYR A C 1
ATOM 5589 O O . TYR A 1 733 ? 1.776 -11.998 -39.153 1.00 30.19 733 TYR A O 1
ATOM 5597 N N . PRO A 1 734 ? 3.419 -11.062 -40.372 1.00 28.45 734 PRO A N 1
ATOM 5598 C CA . PRO A 1 734 ? 4.100 -12.319 -40.665 1.00 28.45 734 PRO A CA 1
ATOM 5599 C C . PRO A 1 734 ? 4.707 -12.995 -39.431 1.00 28.45 734 PRO A C 1
ATOM 5601 O O . PRO A 1 734 ? 5.379 -12.385 -38.599 1.00 28.45 734 PRO A O 1
ATOM 5604 N N . SER A 1 735 ? 4.532 -14.312 -39.375 1.00 28.52 735 SER A N 1
ATOM 5605 C CA . SER A 1 735 ? 5.040 -15.198 -38.333 1.00 28.52 735 SER A CA 1
ATOM 5606 C C . SER A 1 735 ? 6.547 -15.458 -38.460 1.00 28.52 735 SER A C 1
ATOM 5608 O O . SER A 1 735 ? 6.948 -16.450 -39.065 1.00 28.52 735 SER A O 1
ATOM 5610 N N . HIS A 1 736 ? 7.383 -14.619 -37.845 1.00 28.61 736 HIS A N 1
ATOM 5611 C CA . HIS A 1 736 ? 8.758 -14.979 -37.469 1.00 28.61 736 HIS A CA 1
ATOM 5612 C C . HIS A 1 736 ? 9.240 -14.158 -36.263 1.00 28.61 736 HIS A C 1
ATOM 5614 O O . HIS A 1 736 ? 9.930 -13.157 -36.420 1.00 28.61 736 HIS A O 1
ATOM 5620 N N . TYR A 1 737 ? 8.937 -14.628 -35.050 1.00 26.62 737 TYR A N 1
ATOM 5621 C CA . TYR A 1 737 ? 9.674 -14.238 -33.846 1.00 26.62 737 TYR A CA 1
ATOM 5622 C C . TYR A 1 737 ? 10.117 -15.473 -33.067 1.00 26.62 737 TYR A C 1
ATOM 5624 O O . TYR A 1 737 ? 9.373 -16.443 -32.919 1.00 26.62 737 TYR A O 1
ATOM 5632 N N . GLN A 1 738 ? 11.374 -15.448 -32.627 1.00 25.55 738 GLN A N 1
ATOM 5633 C CA . GLN A 1 738 ? 11.994 -16.533 -31.877 1.00 25.55 738 GLN A CA 1
ATOM 5634 C C . GLN A 1 738 ? 11.443 -16.595 -30.451 1.00 25.55 738 GLN A C 1
ATOM 5636 O O . GLN A 1 738 ? 11.111 -15.581 -29.841 1.00 25.55 738 GLN A O 1
ATOM 5641 N N . THR A 1 739 ? 11.391 -17.809 -29.909 1.00 24.17 739 THR A N 1
ATOM 5642 C CA . THR A 1 739 ? 10.997 -18.087 -28.529 1.00 24.17 739 THR A CA 1
ATOM 5643 C C . THR A 1 739 ? 11.924 -17.362 -27.548 1.00 24.17 739 THR A C 1
ATOM 5645 O O . THR A 1 739 ? 13.056 -17.800 -27.333 1.00 24.17 739 THR A O 1
ATOM 5648 N N . TYR A 1 740 ? 11.449 -16.284 -26.914 1.00 26.27 740 TYR A N 1
ATOM 5649 C CA . TYR A 1 740 ? 12.169 -15.651 -25.807 1.00 26.27 740 TYR A CA 1
ATOM 5650 C C . TYR A 1 740 ? 12.150 -16.566 -24.581 1.00 26.27 740 TYR A C 1
ATOM 5652 O O . TYR A 1 740 ? 11.234 -16.589 -23.761 1.00 26.27 740 TYR A O 1
ATOM 5660 N N . ARG A 1 741 ? 13.209 -17.366 -24.494 1.00 24.34 741 ARG A N 1
ATOM 5661 C CA . ARG A 1 741 ? 13.527 -18.248 -23.382 1.00 24.34 741 ARG A CA 1
ATOM 5662 C C . ARG A 1 741 ? 14.037 -17.392 -22.220 1.00 24.34 741 ARG A C 1
ATOM 5664 O O . ARG A 1 741 ? 15.228 -17.100 -22.166 1.00 24.34 741 ARG A O 1
ATOM 5671 N N . MET A 1 742 ? 13.156 -17.018 -21.289 1.00 25.78 742 MET A N 1
ATOM 5672 C CA . MET A 1 742 ? 13.554 -16.491 -19.973 1.00 25.78 742 MET A CA 1
ATOM 5673 C C . MET A 1 742 ? 14.320 -17.582 -19.214 1.00 25.78 742 MET A C 1
ATOM 5675 O O . MET A 1 742 ? 13.744 -18.428 -18.531 1.00 25.78 742 MET A O 1
ATOM 5679 N N . GLY A 1 743 ? 15.633 -17.617 -19.425 1.00 24.27 743 GLY A N 1
ATOM 5680 C CA . GLY A 1 743 ? 16.531 -18.599 -18.841 1.00 24.27 743 GLY A CA 1
ATOM 5681 C C . GLY A 1 743 ? 16.958 -18.198 -17.437 1.00 24.27 743 GLY A C 1
ATOM 5682 O O . GLY A 1 743 ? 17.988 -17.553 -17.278 1.00 24.27 743 GLY A O 1
ATOM 5683 N N . PHE A 1 744 ? 16.227 -18.656 -16.422 1.00 27.73 744 PHE A N 1
ATOM 5684 C CA . PHE A 1 744 ? 16.816 -18.819 -15.095 1.00 27.73 744 PHE A CA 1
ATOM 5685 C C . PHE A 1 744 ? 17.720 -20.061 -15.111 1.00 27.73 744 PHE A C 1
ATOM 5687 O O . PHE A 1 744 ? 17.249 -21.179 -15.323 1.00 27.73 744 PHE A O 1
ATOM 5694 N N . ALA A 1 745 ? 19.024 -19.856 -14.919 1.00 26.31 745 ALA A N 1
ATOM 5695 C CA . ALA A 1 745 ? 19.996 -20.925 -14.685 1.00 26.31 745 ALA A CA 1
ATOM 5696 C C . ALA A 1 745 ? 20.096 -21.240 -13.171 1.00 26.31 745 ALA A C 1
ATOM 5698 O O . ALA A 1 745 ? 19.745 -20.387 -12.353 1.00 26.31 745 ALA A O 1
ATOM 5699 N N . PRO A 1 746 ? 20.494 -22.466 -12.776 1.00 26.88 746 PRO A N 1
ATOM 5700 C CA . PRO A 1 746 ? 20.135 -23.018 -11.471 1.00 26.88 746 PRO A CA 1
ATOM 5701 C C . PRO A 1 746 ? 21.113 -22.714 -10.323 1.00 26.88 746 PRO A C 1
ATOM 5703 O O . PRO A 1 746 ? 22.240 -22.264 -10.502 1.00 26.88 746 PRO A O 1
ATOM 5706 N N . SER A 1 747 ? 20.635 -23.040 -9.124 1.00 25.56 747 SER A N 1
ATOM 5707 C CA . SER A 1 747 ? 21.231 -22.866 -7.797 1.00 25.56 747 SER A CA 1
ATOM 5708 C C . SER A 1 747 ? 22.670 -23.364 -7.586 1.00 25.56 747 SER A C 1
ATOM 5710 O O . SER A 1 747 ? 22.963 -24.538 -7.822 1.00 25.56 747 SER A O 1
ATOM 5712 N N . SER A 1 748 ? 23.473 -22.554 -6.885 1.00 26.14 748 SER A N 1
ATOM 5713 C CA . SER A 1 748 ? 24.535 -23.032 -5.985 1.00 26.14 748 SER A CA 1
ATOM 5714 C C . SER A 1 748 ? 24.656 -22.150 -4.730 1.00 26.14 748 SER A C 1
ATOM 5716 O O . SER A 1 748 ? 25.035 -20.992 -4.836 1.00 26.14 748 SER A O 1
ATOM 5718 N N . LEU A 1 749 ? 24.305 -22.740 -3.580 1.00 27.48 749 LEU A N 1
ATOM 5719 C CA . LEU A 1 749 ? 24.703 -22.486 -2.176 1.00 27.48 749 LEU A CA 1
ATOM 5720 C C . LEU A 1 749 ? 25.460 -21.194 -1.759 1.00 27.48 749 LEU A C 1
ATOM 5722 O O . LEU A 1 749 ? 26.437 -20.809 -2.387 1.00 27.48 749 LEU A O 1
ATOM 5726 N N . ALA A 1 750 ? 25.144 -20.754 -0.526 1.00 25.06 750 ALA A N 1
ATOM 5727 C CA . ALA A 1 750 ? 25.833 -19.776 0.352 1.00 25.06 750 ALA A CA 1
ATOM 5728 C C . ALA A 1 750 ? 25.238 -18.335 0.372 1.00 25.06 750 ALA A C 1
ATOM 5730 O O . ALA A 1 750 ? 24.499 -17.984 -0.546 1.00 25.06 750 ALA A O 1
ATOM 5731 N N . PRO A 1 751 ? 25.394 -17.566 1.481 1.00 32.41 751 PRO A N 1
ATOM 5732 C CA . PRO A 1 751 ? 24.288 -16.747 2.000 1.00 32.41 751 PRO A CA 1
ATOM 5733 C C . PRO A 1 751 ? 24.552 -15.226 2.103 1.00 32.41 751 PRO A C 1
ATOM 5735 O O . PRO A 1 751 ? 25.674 -14.773 1.913 1.00 32.41 751 PRO A O 1
ATOM 5738 N N . LEU A 1 752 ? 23.513 -14.522 2.586 1.00 25.77 752 LEU A N 1
ATOM 5739 C CA . LEU A 1 752 ? 23.473 -13.171 3.187 1.00 25.77 752 LEU A CA 1
ATOM 5740 C C . LEU A 1 752 ? 23.229 -11.945 2.272 1.00 25.77 752 LEU A C 1
ATOM 5742 O O . LEU A 1 752 ? 23.949 -11.671 1.324 1.00 25.77 752 LEU A O 1
ATOM 5746 N N . GLU A 1 753 ? 22.198 -11.203 2.699 1.00 24.42 753 GLU A N 1
ATOM 5747 C CA . GLU A 1 753 ? 22.162 -9.755 2.989 1.00 24.42 753 GLU A CA 1
ATOM 5748 C C . GLU A 1 753 ? 22.125 -8.651 1.910 1.00 24.42 753 GLU A C 1
ATOM 5750 O O . GLU A 1 753 ? 22.864 -8.611 0.939 1.00 24.42 753 GLU A O 1
ATOM 5755 N N . ALA A 1 754 ? 21.251 -7.685 2.240 1.00 26.72 754 ALA A N 1
ATOM 5756 C CA . ALA A 1 754 ? 21.341 -6.240 2.022 1.00 26.72 754 ALA A CA 1
ATOM 5757 C C . ALA A 1 754 ? 21.619 -5.709 0.602 1.00 26.72 754 ALA A C 1
ATOM 5759 O O . ALA A 1 754 ? 22.758 -5.518 0.184 1.00 26.72 754 ALA A O 1
ATOM 5760 N N . GLY A 1 755 ? 20.543 -5.283 -0.071 1.00 24.48 755 GLY A N 1
ATOM 5761 C CA . GLY A 1 755 ? 20.649 -4.234 -1.088 1.00 24.48 755 GLY A CA 1
ATOM 5762 C C . GLY A 1 755 ? 21.019 -2.882 -0.447 1.00 24.48 755 GLY A C 1
ATOM 5763 O O . GLY A 1 755 ? 20.601 -2.625 0.687 1.00 24.48 755 GLY A O 1
ATOM 5764 N N . PRO A 1 756 ? 21.795 -2.024 -1.134 1.00 26.98 756 PRO A N 1
ATOM 5765 C CA . PRO A 1 756 ? 22.294 -0.778 -0.567 1.00 26.98 756 PRO A CA 1
ATOM 5766 C C . PRO A 1 756 ? 21.213 0.300 -0.450 1.00 26.98 756 PRO A C 1
ATOM 5768 O O . PRO A 1 756 ? 20.266 0.380 -1.235 1.00 26.98 756 PRO A O 1
ATOM 5771 N N . SER A 1 757 ? 21.401 1.149 0.553 1.00 25.06 757 SER A N 1
ATOM 5772 C CA . SER A 1 757 ? 20.575 2.305 0.869 1.00 25.06 757 SER A CA 1
ATOM 5773 C C . SER A 1 757 ? 20.781 3.474 -0.093 1.00 25.06 757 SER A C 1
ATOM 5775 O O . SER A 1 757 ? 21.890 3.769 -0.530 1.00 25.06 757 SER A O 1
ATOM 5777 N N . TYR A 1 758 ? 19.690 4.201 -0.308 1.00 25.38 758 TYR A N 1
ATOM 5778 C CA . TYR A 1 758 ? 19.662 5.587 -0.766 1.00 25.38 758 TYR A CA 1
ATOM 5779 C C . TYR A 1 758 ? 20.522 6.475 0.154 1.00 25.38 758 TYR A C 1
ATOM 5781 O O . TYR A 1 758 ? 20.354 6.405 1.372 1.00 25.38 758 TYR A O 1
ATOM 5789 N N . GLU A 1 759 ? 21.366 7.353 -0.395 1.00 26.36 759 GLU A N 1
ATOM 5790 C CA . GLU A 1 759 ? 21.883 8.508 0.351 1.00 26.36 759 GLU A CA 1
ATOM 5791 C C . GLU A 1 759 ? 21.607 9.812 -0.402 1.00 26.36 759 GLU A C 1
ATOM 5793 O O . GLU A 1 759 ? 21.655 9.882 -1.631 1.00 26.36 759 GLU A O 1
ATOM 5798 N N . MET A 1 760 ? 21.245 10.838 0.367 1.00 26.84 760 MET A N 1
ATOM 5799 C CA . MET A 1 760 ? 20.899 12.164 -0.134 1.00 26.84 760 MET A CA 1
ATOM 5800 C C . MET A 1 760 ? 22.147 13.027 -0.310 1.00 26.84 760 MET A C 1
ATOM 5802 O O . MET A 1 760 ? 23.092 12.943 0.472 1.00 26.84 760 MET A O 1
ATOM 5806 N N . TYR A 1 761 ? 22.081 13.970 -1.251 1.00 24.34 761 TYR A N 1
ATOM 5807 C CA . TYR A 1 761 ? 22.932 15.153 -1.193 1.00 24.34 761 TYR A CA 1
ATOM 5808 C C . TYR A 1 761 ? 22.694 15.910 0.120 1.00 24.34 761 TYR A C 1
ATOM 5810 O O . TYR A 1 761 ? 21.566 16.285 0.442 1.00 24.34 761 TYR A O 1
ATOM 5818 N N . GLY A 1 762 ? 23.773 16.170 0.857 1.00 25.62 762 GLY A N 1
ATOM 5819 C CA . GLY A 1 762 ? 23.759 17.095 1.984 1.00 25.62 762 GLY A CA 1
ATOM 5820 C C . GLY A 1 762 ? 23.717 18.548 1.507 1.00 25.62 762 GLY A C 1
ATOM 5821 O O . GLY A 1 762 ? 24.479 18.940 0.624 1.00 25.62 762 GLY A O 1
ATOM 5822 N N . VAL A 1 763 ? 22.852 19.356 2.124 1.00 26.22 763 VAL A N 1
ATOM 5823 C CA . VAL A 1 763 ? 22.832 20.818 1.957 1.00 26.22 763 VAL A CA 1
ATOM 5824 C C . VAL A 1 763 ? 24.040 21.444 2.657 1.00 26.22 763 VAL A C 1
ATOM 5826 O O . VAL A 1 763 ? 24.471 20.992 3.721 1.00 26.22 763 VAL A O 1
ATOM 5829 N N . GLY A 1 764 ? 24.588 22.499 2.056 1.00 25.42 764 GLY A N 1
ATOM 5830 C CA . GLY A 1 764 ? 25.732 23.224 2.588 1.00 25.42 764 GLY A CA 1
ATOM 5831 C C . GLY A 1 764 ? 25.401 24.108 3.794 1.00 25.42 764 GLY A C 1
ATOM 5832 O O . GLY A 1 764 ? 24.324 24.676 3.935 1.00 25.42 764 GLY A O 1
ATOM 5833 N N . SER A 1 765 ? 26.389 24.254 4.668 1.00 25.89 765 SER A N 1
ATOM 5834 C CA . SER A 1 765 ? 26.632 25.405 5.545 1.00 25.89 765 SER A CA 1
ATOM 5835 C C . SER A 1 765 ? 27.995 25.171 6.200 1.00 25.89 765 SER A C 1
ATOM 5837 O O . SER A 1 765 ? 28.381 24.036 6.457 1.00 25.89 765 SER A O 1
ATOM 5839 N N . GLY A 1 766 ? 28.804 26.167 6.518 1.00 24.44 766 GLY A N 1
ATOM 5840 C CA . GLY A 1 766 ? 28.573 27.602 6.531 1.00 24.44 766 GLY A CA 1
ATOM 5841 C C . GLY A 1 766 ? 29.728 28.197 7.337 1.00 24.44 766 GLY A C 1
ATOM 5842 O O . GLY A 1 766 ? 30.050 27.710 8.417 1.00 24.44 766 GLY A O 1
ATOM 5843 N N . VAL A 1 767 ? 30.405 29.178 6.751 1.00 27.22 767 VAL A N 1
ATOM 5844 C CA . VAL A 1 767 ? 31.688 29.762 7.178 1.00 27.22 767 VAL A CA 1
ATOM 5845 C C . VAL A 1 767 ? 31.815 30.019 8.692 1.00 27.22 767 VAL A C 1
ATOM 5847 O O . VAL A 1 767 ? 30.998 30.722 9.279 1.00 27.22 767 VAL A O 1
ATOM 5850 N N . ALA A 1 768 ? 32.938 29.588 9.282 1.00 23.52 768 ALA A N 1
ATOM 5851 C CA . ALA A 1 768 ? 33.488 30.169 10.509 1.00 23.52 768 ALA A CA 1
ATOM 5852 C C . ALA A 1 768 ? 35.031 30.184 10.465 1.00 23.52 768 ALA A C 1
ATOM 5854 O O . ALA A 1 768 ? 35.671 29.177 10.171 1.00 23.52 768 ALA A O 1
ATOM 5855 N N . ALA A 1 769 ? 35.621 31.336 10.773 1.00 25.08 769 ALA A N 1
ATOM 5856 C CA . ALA A 1 769 ? 37.061 31.617 10.807 1.00 25.08 769 ALA A CA 1
ATOM 5857 C C . ALA A 1 769 ? 37.377 32.433 12.086 1.00 25.08 769 ALA A C 1
ATOM 5859 O O . ALA A 1 769 ? 36.429 32.890 12.730 1.00 25.08 769 ALA A O 1
ATOM 5860 N N . PRO A 1 770 ? 38.638 32.785 12.416 1.00 44.41 770 PRO A N 1
ATOM 5861 C CA . PRO A 1 770 ? 39.925 32.087 12.246 1.00 44.41 770 PRO A CA 1
ATOM 5862 C C . PRO A 1 770 ? 40.738 32.009 13.572 1.00 44.41 770 PRO A C 1
ATOM 5864 O O . PRO A 1 770 ? 40.429 32.707 14.535 1.00 44.41 770 PRO A O 1
ATOM 5867 N N . ALA A 1 771 ? 41.860 31.266 13.606 1.00 25.36 771 ALA A N 1
ATOM 5868 C CA . ALA A 1 771 ? 42.901 31.437 14.642 1.00 25.36 771 ALA A CA 1
ATOM 5869 C C . ALA A 1 771 ? 44.327 31.016 14.189 1.00 25.36 771 ALA A C 1
ATOM 5871 O O . ALA A 1 771 ? 44.689 29.848 14.248 1.00 25.36 771 ALA A O 1
ATOM 5872 N N . VAL A 1 772 ? 45.103 32.012 13.737 1.00 26.08 772 VAL A N 1
ATOM 5873 C CA . VAL A 1 772 ? 46.577 32.227 13.815 1.00 26.08 772 VAL A CA 1
ATOM 5874 C C . VAL A 1 772 ? 47.520 31.034 14.115 1.00 26.08 772 VAL A C 1
ATOM 5876 O O . VAL A 1 772 ? 47.439 30.444 15.188 1.00 26.08 772 VAL A O 1
ATOM 5879 N N . GLY A 1 773 ? 48.550 30.805 13.268 1.00 26.91 773 GLY A N 1
ATOM 5880 C CA . GLY A 1 773 ? 49.590 29.795 13.568 1.00 26.91 773 GLY A CA 1
ATOM 5881 C C . GLY A 1 773 ? 50.824 29.599 12.650 1.00 26.91 773 GLY A C 1
ATOM 5882 O O . GLY A 1 773 ? 51.194 28.455 12.461 1.00 26.91 773 GLY A O 1
ATOM 5883 N N . VAL A 1 774 ? 51.476 30.662 12.143 1.00 27.19 774 VAL A N 1
ATOM 5884 C CA . VAL A 1 774 ? 52.926 30.755 11.753 1.00 27.19 774 VAL A CA 1
ATOM 5885 C C . VAL A 1 774 ? 53.564 29.762 10.718 1.00 27.19 774 VAL A C 1
ATOM 5887 O O . VAL A 1 774 ? 53.454 28.547 10.778 1.00 27.19 774 VAL A O 1
ATOM 5890 N N . VAL A 1 775 ? 54.327 30.351 9.783 1.00 27.53 775 VAL A N 1
ATOM 5891 C CA . VAL A 1 775 ? 55.034 29.846 8.561 1.00 27.53 775 VAL A CA 1
ATOM 5892 C C . VAL A 1 775 ? 56.488 29.392 8.930 1.00 27.53 775 VAL A C 1
ATOM 5894 O O . VAL A 1 775 ? 56.975 29.982 9.900 1.00 27.53 775 VAL A O 1
ATOM 5897 N N . PRO A 1 776 ? 57.232 28.436 8.269 1.00 43.22 776 PRO A N 1
ATOM 5898 C CA . PRO A 1 776 ? 57.671 28.529 6.848 1.00 43.22 776 PRO A CA 1
ATOM 5899 C C . PRO A 1 776 ? 58.081 27.269 6.014 1.00 43.22 776 PRO A C 1
ATOM 5901 O O . PRO A 1 776 ? 58.522 26.254 6.541 1.00 43.22 776 PRO A O 1
ATOM 5904 N N . GLY A 1 777 ? 58.109 27.427 4.673 1.00 27.59 777 GLY A N 1
ATOM 5905 C CA . GLY A 1 777 ? 58.941 26.630 3.734 1.00 27.59 777 GLY A CA 1
ATOM 5906 C C . GLY A 1 777 ? 58.249 26.161 2.434 1.00 27.59 777 GLY A C 1
ATOM 5907 O O . GLY A 1 777 ? 57.361 25.322 2.497 1.00 27.59 777 GLY A O 1
ATOM 5908 N N . GLY A 1 778 ? 58.649 26.683 1.259 1.00 27.17 778 GLY A N 1
ATOM 5909 C CA . GLY A 1 778 ? 58.129 26.294 -0.080 1.00 27.17 778 GLY A CA 1
ATOM 5910 C C . GLY A 1 778 ? 58.932 25.166 -0.777 1.00 27.17 778 GLY A C 1
ATOM 5911 O O . GLY A 1 778 ? 59.666 24.476 -0.069 1.00 27.17 778 GLY A O 1
ATOM 5912 N N . PRO A 1 779 ? 58.890 24.988 -2.128 1.00 38.06 779 PRO A N 1
ATOM 5913 C CA . PRO A 1 779 ? 58.352 25.879 -3.176 1.00 38.06 779 PRO A CA 1
ATOM 5914 C C . PRO A 1 779 ? 57.362 25.225 -4.188 1.00 38.06 779 PRO A C 1
ATOM 5916 O O . PRO A 1 779 ? 57.090 24.030 -4.140 1.00 38.06 779 PRO A O 1
ATOM 5919 N N . ALA A 1 780 ? 56.847 26.027 -5.134 1.00 27.53 780 ALA A N 1
ATOM 5920 C CA . ALA A 1 780 ? 56.003 25.602 -6.269 1.00 27.53 780 ALA A CA 1
ATOM 5921 C C . ALA A 1 780 ? 56.824 25.061 -7.474 1.00 27.53 780 ALA A C 1
ATOM 5923 O O . ALA A 1 780 ? 58.056 25.132 -7.447 1.00 27.53 780 ALA A O 1
ATOM 5924 N N . PRO A 1 781 ? 56.171 24.569 -8.554 1.00 37.72 781 PRO A N 1
ATOM 5925 C CA . PRO A 1 781 ? 55.896 25.498 -9.661 1.00 37.72 781 PRO A CA 1
ATOM 5926 C C . PRO A 1 781 ? 54.545 25.328 -10.398 1.00 37.72 781 PRO A C 1
ATOM 5928 O O . PRO A 1 781 ? 53.765 24.409 -10.175 1.00 37.72 781 PRO A O 1
ATOM 5931 N N . SER A 1 782 ? 54.311 26.290 -11.290 1.00 25.89 782 SER A N 1
ATOM 5932 C CA . SER A 1 782 ? 53.128 26.597 -12.106 1.00 25.89 782 SER A CA 1
ATOM 5933 C C . SER A 1 782 ? 52.860 25.696 -13.323 1.00 25.89 782 SER A C 1
ATOM 5935 O O . SER A 1 782 ? 53.795 25.200 -13.949 1.00 25.89 782 SER A O 1
ATOM 5937 N N . GLY A 1 783 ? 51.601 25.690 -13.781 1.00 25.22 783 GLY A N 1
ATOM 5938 C CA . GLY A 1 783 ? 51.202 25.438 -15.175 1.00 25.22 783 GLY A CA 1
ATOM 5939 C C . GLY A 1 783 ? 50.149 26.467 -15.617 1.00 25.22 783 GLY A C 1
ATOM 5940 O O . GLY A 1 783 ? 49.284 26.827 -14.823 1.00 25.22 783 GLY A O 1
ATOM 5941 N N . SER A 1 784 ? 50.250 26.986 -16.843 1.00 25.86 784 SER A N 1
ATOM 5942 C CA . SER A 1 784 ? 49.565 28.210 -17.302 1.00 25.86 784 SER A CA 1
ATOM 5943 C C . SER A 1 784 ? 48.968 28.085 -18.709 1.00 25.86 784 SER A C 1
ATOM 5945 O O . SER A 1 784 ? 49.652 27.540 -19.570 1.00 25.86 784 SER A O 1
ATOM 5947 N N . GLU A 1 785 ? 47.822 28.751 -18.950 1.00 27.83 785 GLU A N 1
ATOM 5948 C CA . GLU A 1 785 ? 47.380 29.291 -20.267 1.00 27.83 785 GLU A CA 1
ATOM 5949 C C . GLU A 1 785 ? 47.108 28.270 -21.412 1.00 27.83 785 GLU A C 1
ATOM 5951 O O . GLU A 1 785 ? 47.541 27.130 -21.345 1.00 27.83 785 GLU A O 1
ATOM 5956 N N . THR A 1 786 ? 46.384 28.519 -22.518 1.00 28.77 786 THR A N 1
ATOM 5957 C CA . THR A 1 786 ? 45.549 29.604 -23.122 1.00 28.77 786 THR A CA 1
ATOM 5958 C C . THR A 1 786 ? 44.627 28.918 -24.179 1.00 28.77 786 THR A C 1
ATOM 5960 O O . THR A 1 786 ? 44.774 27.725 -24.419 1.00 28.77 786 THR A O 1
ATOM 5963 N N . GLY A 1 787 ? 43.655 29.513 -24.892 1.00 38.06 787 GLY A N 1
ATOM 5964 C CA . GLY A 1 787 ? 43.160 30.893 -24.984 1.00 38.06 787 GLY A CA 1
ATOM 5965 C C . GLY A 1 787 ? 43.023 31.415 -26.440 1.00 38.06 787 GLY A C 1
ATOM 5966 O O . GLY A 1 787 ? 43.953 31.297 -27.227 1.00 38.06 787 GLY A O 1
ATOM 5967 N N . LEU A 1 788 ? 41.897 32.098 -26.724 1.00 32.59 788 LEU A N 1
ATOM 5968 C CA . LEU A 1 788 ? 41.647 33.142 -27.755 1.00 32.59 788 LEU A CA 1
ATOM 5969 C C . LEU A 1 788 ? 41.167 32.861 -29.207 1.00 32.59 788 LEU A C 1
ATOM 5971 O O . LEU A 1 788 ? 41.809 32.218 -30.033 1.00 32.59 788 LEU A O 1
ATOM 5975 N N . GLY A 1 789 ? 40.156 33.672 -29.566 1.00 28.64 789 GLY A N 1
ATOM 5976 C CA . GLY A 1 789 ? 40.012 34.438 -30.819 1.00 28.64 789 GLY A CA 1
ATOM 5977 C C . GLY A 1 789 ? 38.757 35.339 -30.741 1.00 28.64 789 GLY A C 1
ATOM 5978 O O . GLY A 1 789 ? 37.744 34.867 -30.248 1.00 28.64 789 GLY A O 1
ATOM 5979 N N . LYS A 1 790 ? 38.709 36.613 -31.176 1.00 31.28 790 LYS A N 1
ATOM 5980 C CA . LYS A 1 790 ? 39.655 37.451 -31.952 1.00 31.28 790 LYS A CA 1
ATOM 5981 C C . LYS A 1 790 ? 39.303 38.965 -31.864 1.00 31.28 790 LYS A C 1
ATOM 5983 O O . LYS A 1 790 ? 38.221 39.301 -31.402 1.00 31.28 790 LYS A O 1
ATOM 5988 N N . TYR A 1 791 ? 40.175 39.809 -32.451 1.00 30.47 791 TYR A N 1
ATOM 5989 C CA . TYR A 1 791 ? 40.144 41.293 -32.598 1.00 30.47 791 TYR A CA 1
ATOM 5990 C C . TYR A 1 791 ? 40.539 42.101 -31.340 1.00 30.47 791 TYR A C 1
ATOM 5992 O O . TYR A 1 791 ? 40.017 41.847 -30.268 1.00 30.47 791 TYR A O 1
ATOM 6000 N N . GLY A 1 792 ? 41.429 43.108 -31.378 1.00 28.20 792 GLY A N 1
ATOM 6001 C CA . GLY A 1 792 ? 42.350 43.606 -32.425 1.00 28.20 792 GLY A CA 1
ATOM 6002 C C . GLY A 1 792 ? 42.834 45.036 -32.085 1.00 28.20 792 GLY A C 1
ATOM 6003 O O . GLY A 1 792 ? 42.013 45.936 -31.981 1.00 28.20 792 GLY A O 1
ATOM 6004 N N . SER A 1 793 ? 44.129 45.313 -31.871 1.00 28.58 793 SER A N 1
ATOM 6005 C CA . SER A 1 793 ? 45.077 45.711 -32.935 1.00 28.58 793 SER A CA 1
ATOM 6006 C C . SER A 1 793 ? 46.518 45.944 -32.403 1.00 28.58 793 SER A C 1
ATOM 6008 O O . SER A 1 793 ? 46.665 46.385 -31.274 1.00 28.58 793 SER A O 1
ATOM 6010 N N . SER A 1 794 ? 47.541 45.696 -33.252 1.00 28.83 794 SER A N 1
ATOM 6011 C CA . SER A 1 794 ? 48.898 46.326 -33.319 1.00 28.83 794 SER A CA 1
ATOM 6012 C C . SER A 1 794 ? 49.752 46.535 -32.043 1.00 28.83 794 SER A C 1
ATOM 6014 O O . SER A 1 794 ? 49.313 47.186 -31.113 1.00 28.83 794 SER A O 1
ATOM 6016 N N . THR A 1 795 ? 51.054 46.218 -31.921 1.00 27.56 795 THR A N 1
ATOM 6017 C CA . THR A 1 795 ? 52.160 45.582 -32.705 1.00 27.56 795 THR A CA 1
ATOM 6018 C C . THR A 1 795 ? 53.217 45.138 -31.644 1.00 27.56 795 THR A C 1
ATOM 6020 O O . THR A 1 795 ? 53.225 45.731 -30.574 1.00 27.56 795 THR A O 1
ATOM 6023 N N . ARG A 1 796 ? 54.145 44.165 -31.775 1.00 28.09 796 ARG A N 1
ATOM 6024 C CA . ARG A 1 796 ? 55.251 44.043 -32.755 1.00 28.09 796 ARG A CA 1
ATOM 6025 C C . ARG A 1 796 ? 56.122 42.776 -32.473 1.00 28.09 796 ARG A C 1
ATOM 6027 O O . ARG A 1 796 ? 56.660 42.650 -31.386 1.00 28.09 796 ARG A O 1
ATOM 6034 N N . PHE A 1 797 ? 56.274 41.896 -33.469 1.00 26.92 797 PHE A N 1
ATOM 6035 C CA . PHE A 1 797 ? 57.391 40.965 -33.795 1.00 26.92 797 PHE A CA 1
ATOM 6036 C C . PHE A 1 797 ? 58.394 40.389 -32.744 1.00 26.92 797 PHE A C 1
ATOM 6038 O O . PHE A 1 797 ? 59.271 41.111 -32.288 1.00 26.92 797 PHE A O 1
ATOM 6045 N N . SER A 1 798 ? 58.349 39.045 -32.574 1.00 25.22 798 SER A N 1
ATOM 6046 C CA . SER A 1 798 ? 59.420 37.995 -32.700 1.00 25.22 798 SER A CA 1
ATOM 6047 C C . SER A 1 798 ? 60.847 38.203 -32.122 1.00 25.22 798 SER A C 1
ATOM 6049 O O . SER A 1 798 ? 61.409 39.278 -32.267 1.00 25.22 798 SER A O 1
ATOM 6051 N N . TYR A 1 799 ? 61.571 37.195 -31.593 1.00 29.98 799 TYR A N 1
ATOM 6052 C CA . TYR A 1 799 ? 61.880 35.855 -32.160 1.00 29.98 799 TYR A CA 1
ATOM 6053 C C . TYR A 1 799 ? 62.369 34.847 -31.067 1.00 29.98 799 TYR A C 1
ATOM 6055 O O . TYR A 1 799 ? 62.498 35.214 -29.904 1.00 29.98 799 TYR A O 1
ATOM 6063 N N . THR A 1 800 ? 62.656 33.586 -31.437 1.00 28.55 800 THR A N 1
ATOM 6064 C CA . THR A 1 800 ? 63.303 32.520 -30.610 1.00 28.55 800 THR A CA 1
ATOM 6065 C C . THR A 1 800 ? 64.776 32.865 -30.243 1.00 28.55 800 THR A C 1
ATOM 6067 O O . THR A 1 800 ? 65.283 33.847 -30.771 1.00 28.55 800 THR A O 1
ATOM 6070 N N . SER A 1 801 ? 65.581 32.154 -29.427 1.00 28.75 801 SER A N 1
ATOM 6071 C CA . SER A 1 801 ? 65.652 30.731 -29.014 1.00 28.75 801 SER A CA 1
ATOM 6072 C C . SER A 1 801 ? 66.550 30.516 -27.763 1.00 28.75 801 SER A C 1
ATOM 6074 O O . SER A 1 801 ? 67.149 31.454 -27.247 1.00 28.75 801 SER A O 1
ATOM 6076 N N . GLN A 1 802 ? 66.701 29.258 -27.323 1.00 26.77 802 GLN A N 1
ATOM 6077 C CA . GLN A 1 802 ? 67.719 28.765 -26.367 1.00 26.77 802 GLN A CA 1
ATOM 6078 C C . GLN A 1 802 ? 69.169 29.110 -26.795 1.00 26.77 802 GLN A C 1
ATOM 6080 O O . GLN A 1 802 ? 69.436 29.042 -27.995 1.00 26.77 802 GLN A O 1
ATOM 6085 N N . HIS A 1 803 ? 70.101 29.377 -25.855 1.00 26.81 803 HIS A N 1
ATOM 6086 C CA . HIS A 1 803 ? 71.221 28.475 -25.459 1.00 26.81 803 HIS A CA 1
ATOM 6087 C C . HIS A 1 803 ? 72.276 29.113 -24.505 1.00 26.81 803 HIS A C 1
ATOM 6089 O O . HIS A 1 803 ? 72.542 30.305 -24.590 1.00 26.81 803 HIS A O 1
ATOM 6095 N N . SER A 1 804 ? 72.901 28.257 -23.674 1.00 27.05 804 SER A N 1
ATOM 6096 C CA . SER A 1 804 ? 74.273 28.297 -23.087 1.00 27.05 804 SER A CA 1
ATOM 6097 C C . SER A 1 804 ? 74.865 29.555 -22.409 1.00 27.05 804 SER A C 1
ATOM 6099 O O . SER A 1 804 ? 75.049 30.581 -23.048 1.00 27.05 804 SER A O 1
ATOM 6101 N N . ASP A 1 805 ? 75.316 29.351 -21.162 1.00 27.45 805 ASP A N 1
ATOM 6102 C CA . ASP A 1 805 ? 76.654 29.610 -20.570 1.00 27.45 805 ASP A CA 1
ATOM 6103 C C . ASP A 1 805 ? 77.523 30.856 -20.902 1.00 27.45 805 ASP A C 1
ATOM 6105 O O . ASP A 1 805 ? 77.521 31.427 -21.983 1.00 27.45 805 ASP A O 1
ATOM 6109 N N . TYR A 1 806 ? 78.425 31.146 -19.947 1.00 28.67 806 TYR A N 1
ATOM 6110 C CA . TYR A 1 806 ? 79.588 32.058 -19.992 1.00 28.67 806 TYR A CA 1
ATOM 6111 C C . TYR A 1 806 ? 79.381 33.585 -19.830 1.00 28.67 806 TYR A C 1
ATOM 6113 O O . TYR A 1 806 ? 79.242 34.355 -20.771 1.00 28.67 806 TYR A O 1
ATOM 6121 N N . SER A 1 807 ? 79.552 34.013 -18.571 1.00 30.02 807 SER A N 1
ATOM 6122 C CA . SER A 1 807 ? 80.459 35.082 -18.092 1.00 30.02 807 SER A CA 1
ATOM 6123 C C . SER A 1 807 ? 80.588 36.443 -18.815 1.00 30.02 807 SER A C 1
ATOM 6125 O O . SER A 1 807 ? 81.040 36.526 -19.948 1.00 30.02 807 SER A O 1
ATOM 6127 N N . HIS A 1 808 ? 80.459 37.513 -18.015 1.00 34.81 808 HIS A N 1
ATOM 6128 C CA . HIS A 1 808 ? 81.223 38.779 -18.071 1.00 34.81 808 HIS A CA 1
ATOM 6129 C C . HIS A 1 808 ? 81.540 39.433 -19.444 1.00 34.81 808 HIS A C 1
ATOM 6131 O O . HIS A 1 808 ? 82.466 39.028 -20.139 1.00 34.81 808 HIS A O 1
ATOM 6137 N N . SER A 1 809 ? 81.101 40.686 -19.644 1.00 31.80 809 SER A N 1
ATOM 6138 C CA . SER A 1 809 ? 81.902 41.861 -19.218 1.00 31.80 809 SER A CA 1
ATOM 6139 C C . SER A 1 809 ? 81.404 43.228 -19.739 1.00 31.80 809 SER A C 1
ATOM 6141 O O . SER A 1 809 ? 80.805 43.345 -20.797 1.00 31.80 809 SER A O 1
ATOM 6143 N N . ARG A 1 810 ? 81.742 44.274 -18.966 1.00 35.53 810 ARG A N 1
ATOM 6144 C CA . ARG A 1 810 ? 82.007 45.679 -19.357 1.00 35.53 810 ARG A CA 1
ATOM 6145 C C . ARG A 1 810 ? 80.981 46.479 -20.196 1.00 35.53 810 ARG A C 1
ATOM 6147 O O . ARG A 1 810 ? 81.009 46.498 -21.415 1.00 35.53 810 ARG A O 1
ATOM 6154 N N . HIS A 1 811 ? 80.280 47.365 -19.484 1.00 38.75 811 HIS A N 1
ATOM 6155 C CA . HIS A 1 811 ? 80.518 48.825 -19.510 1.00 38.75 811 HIS A CA 1
ATOM 6156 C C . HIS A 1 811 ? 80.679 49.534 -20.881 1.00 38.75 811 HIS A C 1
ATOM 6158 O O . HIS A 1 811 ? 81.708 49.402 -21.538 1.00 38.75 811 HIS A O 1
ATOM 6164 N N . THR A 1 812 ? 79.771 50.463 -21.209 1.00 34.69 812 THR A N 1
ATOM 6165 C CA . THR A 1 812 ? 80.134 51.781 -21.786 1.00 34.69 812 THR A CA 1
ATOM 6166 C C . THR A 1 812 ? 78.975 52.778 -21.689 1.00 34.69 812 THR A C 1
ATOM 6168 O O . THR A 1 812 ? 77.808 52.415 -21.787 1.00 34.69 812 THR A O 1
ATOM 6171 N N . GLN A 1 813 ? 79.305 54.048 -21.452 1.00 41.81 813 GLN A N 1
ATOM 6172 C CA . GLN A 1 813 ? 78.344 55.139 -21.253 1.00 41.81 813 GLN A CA 1
ATOM 6173 C C . GLN A 1 813 ? 77.929 55.793 -22.580 1.00 41.81 813 GLN A C 1
ATOM 6175 O O . GLN A 1 813 ? 78.744 55.907 -23.496 1.00 41.81 813 GLN A O 1
ATOM 6180 N N . ARG A 1 814 ? 76.746 56.422 -22.605 1.00 32.16 814 ARG A N 1
ATOM 6181 C CA . ARG A 1 814 ? 76.579 57.713 -23.295 1.00 32.16 814 ARG A CA 1
ATOM 6182 C C . ARG A 1 814 ? 75.527 58.587 -22.607 1.00 32.16 814 ARG A C 1
ATOM 6184 O O . ARG A 1 814 ? 74.415 58.149 -22.344 1.00 32.16 814 ARG A O 1
ATOM 6191 N N . MET A 1 815 ? 75.923 59.817 -22.288 1.00 36.94 815 MET A N 1
ATOM 6192 C CA . MET A 1 815 ? 75.071 60.865 -21.713 1.00 36.94 815 MET A CA 1
ATOM 6193 C C . MET A 1 815 ? 74.068 61.391 -22.751 1.00 36.94 815 MET A C 1
ATOM 6195 O O . MET A 1 815 ? 74.431 61.446 -23.924 1.00 36.94 815 MET A O 1
ATOM 6199 N N . GLN A 1 816 ? 72.922 61.936 -22.311 1.00 37.91 816 GLN A N 1
ATOM 6200 C CA . GLN A 1 816 ? 72.650 63.380 -22.478 1.00 37.91 816 GLN A CA 1
ATOM 6201 C C . GLN A 1 816 ? 71.389 63.908 -21.749 1.00 37.91 816 GLN A C 1
ATOM 6203 O O . GLN A 1 816 ? 70.285 63.406 -21.915 1.00 37.91 816 GLN A O 1
ATOM 6208 N N . THR A 1 817 ? 71.615 65.011 -21.020 1.00 37.62 817 THR A N 1
ATOM 6209 C CA . THR A 1 817 ? 70.739 66.183 -20.769 1.00 37.62 817 THR A CA 1
ATOM 6210 C C . THR A 1 817 ? 69.389 66.063 -20.045 1.00 37.62 817 THR A C 1
ATOM 6212 O O . THR A 1 817 ? 68.428 65.469 -20.521 1.00 37.62 817 THR A O 1
ATOM 6215 N N . HIS A 1 818 ? 69.298 66.825 -18.947 1.00 48.16 818 HIS A N 1
ATOM 6216 C CA . HIS A 1 818 ? 68.072 67.217 -18.250 1.00 48.16 818 HIS A CA 1
ATOM 6217 C C . HIS A 1 818 ? 67.078 67.981 -19.142 1.00 48.16 818 HIS A C 1
ATOM 6219 O O . HIS A 1 818 ? 67.427 69.001 -19.732 1.00 48.16 818 HIS A O 1
ATOM 6225 N N . VAL A 1 819 ? 65.804 67.594 -19.051 1.00 47.22 819 VAL A N 1
ATOM 6226 C CA . VAL A 1 819 ? 64.651 68.506 -19.112 1.00 47.22 819 VAL A CA 1
ATOM 6227 C C . VAL A 1 819 ? 63.745 68.118 -17.944 1.00 47.22 819 VAL A C 1
ATOM 6229 O O . VAL A 1 819 ? 63.272 66.982 -17.894 1.00 47.22 819 VAL A O 1
ATOM 6232 N N . GLN A 1 820 ? 63.532 69.016 -16.977 1.00 54.19 820 GLN A N 1
ATOM 6233 C CA . GLN A 1 820 ? 62.599 68.752 -15.877 1.00 54.19 820 GLN A CA 1
ATOM 6234 C C . GLN A 1 820 ? 61.169 68.719 -16.427 1.00 54.19 820 GLN A C 1
ATOM 6236 O O . GLN A 1 820 ? 60.669 69.719 -16.937 1.00 54.19 820 GLN A O 1
ATOM 6241 N N . LYS A 1 821 ? 60.517 67.558 -16.333 1.00 61.47 821 LYS A N 1
ATOM 6242 C CA . LYS A 1 821 ? 59.081 67.418 -16.592 1.00 61.47 821 LYS A CA 1
ATOM 6243 C C . LYS A 1 821 ? 58.313 67.791 -15.325 1.00 61.47 821 LYS A C 1
ATOM 6245 O O . LYS A 1 821 ? 58.786 67.519 -14.223 1.00 61.47 821 LYS A O 1
ATOM 6250 N N . GLN A 1 822 ? 57.137 68.395 -15.485 1.00 74.75 822 GLN A N 1
ATOM 6251 C CA . GLN A 1 822 ? 56.220 68.641 -14.373 1.00 74.75 822 GLN A CA 1
ATOM 6252 C C . GLN A 1 822 ? 55.891 67.311 -13.684 1.00 74.75 822 GLN A C 1
ATOM 6254 O O . GLN A 1 822 ? 55.559 66.339 -14.366 1.00 74.75 822 GLN A O 1
ATOM 6259 N N . TRP A 1 823 ? 56.007 67.274 -12.355 1.00 82.12 823 TRP A N 1
ATOM 6260 C CA . TRP A 1 823 ? 55.671 66.085 -11.577 1.00 82.12 823 TRP A CA 1
ATOM 6261 C C . TRP A 1 823 ? 54.192 65.734 -11.786 1.00 82.12 823 TRP A C 1
ATOM 6263 O O . TRP A 1 823 ? 53.319 66.602 -11.720 1.00 82.12 823 TRP A O 1
ATOM 6273 N N . GLN A 1 824 ? 53.948 64.464 -12.085 1.00 82.69 824 GLN A N 1
ATOM 6274 C CA . GLN A 1 824 ? 52.631 63.846 -12.137 1.00 82.69 824 GLN A CA 1
ATOM 6275 C C . GLN A 1 824 ? 52.566 62.846 -10.980 1.00 82.69 824 GLN A C 1
ATOM 6277 O O . GLN A 1 824 ? 53.602 62.238 -10.698 1.00 82.69 824 GLN A O 1
ATOM 6282 N N . PRO A 1 825 ? 51.389 62.638 -10.368 1.00 83.44 825 PRO A N 1
ATOM 6283 C CA . PRO A 1 825 ? 51.146 61.500 -9.496 1.00 83.44 825 PRO A CA 1
ATOM 6284 C C . PRO A 1 825 ? 51.687 60.200 -10.091 1.00 83.44 825 PRO A C 1
ATOM 6286 O O . PRO A 1 825 ? 51.338 59.824 -11.213 1.00 83.44 825 PRO A O 1
ATOM 6289 N N . ASP A 1 826 ? 52.544 59.530 -9.333 1.00 83.81 826 ASP A N 1
ATOM 6290 C CA . ASP A 1 826 ? 52.888 58.135 -9.556 1.00 83.81 826 ASP A CA 1
ATOM 6291 C C . ASP A 1 826 ? 51.765 57.225 -9.025 1.00 83.81 826 ASP A C 1
ATOM 6293 O O . ASP A 1 826 ? 50.758 57.680 -8.473 1.00 83.81 826 ASP A O 1
ATOM 6297 N N . VAL A 1 827 ? 51.910 55.918 -9.254 1.00 84.38 827 VAL A N 1
ATOM 6298 C CA . VAL A 1 827 ? 50.918 54.928 -8.811 1.00 84.38 827 VAL A CA 1
ATOM 6299 C C . VAL A 1 827 ? 50.811 54.929 -7.283 1.00 84.38 827 VAL A C 1
ATOM 6301 O O . VAL A 1 827 ? 49.699 54.929 -6.768 1.00 84.38 827 VAL A O 1
ATOM 6304 N N . GLU A 1 828 ? 51.934 55.066 -6.569 1.00 82.38 828 GLU A N 1
ATOM 6305 C CA . GLU A 1 828 ? 51.966 55.191 -5.104 1.00 82.38 828 GLU A CA 1
ATOM 6306 C C . GLU A 1 828 ? 51.183 56.417 -4.604 1.00 82.38 828 GLU A C 1
ATOM 6308 O O . GLU A 1 828 ? 50.450 56.319 -3.618 1.00 82.38 828 GLU A O 1
ATOM 6313 N N . TRP A 1 829 ? 51.276 57.569 -5.283 1.00 83.19 829 TRP A N 1
ATOM 6314 C CA . TRP A 1 829 ? 50.439 58.725 -4.961 1.00 83.19 829 TRP A CA 1
ATOM 6315 C C . TRP A 1 829 ? 48.959 58.461 -5.238 1.00 83.19 829 TRP A C 1
ATOM 6317 O O . TRP A 1 829 ? 48.129 58.875 -4.439 1.00 83.19 829 TRP A O 1
ATOM 6327 N N . MET A 1 830 ? 48.591 57.789 -6.336 1.00 81.94 830 MET A N 1
ATOM 6328 C CA . MET A 1 830 ? 47.179 57.480 -6.613 1.00 81.94 830 MET A CA 1
ATOM 6329 C C . MET A 1 830 ? 46.592 56.448 -5.640 1.00 81.94 830 MET A C 1
ATOM 6331 O O . MET A 1 830 ? 45.446 56.602 -5.221 1.00 81.94 830 MET A O 1
ATOM 6335 N N . GLU A 1 831 ? 47.367 55.444 -5.229 1.00 82.75 831 GLU A N 1
ATOM 6336 C CA . GLU A 1 831 ? 46.939 54.415 -4.273 1.00 82.75 831 GLU A CA 1
ATOM 6337 C C . GLU A 1 831 ? 46.581 55.004 -2.898 1.00 82.75 831 GLU A C 1
ATOM 6339 O O . GLU A 1 831 ? 45.635 54.539 -2.261 1.00 82.75 831 GLU A O 1
ATOM 6344 N N . GLN A 1 832 ? 47.222 56.106 -2.486 1.00 81.81 832 GLN A N 1
ATOM 6345 C CA . GLN A 1 832 ? 46.863 56.850 -1.265 1.00 81.81 832 GLN A CA 1
ATOM 6346 C C . GLN A 1 832 ? 45.437 57.434 -1.290 1.00 81.81 832 GLN A C 1
ATOM 6348 O O . GLN A 1 832 ? 44.851 57.643 -0.230 1.00 81.81 832 GLN A O 1
ATOM 6353 N N . PHE A 1 833 ? 44.856 57.669 -2.474 1.00 80.81 833 PHE A N 1
ATOM 6354 C CA . PHE A 1 833 ? 43.460 58.109 -2.643 1.00 80.81 833 PHE A CA 1
ATOM 6355 C C . PHE A 1 833 ? 42.516 56.957 -3.024 1.00 80.81 833 PHE A C 1
ATOM 6357 O O . PHE A 1 833 ? 41.309 57.170 -3.119 1.00 80.81 833 PHE A O 1
ATOM 6364 N N . ALA A 1 834 ? 43.046 55.751 -3.251 1.00 75.69 834 ALA A N 1
ATOM 6365 C CA . ALA A 1 834 ? 42.290 54.587 -3.710 1.00 75.69 834 ALA A CA 1
ATOM 6366 C C . ALA A 1 834 ? 41.854 53.646 -2.573 1.00 75.69 834 ALA A C 1
ATOM 6368 O O . ALA A 1 834 ? 41.300 52.589 -2.852 1.00 75.69 834 ALA A O 1
ATOM 6369 N N . GLY A 1 835 ? 42.107 53.987 -1.306 1.00 76.69 835 GLY A N 1
ATOM 6370 C CA . GLY A 1 835 ? 41.634 53.225 -0.145 1.00 76.69 835 GLY A CA 1
ATOM 6371 C C . GLY A 1 835 ? 40.176 53.526 0.231 1.00 76.69 835 GLY A C 1
ATOM 6372 O O . GLY A 1 835 ? 39.624 54.560 -0.137 1.00 76.69 835 GLY A O 1
ATOM 6373 N N . ALA A 1 836 ? 39.553 52.652 1.032 1.00 79.12 836 ALA A N 1
ATOM 6374 C CA . ALA A 1 836 ? 38.181 52.853 1.526 1.00 79.12 836 ALA A CA 1
ATOM 6375 C C . ALA A 1 836 ? 38.022 54.105 2.420 1.00 79.12 836 ALA A C 1
ATOM 6377 O O . ALA A 1 836 ? 36.918 54.624 2.582 1.00 79.12 836 ALA A O 1
ATOM 6378 N N . VAL A 1 837 ? 39.126 54.595 2.996 1.00 82.31 837 VAL A N 1
ATOM 6379 C CA . VAL A 1 837 ? 39.226 55.878 3.704 1.00 82.31 837 VAL A CA 1
ATOM 6380 C C . VAL A 1 837 ? 40.558 56.558 3.375 1.00 82.31 837 VAL A C 1
ATOM 6382 O O . VAL A 1 837 ? 41.570 55.886 3.198 1.00 82.31 837 VAL A O 1
ATOM 6385 N N . MET A 1 838 ? 40.572 57.895 3.371 1.00 81.62 838 MET A N 1
ATOM 6386 C CA . MET A 1 838 ? 41.765 58.711 3.077 1.00 81.62 838 MET A CA 1
ATOM 6387 C C . MET A 1 838 ? 42.891 58.566 4.122 1.00 81.62 838 MET A C 1
ATOM 6389 O O . MET A 1 838 ? 44.062 58.771 3.818 1.00 81.62 838 MET A O 1
ATOM 6393 N N . TYR A 1 839 ? 42.541 58.236 5.369 1.00 82.56 839 TYR A N 1
ATOM 6394 C CA . TYR A 1 839 ? 43.486 58.100 6.479 1.00 82.56 839 TYR A CA 1
ATOM 6395 C C . TYR A 1 839 ? 43.196 56.801 7.246 1.00 82.56 839 TYR A C 1
ATOM 6397 O O . TYR A 1 839 ? 42.277 56.779 8.072 1.00 82.56 839 TYR A O 1
ATOM 6405 N N . PRO A 1 840 ? 43.922 55.702 6.971 1.00 79.38 840 PRO A N 1
ATOM 6406 C CA . PRO A 1 840 ? 43.692 54.435 7.648 1.00 79.38 840 PRO A CA 1
ATOM 6407 C C . PRO A 1 840 ? 44.091 54.502 9.129 1.00 79.38 840 PRO A C 1
ATOM 6409 O O . PRO A 1 840 ? 45.170 54.960 9.501 1.00 79.38 840 PRO A O 1
ATOM 6412 N N . THR A 1 841 ? 43.198 54.006 9.979 1.00 83.50 841 THR A N 1
ATOM 6413 C CA . THR A 1 841 ? 43.382 53.800 11.419 1.00 83.50 841 THR A CA 1
ATOM 6414 C C . THR A 1 841 ? 43.252 52.309 11.730 1.00 83.50 841 THR A C 1
ATOM 6416 O O . THR A 1 841 ? 42.685 51.559 10.938 1.00 83.50 841 THR A O 1
ATOM 6419 N N . THR A 1 842 ? 43.672 51.873 12.920 1.00 77.69 842 THR A N 1
ATOM 6420 C CA . THR A 1 842 ? 43.563 50.466 13.371 1.00 77.69 842 THR A CA 1
ATOM 6421 C C . THR A 1 842 ? 42.130 49.908 13.402 1.00 77.69 842 THR A C 1
ATOM 6423 O O . THR A 1 842 ? 41.933 48.701 13.537 1.00 77.69 842 THR A O 1
ATOM 6426 N N . ILE A 1 843 ? 41.112 50.770 13.292 1.00 76.31 843 ILE A N 1
ATOM 6427 C CA . ILE A 1 843 ? 39.698 50.384 13.186 1.00 76.31 843 ILE A CA 1
ATOM 6428 C C . ILE A 1 843 ? 39.275 50.271 11.713 1.00 76.31 843 ILE A C 1
ATOM 6430 O O . ILE A 1 843 ? 38.593 49.315 11.344 1.00 76.31 843 ILE A O 1
ATOM 6434 N N . SER A 1 844 ? 39.683 51.228 10.873 1.00 75.12 844 SER A N 1
ATOM 6435 C CA . SER A 1 844 ? 39.296 51.297 9.457 1.00 75.12 844 SER A CA 1
ATOM 6436 C C . SER A 1 844 ? 40.163 50.441 8.528 1.00 75.12 844 SER A C 1
ATOM 6438 O O . SER A 1 844 ? 39.811 50.270 7.370 1.00 75.12 844 SER A O 1
ATOM 6440 N N . GLU A 1 845 ? 41.258 49.854 9.016 1.00 75.62 845 GLU A N 1
ATOM 6441 C CA . GLU A 1 845 ? 42.069 48.856 8.294 1.00 75.62 845 GLU A CA 1
ATOM 6442 C C . GLU A 1 845 ? 41.254 47.613 7.875 1.00 75.62 845 GLU A C 1
ATOM 6444 O O . GLU A 1 845 ? 41.592 46.927 6.918 1.00 75.62 845 GLU A O 1
ATOM 6449 N N . LYS A 1 846 ? 40.129 47.348 8.555 1.00 78.50 846 LYS A N 1
ATOM 6450 C CA . LYS A 1 846 ? 39.179 46.274 8.213 1.00 78.50 846 LYS A CA 1
ATOM 6451 C C . LYS A 1 846 ? 38.165 46.661 7.129 1.00 78.50 846 LYS A C 1
ATOM 6453 O O . LYS A 1 846 ? 37.298 45.850 6.807 1.00 78.50 846 LYS A O 1
ATOM 6458 N N . TRP A 1 847 ? 38.184 47.901 6.641 1.00 82.06 847 TRP A N 1
ATOM 6459 C CA . TRP A 1 847 ? 37.218 48.386 5.658 1.00 82.06 847 TRP A CA 1
ATOM 6460 C C . TRP A 1 847 ? 37.766 48.142 4.256 1.00 82.06 847 TRP A C 1
ATOM 6462 O O . TRP A 1 847 ? 38.662 48.843 3.789 1.00 82.06 847 TRP A O 1
ATOM 6472 N N . ASN A 1 848 ? 37.203 47.143 3.583 1.00 79.44 848 ASN A N 1
ATOM 6473 C CA . ASN A 1 848 ? 37.448 46.930 2.164 1.00 79.44 848 ASN A CA 1
ATOM 6474 C C . ASN A 1 848 ? 36.787 48.047 1.347 1.00 79.44 848 ASN A C 1
ATOM 6476 O O . ASN A 1 848 ? 35.805 48.656 1.780 1.00 79.44 848 ASN A O 1
ATOM 6480 N N . LEU A 1 849 ? 37.302 48.285 0.141 1.00 79.56 849 LEU A N 1
ATOM 6481 C CA . LEU A 1 849 ? 36.606 49.109 -0.844 1.00 79.56 849 LEU A CA 1
ATOM 6482 C C . LEU A 1 849 ? 35.214 48.524 -1.129 1.00 79.56 849 LEU A C 1
ATOM 6484 O O . LEU A 1 849 ? 35.098 47.296 -1.223 1.00 79.56 849 LEU A O 1
ATOM 6488 N N . PRO A 1 850 ? 34.175 49.363 -1.301 1.00 82.06 850 PRO A N 1
ATOM 6489 C CA . PRO A 1 850 ? 32.905 48.877 -1.818 1.00 82.06 850 PRO A CA 1
ATOM 6490 C C . PRO A 1 850 ? 33.140 48.243 -3.199 1.00 82.06 850 PRO A C 1
ATOM 6492 O O . PRO A 1 850 ? 33.981 48.728 -3.967 1.00 82.06 850 PRO A O 1
ATOM 6495 N N . PRO A 1 851 ? 32.435 47.153 -3.538 1.00 84.44 851 PRO A N 1
ATOM 6496 C CA . PRO A 1 851 ? 32.548 46.565 -4.864 1.00 84.44 851 PRO A CA 1
ATOM 6497 C C . PRO A 1 851 ? 32.096 47.591 -5.913 1.00 84.44 851 PRO A C 1
ATOM 6499 O O . PRO A 1 851 ? 31.110 48.293 -5.713 1.00 84.44 851 PRO A O 1
ATOM 6502 N N . TRP A 1 852 ? 32.791 47.664 -7.054 1.00 84.50 852 TRP A N 1
ATOM 6503 C CA . TRP A 1 852 ? 32.608 48.696 -8.099 1.00 84.50 852 TRP A CA 1
ATOM 6504 C C . TRP A 1 852 ? 31.193 48.808 -8.710 1.00 84.50 852 TRP A C 1
ATOM 6506 O O . TRP A 1 852 ? 30.947 49.666 -9.554 1.00 84.50 852 TRP A O 1
ATOM 6516 N N . ASN A 1 853 ? 30.284 47.907 -8.345 1.00 88.00 853 ASN A N 1
ATOM 6517 C CA . ASN A 1 853 ? 28.888 47.840 -8.769 1.00 88.00 853 ASN A CA 1
ATOM 6518 C C . ASN A 1 853 ? 27.893 48.226 -7.647 1.00 88.00 853 ASN A C 1
ATOM 6520 O O . ASN A 1 853 ? 26.692 48.019 -7.835 1.00 88.00 853 ASN A O 1
ATOM 6524 N N . ASP A 1 854 ? 28.388 48.694 -6.493 1.00 83.12 854 ASP A N 1
ATOM 6525 C CA . ASP A 1 854 ? 27.657 48.979 -5.246 1.00 83.12 854 ASP A CA 1
ATOM 6526 C C . ASP A 1 854 ? 26.758 47.823 -4.760 1.00 83.12 854 ASP A C 1
ATOM 6528 O O . ASP A 1 854 ? 25.745 48.025 -4.085 1.00 83.12 854 ASP A O 1
ATOM 6532 N N . LYS A 1 855 ? 27.113 46.584 -5.120 1.00 80.56 855 LYS A N 1
ATOM 6533 C CA . LYS A 1 855 ? 26.399 45.366 -4.734 1.00 80.56 855 LYS A CA 1
ATOM 6534 C C . LYS A 1 855 ? 27.366 44.370 -4.130 1.00 80.56 855 LYS A C 1
ATOM 6536 O O . LYS A 1 855 ? 28.178 43.775 -4.841 1.00 80.56 855 LYS A O 1
ATOM 6541 N N . ASP A 1 856 ? 27.206 44.137 -2.833 1.00 84.19 856 ASP A N 1
ATOM 6542 C CA . ASP A 1 856 ? 27.791 42.970 -2.183 1.00 84.19 856 ASP A CA 1
ATOM 6543 C C . ASP A 1 856 ? 27.426 41.701 -2.975 1.00 84.19 856 ASP A C 1
ATOM 6545 O O . ASP A 1 856 ? 26.306 41.609 -3.502 1.00 84.19 856 ASP A O 1
ATOM 6549 N N . PRO A 1 857 ? 28.339 40.715 -3.085 1.00 80.62 857 PRO A N 1
ATOM 6550 C CA . PRO A 1 857 ? 27.987 39.423 -3.657 1.00 80.62 857 PRO A CA 1
ATOM 6551 C C . PRO A 1 857 ? 26.773 38.882 -2.889 1.00 80.62 857 PRO A C 1
ATOM 6553 O O . PRO A 1 857 ? 26.797 38.890 -1.653 1.00 80.62 857 PRO A O 1
ATOM 6556 N N . PRO A 1 858 ? 25.692 38.467 -3.577 1.00 78.50 858 PRO A N 1
ATOM 6557 C CA . PRO A 1 858 ? 24.472 38.064 -2.901 1.00 78.50 858 PRO A CA 1
ATOM 6558 C C . PRO A 1 858 ? 24.792 36.894 -1.977 1.00 78.50 858 PRO A C 1
ATOM 6560 O O . PRO A 1 858 ? 25.189 35.824 -2.430 1.00 78.50 858 PRO A O 1
ATOM 6563 N N . ALA A 1 859 ? 24.633 37.109 -0.672 1.00 76.69 859 ALA A N 1
ATOM 6564 C CA . ALA A 1 859 ? 24.711 36.030 0.291 1.00 76.69 859 ALA A CA 1
ATOM 6565 C C . ALA A 1 859 ? 23.526 35.097 0.027 1.00 76.69 859 ALA A C 1
ATOM 6567 O O . ALA A 1 859 ? 22.392 35.425 0.393 1.00 76.69 859 ALA A O 1
ATOM 6568 N N . GLU A 1 860 ? 23.791 33.968 -0.631 1.00 64.00 860 GLU A N 1
ATOM 6569 C CA . GLU A 1 860 ? 22.836 32.878 -0.805 1.00 64.00 860 GLU A CA 1
ATOM 6570 C C . GLU A 1 860 ? 22.450 32.363 0.583 1.00 64.00 860 GLU A C 1
ATOM 6572 O O . GLU A 1 860 ? 23.146 31.582 1.227 1.00 64.00 860 GLU A O 1
ATOM 6577 N N . LYS A 1 861 ? 21.345 32.904 1.096 1.00 65.25 861 LYS A N 1
ATOM 6578 C CA . LYS A 1 861 ? 20.687 32.397 2.289 1.00 65.25 861 LYS A CA 1
ATOM 6579 C C . LYS A 1 861 ? 19.822 31.240 1.835 1.00 65.25 861 LYS A C 1
ATOM 6581 O O . LYS A 1 861 ? 18.707 31.474 1.366 1.00 65.25 861 LYS A O 1
ATOM 6586 N N . ASP A 1 862 ? 20.336 30.027 1.991 1.00 59.22 862 ASP A N 1
ATOM 6587 C CA . ASP A 1 862 ? 19.536 28.820 1.828 1.00 59.22 862 ASP A CA 1
ATOM 6588 C C . ASP A 1 862 ? 18.294 28.923 2.716 1.00 59.22 862 ASP A C 1
ATOM 6590 O O . ASP A 1 862 ? 18.362 28.916 3.949 1.00 59.22 862 ASP A O 1
ATOM 6594 N N . VAL A 1 863 ? 17.134 29.076 2.075 1.00 58.88 863 VAL A N 1
ATOM 6595 C CA . VAL A 1 863 ? 15.851 29.042 2.769 1.00 58.88 863 VAL A CA 1
ATOM 6596 C C . VAL A 1 863 ? 15.608 27.591 3.160 1.00 58.88 863 VAL A C 1
ATOM 6598 O O . VAL A 1 863 ? 15.217 26.781 2.322 1.00 58.88 863 VAL A O 1
ATOM 6601 N N . SER A 1 864 ? 15.854 27.264 4.430 1.00 67.44 864 SER A N 1
ATOM 6602 C CA . SER A 1 864 ? 15.572 25.939 4.986 1.00 67.44 864 SER A CA 1
ATOM 6603 C C . SER A 1 864 ? 14.125 25.542 4.681 1.00 67.44 864 SER A C 1
ATOM 6605 O O . SER A 1 864 ? 13.199 26.202 5.167 1.00 67.44 864 SER A O 1
ATOM 6607 N N . ASN A 1 865 ? 13.936 24.480 3.889 1.00 79.00 865 ASN A N 1
ATOM 6608 C CA . ASN A 1 865 ? 12.614 23.916 3.617 1.00 79.00 865 ASN A CA 1
ATOM 6609 C C . ASN A 1 865 ? 11.937 23.570 4.954 1.00 79.00 865 ASN A C 1
ATOM 6611 O O . ASN A 1 865 ? 12.586 23.084 5.885 1.00 79.00 865 ASN A O 1
ATOM 6615 N N . LEU A 1 866 ? 10.629 23.795 5.053 1.00 83.38 866 LEU A N 1
ATOM 6616 C CA . LEU A 1 866 ? 9.876 23.433 6.247 1.00 83.38 866 LEU A CA 1
ATOM 6617 C C . LEU A 1 866 ? 9.605 21.927 6.218 1.00 83.38 866 LEU A C 1
ATOM 6619 O O . LEU A 1 866 ? 8.842 21.454 5.379 1.00 83.38 866 LEU A O 1
ATOM 6623 N N . THR A 1 867 ? 10.195 21.181 7.148 1.00 88.75 867 THR A N 1
ATOM 6624 C CA . THR A 1 867 ? 9.884 19.764 7.350 1.00 88.75 867 THR A CA 1
ATOM 6625 C C . THR A 1 867 ? 8.652 19.616 8.242 1.00 88.75 867 THR A C 1
ATOM 6627 O O . THR A 1 867 ? 8.692 19.903 9.439 1.00 88.75 867 THR A O 1
ATOM 6630 N N . ILE A 1 868 ? 7.537 19.156 7.670 1.00 88.12 868 ILE A N 1
ATOM 6631 C CA . ILE A 1 868 ? 6.327 18.806 8.426 1.00 88.12 868 ILE A CA 1
ATOM 6632 C C . ILE A 1 868 ? 6.251 17.289 8.580 1.00 88.12 868 ILE A C 1
ATOM 6634 O O . ILE A 1 868 ? 6.291 16.544 7.606 1.00 88.12 868 ILE A O 1
ATOM 6638 N N . ASN A 1 869 ? 6.103 16.832 9.823 1.00 87.81 869 ASN A N 1
ATOM 6639 C CA . ASN A 1 869 ? 5.840 15.434 10.148 1.00 87.81 869 ASN A CA 1
ATOM 6640 C C . ASN A 1 869 ? 4.331 15.235 10.346 1.00 87.81 869 ASN A C 1
ATOM 6642 O O . ASN A 1 869 ? 3.788 15.565 11.402 1.00 87.81 869 ASN A O 1
ATOM 6646 N N . PHE A 1 870 ? 3.662 14.691 9.335 1.00 83.19 870 PHE A N 1
ATOM 6647 C CA . PHE A 1 870 ? 2.290 14.210 9.432 1.00 83.19 870 PHE A CA 1
ATOM 6648 C C . PHE A 1 870 ? 2.304 12.935 10.284 1.00 83.19 870 PHE A C 1
ATOM 6650 O O . PHE A 1 870 ? 2.855 11.908 9.881 1.00 83.19 870 PHE A O 1
ATOM 6657 N N . GLY A 1 871 ? 1.804 13.029 11.516 1.00 81.56 871 GLY A N 1
ATOM 6658 C CA . GLY A 1 871 ? 1.895 11.937 12.484 1.00 81.56 871 GLY A CA 1
ATOM 6659 C C . GLY A 1 871 ? 0.973 10.752 12.150 1.00 81.56 871 GLY A C 1
ATOM 6660 O O . GLY A 1 871 ? -0.044 10.955 11.493 1.00 81.56 871 GLY A O 1
ATOM 6661 N N . PRO A 1 872 ? 1.254 9.544 12.687 1.00 82.44 872 PRO A N 1
ATOM 6662 C CA . PRO A 1 872 ? 0.425 8.351 12.472 1.00 82.44 872 PRO A CA 1
ATOM 6663 C C . PRO A 1 872 ? -1.054 8.514 12.837 1.00 82.44 872 PRO A C 1
ATOM 6665 O O . PRO A 1 872 ? -1.897 7.806 12.302 1.00 82.44 872 PRO A O 1
ATOM 6668 N N . GLN A 1 873 ? -1.364 9.418 13.770 1.00 78.75 873 GLN A N 1
ATOM 6669 C CA . GLN A 1 873 ? -2.719 9.698 14.229 1.00 78.75 873 GLN A CA 1
ATOM 6670 C C . GLN A 1 873 ? -3.270 10.938 13.510 1.00 78.75 873 GLN A C 1
ATOM 6672 O O . GLN A 1 873 ? -3.239 12.043 14.055 1.00 78.75 873 GLN A O 1
ATOM 6677 N N . HIS A 1 874 ? -3.784 10.759 12.294 1.00 80.25 874 HIS A N 1
ATOM 6678 C CA . HIS A 1 874 ? -4.453 11.817 11.533 1.00 80.25 874 HIS A CA 1
ATOM 6679 C C . HIS A 1 874 ? -5.657 11.251 10.754 1.00 80.25 874 HIS A C 1
ATOM 6681 O O . HIS A 1 874 ? -5.517 10.177 10.176 1.00 80.25 874 HIS A O 1
ATOM 6687 N N . PRO A 1 875 ? -6.823 11.934 10.684 1.00 81.88 875 PRO A N 1
ATOM 6688 C CA . PRO A 1 875 ? -8.000 11.424 9.966 1.00 81.88 875 PRO A CA 1
ATOM 6689 C C . PRO A 1 875 ? -7.705 11.042 8.508 1.00 81.88 875 PRO A C 1
ATOM 6691 O O . PRO A 1 875 ? -7.863 9.885 8.137 1.00 81.88 875 PRO A O 1
ATOM 6694 N N . ALA A 1 876 ? -7.125 11.973 7.744 1.00 78.25 876 ALA A N 1
ATOM 6695 C CA . ALA A 1 876 ? -6.730 11.774 6.344 1.00 78.25 876 ALA A CA 1
ATOM 6696 C C . ALA A 1 876 ? -5.529 10.824 6.114 1.00 78.25 876 ALA A C 1
ATOM 6698 O O . ALA A 1 876 ? -4.955 10.787 5.030 1.00 78.25 876 ALA A O 1
ATOM 6699 N N . ALA A 1 877 ? -5.093 10.092 7.145 1.00 73.69 877 ALA A N 1
ATOM 6700 C CA . ALA A 1 877 ? -4.151 8.985 6.999 1.00 73.69 877 ALA A CA 1
ATOM 6701 C C . ALA A 1 877 ? -4.859 7.623 6.844 1.00 73.69 877 ALA A C 1
ATOM 6703 O O . ALA A 1 877 ? -4.158 6.627 6.707 1.00 73.69 877 ALA A O 1
ATOM 6704 N N . HIS A 1 878 ? -6.203 7.556 6.926 1.00 71.81 878 HIS A N 1
ATOM 6705 C CA . HIS A 1 878 ? -7.043 6.338 6.826 1.00 71.81 878 HIS A CA 1
ATOM 6706 C C . HIS A 1 878 ? -6.448 5.080 7.482 1.00 71.81 878 HIS A C 1
ATOM 6708 O O . HIS A 1 878 ? -6.460 3.980 6.929 1.00 71.81 878 HIS A O 1
ATOM 6714 N N . GLY A 1 879 ? -5.901 5.243 8.687 1.00 79.62 879 GLY A N 1
ATOM 6715 C CA . GLY A 1 879 ? -5.152 4.201 9.379 1.00 79.62 879 GLY A CA 1
ATOM 6716 C C . GLY A 1 879 ? -3.966 4.790 10.129 1.00 79.62 879 GLY A C 1
ATOM 6717 O O . GLY A 1 879 ? -4.131 5.723 10.909 1.00 79.62 879 GLY A O 1
ATOM 6718 N N . VAL A 1 880 ? -2.781 4.220 9.905 1.00 85.94 880 VAL A N 1
ATOM 6719 C CA . VAL A 1 880 ? -1.515 4.644 10.517 1.00 85.94 880 VAL A CA 1
ATOM 6720 C C . VAL A 1 880 ? -0.449 4.818 9.441 1.00 85.94 880 VAL A C 1
ATOM 6722 O O . VAL A 1 880 ? 0.246 3.874 9.076 1.00 85.94 880 VAL A O 1
ATOM 6725 N N . LEU A 1 881 ? -0.305 6.053 8.964 1.00 87.81 881 LEU A N 1
ATOM 6726 C CA . LEU A 1 881 ? 0.735 6.473 8.028 1.00 87.81 881 LEU A CA 1
ATOM 6727 C C . LEU A 1 881 ? 1.467 7.683 8.602 1.00 87.81 881 LEU A C 1
ATOM 6729 O O . LEU A 1 881 ? 0.838 8.630 9.071 1.00 87.81 881 LEU A O 1
ATOM 6733 N N . ARG A 1 882 ? 2.799 7.669 8.539 1.00 91.62 882 ARG A N 1
ATOM 6734 C CA . ARG A 1 882 ? 3.626 8.831 8.863 1.00 91.62 882 ARG A CA 1
ATOM 6735 C C . ARG A 1 882 ? 4.211 9.402 7.574 1.00 91.62 882 ARG A C 1
ATOM 6737 O O . ARG A 1 882 ? 4.989 8.719 6.921 1.00 91.62 882 ARG A O 1
ATOM 6744 N N . LEU A 1 883 ? 3.892 10.649 7.237 1.00 90.19 883 LEU A N 1
ATOM 6745 C CA . LEU A 1 883 ? 4.485 11.342 6.085 1.00 90.19 883 LEU A CA 1
ATOM 6746 C C . LEU A 1 883 ? 5.450 12.411 6.579 1.00 90.19 883 LEU A C 1
ATOM 6748 O O . LEU A 1 883 ? 5.067 13.277 7.366 1.00 90.19 883 LEU A O 1
ATOM 6752 N N . VAL A 1 884 ? 6.689 12.375 6.100 1.00 92.81 884 VAL A N 1
ATOM 6753 C CA . VAL A 1 884 ? 7.620 13.496 6.242 1.00 92.81 884 VAL A CA 1
ATOM 6754 C C . VAL A 1 884 ? 7.573 14.286 4.939 1.00 92.81 884 VAL A C 1
ATOM 6756 O O . VAL A 1 884 ? 7.886 13.766 3.872 1.00 92.81 884 VAL A O 1
ATOM 6759 N N . LEU A 1 885 ? 7.110 15.530 5.024 1.00 91.44 885 LEU A N 1
ATOM 6760 C CA . LEU A 1 885 ? 6.937 16.424 3.883 1.00 91.44 885 LEU A CA 1
ATOM 6761 C C . LEU A 1 885 ? 7.960 17.553 3.963 1.00 91.44 885 LEU A C 1
ATOM 6763 O O . LEU A 1 885 ? 7.988 18.287 4.952 1.00 91.44 885 LEU A O 1
ATOM 6767 N N . GLU A 1 886 ? 8.760 17.724 2.914 1.00 92.31 886 GLU A N 1
ATOM 6768 C CA . GLU A 1 886 ? 9.570 18.926 2.729 1.00 92.31 886 GLU A CA 1
ATOM 6769 C C . GLU A 1 886 ? 8.781 19.952 1.922 1.00 92.31 886 GLU A C 1
ATOM 6771 O O . GLU A 1 886 ? 8.504 19.756 0.734 1.00 92.31 886 GLU A O 1
ATOM 6776 N N . LEU A 1 887 ? 8.424 21.059 2.571 1.00 90.19 887 LEU A N 1
ATOM 6777 C CA . LEU A 1 887 ? 7.633 22.127 1.977 1.00 90.19 887 LEU A CA 1
ATOM 6778 C C . LEU A 1 887 ? 8.475 23.370 1.684 1.00 90.19 887 LEU A C 1
ATOM 6780 O O . LEU A 1 887 ? 9.336 23.779 2.468 1.00 90.19 887 LEU A O 1
ATOM 6784 N N . SER A 1 888 ? 8.161 24.023 0.571 1.00 87.69 888 SER A N 1
ATOM 6785 C CA . SER A 1 888 ? 8.696 25.325 0.183 1.00 87.69 888 SER A CA 1
ATOM 6786 C C . SER A 1 888 ? 7.561 26.347 0.200 1.00 87.69 888 SER A C 1
ATOM 6788 O O . SER A 1 888 ? 6.962 26.661 -0.825 1.00 87.69 888 SER A O 1
ATOM 6790 N N . GLY A 1 889 ? 7.227 26.841 1.394 1.00 85.81 889 GLY A N 1
ATOM 6791 C CA . GLY A 1 889 ? 5.958 27.531 1.625 1.00 85.81 889 GLY A CA 1
ATOM 6792 C C . GLY A 1 889 ? 4.827 26.508 1.723 1.00 85.81 889 GLY A C 1
ATOM 6793 O O . GLY A 1 889 ? 4.851 25.663 2.613 1.00 85.81 889 GLY A O 1
ATOM 6794 N N . GLU A 1 890 ? 3.858 26.571 0.810 1.00 88.25 890 GLU A N 1
ATOM 6795 C CA . GLU A 1 890 ? 2.732 25.622 0.739 1.00 88.25 890 GLU A CA 1
ATOM 6796 C C . GLU A 1 890 ? 2.973 24.457 -0.238 1.00 88.25 890 GLU A C 1
ATOM 6798 O O . GLU A 1 890 ? 2.251 23.459 -0.179 1.00 88.25 890 GLU A O 1
ATOM 6803 N N . SER A 1 891 ? 3.964 24.572 -1.134 1.00 90.62 891 SER A N 1
ATOM 6804 C CA . SER A 1 891 ? 4.252 23.560 -2.155 1.00 90.62 891 SER A CA 1
ATOM 6805 C C . SER A 1 891 ? 5.145 22.440 -1.625 1.00 90.62 891 SER A C 1
ATOM 6807 O O . SER A 1 891 ? 6.134 22.680 -0.928 1.00 90.62 891 SER A O 1
ATOM 6809 N N . VAL A 1 892 ? 4.808 21.205 -1.987 1.00 93.19 892 VAL A N 1
ATOM 6810 C CA . VAL A 1 892 ? 5.572 20.003 -1.652 1.00 93.19 892 VAL A CA 1
ATOM 6811 C C . VAL A 1 892 ? 6.752 19.870 -2.615 1.00 93.19 892 VAL A C 1
ATOM 6813 O O . VAL A 1 892 ? 6.568 19.792 -3.830 1.00 93.19 892 VAL A O 1
ATOM 6816 N N . LYS A 1 893 ? 7.974 19.833 -2.073 1.00 91.06 893 LYS A N 1
ATOM 6817 C CA . LYS A 1 893 ? 9.192 19.479 -2.822 1.00 91.06 893 LYS A CA 1
ATOM 6818 C C . LYS A 1 893 ? 9.487 17.983 -2.770 1.00 91.06 893 LYS A C 1
ATOM 6820 O O . LYS A 1 893 ? 9.967 17.445 -3.759 1.00 91.06 893 LYS A O 1
ATOM 6825 N N . LYS A 1 894 ? 9.232 17.350 -1.622 1.00 92.00 894 LYS A N 1
ATOM 6826 C CA . LYS A 1 894 ? 9.503 15.931 -1.370 1.00 92.00 894 LYS A CA 1
ATOM 6827 C C . LYS A 1 894 ? 8.503 15.365 -0.364 1.00 92.00 894 LYS A C 1
ATOM 6829 O O . LYS A 1 894 ? 8.127 16.058 0.587 1.00 92.00 894 LYS A O 1
ATOM 6834 N N . CYS A 1 895 ? 8.098 14.118 -0.557 1.00 91.56 895 CYS A N 1
ATOM 6835 C CA . CYS A 1 895 ? 7.185 13.379 0.300 1.00 91.56 895 CYS A CA 1
ATOM 6836 C C . CYS A 1 895 ? 7.742 11.980 0.602 1.00 91.56 895 CYS A C 1
ATOM 6838 O O . CYS A 1 895 ? 7.746 11.108 -0.260 1.00 91.56 895 CYS A O 1
ATOM 6840 N N . ASP A 1 896 ? 8.158 11.755 1.850 1.00 92.69 896 ASP A N 1
ATOM 6841 C CA . ASP A 1 896 ? 8.670 10.468 2.325 1.00 92.69 896 ASP A CA 1
ATOM 6842 C C . ASP A 1 896 ? 7.594 9.738 3.171 1.00 92.69 896 ASP A C 1
ATOM 6844 O O . ASP A 1 896 ? 7.383 10.087 4.343 1.00 92.69 896 ASP A O 1
ATOM 6848 N N . PRO A 1 897 ? 6.884 8.731 2.618 1.00 92.56 897 PRO A N 1
ATOM 6849 C CA . PRO A 1 897 ? 5.947 7.895 3.369 1.00 92.56 897 PRO A CA 1
ATOM 6850 C C . PRO A 1 897 ? 6.672 6.825 4.198 1.00 92.56 897 PRO A C 1
ATOM 6852 O O . PRO A 1 897 ? 7.160 5.820 3.682 1.00 92.56 897 PRO A O 1
ATOM 6855 N N . HIS A 1 898 ? 6.682 6.995 5.519 1.00 91.88 898 HIS A N 1
ATOM 6856 C CA . HIS A 1 898 ? 7.127 5.969 6.458 1.00 91.88 898 HIS A CA 1
ATOM 6857 C C . HIS A 1 898 ? 5.988 4.988 6.770 1.00 91.88 898 HIS A C 1
ATOM 6859 O O . HIS A 1 898 ? 5.035 5.311 7.486 1.00 91.88 898 HIS A O 1
ATOM 6865 N N . ILE A 1 899 ? 6.145 3.770 6.254 1.00 91.94 899 ILE A N 1
ATOM 6866 C CA . ILE A 1 899 ? 5.273 2.609 6.475 1.00 91.94 899 ILE A CA 1
ATOM 6867 C C . ILE A 1 899 ? 5.884 1.615 7.481 1.00 91.94 899 ILE A C 1
ATOM 6869 O O . ILE A 1 899 ? 6.924 1.888 8.083 1.00 91.94 899 ILE A O 1
ATOM 6873 N N . GLY A 1 900 ? 5.242 0.463 7.685 1.00 89.81 900 GLY A N 1
ATOM 6874 C CA . GLY A 1 900 ? 5.669 -0.589 8.612 1.00 89.81 900 GLY A CA 1
ATOM 6875 C C . GLY A 1 900 ? 5.013 -0.525 9.995 1.00 89.81 900 GLY A C 1
ATOM 6876 O O . GLY A 1 900 ? 5.257 -1.401 10.823 1.00 89.81 900 GLY A O 1
ATOM 6877 N N . LEU A 1 901 ? 4.162 0.473 10.257 1.00 90.62 901 LEU A N 1
ATOM 6878 C CA . LEU A 1 901 ? 3.464 0.651 11.538 1.00 90.62 901 LEU A CA 1
ATOM 6879 C C . LEU A 1 901 ? 2.407 -0.432 11.799 1.00 90.62 901 LEU A C 1
ATOM 6881 O O . LEU A 1 901 ? 2.076 -0.696 12.955 1.00 90.62 901 LEU A O 1
ATOM 6885 N N . LEU A 1 902 ? 1.896 -1.074 10.745 1.00 91.69 902 LEU A N 1
ATOM 6886 C CA . LEU A 1 902 ? 0.946 -2.182 10.819 1.00 91.69 902 LEU A CA 1
ATOM 6887 C C . LEU A 1 902 ? 1.582 -3.532 10.430 1.00 91.69 902 LEU A C 1
ATOM 6889 O O . LEU A 1 902 ? 0.866 -4.527 10.309 1.00 91.69 902 LEU A O 1
ATOM 6893 N N . HIS A 1 903 ? 2.911 -3.602 10.273 1.00 94.12 903 HIS A N 1
ATOM 6894 C CA . HIS A 1 903 ? 3.598 -4.827 9.849 1.00 94.12 903 HIS A CA 1
ATOM 6895 C C . HIS A 1 903 ? 3.516 -5.912 10.928 1.00 94.12 903 HIS A C 1
ATOM 6897 O O . HIS A 1 903 ? 3.962 -5.738 12.062 1.00 94.12 903 HIS A O 1
ATOM 6903 N N . ARG A 1 904 ? 2.948 -7.063 10.555 1.00 90.31 904 ARG A N 1
ATOM 6904 C CA . ARG A 1 904 ? 2.678 -8.200 11.457 1.00 90.31 904 ARG A CA 1
ATOM 6905 C C . ARG A 1 904 ? 3.500 -9.451 11.134 1.00 90.31 904 ARG A C 1
ATOM 6907 O O . ARG A 1 904 ? 3.285 -10.484 11.765 1.00 90.31 904 ARG A O 1
ATOM 6914 N N . GLY A 1 905 ? 4.405 -9.383 10.152 1.00 93.19 905 GLY A N 1
ATOM 6915 C CA . GLY A 1 905 ? 5.122 -10.550 9.636 1.00 93.19 905 GLY A CA 1
ATOM 6916 C C . GLY A 1 905 ? 4.172 -11.604 9.061 1.00 93.19 905 GLY A C 1
ATOM 6917 O O . GLY A 1 905 ? 4.358 -12.800 9.291 1.00 93.19 905 GLY A O 1
ATOM 6918 N N . THR A 1 906 ? 3.123 -11.174 8.355 1.00 93.25 906 THR A N 1
ATOM 6919 C CA . THR A 1 906 ? 2.034 -12.041 7.882 1.00 93.25 906 THR A CA 1
ATOM 6920 C C . THR A 1 906 ? 2.568 -13.137 6.968 1.00 93.25 906 THR A C 1
ATOM 6922 O O . THR A 1 906 ? 2.243 -14.311 7.149 1.00 93.25 906 THR A O 1
ATOM 6925 N N . GLU A 1 907 ? 3.465 -12.780 6.049 1.00 94.56 907 GLU A N 1
ATOM 6926 C CA . GLU A 1 907 ? 4.111 -13.742 5.152 1.00 94.56 907 GLU A CA 1
ATOM 6927 C C . GLU A 1 907 ? 4.922 -14.801 5.915 1.00 94.56 907 GLU A C 1
ATOM 6929 O O . GLU A 1 907 ? 4.917 -15.972 5.541 1.00 94.56 907 GLU A O 1
ATOM 6934 N N . LYS A 1 908 ? 5.568 -14.414 7.024 1.00 96.19 908 LYS A N 1
ATOM 6935 C CA . LYS A 1 908 ? 6.349 -15.331 7.867 1.00 96.19 908 LYS A CA 1
ATOM 6936 C C . LYS A 1 908 ? 5.458 -16.259 8.692 1.00 96.19 908 LYS A C 1
ATOM 6938 O O . LYS A 1 908 ? 5.819 -17.409 8.924 1.00 96.19 908 LYS A O 1
ATOM 6943 N N . LEU A 1 909 ? 4.288 -15.786 9.124 1.00 96.00 909 LEU A N 1
ATOM 6944 C CA . LEU A 1 909 ? 3.305 -16.620 9.818 1.00 96.00 909 LEU A CA 1
ATOM 6945 C C . LEU A 1 909 ? 2.696 -17.676 8.887 1.00 96.00 909 LEU A C 1
ATOM 6947 O O . LEU A 1 909 ? 2.469 -18.800 9.334 1.00 96.00 909 LEU A O 1
ATOM 6951 N N . ILE A 1 910 ? 2.476 -17.342 7.610 1.00 96.56 910 ILE A N 1
ATOM 6952 C CA . ILE A 1 910 ? 1.955 -18.266 6.590 1.00 96.56 910 ILE A CA 1
ATOM 6953 C C . ILE A 1 910 ? 2.878 -19.484 6.405 1.00 96.56 910 ILE A C 1
ATOM 6955 O O . ILE A 1 910 ? 2.377 -20.604 6.352 1.00 96.56 910 ILE A O 1
ATOM 6959 N N . GLU A 1 911 ? 4.203 -19.301 6.410 1.00 95.62 911 GLU A N 1
ATOM 6960 C CA . GLU A 1 911 ? 5.198 -20.390 6.280 1.00 95.62 911 GLU A CA 1
ATOM 6961 C C . GLU A 1 911 ? 5.095 -21.464 7.385 1.00 95.62 911 GLU A C 1
ATOM 6963 O O . GLU A 1 911 ? 5.485 -22.617 7.194 1.00 95.62 911 GLU A O 1
ATOM 6968 N N . TYR A 1 912 ? 4.546 -21.117 8.555 1.00 96.12 912 TYR A N 1
ATOM 6969 C CA . TYR A 1 912 ? 4.361 -22.054 9.668 1.00 96.12 912 TYR A CA 1
ATOM 6970 C C . TYR A 1 912 ? 2.981 -22.735 9.692 1.00 96.12 912 TYR A C 1
ATOM 6972 O O . TYR A 1 912 ? 2.752 -23.600 10.542 1.00 96.12 912 TYR A O 1
ATOM 6980 N N . LYS A 1 913 ? 2.064 -22.379 8.783 1.00 96.06 913 LYS A N 1
ATOM 6981 C CA . LYS A 1 913 ? 0.667 -22.851 8.752 1.00 96.06 913 LYS A CA 1
ATOM 6982 C C . LYS A 1 913 ? 0.403 -23.749 7.547 1.00 96.06 913 LYS A C 1
ATOM 6984 O O . LYS A 1 913 ? 1.109 -23.680 6.551 1.00 96.06 913 LYS A O 1
ATOM 6989 N N . THR A 1 914 ? -0.626 -24.591 7.611 1.00 96.88 914 THR A N 1
ATOM 6990 C CA . THR A 1 914 ? -1.096 -25.320 6.416 1.00 96.88 914 THR A CA 1
ATOM 6991 C C . THR A 1 914 ? -1.861 -24.388 5.478 1.00 96.88 914 THR A C 1
ATOM 6993 O O . THR A 1 914 ? -2.361 -23.356 5.923 1.00 96.88 914 THR A O 1
ATOM 6996 N N . TYR A 1 915 ? -2.015 -24.750 4.200 1.00 95.81 915 TYR A N 1
ATOM 6997 C CA . TYR A 1 915 ? -2.715 -23.906 3.215 1.00 95.81 915 TYR A CA 1
ATOM 6998 C C . TYR A 1 915 ? -4.116 -23.453 3.683 1.00 95.81 915 TYR A C 1
ATOM 7000 O O . TYR A 1 915 ? -4.452 -22.270 3.643 1.00 95.81 915 TYR A O 1
ATOM 7008 N N . LEU A 1 916 ? -4.914 -24.366 4.251 1.00 95.38 916 LEU A N 1
ATOM 7009 C CA . LEU A 1 916 ? -6.239 -24.034 4.794 1.00 95.38 916 LEU A CA 1
ATOM 7010 C C . LEU A 1 916 ? -6.182 -23.129 6.044 1.00 95.38 916 LEU A C 1
ATOM 7012 O O . LEU A 1 916 ? -7.086 -22.328 6.263 1.00 95.38 916 LEU A O 1
ATOM 7016 N N . GLN A 1 917 ? -5.136 -23.244 6.868 1.00 95.62 917 GLN A N 1
ATOM 7017 C CA . GLN A 1 917 ? -4.921 -22.374 8.033 1.00 95.62 917 GLN A CA 1
ATOM 7018 C C . GLN A 1 917 ? -4.307 -21.014 7.664 1.00 95.62 917 GLN A C 1
ATOM 7020 O O . GLN A 1 917 ? -4.361 -20.085 8.473 1.00 95.62 917 GLN A O 1
ATOM 7025 N N . ALA A 1 918 ? -3.692 -20.912 6.484 1.00 96.00 918 ALA A N 1
ATOM 7026 C CA . ALA A 1 918 ? -3.102 -19.694 5.950 1.00 96.00 918 ALA A CA 1
ATOM 7027 C C . ALA A 1 918 ? -4.139 -18.789 5.262 1.00 96.00 918 ALA A C 1
ATOM 7029 O O . ALA A 1 918 ? -3.980 -17.572 5.313 1.00 96.00 918 ALA A O 1
ATOM 7030 N N . LEU A 1 919 ? -5.211 -19.363 4.695 1.00 95.62 919 LEU A N 1
ATOM 7031 C CA . LEU A 1 919 ? -6.298 -18.630 4.029 1.00 95.62 919 LEU A CA 1
ATOM 7032 C C . LEU A 1 919 ? -6.759 -17.368 4.803 1.00 95.62 919 LEU A C 1
ATOM 7034 O O . LEU A 1 919 ? -6.660 -16.295 4.219 1.00 95.62 919 LEU A O 1
ATOM 7038 N N . PRO A 1 920 ? -7.107 -17.409 6.113 1.00 96.56 920 PRO A N 1
ATOM 7039 C CA . PRO A 1 920 ? -7.659 -16.240 6.813 1.00 96.56 920 PRO A CA 1
ATOM 7040 C C . PRO A 1 920 ? -6.673 -15.089 7.061 1.00 96.56 920 PRO A C 1
ATOM 7042 O O . PRO A 1 920 ? -7.028 -14.105 7.715 1.00 96.56 920 PRO A O 1
ATOM 7045 N N . TYR A 1 921 ? -5.410 -15.212 6.633 1.00 95.75 921 TYR A N 1
ATOM 7046 C CA . TYR A 1 921 ? -4.508 -14.064 6.565 1.00 95.75 921 TYR A CA 1
ATOM 7047 C C . TYR A 1 921 ? -4.843 -13.164 5.372 1.00 95.75 921 TYR A C 1
ATOM 7049 O O . TYR A 1 921 ? -4.746 -11.949 5.518 1.00 95.75 921 TYR A O 1
ATOM 7057 N N . PHE A 1 922 ? -5.279 -13.726 4.241 1.00 95.06 922 PHE A N 1
ATOM 7058 C CA . PHE A 1 922 ? -5.594 -12.983 3.018 1.00 95.06 922 PHE A CA 1
ATOM 7059 C C . PHE A 1 922 ? -6.818 -12.075 3.206 1.00 95.06 922 PHE A C 1
ATOM 7061 O O . PHE A 1 922 ? -6.753 -10.897 2.856 1.00 95.06 922 PHE A O 1
ATOM 7068 N N . ASP A 1 923 ? -7.857 -12.546 3.904 1.00 92.00 923 ASP A N 1
ATOM 7069 C CA . ASP A 1 923 ? -9.049 -11.767 4.282 1.00 92.00 923 ASP A CA 1
ATOM 7070 C C . ASP A 1 923 ? -8.708 -10.522 5.133 1.00 92.00 923 ASP A C 1
ATOM 7072 O O . ASP A 1 923 ? -9.550 -9.644 5.322 1.00 92.00 923 ASP A O 1
ATOM 7076 N N . ARG A 1 924 ? -7.508 -10.486 5.734 1.00 92.19 924 ARG A N 1
ATOM 7077 C CA . ARG A 1 924 ? -7.052 -9.482 6.712 1.00 92.19 924 ARG A CA 1
ATOM 7078 C C . ARG A 1 924 ? -5.959 -8.551 6.180 1.00 92.19 924 ARG A C 1
ATOM 7080 O O . ARG A 1 924 ? -5.520 -7.687 6.938 1.00 92.19 924 ARG A O 1
ATOM 7087 N N . LEU A 1 925 ? -5.509 -8.744 4.936 1.00 89.94 925 LEU A N 1
ATOM 7088 C CA . LEU A 1 925 ? -4.563 -7.851 4.260 1.00 89.94 925 LEU A CA 1
ATOM 7089 C C . LEU A 1 925 ? -5.305 -6.599 3.788 1.00 89.94 925 LEU A C 1
ATOM 7091 O O . LEU A 1 925 ? -5.437 -5.646 4.556 1.00 89.94 925 LEU A O 1
ATOM 7095 N N . ASP A 1 926 ? -5.885 -6.620 2.586 1.00 92.31 926 ASP A N 1
ATOM 7096 C CA . ASP A 1 926 ? -6.945 -5.669 2.265 1.00 92.31 926 ASP A CA 1
ATOM 7097 C C . ASP A 1 926 ? -8.240 -6.136 2.940 1.00 92.31 926 ASP A C 1
ATOM 7099 O O . ASP A 1 926 ? -9.020 -6.911 2.386 1.00 92.31 926 ASP A O 1
ATOM 7103 N N . TYR A 1 927 ? -8.457 -5.650 4.163 1.00 92.06 927 TYR A N 1
ATOM 7104 C CA . TYR A 1 927 ? -9.660 -5.902 4.957 1.00 92.06 927 TYR A CA 1
ATOM 7105 C C . TYR A 1 927 ? -10.933 -5.249 4.384 1.00 92.06 927 TYR A C 1
ATOM 7107 O O . TYR A 1 927 ? -11.979 -5.303 5.030 1.00 92.06 927 TYR A O 1
ATOM 7115 N N . VAL A 1 928 ? -10.859 -4.601 3.215 1.00 93.75 928 VAL A N 1
ATOM 7116 C CA . VAL A 1 928 ? -12.016 -4.085 2.474 1.00 93.75 928 VAL A CA 1
ATOM 7117 C C . VAL A 1 928 ? -12.399 -5.014 1.313 1.00 93.75 928 VAL A C 1
ATOM 7119 O O . VAL A 1 928 ? -13.591 -5.130 1.030 1.00 93.75 928 VAL A O 1
ATOM 7122 N N . SER A 1 929 ? -11.442 -5.724 0.689 1.00 94.88 929 SER A N 1
ATOM 7123 C CA . SER A 1 929 ? -11.707 -6.710 -0.379 1.00 94.88 929 SER A CA 1
ATOM 7124 C C . SER A 1 929 ? -11.429 -8.175 -0.015 1.00 94.88 929 SER A C 1
ATOM 7126 O O . SER A 1 929 ? -10.785 -8.922 -0.750 1.00 94.88 929 SER A O 1
ATOM 7128 N N . MET A 1 930 ? -11.995 -8.615 1.113 1.00 92.94 930 MET A N 1
ATOM 7129 C CA . MET A 1 930 ? -11.781 -9.942 1.707 1.00 92.94 930 MET A CA 1
ATOM 7130 C C . MET A 1 930 ? -11.870 -11.102 0.695 1.00 92.94 930 MET A C 1
ATOM 7132 O O . MET A 1 930 ? -10.902 -11.844 0.534 1.00 92.94 930 MET A O 1
ATOM 7136 N N . MET A 1 931 ? -12.991 -11.228 -0.031 1.00 95.31 931 MET A N 1
ATOM 7137 C CA . MET A 1 931 ? -13.220 -12.355 -0.952 1.00 95.31 931 MET A CA 1
ATOM 7138 C C . MET A 1 931 ? -12.269 -12.335 -2.156 1.00 95.31 931 MET A C 1
ATOM 7140 O O . MET A 1 931 ? -11.835 -13.395 -2.587 1.00 95.31 931 MET A O 1
ATOM 7144 N N . CYS A 1 932 ? -11.891 -11.162 -2.678 1.00 95.81 932 CYS A N 1
ATOM 7145 C CA . CYS A 1 932 ? -10.939 -11.068 -3.792 1.00 95.81 932 CYS A CA 1
ATOM 7146 C C . CYS A 1 932 ? -9.542 -11.572 -3.389 1.00 95.81 932 CYS A C 1
ATOM 7148 O O . CYS A 1 932 ? -8.851 -12.207 -4.186 1.00 95.81 932 CYS A O 1
ATOM 7150 N N . ASN A 1 933 ? -9.137 -11.350 -2.134 1.00 95.44 933 ASN A N 1
ATOM 7151 C CA . ASN A 1 933 ? -7.879 -11.882 -1.608 1.00 95.44 933 ASN A CA 1
ATOM 7152 C C . ASN A 1 933 ? -7.962 -13.407 -1.386 1.00 95.44 933 ASN A C 1
ATOM 7154 O O . ASN A 1 933 ? -7.008 -14.126 -1.697 1.00 95.44 933 ASN A O 1
ATOM 7158 N N . GLU A 1 934 ? -9.100 -13.905 -0.880 1.00 95.62 934 GLU A N 1
ATOM 7159 C CA . GLU A 1 934 ? -9.391 -15.344 -0.758 1.00 95.62 934 GLU A CA 1
ATOM 7160 C C . GLU A 1 934 ? -9.388 -16.043 -2.135 1.00 95.62 934 GLU A C 1
ATOM 7162 O O . GLU A 1 934 ? -8.834 -17.135 -2.276 1.00 95.62 934 GLU A O 1
ATOM 7167 N N . GLU A 1 935 ? -9.959 -15.403 -3.160 1.00 96.31 935 GLU A N 1
ATOM 7168 C CA . GLU A 1 935 ? -9.999 -15.840 -4.561 1.00 96.31 935 GLU A CA 1
ATOM 7169 C C . GLU A 1 935 ? -8.590 -15.907 -5.164 1.00 96.31 935 GLU A C 1
ATOM 7171 O O . GLU A 1 935 ? -8.191 -16.961 -5.659 1.00 96.31 935 GLU A O 1
ATOM 7176 N N . ALA A 1 936 ? -7.785 -14.847 -5.029 1.00 96.38 936 ALA A N 1
ATOM 7177 C CA . ALA A 1 936 ? -6.400 -14.817 -5.506 1.00 96.38 936 ALA A CA 1
ATOM 7178 C C . ALA A 1 936 ? -5.543 -15.946 -4.915 1.00 96.38 936 ALA A C 1
ATOM 7180 O O . ALA A 1 936 ? -4.789 -16.616 -5.628 1.00 96.38 936 ALA A O 1
ATOM 7181 N N . TYR A 1 937 ? -5.672 -16.178 -3.605 1.00 97.00 937 TYR A N 1
ATOM 7182 C CA . TYR A 1 937 ? -4.984 -17.271 -2.929 1.00 97.00 937 TYR A CA 1
ATOM 7183 C C . TYR A 1 937 ? -5.507 -18.640 -3.373 1.00 97.00 937 TYR A C 1
ATOM 7185 O O . TYR A 1 937 ? -4.717 -19.551 -3.630 1.00 97.00 937 TYR A O 1
ATOM 7193 N N . SER A 1 938 ? -6.827 -18.783 -3.510 1.00 96.56 938 SER A N 1
ATOM 7194 C CA . SER A 1 938 ? -7.456 -20.036 -3.933 1.00 96.56 938 SER A CA 1
ATOM 7195 C C . SER A 1 938 ? -7.040 -20.427 -5.346 1.00 96.56 938 SER A C 1
ATOM 7197 O O . SER A 1 938 ? -6.596 -21.556 -5.535 1.00 96.56 938 SER A O 1
ATOM 7199 N N . LEU A 1 939 ? -7.049 -19.489 -6.296 1.00 97.06 939 LEU A N 1
ATOM 7200 C CA . LEU A 1 939 ? -6.578 -19.701 -7.666 1.00 97.06 939 LEU A CA 1
ATOM 7201 C C . LEU A 1 939 ? -5.077 -20.037 -7.719 1.00 97.06 939 LEU A C 1
ATOM 7203 O O . LEU A 1 939 ? -4.666 -20.896 -8.499 1.00 97.06 939 LEU A O 1
ATOM 7207 N N . ALA A 1 940 ? -4.247 -19.428 -6.862 1.00 96.75 940 ALA A N 1
ATOM 7208 C CA . ALA A 1 940 ? -2.828 -19.779 -6.763 1.00 96.75 940 ALA A CA 1
ATOM 7209 C C . ALA A 1 940 ? -2.616 -21.230 -6.285 1.00 96.75 940 ALA A C 1
ATOM 7211 O O . ALA A 1 940 ? -1.784 -21.949 -6.841 1.00 96.75 940 ALA A O 1
ATOM 7212 N N . VAL A 1 941 ? -3.379 -21.682 -5.285 1.00 96.81 941 VAL A N 1
ATOM 7213 C CA . VAL A 1 941 ? -3.307 -23.063 -4.779 1.00 96.81 941 VAL A CA 1
ATOM 7214 C C . VAL A 1 941 ? -3.911 -24.058 -5.778 1.00 96.81 941 VAL A C 1
ATOM 7216 O O . VAL A 1 941 ? -3.311 -25.100 -6.028 1.00 96.81 941 VAL A O 1
ATOM 7219 N N . GLU A 1 942 ? -5.043 -23.734 -6.407 1.00 95.94 942 GLU A N 1
ATOM 7220 C CA . GLU A 1 942 ? -5.705 -24.555 -7.436 1.00 95.94 942 GLU A CA 1
ATOM 7221 C C . GLU A 1 942 ? -4.800 -24.792 -8.650 1.00 95.94 942 GLU A C 1
ATOM 7223 O O . GLU A 1 942 ? -4.685 -25.923 -9.126 1.00 95.94 942 GLU A O 1
ATOM 7228 N N . LYS A 1 943 ? -4.061 -23.762 -9.078 1.00 96.00 943 LYS A N 1
ATOM 7229 C CA . LYS A 1 943 ? -3.073 -23.838 -10.164 1.00 96.00 943 LYS A CA 1
ATOM 7230 C C . LYS A 1 943 ? -1.854 -24.708 -9.824 1.00 96.00 943 LYS A C 1
ATOM 7232 O O . LYS A 1 943 ? -1.294 -25.315 -10.732 1.00 96.00 943 LYS A O 1
ATOM 7237 N N . LEU A 1 944 ? -1.446 -24.803 -8.551 1.00 95.62 944 LEU A N 1
ATOM 7238 C CA . LEU A 1 944 ? -0.402 -25.750 -8.111 1.00 95.62 944 LEU A CA 1
ATOM 7239 C C . LEU A 1 944 ? -0.936 -27.178 -7.930 1.00 95.62 944 LEU A C 1
ATOM 7241 O O . LEU A 1 944 ? -0.228 -28.137 -8.223 1.00 95.62 944 LEU A O 1
ATOM 7245 N N . LEU A 1 945 ? -2.178 -27.328 -7.462 1.00 95.19 945 LEU A N 1
ATOM 7246 C CA . LEU A 1 945 ? -2.864 -28.620 -7.342 1.00 95.19 945 LEU A CA 1
ATOM 7247 C C . LEU A 1 945 ? -3.310 -29.194 -8.699 1.00 95.19 945 LEU A C 1
ATOM 7249 O O . LEU A 1 945 ? -3.588 -30.387 -8.783 1.00 95.19 945 LEU A O 1
ATOM 7253 N N . ASN A 1 946 ? -3.359 -28.363 -9.747 1.00 95.44 946 ASN A N 1
ATOM 7254 C CA . ASN A 1 946 ? -3.879 -28.689 -11.076 1.00 95.44 946 ASN A CA 1
ATOM 7255 C C . ASN A 1 946 ? -5.334 -29.204 -11.035 1.00 95.44 946 ASN A C 1
ATOM 7257 O O . ASN A 1 946 ? -5.678 -30.212 -11.655 1.00 95.44 946 ASN A O 1
ATOM 7261 N N . ILE A 1 947 ? -6.178 -28.502 -10.274 1.00 94.00 947 ILE A N 1
ATOM 7262 C CA . ILE A 1 947 ? -7.620 -28.761 -10.144 1.00 94.00 947 ILE A CA 1
ATOM 7263 C C . ILE A 1 947 ? -8.421 -27.550 -10.627 1.00 94.00 947 ILE A C 1
ATOM 7265 O O . ILE A 1 947 ? -7.952 -26.417 -10.548 1.00 94.00 947 ILE A O 1
ATOM 7269 N N . GLN A 1 948 ? -9.650 -27.788 -11.081 1.00 93.06 948 GLN A N 1
ATOM 7270 C CA . GLN A 1 948 ? -10.593 -26.742 -11.470 1.00 93.06 948 GLN A CA 1
ATOM 7271 C C . GLN A 1 948 ? -11.795 -26.750 -10.516 1.00 93.06 948 GLN A C 1
ATOM 7273 O O . GLN A 1 948 ? -12.339 -27.812 -10.207 1.00 93.06 948 GLN A O 1
ATOM 7278 N N . ALA A 1 949 ? -12.208 -25.572 -10.044 1.00 94.00 949 ALA A N 1
ATOM 7279 C CA . ALA A 1 949 ? -13.427 -25.419 -9.253 1.00 94.00 949 ALA A CA 1
ATOM 7280 C C . ALA A 1 949 ? -14.680 -25.716 -10.112 1.00 94.00 949 ALA A C 1
ATOM 7282 O O . ALA A 1 949 ? -14.683 -25.422 -11.310 1.00 94.00 949 ALA A O 1
ATOM 7283 N N . PRO A 1 950 ? -15.758 -26.286 -9.541 1.00 95.88 950 PRO A N 1
ATOM 7284 C CA . PRO A 1 950 ? -16.959 -26.614 -10.309 1.00 95.88 950 PRO A CA 1
ATOM 7285 C C . PRO A 1 950 ? -17.680 -25.341 -10.795 1.00 95.88 950 PRO A C 1
ATOM 7287 O O . PRO A 1 950 ? -17.636 -24.322 -10.099 1.00 95.88 950 PRO A O 1
ATOM 7290 N N . PRO A 1 951 ? -18.415 -25.381 -11.926 1.00 94.94 951 PRO A N 1
ATOM 7291 C CA . PRO A 1 951 ? -18.981 -24.180 -12.549 1.00 94.94 951 PRO A CA 1
ATOM 7292 C C . PRO A 1 951 ? -19.840 -23.325 -11.609 1.00 94.94 951 PRO A C 1
ATOM 7294 O O . PRO A 1 951 ? -19.707 -22.104 -11.598 1.00 94.94 951 PRO A O 1
ATOM 7297 N N . ARG A 1 952 ? -20.676 -23.947 -10.764 1.00 95.44 952 ARG A N 1
ATOM 7298 C CA . ARG A 1 952 ? -21.498 -23.229 -9.775 1.00 95.44 952 ARG A CA 1
ATOM 7299 C C . ARG A 1 952 ? -20.641 -22.442 -8.778 1.00 95.44 952 ARG A C 1
ATOM 7301 O O . ARG A 1 952 ? -20.963 -21.294 -8.492 1.00 95.44 952 ARG A O 1
ATOM 7308 N N . ALA A 1 953 ? -19.531 -23.010 -8.301 1.00 95.81 953 ALA A N 1
ATOM 7309 C CA . ALA A 1 953 ? -18.605 -22.301 -7.417 1.00 95.81 953 ALA A CA 1
ATOM 7310 C C . ALA A 1 953 ? -17.918 -21.125 -8.126 1.00 95.81 953 ALA A C 1
ATOM 7312 O O . ALA A 1 953 ? -17.795 -20.063 -7.525 1.00 95.81 953 ALA A O 1
ATOM 7313 N N . GLN A 1 954 ? -17.524 -21.282 -9.395 1.00 95.69 954 GLN A N 1
ATOM 7314 C CA . GLN A 1 954 ? -16.921 -20.199 -10.186 1.00 95.69 954 GLN A CA 1
ATOM 7315 C C . GLN A 1 954 ? -17.887 -19.015 -10.350 1.00 95.69 954 GLN A C 1
ATOM 7317 O O . GLN A 1 954 ? -17.514 -17.870 -10.113 1.00 95.69 954 GLN A O 1
ATOM 7322 N N . TRP A 1 955 ? -19.158 -19.279 -10.666 1.00 96.50 955 TRP A N 1
ATOM 7323 C CA . TRP A 1 955 ? -20.184 -18.234 -10.739 1.00 96.50 955 TRP A CA 1
ATOM 7324 C C . TRP A 1 955 ? -20.474 -17.573 -9.376 1.00 96.50 955 TRP A C 1
ATOM 7326 O O . TRP A 1 955 ? -20.655 -16.358 -9.326 1.00 96.50 955 TRP A O 1
ATOM 7336 N N . ILE A 1 956 ? -20.467 -18.330 -8.267 1.00 96.25 956 ILE A N 1
ATOM 7337 C CA . ILE A 1 956 ? -20.585 -17.763 -6.908 1.00 96.25 956 ILE A CA 1
ATOM 7338 C C . ILE A 1 956 ? -19.384 -16.856 -6.586 1.00 96.25 956 ILE A C 1
ATOM 7340 O O . ILE A 1 956 ? -19.578 -15.777 -6.028 1.00 96.25 956 ILE A O 1
ATOM 7344 N N . ARG A 1 957 ? -18.158 -17.253 -6.964 1.00 96.38 957 ARG A N 1
ATOM 7345 C CA . ARG A 1 957 ? -16.951 -16.421 -6.811 1.00 96.38 957 ARG A CA 1
ATOM 7346 C C . ARG A 1 957 ? -17.064 -15.121 -7.597 1.00 96.38 957 ARG A C 1
ATOM 7348 O O . ARG A 1 957 ? -16.865 -14.072 -7.004 1.00 96.38 957 ARG A O 1
ATOM 7355 N N . VAL A 1 958 ? -17.473 -15.165 -8.868 1.00 96.50 958 VAL A N 1
ATOM 7356 C CA . VAL A 1 958 ? -17.699 -13.956 -9.688 1.00 96.50 958 VAL A CA 1
ATOM 7357 C C . VAL A 1 958 ? -18.754 -13.037 -9.053 1.00 96.50 958 VAL A C 1
ATOM 7359 O O . VAL A 1 958 ? -18.526 -11.834 -8.934 1.00 96.50 958 VAL A O 1
ATOM 7362 N N . LEU A 1 959 ? -19.878 -13.588 -8.574 1.00 96.50 959 LEU A N 1
ATOM 7363 C CA . LEU A 1 959 ? -20.933 -12.816 -7.901 1.00 96.50 959 LEU A CA 1
ATOM 7364 C C . LEU A 1 959 ? -20.416 -12.108 -6.634 1.00 96.50 959 LEU A C 1
ATOM 7366 O O . LEU A 1 959 ? -20.638 -10.910 -6.460 1.00 96.50 959 LEU A O 1
ATOM 7370 N N . TYR A 1 960 ? -19.702 -12.828 -5.763 1.00 96.12 960 TYR A N 1
ATOM 7371 C CA . TYR A 1 960 ? -19.137 -12.259 -4.534 1.00 96.12 960 TYR A CA 1
ATOM 7372 C C . TYR A 1 960 ? -17.902 -11.383 -4.782 1.00 96.12 960 TYR A C 1
ATOM 7374 O O . TYR A 1 960 ? -17.667 -10.450 -4.017 1.00 96.12 960 TYR A O 1
ATOM 7382 N N . GLY A 1 961 ? -17.140 -11.617 -5.849 1.00 95.88 961 GLY A N 1
ATOM 7383 C CA . GLY A 1 961 ? -16.004 -10.796 -6.268 1.00 95.88 961 GLY A CA 1
ATOM 7384 C C . GLY A 1 961 ? -16.451 -9.413 -6.734 1.00 95.88 961 GLY A C 1
ATOM 7385 O O . GLY A 1 961 ? -15.927 -8.404 -6.266 1.00 95.88 961 GLY A O 1
ATOM 7386 N N . GLU A 1 962 ? -17.494 -9.332 -7.561 1.00 96.69 962 GLU A N 1
ATOM 7387 C CA . GLU A 1 962 ? -18.045 -8.041 -7.990 1.00 96.69 962 GLU A CA 1
ATOM 7388 C C . GLU A 1 962 ? -18.854 -7.347 -6.875 1.00 96.69 962 GLU A C 1
ATOM 7390 O O . GLU A 1 962 ? -18.766 -6.128 -6.732 1.00 96.69 962 GLU A O 1
ATOM 7395 N N . MET A 1 963 ? -19.515 -8.087 -5.974 1.00 95.94 963 MET A N 1
ATOM 7396 C CA . MET A 1 963 ? -20.063 -7.496 -4.741 1.00 95.94 963 MET A CA 1
ATOM 7397 C C . MET A 1 963 ? -18.952 -6.935 -3.829 1.00 95.94 963 MET A C 1
ATOM 7399 O O . MET A 1 963 ? -19.080 -5.839 -3.280 1.00 95.94 963 MET A O 1
ATOM 7403 N N . THR A 1 964 ? -17.807 -7.623 -3.738 1.00 97.00 964 THR A N 1
ATOM 7404 C CA . THR A 1 964 ? -16.600 -7.120 -3.057 1.00 97.00 964 THR A CA 1
ATOM 7405 C C . THR A 1 964 ? -16.043 -5.867 -3.742 1.00 97.00 964 THR A C 1
ATOM 7407 O O . THR A 1 964 ? -15.563 -4.951 -3.070 1.00 97.00 964 THR A O 1
ATOM 7410 N N . ARG A 1 965 ? -16.131 -5.788 -5.075 1.00 97.50 965 ARG A N 1
ATOM 7411 C CA . ARG A 1 965 ? -15.725 -4.612 -5.853 1.00 97.50 965 ARG A CA 1
ATOM 7412 C C . ARG A 1 965 ? -16.572 -3.392 -5.526 1.00 97.50 965 ARG A C 1
ATOM 7414 O O . ARG A 1 965 ? -16.004 -2.340 -5.229 1.00 97.50 965 ARG A O 1
ATOM 7421 N N . ILE A 1 966 ? -17.893 -3.548 -5.454 1.00 97.12 966 ILE A N 1
ATOM 7422 C CA . ILE A 1 966 ? -18.792 -2.480 -5.000 1.00 97.12 966 ILE A CA 1
ATOM 7423 C C . ILE A 1 966 ? -18.476 -2.085 -3.545 1.00 97.12 966 ILE A C 1
ATOM 7425 O O . ILE A 1 966 ? -18.297 -0.900 -3.266 1.00 97.12 966 ILE A O 1
ATOM 7429 N N . LEU A 1 967 ? -18.316 -3.050 -2.629 1.00 96.50 967 LEU A N 1
ATOM 7430 C CA . LEU A 1 967 ? -17.948 -2.796 -1.224 1.00 96.50 967 LEU A CA 1
ATOM 7431 C C . LEU A 1 967 ? -16.667 -1.961 -1.058 1.00 96.50 967 LEU A C 1
ATOM 7433 O O . LEU A 1 967 ? -16.586 -1.150 -0.127 1.00 96.50 967 LEU A O 1
ATOM 7437 N N . ASN A 1 968 ? -15.677 -2.167 -1.931 1.00 96.75 968 ASN A N 1
ATOM 7438 C CA . ASN A 1 968 ? -14.406 -1.445 -1.904 1.00 96.75 968 ASN A CA 1
ATOM 7439 C C . ASN A 1 968 ? -14.514 -0.074 -2.588 1.00 96.75 968 ASN A C 1
ATOM 7441 O O . ASN A 1 968 ? -14.094 0.919 -2.006 1.00 96.75 968 ASN A O 1
ATOM 7445 N N . HIS A 1 969 ? -15.159 0.035 -3.754 1.00 96.69 969 HIS A N 1
ATOM 7446 C CA . HIS A 1 969 ? -15.362 1.334 -4.407 1.00 96.69 969 HIS A CA 1
ATOM 7447 C C . HIS A 1 969 ? -16.253 2.284 -3.594 1.00 96.69 969 HIS A C 1
ATOM 7449 O O . HIS A 1 969 ? -15.947 3.475 -3.542 1.00 96.69 969 HIS A O 1
ATOM 7455 N N . ILE A 1 970 ? -17.273 1.776 -2.887 1.00 96.00 970 ILE A N 1
ATOM 7456 C CA . ILE A 1 970 ? -18.030 2.556 -1.895 1.00 96.00 970 ILE A CA 1
ATOM 7457 C C . ILE A 1 970 ? -17.086 3.146 -0.846 1.00 96.00 970 ILE A C 1
ATOM 7459 O O . ILE A 1 970 ? -17.126 4.353 -0.607 1.00 96.00 970 ILE A O 1
ATOM 7463 N N . MET A 1 971 ? -16.238 2.314 -0.229 1.00 94.88 971 MET A N 1
ATOM 7464 C CA . MET A 1 971 ? -15.271 2.767 0.773 1.00 94.88 971 MET A CA 1
ATOM 7465 C C . MET A 1 971 ? -14.353 3.833 0.162 1.00 94.88 971 MET A C 1
ATOM 7467 O O . MET A 1 971 ? -14.378 4.971 0.615 1.00 94.88 971 MET A O 1
ATOM 7471 N N . ALA A 1 972 ? -13.645 3.499 -0.918 1.00 94.50 972 ALA A N 1
ATOM 7472 C CA . ALA A 1 972 ? -12.680 4.359 -1.600 1.00 94.50 972 ALA A CA 1
ATOM 7473 C C . ALA A 1 972 ? -13.238 5.742 -1.970 1.00 94.50 972 ALA A C 1
ATOM 7475 O O . ALA A 1 972 ? -12.613 6.767 -1.707 1.00 94.50 972 ALA A O 1
ATOM 7476 N N . ILE A 1 973 ? -14.424 5.787 -2.587 1.00 95.19 973 ILE A N 1
ATOM 7477 C CA . ILE A 1 973 ? -15.047 7.042 -3.022 1.00 95.19 973 ILE A CA 1
ATOM 7478 C C . ILE A 1 973 ? -15.501 7.860 -1.816 1.00 95.19 973 ILE A C 1
ATOM 7480 O O . ILE A 1 973 ? -15.279 9.069 -1.779 1.00 95.19 973 ILE A O 1
ATOM 7484 N N . THR A 1 974 ? -16.135 7.226 -0.829 1.00 94.88 974 THR A N 1
ATOM 7485 C CA . THR A 1 974 ? -16.712 7.964 0.298 1.00 94.88 974 THR A CA 1
ATOM 7486 C C . THR A 1 974 ? -15.688 8.422 1.326 1.00 94.88 974 THR A C 1
ATOM 7488 O O . THR A 1 974 ? -15.867 9.499 1.888 1.00 94.88 974 THR A O 1
ATOM 7491 N N . THR A 1 975 ? -14.603 7.679 1.551 1.00 93.75 975 THR A N 1
ATOM 7492 C CA . THR A 1 975 ? -13.502 8.130 2.414 1.00 93.75 975 THR A CA 1
ATOM 7493 C C . THR A 1 975 ? -12.687 9.232 1.745 1.00 93.75 975 THR A C 1
ATOM 7495 O O . THR A 1 975 ? -12.382 10.231 2.390 1.00 93.75 975 THR A O 1
ATOM 7498 N N . HIS A 1 976 ? -12.434 9.137 0.435 1.00 94.88 976 HIS A N 1
ATOM 7499 C CA . HIS A 1 976 ? -11.842 10.227 -0.348 1.00 94.88 976 HIS A CA 1
ATOM 7500 C C . HIS A 1 976 ? -12.731 11.487 -0.346 1.00 94.88 976 HIS A C 1
ATOM 7502 O O . HIS A 1 976 ? -12.232 12.604 -0.198 1.00 94.88 976 HIS A O 1
ATOM 7508 N N . ALA A 1 977 ? -14.056 11.320 -0.443 1.00 94.75 977 ALA A N 1
ATOM 7509 C CA . ALA A 1 977 ? -15.011 12.416 -0.296 1.00 94.75 977 ALA A CA 1
ATOM 7510 C C . ALA A 1 977 ? -14.956 13.040 1.109 1.00 94.75 977 ALA A C 1
ATOM 7512 O O . ALA A 1 977 ? -14.856 14.263 1.225 1.00 94.75 977 ALA A O 1
ATOM 7513 N N . LEU A 1 978 ? -14.954 12.215 2.162 1.00 94.56 978 LEU A N 1
ATOM 7514 C CA . LEU A 1 978 ? -14.868 12.638 3.562 1.00 94.56 978 LEU A CA 1
ATOM 7515 C C . LEU A 1 978 ? -13.591 13.446 3.847 1.00 94.56 978 LEU A C 1
ATOM 7517 O O . LEU A 1 978 ? -13.674 14.502 4.471 1.00 94.56 978 LEU A O 1
ATOM 7521 N N . ASP A 1 979 ? -12.446 12.997 3.333 1.00 92.25 979 ASP A N 1
ATOM 7522 C CA . ASP A 1 979 ? -11.138 13.647 3.495 1.00 92.25 979 ASP A CA 1
ATOM 7523 C C . ASP A 1 979 ? -11.031 15.009 2.805 1.00 92.25 979 ASP A C 1
ATOM 7525 O O . ASP A 1 979 ? -10.390 15.925 3.321 1.00 92.25 979 ASP A O 1
ATOM 7529 N N . ILE A 1 980 ? -11.683 15.168 1.650 1.00 92.56 980 ILE A N 1
ATOM 7530 C CA . ILE A 1 980 ? -11.816 16.469 0.979 1.00 92.56 980 ILE A CA 1
ATOM 7531 C C . ILE A 1 980 ? -12.854 17.362 1.695 1.00 92.56 980 ILE A C 1
ATOM 7533 O O . ILE A 1 980 ? -12.800 18.588 1.568 1.00 92.56 980 ILE A O 1
ATOM 7537 N N . GLY A 1 981 ? -13.769 16.772 2.476 1.00 91.88 981 GLY A N 1
ATOM 7538 C CA . GLY A 1 981 ? -14.728 17.458 3.354 1.00 91.88 981 GLY A CA 1
ATOM 7539 C C . GLY A 1 981 ? -16.212 17.167 3.078 1.00 91.88 981 GLY A C 1
ATOM 7540 O O . GLY A 1 981 ? -17.083 17.729 3.742 1.00 91.88 981 GLY A O 1
ATOM 7541 N N . ALA A 1 982 ? -16.535 16.307 2.111 1.00 92.81 982 ALA A N 1
ATOM 7542 C CA . ALA A 1 982 ? -17.900 15.930 1.750 1.00 92.81 982 ALA A CA 1
ATOM 7543 C C . ALA A 1 982 ? -18.407 14.752 2.607 1.00 92.81 982 ALA A C 1
ATOM 7545 O O . ALA A 1 982 ? -18.240 13.586 2.262 1.00 92.81 982 ALA A O 1
ATOM 7546 N N . MET A 1 983 ? -19.057 15.069 3.731 1.00 92.69 983 MET A N 1
ATOM 7547 C CA . MET A 1 983 ? -19.478 14.079 4.736 1.00 92.69 983 MET A CA 1
ATOM 7548 C C . MET A 1 983 ? -20.729 13.257 4.371 1.00 92.69 983 MET A C 1
ATOM 7550 O O . MET A 1 983 ? -20.892 12.155 4.883 1.00 92.69 983 MET A O 1
ATOM 7554 N N . THR A 1 984 ? -21.645 13.763 3.537 1.00 94.06 984 THR A N 1
ATOM 7555 C CA . THR A 1 984 ? -22.958 13.114 3.329 1.00 94.06 984 THR A CA 1
ATOM 7556 C C . THR A 1 984 ? -22.938 11.801 2.530 1.00 94.06 984 THR A C 1
ATOM 7558 O O . THR A 1 984 ? -23.625 10.878 2.971 1.00 94.06 984 THR A O 1
ATOM 7561 N N . PRO A 1 985 ? -22.153 11.624 1.440 1.00 94.56 985 PRO A N 1
ATOM 7562 C CA . PRO A 1 985 ? -22.166 10.374 0.667 1.00 94.56 985 PRO A CA 1
ATOM 7563 C C . PRO A 1 985 ? -21.671 9.175 1.473 1.00 94.56 985 PRO A C 1
ATOM 7565 O O . PRO A 1 985 ? -22.097 8.049 1.230 1.00 94.56 985 PRO A O 1
ATOM 7568 N N . PHE A 1 986 ? -20.793 9.428 2.449 1.00 95.12 986 PHE A N 1
ATOM 7569 C CA . PHE A 1 986 ? -20.281 8.427 3.376 1.00 95.12 986 PHE A CA 1
ATOM 7570 C C . PHE A 1 986 ? -21.410 7.730 4.129 1.00 95.12 986 PHE A C 1
ATOM 7572 O O . PHE A 1 986 ? -21.505 6.509 4.074 1.00 95.12 986 PHE A O 1
ATOM 7579 N N . PHE A 1 987 ? -22.322 8.485 4.743 1.00 95.69 987 PHE A N 1
ATOM 7580 C CA . PHE A 1 987 ? -23.442 7.893 5.474 1.00 95.69 987 PHE A CA 1
ATOM 7581 C C . PHE A 1 987 ? -24.451 7.192 4.553 1.00 95.69 987 PHE A C 1
ATOM 7583 O O . PHE A 1 987 ? -24.943 6.128 4.915 1.00 95.69 987 PHE A O 1
ATOM 7590 N N . TRP A 1 988 ? -24.721 7.737 3.360 1.00 94.94 988 TRP A N 1
ATOM 7591 C CA . TRP A 1 988 ? -25.652 7.125 2.401 1.00 94.94 988 TRP A CA 1
ATOM 7592 C C . TRP A 1 988 ? -25.148 5.776 1.880 1.00 94.94 988 TRP A C 1
ATOM 7594 O O . TRP A 1 988 ? -25.856 4.776 1.959 1.00 94.94 988 TRP A O 1
ATOM 7604 N N . MET A 1 989 ? -23.905 5.709 1.397 1.00 95.69 989 MET A N 1
ATOM 7605 C CA . MET A 1 989 ? -23.375 4.456 0.849 1.00 95.69 989 MET A CA 1
ATOM 7606 C C . MET A 1 989 ? -22.952 3.468 1.941 1.00 95.69 989 MET A C 1
ATOM 7608 O O . MET A 1 989 ? -22.867 2.272 1.669 1.00 95.69 989 MET A O 1
ATOM 7612 N N . PHE A 1 990 ? -22.723 3.914 3.184 1.00 95.94 990 PHE A N 1
ATOM 7613 C CA . PHE A 1 990 ? -22.508 2.991 4.302 1.00 95.94 990 PHE A CA 1
ATOM 7614 C C . PHE A 1 990 ? -23.790 2.248 4.714 1.00 95.94 990 PHE A C 1
ATOM 7616 O O . PHE A 1 990 ? -23.682 1.123 5.193 1.00 95.94 990 PHE A O 1
ATOM 7623 N N . GLU A 1 991 ? -24.984 2.796 4.459 1.00 95.81 991 GLU A N 1
ATOM 7624 C CA . GLU A 1 991 ? -26.245 2.046 4.585 1.00 95.81 991 GLU A CA 1
ATOM 7625 C C . GLU A 1 991 ? -26.287 0.868 3.592 1.00 95.81 991 GLU A C 1
ATOM 7627 O O . GLU A 1 991 ? -26.600 -0.262 3.960 1.00 95.81 991 GLU A O 1
ATOM 7632 N N . GLU A 1 992 ? -25.898 1.103 2.336 1.00 94.62 992 GLU A N 1
ATOM 7633 C CA . GLU A 1 992 ? -25.815 0.054 1.307 1.00 94.62 992 GLU A CA 1
ATOM 7634 C C . GLU A 1 992 ? -24.684 -0.951 1.588 1.00 94.62 992 GLU A C 1
ATOM 7636 O O . GLU A 1 992 ? -24.823 -2.151 1.341 1.00 94.62 992 GLU A O 1
ATOM 7641 N N . ARG A 1 993 ? -23.580 -0.485 2.185 1.00 95.44 993 ARG A N 1
ATOM 7642 C CA . ARG A 1 993 ? -22.484 -1.330 2.680 1.00 95.44 993 ARG A CA 1
ATOM 7643 C C . ARG A 1 993 ? -22.927 -2.268 3.803 1.00 95.44 993 ARG A C 1
ATOM 7645 O O . ARG A 1 993 ? -22.486 -3.414 3.832 1.00 95.44 993 ARG A O 1
ATOM 7652 N N . GLU A 1 994 ? -23.806 -1.808 4.689 1.00 96.56 994 GLU A N 1
ATOM 7653 C CA . GLU A 1 994 ? -24.372 -2.621 5.769 1.00 96.56 994 GLU A CA 1
ATOM 7654 C C . GLU A 1 994 ? -25.267 -3.744 5.223 1.00 96.56 994 GLU A C 1
ATOM 7656 O O . GLU A 1 994 ? -25.116 -4.896 5.628 1.00 96.56 994 GLU A O 1
ATOM 7661 N N . LYS A 1 995 ? -26.120 -3.444 4.231 1.00 95.50 995 LYS A N 1
ATOM 7662 C CA . LYS A 1 995 ? -26.961 -4.446 3.541 1.00 95.50 995 LYS A CA 1
ATOM 7663 C C . LYS A 1 995 ? -26.114 -5.530 2.869 1.00 95.50 995 LYS A C 1
ATOM 7665 O O . LYS A 1 995 ? -26.389 -6.717 3.014 1.00 95.50 995 LYS A O 1
ATOM 7670 N N . MET A 1 996 ? -25.023 -5.146 2.204 1.00 95.25 996 MET A N 1
ATOM 7671 C CA . MET A 1 996 ? -24.082 -6.122 1.644 1.00 95.25 996 MET A CA 1
ATOM 7672 C C . MET A 1 996 ? -23.370 -6.954 2.723 1.00 95.25 996 MET A C 1
ATOM 7674 O O . MET A 1 996 ? -23.133 -8.140 2.505 1.00 95.25 996 MET A O 1
ATOM 7678 N N . PHE A 1 997 ? -23.067 -6.400 3.901 1.00 96.38 997 PHE A N 1
ATOM 7679 C CA . PHE A 1 997 ? -22.525 -7.194 5.012 1.00 96.38 997 PHE A CA 1
ATOM 7680 C C . PHE A 1 997 ? -23.521 -8.218 5.575 1.00 96.38 997 PHE A C 1
ATOM 7682 O O . PHE A 1 997 ? -23.087 -9.291 5.997 1.00 96.38 997 PHE A O 1
ATOM 7689 N N . GLU A 1 998 ? -24.831 -7.963 5.506 1.00 96.50 998 GLU A N 1
ATOM 7690 C CA . GLU A 1 998 ? -25.852 -8.979 5.800 1.00 96.50 998 GLU A CA 1
ATOM 7691 C C . GLU A 1 998 ? -25.747 -10.172 4.829 1.00 96.50 998 GLU A C 1
ATOM 7693 O O . GLU A 1 998 ? -25.792 -11.329 5.251 1.00 96.50 998 GLU A O 1
ATOM 7698 N N . PHE A 1 999 ? -25.505 -9.929 3.534 1.00 96.25 999 PHE A N 1
ATOM 7699 C CA . PHE A 1 999 ? -25.289 -11.000 2.548 1.00 96.25 999 PHE A CA 1
ATOM 7700 C C . PHE A 1 999 ? -23.996 -11.803 2.789 1.00 96.25 999 PHE A C 1
ATOM 7702 O O . PHE A 1 999 ? -23.922 -12.976 2.411 1.00 96.25 999 PHE A O 1
ATOM 7709 N N . TYR A 1 1000 ? -22.979 -11.209 3.424 1.00 95.50 1000 TYR A N 1
ATOM 7710 C CA . TYR A 1 1000 ? -21.753 -11.913 3.837 1.00 95.50 1000 TYR A CA 1
ATOM 7711 C C . TYR A 1 1000 ? -22.015 -12.765 5.078 1.00 95.50 1000 TYR A C 1
ATOM 7713 O O . TYR A 1 1000 ? -21.607 -13.931 5.131 1.00 95.50 1000 TYR A O 1
ATOM 7721 N N . GLU A 1 1001 ? -22.754 -12.218 6.045 1.00 95.81 1001 GLU A N 1
ATOM 7722 C CA . GLU A 1 1001 ? -23.155 -12.917 7.262 1.00 95.81 1001 GLU A CA 1
ATOM 7723 C C . GLU A 1 1001 ? -24.060 -14.115 6.952 1.00 95.81 1001 GLU A C 1
ATOM 7725 O O . GLU A 1 1001 ? -23.804 -15.215 7.439 1.00 95.81 1001 GLU A O 1
ATOM 7730 N N . ARG A 1 1002 ? -25.045 -13.960 6.059 1.00 95.19 1002 ARG A N 1
ATOM 7731 C CA . ARG A 1 1002 ? -25.961 -15.041 5.659 1.00 95.19 1002 ARG A CA 1
ATOM 7732 C C . ARG A 1 1002 ? -25.270 -16.213 4.953 1.00 95.19 1002 ARG A C 1
ATOM 7734 O O . ARG A 1 1002 ? -25.766 -17.333 5.044 1.00 95.19 1002 ARG A O 1
ATOM 7741 N N . VAL A 1 1003 ? -24.139 -15.987 4.278 1.00 94.38 1003 VAL A N 1
ATOM 7742 C CA . VAL A 1 1003 ? -23.389 -17.036 3.553 1.00 94.38 1003 VAL A CA 1
ATOM 7743 C C . VAL A 1 1003 ? -22.239 -17.642 4.357 1.00 94.38 1003 VAL A C 1
ATOM 7745 O O . VAL A 1 1003 ? -21.962 -18.834 4.227 1.00 94.38 1003 VAL A O 1
ATOM 7748 N N . SER A 1 1004 ? -21.561 -16.852 5.192 1.00 92.88 1004 SER A N 1
ATOM 7749 C CA . SER A 1 1004 ? -20.355 -17.294 5.910 1.00 92.88 1004 SER A CA 1
ATOM 7750 C C . SER A 1 1004 ? -20.515 -17.400 7.431 1.00 92.88 1004 SER A C 1
ATOM 7752 O O . SER A 1 1004 ? -19.710 -18.064 8.085 1.00 92.88 1004 SER A O 1
ATOM 7754 N N . GLY A 1 1005 ? -21.537 -16.759 8.004 1.00 93.12 1005 GLY A N 1
ATOM 7755 C CA . GLY A 1 1005 ? -21.672 -16.523 9.443 1.00 93.12 1005 GLY A CA 1
ATOM 7756 C C . GLY A 1 1005 ? -20.820 -15.360 9.970 1.00 93.12 1005 GLY A C 1
ATOM 7757 O O . GLY A 1 1005 ? -20.787 -15.137 11.178 1.00 93.12 1005 GLY A O 1
ATOM 7758 N N . ALA A 1 1006 ? -20.116 -14.627 9.099 1.00 93.75 1006 ALA A N 1
ATOM 7759 C CA . ALA A 1 1006 ? -19.288 -13.482 9.460 1.00 93.75 1006 ALA A CA 1
ATOM 7760 C C . ALA A 1 1006 ? -19.542 -12.288 8.528 1.00 93.75 1006 ALA A C 1
ATOM 7762 O O . ALA A 1 1006 ? -19.645 -12.429 7.314 1.00 93.75 1006 ALA A O 1
ATOM 7763 N N . ARG A 1 1007 ? -19.586 -11.081 9.098 1.00 92.88 1007 ARG A N 1
ATOM 7764 C CA . ARG A 1 1007 ? -19.882 -9.850 8.346 1.00 92.88 1007 ARG A CA 1
ATOM 7765 C C . ARG A 1 1007 ? -18.743 -9.347 7.452 1.00 92.88 1007 ARG A C 1
ATOM 7767 O O . ARG A 1 1007 ? -19.008 -8.625 6.503 1.00 92.88 1007 ARG A O 1
ATOM 7774 N N . MET A 1 1008 ? -17.484 -9.679 7.758 1.00 90.88 1008 MET A N 1
ATOM 7775 C CA . MET A 1 1008 ? -16.313 -9.216 6.988 1.00 90.88 1008 MET A CA 1
ATOM 7776 C C . MET A 1 1008 ? -15.364 -10.359 6.613 1.00 90.88 1008 MET A C 1
ATOM 7778 O O . MET A 1 1008 ? -15.330 -10.773 5.459 1.00 90.88 1008 MET A O 1
ATOM 7782 N N . HIS A 1 1009 ? -14.584 -10.873 7.569 1.00 96.00 1009 HIS A N 1
ATOM 7783 C CA . HIS A 1 1009 ? -13.631 -11.961 7.317 1.00 96.00 1009 HIS A CA 1
ATOM 7784 C C . HIS A 1 1009 ? -14.380 -13.296 7.210 1.00 96.00 1009 HIS A C 1
ATOM 7786 O O . HIS A 1 1009 ? -14.724 -13.894 8.232 1.00 96.00 1009 HIS A O 1
ATOM 7792 N N . ALA A 1 1010 ? -14.681 -13.708 5.980 1.00 92.44 1010 ALA A N 1
ATOM 7793 C CA . ALA A 1 1010 ? -15.607 -14.793 5.682 1.00 92.44 1010 ALA A CA 1
ATOM 7794 C C . ALA A 1 1010 ? -14.931 -16.174 5.613 1.00 92.44 1010 ALA A C 1
ATOM 7796 O O . ALA A 1 1010 ? -15.550 -17.170 5.999 1.00 92.44 1010 ALA A O 1
ATOM 7797 N N . ALA A 1 1011 ? -13.684 -16.254 5.127 1.00 95.06 1011 ALA A N 1
ATOM 7798 C CA . ALA A 1 1011 ? -12.977 -17.507 4.842 1.00 95.06 1011 ALA A CA 1
ATOM 7799 C C . ALA A 1 1011 ? -13.863 -18.503 4.057 1.00 95.06 1011 ALA A C 1
ATOM 7801 O O . ALA A 1 1011 ? -13.939 -19.705 4.372 1.00 95.06 1011 ALA A O 1
ATOM 7802 N N . TYR A 1 1012 ? -14.599 -17.974 3.080 1.00 96.00 1012 TYR A N 1
ATOM 7803 C CA . TYR A 1 1012 ? -15.677 -18.632 2.351 1.00 96.00 1012 TYR A CA 1
ATOM 7804 C C . TYR A 1 1012 ? -15.203 -19.179 1.005 1.00 96.00 1012 TYR A C 1
ATOM 7806 O O . TYR A 1 1012 ? -15.508 -20.332 0.683 1.00 96.00 1012 TYR A O 1
ATOM 7814 N N . ILE A 1 1013 ? -14.418 -18.407 0.254 1.00 96.50 1013 ILE A N 1
ATOM 7815 C CA . ILE A 1 1013 ? -13.746 -18.888 -0.952 1.00 96.50 1013 ILE A CA 1
ATOM 7816 C C . ILE A 1 1013 ? -12.528 -19.695 -0.499 1.00 96.50 1013 ILE A C 1
ATOM 7818 O O . ILE A 1 1013 ? -11.749 -19.267 0.351 1.00 96.50 1013 ILE A O 1
ATOM 7822 N N . ARG A 1 1014 ? -12.397 -20.925 -1.003 1.00 95.31 1014 ARG A N 1
ATOM 7823 C CA . ARG A 1 1014 ? -11.336 -21.850 -0.580 1.00 95.31 1014 ARG A CA 1
ATOM 7824 C C . ARG A 1 1014 ? -10.713 -22.543 -1.786 1.00 95.31 1014 ARG A C 1
ATOM 7826 O O . ARG A 1 1014 ? -11.420 -22.764 -2.770 1.00 95.31 1014 ARG A O 1
ATOM 7833 N N . PRO A 1 1015 ? -9.452 -22.997 -1.689 1.00 95.56 1015 PRO A N 1
ATOM 7834 C CA . PRO A 1 1015 ? -8.885 -23.907 -2.677 1.00 95.56 1015 PRO A CA 1
ATOM 7835 C C . PRO A 1 1015 ? -9.789 -25.140 -2.854 1.00 95.56 1015 PRO A C 1
ATOM 7837 O O . PRO A 1 1015 ? -10.082 -25.843 -1.884 1.00 95.56 1015 PRO A O 1
ATOM 7840 N N . GLY A 1 1016 ? -10.263 -25.363 -4.078 1.00 90.38 1016 GLY A N 1
ATOM 7841 C CA . GLY A 1 1016 ? -11.241 -26.384 -4.454 1.00 90.38 1016 GLY A CA 1
ATOM 7842 C C . GLY A 1 1016 ? -12.698 -25.905 -4.592 1.00 90.38 1016 GLY A C 1
ATOM 7843 O O . GLY A 1 1016 ? -13.563 -26.748 -4.822 1.00 90.38 1016 GLY A O 1
ATOM 7844 N N . GLY A 1 1017 ? -13.011 -24.610 -4.449 1.00 93.25 1017 GLY A N 1
ATOM 7845 C CA . GLY A 1 1017 ? -14.357 -24.051 -4.686 1.00 93.25 1017 GLY A CA 1
ATOM 7846 C C . GLY A 1 1017 ? -14.808 -23.011 -3.652 1.00 93.25 1017 GLY A C 1
ATOM 7847 O O . GLY A 1 1017 ? -14.102 -22.034 -3.386 1.00 93.25 1017 GLY A O 1
ATOM 7848 N N . VAL A 1 1018 ? -15.999 -23.203 -3.075 1.00 95.06 1018 VAL A N 1
ATOM 7849 C CA . VAL A 1 1018 ? -16.527 -22.395 -1.957 1.00 95.06 1018 VAL A CA 1
ATOM 7850 C C . VAL A 1 1018 ? -16.917 -23.279 -0.765 1.00 95.06 1018 VAL A C 1
ATOM 7852 O O . VAL A 1 1018 ? -17.111 -24.492 -0.882 1.00 95.06 1018 VAL A O 1
ATOM 7855 N N . HIS A 1 1019 ? -16.967 -22.709 0.439 1.00 92.56 1019 HIS A N 1
ATOM 7856 C CA . HIS A 1 1019 ? -17.090 -23.497 1.667 1.00 92.56 1019 HIS A CA 1
ATOM 7857 C C . HIS A 1 1019 ? -18.484 -24.117 1.869 1.00 92.56 1019 HIS A C 1
ATOM 7859 O O . HIS A 1 1019 ? -18.582 -25.261 2.336 1.00 92.56 1019 HIS A O 1
ATOM 7865 N N . GLN A 1 1020 ? -19.540 -23.379 1.533 1.00 91.88 1020 GLN A N 1
ATOM 7866 C CA . GLN A 1 1020 ? -20.956 -23.758 1.649 1.00 91.88 1020 GLN A CA 1
ATOM 7867 C C . GLN A 1 1020 ? -21.720 -23.204 0.433 1.00 91.88 1020 GLN A C 1
ATOM 7869 O O . GLN A 1 1020 ? -21.193 -22.346 -0.270 1.00 91.88 1020 GLN A O 1
ATOM 7874 N N . ASP A 1 1021 ? -22.923 -23.704 0.155 1.00 93.81 1021 ASP A N 1
ATOM 7875 C CA . ASP A 1 1021 ? -23.786 -23.135 -0.895 1.00 93.81 1021 ASP A CA 1
ATOM 7876 C C . ASP A 1 1021 ? -24.569 -21.926 -0.350 1.00 93.81 1021 ASP A C 1
ATOM 7878 O O . ASP A 1 1021 ? -24.643 -21.724 0.864 1.00 93.81 1021 ASP A O 1
ATOM 7882 N N . LEU A 1 1022 ? -25.153 -21.132 -1.244 1.00 93.75 1022 LEU A N 1
ATOM 7883 C CA . LEU A 1 1022 ? -26.006 -19.999 -0.900 1.00 93.75 1022 LEU A CA 1
ATOM 7884 C C . LEU A 1 1022 ? -27.270 -20.482 -0.154 1.00 93.75 1022 LEU A C 1
ATOM 7886 O O . LEU A 1 1022 ? -27.887 -21.467 -0.575 1.00 93.75 1022 LEU A O 1
ATOM 7890 N N . PRO A 1 1023 ? -27.706 -19.805 0.925 1.00 94.88 1023 PRO A N 1
ATOM 7891 C CA . PRO A 1 1023 ? -28.982 -20.100 1.563 1.00 94.88 1023 PRO A CA 1
ATOM 7892 C C . PRO A 1 1023 ? -30.155 -19.741 0.638 1.00 94.88 1023 PRO A C 1
ATOM 7894 O O . PRO A 1 1023 ? -30.091 -18.797 -0.152 1.00 94.88 1023 PRO A O 1
ATOM 7897 N N . LEU A 1 1024 ? -31.253 -20.489 0.767 1.00 92.88 1024 LEU A N 1
ATOM 7898 C CA . LEU A 1 1024 ? -32.470 -20.287 -0.025 1.00 92.88 1024 LEU A CA 1
ATOM 7899 C C . LEU A 1 1024 ? -33.022 -18.857 0.149 1.00 92.88 1024 LEU A C 1
ATOM 7901 O O . LEU A 1 1024 ? -33.015 -18.319 1.256 1.00 92.88 1024 LEU A O 1
ATOM 7905 N N . GLY A 1 1025 ? -33.492 -18.258 -0.950 1.00 92.38 1025 GLY A N 1
ATOM 7906 C CA . GLY A 1 1025 ? -34.027 -16.888 -1.013 1.00 92.38 1025 GLY A CA 1
ATOM 7907 C C . GLY A 1 1025 ? -32.983 -15.777 -1.202 1.00 92.38 1025 GLY A C 1
ATOM 7908 O O . GLY A 1 1025 ? -33.322 -14.705 -1.685 1.00 92.38 1025 GLY A O 1
ATOM 7909 N N . LEU A 1 1026 ? -31.697 -16.022 -0.919 1.00 95.31 1026 LEU A N 1
ATOM 7910 C CA . LEU A 1 1026 ? -30.675 -14.965 -0.977 1.00 95.31 1026 LEU A CA 1
ATOM 7911 C C . LEU A 1 1026 ? -30.479 -14.358 -2.379 1.00 95.31 1026 LEU A C 1
ATOM 7913 O O . LEU A 1 1026 ? -30.142 -13.184 -2.499 1.00 95.31 1026 LEU A O 1
ATOM 7917 N N . MET A 1 1027 ? -30.674 -15.140 -3.442 1.00 94.56 1027 MET A N 1
ATOM 7918 C CA . MET A 1 1027 ? -30.537 -14.636 -4.814 1.00 94.56 1027 MET A CA 1
ATOM 7919 C C . MET A 1 1027 ? -31.603 -13.588 -5.162 1.00 94.56 1027 MET A C 1
ATOM 7921 O O . MET A 1 1027 ? -31.301 -12.645 -5.893 1.00 94.56 1027 MET A O 1
ATOM 7925 N N . ASP A 1 1028 ? -32.810 -13.729 -4.608 1.00 95.00 1028 ASP A N 1
ATOM 7926 C CA . ASP A 1 1028 ? -33.905 -12.776 -4.790 1.00 95.00 1028 ASP A CA 1
ATOM 7927 C C . ASP A 1 1028 ? -33.607 -11.475 -4.025 1.00 95.00 1028 ASP A C 1
ATOM 7929 O O . ASP A 1 1028 ? -33.712 -10.386 -4.588 1.00 95.00 1028 ASP A O 1
ATOM 7933 N N . ASP A 1 1029 ? -33.111 -11.586 -2.786 1.00 96.00 1029 ASP A N 1
ATOM 7934 C CA . ASP A 1 1029 ? -32.711 -10.438 -1.960 1.00 96.00 1029 ASP A CA 1
ATOM 7935 C C . ASP A 1 1029 ? -31.573 -9.620 -2.609 1.00 96.00 1029 ASP A C 1
ATOM 7937 O O . ASP A 1 1029 ? -31.619 -8.387 -2.648 1.00 96.00 1029 ASP A O 1
ATOM 7941 N N . ILE A 1 1030 ? -30.560 -10.294 -3.178 1.00 95.75 1030 ILE A N 1
ATOM 7942 C CA . ILE A 1 1030 ? -29.475 -9.632 -3.926 1.00 95.75 1030 ILE A CA 1
ATOM 7943 C C . ILE A 1 1030 ? -30.032 -8.958 -5.191 1.00 95.75 1030 ILE A C 1
ATOM 7945 O O . ILE A 1 1030 ? -29.613 -7.849 -5.523 1.00 95.75 1030 ILE A O 1
ATOM 7949 N N . TYR A 1 1031 ? -30.991 -9.578 -5.889 1.00 95.81 1031 TYR A N 1
ATOM 7950 C CA . TYR A 1 1031 ? -31.620 -8.987 -7.073 1.00 95.81 1031 TYR A CA 1
ATOM 7951 C C . TYR A 1 1031 ? -32.410 -7.708 -6.742 1.00 95.81 1031 TYR A C 1
ATOM 7953 O O . TYR A 1 1031 ? -32.273 -6.702 -7.450 1.00 95.81 1031 TYR A O 1
ATOM 7961 N N . GLU A 1 1032 ? -33.197 -7.713 -5.658 1.00 94.56 1032 GLU A N 1
ATOM 7962 C CA . GLU A 1 1032 ? -33.897 -6.516 -5.175 1.00 94.56 1032 GLU A CA 1
ATOM 7963 C C . GLU A 1 1032 ? -32.917 -5.410 -4.767 1.00 94.56 1032 GLU A C 1
ATOM 7965 O O . GLU A 1 1032 ? -33.124 -4.241 -5.112 1.00 94.56 1032 GLU A O 1
ATOM 7970 N N . TRP A 1 1033 ? -31.815 -5.768 -4.101 1.00 95.69 1033 TRP A N 1
ATOM 7971 C CA . TRP A 1 1033 ? -30.764 -4.816 -3.756 1.00 95.69 1033 TRP A CA 1
ATOM 7972 C C . TRP A 1 1033 ? -30.098 -4.207 -5.000 1.00 95.69 1033 TRP A C 1
ATOM 7974 O O . TRP A 1 1033 ? -30.052 -2.982 -5.110 1.00 95.69 1033 TRP A O 1
ATOM 7984 N N . CYS A 1 1034 ? -29.664 -5.014 -5.978 1.00 94.12 1034 CYS A N 1
ATOM 7985 C CA . CYS A 1 1034 ? -29.032 -4.523 -7.211 1.00 94.12 1034 CYS A CA 1
ATOM 7986 C C . CYS A 1 1034 ? -29.911 -3.505 -7.959 1.00 94.12 1034 CYS A C 1
ATOM 7988 O O . CYS A 1 1034 ? -29.416 -2.479 -8.429 1.00 94.12 1034 CYS A O 1
ATOM 7990 N N . LYS A 1 1035 ? -31.227 -3.755 -8.018 1.00 90.75 1035 LYS A N 1
ATOM 7991 C CA . LYS A 1 1035 ? -32.208 -2.849 -8.633 1.00 90.75 1035 LYS A CA 1
ATOM 7992 C C . LYS A 1 1035 ? -32.262 -1.482 -7.941 1.00 90.75 1035 LYS A C 1
ATOM 7994 O O . LYS A 1 1035 ? -32.376 -0.461 -8.616 1.00 90.75 1035 LYS A O 1
ATOM 7999 N N . ASN A 1 1036 ? -32.193 -1.457 -6.611 1.00 93.69 1036 ASN A N 1
ATOM 8000 C CA . ASN A 1 1036 ? -32.257 -0.224 -5.825 1.00 93.69 1036 ASN A CA 1
ATOM 8001 C C . ASN A 1 1036 ? -30.901 0.504 -5.776 1.00 93.69 1036 ASN A C 1
ATOM 8003 O O . ASN A 1 1036 ? -30.865 1.735 -5.776 1.00 93.69 1036 ASN A O 1
ATOM 8007 N N . PHE A 1 1037 ? -29.786 -0.233 -5.786 1.00 95.50 1037 PHE A N 1
ATOM 8008 C CA . PHE A 1 1037 ? -28.442 0.335 -5.667 1.00 95.50 1037 PHE A CA 1
ATOM 8009 C C . PHE A 1 1037 ? -28.060 1.250 -6.842 1.00 95.50 1037 PHE A C 1
ATOM 8011 O O . PHE A 1 1037 ? -27.356 2.234 -6.631 1.00 95.50 1037 PHE A O 1
ATOM 8018 N N . SER A 1 1038 ? -28.581 1.018 -8.056 1.00 93.56 1038 SER A N 1
ATOM 8019 C CA . SER A 1 1038 ? -28.359 1.941 -9.186 1.00 93.56 1038 SER A CA 1
ATOM 8020 C C . SER A 1 1038 ? -28.790 3.377 -8.859 1.00 93.56 1038 SER A C 1
ATOM 8022 O O . SER A 1 1038 ? -28.058 4.314 -9.155 1.00 93.56 1038 SER A O 1
ATOM 8024 N N . ILE A 1 1039 ? -29.932 3.551 -8.182 1.00 94.38 1039 ILE A N 1
ATOM 8025 C CA . ILE A 1 1039 ? -30.460 4.874 -7.809 1.00 94.38 1039 ILE A CA 1
ATOM 8026 C C . ILE A 1 1039 ? -29.525 5.555 -6.795 1.00 94.38 1039 ILE A C 1
ATOM 8028 O O . ILE A 1 1039 ? -29.273 6.753 -6.886 1.00 94.38 1039 ILE A O 1
ATOM 8032 N N . ARG A 1 1040 ? -28.947 4.781 -5.866 1.00 93.81 1040 ARG A N 1
ATOM 8033 C CA . ARG A 1 1040 ? -27.976 5.266 -4.867 1.00 93.81 1040 ARG A CA 1
ATOM 8034 C C . ARG A 1 1040 ? -26.666 5.741 -5.499 1.00 93.81 1040 ARG A C 1
ATOM 8036 O O . ARG A 1 1040 ? -26.097 6.727 -5.037 1.00 93.81 1040 ARG A O 1
ATOM 8043 N N . ILE A 1 1041 ? -26.194 5.075 -6.559 1.00 93.81 1041 ILE A N 1
ATOM 8044 C CA . ILE A 1 1041 ? -25.032 5.540 -7.337 1.00 93.81 1041 ILE A CA 1
ATOM 8045 C C . ILE A 1 1041 ? -25.343 6.904 -7.969 1.00 93.81 1041 ILE A C 1
ATOM 8047 O O . ILE A 1 1041 ? -24.531 7.822 -7.854 1.00 93.81 1041 ILE A O 1
ATOM 8051 N N . ASP A 1 1042 ? -26.517 7.050 -8.586 1.00 94.88 1042 ASP A N 1
ATOM 8052 C CA . ASP A 1 1042 ? -26.915 8.275 -9.286 1.00 94.88 1042 ASP A CA 1
ATOM 8053 C C . ASP A 1 1042 ? -27.103 9.463 -8.311 1.00 94.88 1042 ASP A C 1
ATOM 8055 O O . ASP A 1 1042 ? -26.612 10.560 -8.581 1.00 94.88 1042 ASP A O 1
ATOM 8059 N N . GLU A 1 1043 ? -27.694 9.239 -7.126 1.00 93.75 1043 GLU A N 1
ATOM 8060 C CA . GLU A 1 1043 ? -27.796 10.232 -6.033 1.00 93.75 1043 GLU A CA 1
ATOM 8061 C C . GLU A 1 1043 ? -26.411 10.753 -5.575 1.00 93.75 1043 GLU A C 1
ATOM 8063 O O . GLU A 1 1043 ? -26.238 11.940 -5.272 1.00 93.75 1043 GLU A O 1
ATOM 8068 N N . VAL A 1 1044 ? -25.395 9.881 -5.531 1.00 93.62 1044 VAL A N 1
ATOM 8069 C CA . VAL A 1 1044 ? -24.012 10.259 -5.182 1.00 93.62 1044 VAL A CA 1
ATOM 8070 C C . VAL A 1 1044 ? -23.304 10.964 -6.342 1.00 93.62 1044 VAL A C 1
ATOM 8072 O O . VAL A 1 1044 ? -22.546 11.913 -6.110 1.00 93.62 1044 VAL A O 1
ATOM 8075 N N . GLU A 1 1045 ? -23.554 10.538 -7.582 1.00 94.06 1045 GLU A N 1
ATOM 8076 C CA . GLU A 1 1045 ? -23.003 11.168 -8.784 1.00 94.06 1045 GLU A CA 1
ATOM 8077 C C . GLU A 1 1045 ? -23.508 12.610 -8.941 1.00 94.06 1045 GLU A C 1
ATOM 8079 O O . GLU A 1 1045 ? -22.705 13.516 -9.176 1.00 94.06 1045 GLU A O 1
ATOM 8084 N N . GLU A 1 1046 ? -24.803 12.858 -8.723 1.00 92.94 1046 GLU A N 1
ATOM 8085 C CA . GLU A 1 1046 ? -25.396 14.200 -8.782 1.00 92.94 1046 GLU A CA 1
ATOM 8086 C C . GLU A 1 1046 ? -24.704 15.170 -7.804 1.00 92.94 1046 GLU A C 1
ATOM 8088 O O . GLU A 1 1046 ? -24.362 16.302 -8.175 1.00 92.94 1046 GLU A O 1
ATOM 8093 N N . MET A 1 1047 ? -24.418 14.701 -6.580 1.00 92.25 1047 MET A N 1
ATOM 8094 C CA . MET A 1 1047 ? -23.789 15.493 -5.516 1.00 92.25 1047 MET A CA 1
ATOM 8095 C C . MET A 1 1047 ? -22.294 15.769 -5.762 1.00 92.25 1047 MET A C 1
ATOM 8097 O O . MET A 1 1047 ? -21.822 16.875 -5.480 1.00 92.25 1047 MET A O 1
ATOM 8101 N N . LEU A 1 1048 ? -21.535 14.794 -6.280 1.00 94.56 1048 LEU A N 1
ATOM 8102 C CA . LEU A 1 1048 ? -20.077 14.905 -6.454 1.00 94.56 1048 LEU A CA 1
ATOM 8103 C C . LEU A 1 1048 ? -19.656 15.289 -7.881 1.00 94.56 1048 LEU A C 1
ATOM 8105 O O . LEU A 1 1048 ? -18.933 16.271 -8.060 1.00 94.56 1048 LEU A O 1
ATOM 8109 N N . THR A 1 1049 ? -20.102 14.568 -8.909 1.00 95.44 1049 THR A N 1
ATOM 8110 C CA . THR A 1 1049 ? -19.601 14.705 -10.290 1.00 95.44 1049 THR A CA 1
ATOM 8111 C C . THR A 1 1049 ? -19.894 16.073 -10.889 1.00 95.44 1049 THR A C 1
ATOM 8113 O O . THR A 1 1049 ? -19.037 16.655 -11.552 1.00 95.44 1049 THR A O 1
ATOM 8116 N N . SER A 1 1050 ? -21.070 16.646 -10.634 1.00 93.75 1050 SER A N 1
ATOM 8117 C CA . SER A 1 1050 ? -21.438 17.994 -11.102 1.00 93.75 1050 SER A CA 1
ATOM 8118 C C . SER A 1 1050 ? -20.717 19.118 -10.346 1.00 93.75 1050 SER A C 1
ATOM 8120 O O . SER A 1 1050 ? -20.688 20.265 -10.798 1.00 93.75 1050 SER A O 1
ATOM 8122 N N . ASN A 1 1051 ? -20.172 18.828 -9.164 1.00 95.94 1051 ASN A N 1
ATOM 8123 C CA . ASN A 1 1051 ? -19.849 19.837 -8.167 1.00 95.94 1051 ASN A CA 1
ATOM 8124 C C . ASN A 1 1051 ? -18.536 20.567 -8.475 1.00 95.94 1051 ASN A C 1
ATOM 8126 O O . ASN A 1 1051 ? -17.455 19.980 -8.525 1.00 95.94 1051 ASN A O 1
ATOM 8130 N N . ARG A 1 1052 ? -18.618 21.897 -8.602 1.00 95.81 1052 ARG A N 1
ATOM 8131 C CA . ARG A 1 1052 ? -17.454 22.769 -8.836 1.00 95.81 1052 ARG A CA 1
ATOM 8132 C C . ARG A 1 1052 ? -16.356 22.617 -7.778 1.00 95.81 1052 ARG A C 1
ATOM 8134 O O . ARG A 1 1052 ? -15.187 22.772 -8.105 1.00 95.81 1052 ARG A O 1
ATOM 8141 N N . ILE A 1 1053 ? -16.718 22.344 -6.520 1.00 95.19 1053 ILE A N 1
ATOM 8142 C CA . ILE A 1 1053 ? -15.750 22.196 -5.426 1.00 95.19 1053 ILE A CA 1
ATOM 8143 C C . ILE A 1 1053 ? -15.012 20.870 -5.593 1.00 95.19 1053 ILE A C 1
ATOM 8145 O O . ILE A 1 1053 ? -13.788 20.862 -5.553 1.00 95.19 1053 ILE A O 1
ATOM 8149 N N . TRP A 1 1054 ? -15.740 19.783 -5.868 1.00 95.75 1054 TRP A N 1
ATOM 8150 C CA . TRP A 1 1054 ? -15.153 18.470 -6.137 1.00 95.75 1054 TRP A CA 1
ATOM 8151 C C . TRP A 1 1054 ? -14.176 18.526 -7.315 1.00 95.75 1054 TRP A C 1
ATOM 8153 O O . TRP A 1 1054 ? -13.016 18.144 -7.164 1.00 95.75 1054 TRP A O 1
ATOM 8163 N N . LYS A 1 1055 ? -14.589 19.116 -8.447 1.00 95.44 1055 LYS A N 1
ATOM 8164 C CA . LYS A 1 1055 ? -13.717 19.296 -9.622 1.00 95.44 1055 LYS A CA 1
ATOM 8165 C C . LYS A 1 1055 ? -12.469 20.114 -9.302 1.00 95.44 1055 LYS A C 1
ATOM 8167 O O . LYS A 1 1055 ? -11.368 19.655 -9.572 1.00 95.44 1055 LYS A O 1
ATOM 8172 N N . ASN A 1 1056 ? -12.606 21.264 -8.639 1.00 94.69 1056 ASN A N 1
ATOM 8173 C CA . ASN A 1 1056 ? -11.461 22.099 -8.245 1.00 94.69 1056 ASN A CA 1
ATOM 8174 C C . ASN A 1 1056 ? -10.496 21.421 -7.245 1.00 94.69 1056 ASN A C 1
ATOM 8176 O O . ASN A 1 1056 ? -9.422 21.961 -6.991 1.00 94.69 1056 ASN A O 1
ATOM 8180 N N . ARG A 1 1057 ? -10.884 20.294 -6.632 1.00 95.56 1057 ARG A N 1
ATOM 8181 C CA . ARG A 1 1057 ? -10.083 19.523 -5.666 1.00 95.56 1057 ARG A CA 1
ATOM 8182 C C . ARG A 1 1057 ? -9.601 18.172 -6.213 1.00 95.56 1057 ARG A C 1
ATOM 8184 O O . ARG A 1 1057 ? -8.957 17.435 -5.475 1.00 95.56 1057 ARG A O 1
ATOM 8191 N N . THR A 1 1058 ? -9.897 17.845 -7.476 1.00 95.31 1058 THR A N 1
ATOM 8192 C CA . THR A 1 1058 ? -9.557 16.543 -8.092 1.00 95.31 1058 THR A CA 1
ATOM 8193 C C . THR A 1 1058 ? -9.068 16.629 -9.543 1.00 95.31 1058 THR A C 1
ATOM 8195 O O . THR A 1 1058 ? -8.291 15.773 -9.963 1.00 95.31 1058 THR A O 1
ATOM 8198 N N . VAL A 1 1059 ? -9.485 17.640 -10.309 1.00 95.44 1059 VAL A N 1
ATOM 8199 C CA . VAL A 1 1059 ? -9.020 17.871 -11.685 1.00 95.44 1059 VAL A CA 1
ATOM 8200 C C . VAL A 1 1059 ? -7.599 18.431 -11.664 1.00 95.44 1059 VAL A C 1
ATOM 8202 O O . VAL A 1 1059 ? -7.289 19.295 -10.847 1.00 95.44 1059 VAL A O 1
ATOM 8205 N N . ASP A 1 1060 ? -6.751 17.932 -12.565 1.00 94.50 1060 ASP A N 1
ATOM 8206 C CA . ASP A 1 1060 ? -5.333 18.306 -12.705 1.00 94.50 1060 ASP A CA 1
ATOM 8207 C C . ASP A 1 1060 ? -4.481 18.101 -11.420 1.00 94.50 1060 ASP A C 1
ATOM 8209 O O . ASP A 1 1060 ? -3.378 18.636 -11.303 1.00 94.50 1060 ASP A O 1
ATOM 8213 N N . ILE A 1 1061 ? -4.957 17.292 -10.462 1.00 95.50 1061 ILE A N 1
ATOM 8214 C CA . ILE A 1 1061 ? -4.225 16.900 -9.244 1.00 95.50 1061 ILE A CA 1
ATOM 8215 C C . ILE A 1 1061 ? -3.698 15.469 -9.380 1.00 95.50 1061 ILE A C 1
ATOM 8217 O O . ILE A 1 1061 ? -4.408 14.579 -9.857 1.00 95.50 1061 ILE A O 1
ATOM 8221 N N . GLY A 1 1062 ? -2.448 15.250 -8.953 1.00 93.19 1062 GLY A N 1
ATOM 8222 C CA . GLY A 1 1062 ? -1.814 13.931 -8.928 1.00 93.19 1062 GLY A CA 1
ATOM 8223 C C . GLY A 1 1062 ? -1.592 13.319 -10.312 1.00 93.19 1062 GLY A C 1
ATOM 8224 O O . GLY A 1 1062 ? -1.612 12.095 -10.433 1.00 93.19 1062 GLY A O 1
ATOM 8225 N N . VAL A 1 1063 ? -1.453 14.145 -11.353 1.00 95.19 1063 VAL A N 1
ATOM 8226 C CA . VAL A 1 1063 ? -1.375 13.711 -12.757 1.00 95.19 1063 VAL A CA 1
ATOM 8227 C C . VAL A 1 1063 ? -0.209 12.743 -12.970 1.00 95.19 1063 VAL A C 1
ATOM 8229 O O . VAL A 1 1063 ? 0.926 13.031 -12.599 1.00 95.19 1063 VAL A O 1
ATOM 8232 N N . ILE A 1 1064 ? -0.489 11.599 -13.595 1.00 94.56 1064 ILE A N 1
ATOM 8233 C CA . ILE A 1 1064 ? 0.496 10.556 -13.904 1.00 94.56 1064 ILE A CA 1
ATOM 8234 C C . ILE A 1 1064 ? 0.509 10.299 -15.412 1.00 94.56 1064 ILE A C 1
ATOM 8236 O O . ILE A 1 1064 ? -0.541 10.109 -16.026 1.00 94.56 1064 ILE A O 1
ATOM 8240 N N . SER A 1 1065 ? 1.704 10.256 -16.008 1.00 94.75 1065 SER A N 1
ATOM 8241 C CA . SER A 1 1065 ? 1.869 9.836 -17.401 1.00 94.75 1065 SER A CA 1
ATOM 8242 C C . SER A 1 1065 ? 1.723 8.315 -17.537 1.00 94.75 1065 SER A C 1
ATOM 8244 O O . SER A 1 1065 ? 2.051 7.562 -16.620 1.00 94.75 1065 SER A O 1
ATOM 8246 N N . ALA A 1 1066 ? 1.274 7.835 -18.700 1.00 93.56 1066 ALA A N 1
ATOM 8247 C CA . ALA A 1 1066 ? 1.168 6.398 -18.969 1.00 93.56 1066 ALA A CA 1
ATOM 8248 C C . ALA A 1 1066 ? 2.521 5.661 -18.827 1.00 93.56 1066 ALA A C 1
ATOM 8250 O O . ALA A 1 1066 ? 2.560 4.519 -18.374 1.00 93.56 1066 ALA A O 1
ATOM 8251 N N . GLU A 1 1067 ? 3.630 6.318 -19.175 1.00 94.69 1067 GLU A N 1
ATOM 8252 C CA . GLU A 1 1067 ? 4.982 5.763 -19.044 1.00 94.69 1067 GLU A CA 1
ATOM 8253 C C . GLU A 1 1067 ? 5.418 5.670 -17.573 1.00 94.69 1067 GLU A C 1
ATOM 8255 O O . GLU A 1 1067 ? 5.833 4.599 -17.127 1.00 94.69 1067 GLU A O 1
ATOM 8260 N N . ASP A 1 1068 ? 5.238 6.740 -16.787 1.00 94.06 1068 ASP A N 1
ATOM 8261 C CA . ASP A 1 1068 ? 5.488 6.708 -15.339 1.00 94.06 1068 ASP A CA 1
ATOM 8262 C C . ASP A 1 1068 ? 4.616 5.638 -14.657 1.00 94.06 1068 ASP A C 1
ATOM 8264 O O . ASP A 1 1068 ? 5.105 4.890 -13.814 1.00 94.06 1068 ASP A O 1
ATOM 8268 N N . ALA A 1 1069 ? 3.343 5.503 -15.048 1.00 93.69 1069 ALA A N 1
ATOM 8269 C CA . ALA A 1 1069 ? 2.434 4.524 -14.453 1.00 93.69 1069 ALA A CA 1
ATOM 8270 C C . ALA A 1 1069 ? 2.928 3.074 -14.611 1.00 93.69 1069 ALA A C 1
ATOM 8272 O O . ALA A 1 1069 ? 2.800 2.272 -13.684 1.00 93.69 1069 ALA A O 1
ATOM 8273 N N . LEU A 1 1070 ? 3.514 2.748 -15.768 1.00 94.25 1070 LEU A N 1
ATOM 8274 C CA . LEU A 1 1070 ? 4.122 1.442 -16.028 1.00 94.25 1070 LEU A CA 1
ATOM 8275 C C . LEU A 1 1070 ? 5.457 1.283 -15.290 1.00 94.25 1070 LEU A C 1
ATOM 8277 O O . LEU A 1 1070 ? 5.674 0.255 -14.649 1.00 94.25 1070 LEU A O 1
ATOM 8281 N N . ASN A 1 1071 ? 6.320 2.302 -15.321 1.00 95.50 1071 ASN A N 1
ATOM 8282 C CA . ASN A 1 1071 ? 7.643 2.265 -14.689 1.00 95.50 1071 ASN A CA 1
ATOM 8283 C C . ASN A 1 1071 ? 7.571 2.134 -13.156 1.00 95.50 1071 ASN A C 1
ATOM 8285 O O . ASN A 1 1071 ? 8.361 1.402 -12.564 1.00 95.50 1071 ASN A O 1
ATOM 8289 N N . TYR A 1 1072 ? 6.595 2.783 -12.512 1.00 93.06 1072 TYR A N 1
ATOM 8290 C CA . TYR A 1 1072 ? 6.327 2.653 -11.072 1.00 93.06 1072 TYR A CA 1
ATOM 8291 C C . TYR A 1 1072 ? 5.511 1.392 -10.714 1.00 93.06 1072 TYR A C 1
ATOM 8293 O O . TYR A 1 1072 ? 5.214 1.156 -9.542 1.00 93.06 1072 TYR A O 1
ATOM 8301 N N . GLY A 1 1073 ? 5.146 0.557 -11.696 1.00 94.12 1073 GLY A N 1
ATOM 8302 C CA . GLY A 1 1073 ? 4.430 -0.699 -11.467 1.00 94.12 1073 GLY A CA 1
ATOM 8303 C C . GLY A 1 1073 ? 3.001 -0.522 -10.944 1.00 94.12 1073 GLY A C 1
ATOM 8304 O O . GLY A 1 1073 ? 2.494 -1.393 -10.228 1.00 94.12 1073 GLY A O 1
ATOM 8305 N N . PHE A 1 1074 ? 2.344 0.597 -11.270 1.00 95.75 1074 PHE A N 1
ATOM 8306 C CA . PHE A 1 1074 ? 0.939 0.793 -10.928 1.00 95.75 1074 PHE A CA 1
ATOM 8307 C C . PHE A 1 1074 ? 0.055 -0.247 -11.626 1.00 95.75 1074 PHE A C 1
ATOM 8309 O O . PHE A 1 1074 ? 0.412 -0.854 -12.631 1.00 95.75 1074 PHE A O 1
ATOM 8316 N N . SER A 1 1075 ? -1.135 -0.457 -11.073 1.00 94.62 1075 SER A N 1
ATOM 8317 C CA . SER A 1 1075 ? -2.139 -1.374 -11.616 1.00 94.62 1075 SER A CA 1
ATOM 8318 C C . SER A 1 1075 ? -3.552 -0.886 -11.295 1.00 94.62 1075 SER A C 1
ATOM 8320 O O . SER A 1 1075 ? -3.717 0.062 -10.519 1.00 94.62 1075 SER A O 1
ATOM 8322 N N . GLY A 1 1076 ? -4.560 -1.507 -11.912 1.00 94.44 1076 GLY A N 1
ATOM 8323 C CA . GLY A 1 1076 ? -5.966 -1.172 -11.704 1.00 94.44 1076 GLY A CA 1
ATOM 8324 C C . GLY A 1 1076 ? -6.363 0.207 -12.218 1.00 94.44 1076 GLY A C 1
ATOM 8325 O O . GLY A 1 1076 ? -5.868 0.687 -13.242 1.00 94.44 1076 GLY A O 1
ATOM 8326 N N . VAL A 1 1077 ? -7.228 0.866 -11.445 1.00 95.62 1077 VAL A N 1
ATOM 8327 C CA . VAL A 1 1077 ? -7.761 2.214 -11.700 1.00 95.62 1077 VAL A CA 1
ATOM 8328 C C . VAL A 1 1077 ? -6.653 3.242 -11.981 1.00 95.62 1077 VAL A C 1
ATOM 8330 O O . VAL A 1 1077 ? -6.851 4.163 -12.768 1.00 95.62 1077 VAL A O 1
ATOM 8333 N N . MET A 1 1078 ? -5.460 3.074 -11.400 1.00 94.44 1078 MET A N 1
ATOM 8334 C CA . MET A 1 1078 ? -4.314 3.971 -11.612 1.00 94.44 1078 MET A CA 1
ATOM 8335 C C . MET A 1 1078 ? -3.749 3.901 -13.046 1.00 94.44 1078 MET A C 1
ATOM 8337 O O . MET A 1 1078 ? -3.422 4.939 -13.625 1.00 94.44 1078 MET A O 1
ATOM 8341 N N . LEU A 1 1079 ? -3.688 2.704 -13.650 1.00 95.06 1079 LEU A N 1
ATOM 8342 C CA . LEU A 1 1079 ? -3.327 2.543 -15.069 1.00 95.06 1079 LEU A CA 1
ATOM 8343 C C . LEU A 1 1079 ? -4.465 3.010 -15.982 1.00 95.06 1079 LEU A C 1
ATOM 8345 O O . LEU A 1 1079 ? -4.225 3.758 -16.931 1.00 95.06 1079 LEU A O 1
ATOM 8349 N N . ARG A 1 1080 ? -5.704 2.595 -15.674 1.00 95.62 1080 ARG A N 1
ATOM 8350 C CA . ARG A 1 1080 ? -6.893 2.927 -16.476 1.00 95.62 1080 ARG A CA 1
ATOM 8351 C C . ARG A 1 1080 ? -7.140 4.431 -16.541 1.00 95.62 1080 ARG A C 1
ATOM 8353 O O . ARG A 1 1080 ? -7.395 4.952 -17.622 1.00 95.62 1080 ARG A O 1
ATOM 8360 N N . GLY A 1 1081 ? -6.981 5.143 -15.424 1.00 93.56 1081 GLY A N 1
ATOM 8361 C CA . GLY A 1 1081 ? -7.092 6.602 -15.361 1.00 93.56 1081 GLY A CA 1
ATOM 8362 C C . GLY A 1 1081 ? -6.082 7.329 -16.256 1.00 93.56 1081 GLY A C 1
ATOM 8363 O O . GLY A 1 1081 ? -6.414 8.362 -16.829 1.00 93.56 1081 GLY A O 1
ATOM 8364 N N . SER A 1 1082 ? -4.885 6.760 -16.435 1.00 94.25 1082 SER A N 1
ATOM 8365 C CA . SER A 1 1082 ? -3.810 7.302 -17.287 1.00 94.25 1082 SER A CA 1
ATOM 8366 C C . SER A 1 1082 ? -3.938 6.905 -18.771 1.00 94.25 1082 SER A C 1
ATOM 8368 O O . SER A 1 1082 ? -3.006 7.106 -19.546 1.00 94.25 1082 SER A O 1
ATOM 8370 N N . GLY A 1 1083 ? -5.071 6.318 -19.182 1.00 92.38 1083 GLY A N 1
ATOM 8371 C CA . GLY A 1 1083 ? -5.377 5.975 -20.577 1.00 92.38 1083 GLY A CA 1
ATOM 8372 C C . GLY A 1 1083 ? -4.941 4.580 -21.041 1.00 92.38 1083 GLY A C 1
ATOM 8373 O O . GLY A 1 1083 ? -5.148 4.230 -22.207 1.00 92.38 1083 GLY A O 1
ATOM 8374 N N . ILE A 1 1084 ? -4.363 3.753 -20.163 1.00 94.88 1084 ILE A N 1
ATOM 8375 C CA . ILE A 1 1084 ? -3.908 2.401 -20.521 1.00 94.88 1084 ILE A CA 1
ATOM 8376 C C . ILE A 1 1084 ? -5.079 1.414 -20.448 1.00 94.88 1084 ILE A C 1
ATOM 8378 O O . ILE A 1 1084 ? -5.730 1.256 -19.415 1.00 94.88 1084 ILE A O 1
ATOM 8382 N N . LYS A 1 1085 ? -5.318 0.689 -21.547 1.00 94.38 1085 LYS A N 1
ATOM 8383 C CA . LYS A 1 1085 ? -6.393 -0.308 -21.665 1.00 94.38 1085 LYS A CA 1
ATOM 8384 C C . LYS A 1 1085 ? -5.982 -1.650 -21.044 1.00 94.38 1085 LYS A C 1
ATOM 8386 O O . LYS A 1 1085 ? -5.643 -2.584 -21.767 1.00 94.38 1085 LYS A O 1
ATOM 8391 N N . TRP A 1 1086 ? -5.985 -1.732 -19.712 1.00 93.81 1086 TRP A N 1
ATOM 8392 C CA . TRP A 1 1086 ? -5.587 -2.934 -18.967 1.00 93.81 1086 TRP A CA 1
ATOM 8393 C C . TRP A 1 1086 ? -6.568 -3.299 -17.837 1.00 93.81 1086 TRP A C 1
ATOM 8395 O O . TRP A 1 1086 ? -6.885 -2.479 -16.972 1.00 93.81 1086 TRP A O 1
ATOM 8405 N N . ASP A 1 1087 ? -7.029 -4.551 -17.857 1.00 95.19 1087 ASP A N 1
ATOM 8406 C CA . ASP A 1 1087 ? -7.847 -5.215 -16.830 1.00 95.19 1087 ASP A CA 1
ATOM 8407 C C . ASP A 1 1087 ? -7.629 -6.731 -16.971 1.00 95.19 1087 ASP A C 1
ATOM 8409 O O . ASP A 1 1087 ? -7.812 -7.281 -18.067 1.00 95.19 1087 ASP A O 1
ATOM 8413 N N . LEU A 1 1088 ? -7.228 -7.409 -15.891 1.00 95.00 1088 LEU A N 1
ATOM 8414 C CA . LEU A 1 1088 ? -6.955 -8.849 -15.932 1.00 95.00 1088 LEU A CA 1
ATOM 8415 C C . LEU A 1 1088 ? -8.201 -9.684 -16.246 1.00 95.00 1088 LEU A C 1
ATOM 8417 O O . LEU A 1 1088 ? -8.081 -10.698 -16.925 1.00 95.00 1088 LEU A O 1
ATOM 8421 N N . ARG A 1 1089 ? -9.407 -9.241 -15.868 1.00 95.38 1089 ARG A N 1
ATOM 8422 C CA . ARG A 1 1089 ? -10.663 -9.969 -16.143 1.00 95.38 1089 ARG A CA 1
ATOM 8423 C C . ARG A 1 1089 ? -10.962 -10.101 -17.638 1.00 95.38 1089 ARG A C 1
ATOM 8425 O O . ARG A 1 1089 ? -11.711 -10.991 -18.025 1.00 95.38 1089 ARG A O 1
ATOM 8432 N N . LYS A 1 1090 ? -10.393 -9.224 -18.477 1.00 93.81 1090 LYS A N 1
ATOM 8433 C CA . LYS A 1 1090 ? -10.497 -9.292 -19.946 1.00 93.81 1090 LYS A CA 1
ATOM 8434 C C . LYS A 1 1090 ? -9.246 -9.866 -20.609 1.00 93.81 1090 LYS A C 1
ATOM 8436 O O . LYS A 1 1090 ? -9.376 -10.590 -21.591 1.00 93.81 1090 LYS A O 1
ATOM 8441 N N . SER A 1 1091 ? -8.047 -9.527 -20.127 1.00 93.62 1091 SER A N 1
ATOM 8442 C CA . SER A 1 1091 ? -6.789 -9.936 -20.772 1.00 93.62 1091 SER A CA 1
ATOM 8443 C C . SER A 1 1091 ? -6.318 -11.337 -20.367 1.00 93.62 1091 SER A C 1
ATOM 8445 O O . SER A 1 1091 ? -5.714 -12.037 -21.179 1.00 93.62 1091 SER A O 1
ATOM 8447 N N . GLN A 1 1092 ? -6.595 -11.749 -19.129 1.00 93.75 1092 GLN A N 1
ATOM 8448 C CA . GLN A 1 1092 ? -6.254 -13.049 -18.548 1.00 93.75 1092 GLN A CA 1
ATOM 8449 C C . GLN A 1 1092 ? -7.436 -13.546 -17.694 1.00 93.75 1092 GLN A C 1
ATOM 8451 O O . GLN A 1 1092 ? -7.320 -13.615 -16.468 1.00 93.75 1092 GLN A O 1
ATOM 8456 N N . PRO A 1 1093 ? -8.597 -13.840 -18.316 1.00 94.38 1093 PRO A N 1
ATOM 8457 C CA . PRO A 1 1093 ? -9.814 -14.176 -17.589 1.00 94.38 1093 PRO A CA 1
ATOM 8458 C C . PRO A 1 1093 ? -9.605 -15.392 -16.682 1.00 94.38 1093 PRO A C 1
ATOM 8460 O O . PRO A 1 1093 ? -9.068 -16.422 -17.093 1.00 94.38 1093 PRO A O 1
ATOM 8463 N N . TYR A 1 1094 ? -10.063 -15.249 -15.444 1.00 94.19 1094 TYR A N 1
ATOM 8464 C CA . TYR A 1 1094 ? -10.138 -16.300 -14.437 1.00 94.19 1094 TYR A CA 1
ATOM 8465 C C . TYR A 1 1094 ? -11.606 -16.622 -14.129 1.00 94.19 1094 TYR A C 1
ATOM 8467 O O . TYR A 1 1094 ? -12.515 -15.876 -14.499 1.00 94.19 1094 TYR A O 1
ATOM 8475 N N . ASP A 1 1095 ? -11.833 -17.771 -13.494 1.00 92.19 1095 ASP A N 1
ATOM 8476 C CA . ASP A 1 1095 ? -13.151 -18.343 -13.213 1.00 92.19 1095 ASP A CA 1
ATOM 8477 C C . ASP A 1 1095 ? -14.160 -18.255 -14.374 1.00 92.19 1095 ASP A C 1
ATOM 8479 O O . ASP A 1 1095 ? -14.083 -19.088 -15.280 1.00 92.19 1095 ASP A O 1
ATOM 8483 N N . LYS A 1 1096 ? -15.109 -17.305 -14.343 1.00 93.56 1096 LYS A N 1
ATOM 8484 C CA . LYS A 1 1096 ? -16.152 -17.133 -15.375 1.00 93.56 1096 LYS A CA 1
ATOM 8485 C C . LYS A 1 1096 ? -16.328 -15.693 -15.877 1.00 93.56 1096 LYS A C 1
ATOM 8487 O O . LYS A 1 1096 ? -17.400 -15.312 -16.346 1.00 93.56 1096 LYS A O 1
ATOM 8492 N N . TYR A 1 1097 ? -15.265 -14.884 -15.810 1.00 95.00 1097 TYR A N 1
ATOM 8493 C CA . TYR A 1 1097 ? -15.266 -13.517 -16.358 1.00 95.00 1097 TYR A CA 1
ATOM 8494 C C . TYR A 1 1097 ? -15.315 -13.456 -17.903 1.00 95.00 1097 TYR A C 1
ATOM 8496 O O . TYR A 1 1097 ? -15.592 -12.397 -18.467 1.00 95.00 1097 TYR A O 1
ATOM 8504 N N . ASP A 1 1098 ? -15.087 -14.581 -18.586 1.00 94.50 1098 ASP A N 1
ATOM 8505 C CA . ASP A 1 1098 ? -15.193 -14.759 -20.039 1.00 94.50 1098 ASP A CA 1
ATOM 8506 C C . ASP A 1 1098 ? -16.646 -14.883 -20.541 1.00 94.50 1098 ASP A C 1
ATOM 8508 O O . ASP A 1 1098 ? -16.961 -14.434 -21.643 1.00 94.50 1098 ASP A O 1
ATOM 8512 N N . GLU A 1 1099 ? -17.546 -15.445 -19.729 1.00 94.06 1099 GLU A N 1
ATOM 8513 C CA . GLU A 1 1099 ? -18.964 -15.650 -20.065 1.00 94.06 1099 GLU A CA 1
ATOM 8514 C C . GLU A 1 1099 ? -19.874 -14.448 -19.720 1.00 94.06 1099 GLU A C 1
ATOM 8516 O O . GLU A 1 1099 ? -21.085 -14.489 -19.986 1.00 94.06 1099 GLU A O 1
ATOM 8521 N N . VAL A 1 1100 ? -19.326 -13.369 -19.143 1.00 94.44 1100 VAL A N 1
ATOM 8522 C CA . VAL A 1 1100 ? -20.059 -12.147 -18.750 1.00 94.44 1100 VAL A CA 1
ATOM 8523 C C . VAL A 1 1100 ? -19.699 -10.929 -19.603 1.00 94.44 1100 VAL A C 1
ATOM 8525 O O . VAL A 1 1100 ? -18.539 -10.627 -19.887 1.00 94.44 1100 VAL A O 1
ATOM 8528 N N . GLU A 1 1101 ? -20.728 -10.180 -19.993 1.00 95.56 1101 GLU A N 1
ATOM 8529 C CA . GLU A 1 1101 ? -20.596 -8.994 -20.831 1.00 95.56 1101 GLU A CA 1
ATOM 8530 C C . GLU A 1 1101 ? -20.524 -7.729 -19.965 1.00 95.56 1101 GLU A C 1
ATOM 8532 O O . GLU A 1 1101 ? -21.481 -7.365 -19.282 1.00 95.56 1101 GLU A O 1
ATOM 8537 N N . PHE A 1 1102 ? -19.381 -7.057 -19.996 1.00 96.56 1102 PHE A N 1
ATOM 8538 C CA . PHE A 1 1102 ? -19.123 -5.809 -19.280 1.00 96.56 1102 PHE A CA 1
ATOM 8539 C C . PHE A 1 1102 ? -18.059 -5.005 -20.017 1.00 96.56 1102 PHE A C 1
ATOM 8541 O O . PHE A 1 1102 ? -17.211 -5.591 -20.706 1.00 96.56 1102 PHE A O 1
ATOM 8548 N N . ASP A 1 1103 ? -18.090 -3.694 -19.820 1.00 95.94 1103 ASP A N 1
ATOM 8549 C CA . ASP A 1 1103 ? -17.152 -2.738 -20.396 1.00 95.94 1103 ASP A CA 1
ATOM 8550 C C . ASP A 1 1103 ? -16.154 -2.253 -19.331 1.00 95.94 1103 ASP A C 1
ATOM 8552 O O . ASP A 1 1103 ? -16.400 -2.371 -18.131 1.00 95.94 1103 ASP A O 1
ATOM 8556 N N . VAL A 1 1104 ? -14.997 -1.740 -19.756 1.00 95.81 1104 VAL A N 1
ATOM 8557 C CA . VAL A 1 1104 ? -13.931 -1.273 -18.852 1.00 95.81 1104 VAL A CA 1
ATOM 8558 C C . VAL A 1 1104 ? -13.740 0.235 -19.046 1.00 95.81 1104 VAL A C 1
ATOM 8560 O O . VAL A 1 1104 ? -13.392 0.643 -20.159 1.00 95.81 1104 VAL A O 1
ATOM 8563 N N . PRO A 1 1105 ? -13.951 1.076 -18.014 1.00 96.12 1105 PRO A N 1
ATOM 8564 C CA . PRO A 1 1105 ? -13.768 2.519 -18.133 1.00 96.12 1105 PRO A CA 1
ATOM 8565 C C . PRO A 1 1105 ? -12.284 2.887 -18.216 1.00 96.12 1105 PRO A C 1
ATOM 8567 O O . PRO A 1 1105 ? -11.424 2.245 -17.613 1.00 96.12 1105 PRO A O 1
ATOM 8570 N N . ILE A 1 1106 ? -11.978 3.926 -18.992 1.00 95.38 1106 ILE A N 1
ATOM 8571 C CA . ILE A 1 1106 ? -10.616 4.385 -19.283 1.00 95.38 1106 ILE A CA 1
ATOM 8572 C C . ILE A 1 1106 ? -10.605 5.914 -19.170 1.00 95.38 1106 ILE A C 1
ATOM 8574 O O . ILE A 1 1106 ? -11.434 6.584 -19.786 1.00 95.38 1106 ILE A O 1
ATOM 8578 N N . GLY A 1 1107 ? -9.677 6.459 -18.383 1.00 93.25 1107 GLY A N 1
ATOM 8579 C CA . GLY A 1 1107 ? -9.447 7.899 -18.256 1.00 93.25 1107 GLY A CA 1
ATOM 8580 C C . GLY A 1 1107 ? -8.643 8.471 -19.426 1.00 93.25 1107 GLY A C 1
ATOM 8581 O O . GLY A 1 1107 ? -8.172 7.741 -20.296 1.00 93.25 1107 GLY A O 1
ATOM 8582 N N . SER A 1 1108 ? -8.497 9.793 -19.471 1.00 91.56 1108 SER A N 1
ATOM 8583 C CA . SER A 1 1108 ? -7.813 10.505 -20.564 1.00 91.56 1108 SER A CA 1
ATOM 8584 C C . SER A 1 1108 ? -6.635 11.360 -20.099 1.00 91.56 1108 SER A C 1
ATOM 8586 O O . SER A 1 1108 ? -5.682 11.539 -20.854 1.00 91.56 1108 SER A O 1
ATOM 8588 N N . LYS A 1 1109 ? -6.694 11.906 -18.880 1.00 90.44 1109 LYS A N 1
ATOM 8589 C CA . LYS A 1 1109 ? -5.688 12.812 -18.310 1.00 90.44 1109 LYS A CA 1
ATOM 8590 C C . LYS A 1 1109 ? -4.764 12.157 -17.287 1.00 90.44 1109 LYS A C 1
ATOM 8592 O O . LYS A 1 1109 ? -3.671 12.667 -17.069 1.00 90.44 1109 LYS A O 1
ATOM 8597 N N . GLY A 1 1110 ? -5.208 11.096 -16.613 1.00 92.44 1110 GLY A N 1
ATOM 8598 C CA . GLY A 1 1110 ? -4.473 10.525 -15.483 1.00 92.44 1110 GLY A CA 1
ATOM 8599 C C . GLY A 1 1110 ? -4.556 11.341 -14.190 1.00 92.44 1110 GLY A C 1
ATOM 8600 O O . GLY A 1 1110 ? -3.686 11.175 -13.342 1.00 92.44 1110 GLY A O 1
ATOM 8601 N N . ASP A 1 1111 ? -5.560 12.201 -13.995 1.00 94.94 1111 ASP A N 1
ATOM 8602 C CA . ASP A 1 1111 ? -5.767 12.957 -12.745 1.00 94.94 1111 ASP A CA 1
ATOM 8603 C C . ASP A 1 1111 ? -6.611 12.181 -11.703 1.00 94.94 1111 ASP A C 1
ATOM 8605 O O . ASP A 1 1111 ? -7.000 11.023 -11.917 1.00 94.94 1111 ASP A O 1
ATOM 8609 N N . CYS A 1 1112 ? -6.849 12.774 -10.526 1.00 96.25 1112 CYS A N 1
ATOM 8610 C CA . CYS A 1 1112 ? -7.705 12.174 -9.496 1.00 96.25 1112 CYS A CA 1
ATOM 8611 C C . CYS A 1 1112 ? -9.183 12.082 -9.923 1.00 96.25 1112 CYS A C 1
ATOM 8613 O O . CYS A 1 1112 ? -9.889 11.190 -9.446 1.00 96.25 1112 CYS A O 1
ATOM 8615 N N . TYR A 1 1113 ? -9.655 12.988 -10.786 1.00 96.81 1113 TYR A N 1
ATOM 8616 C CA . TYR A 1 1113 ? -11.051 13.066 -11.223 1.00 96.81 1113 TYR A CA 1
ATOM 8617 C C . TYR A 1 1113 ? -11.410 11.946 -12.213 1.00 96.81 1113 TYR A C 1
ATOM 8619 O O . TYR A 1 1113 ? -12.408 11.255 -12.009 1.00 96.81 1113 TYR A O 1
ATOM 8627 N N . ASP A 1 1114 ? -10.558 11.673 -13.204 1.00 95.88 1114 ASP A N 1
ATOM 8628 C CA . ASP A 1 1114 ? -10.714 10.537 -14.121 1.00 95.88 1114 ASP A CA 1
ATOM 8629 C C . ASP A 1 1114 ? -10.728 9.200 -13.359 1.00 95.88 1114 ASP A C 1
ATOM 8631 O O . ASP A 1 1114 ? -11.532 8.314 -13.652 1.00 95.88 1114 ASP A O 1
ATOM 8635 N N . ARG A 1 1115 ? -9.888 9.060 -12.324 1.00 96.81 1115 ARG A N 1
ATOM 8636 C CA . ARG A 1 1115 ? -9.864 7.878 -11.440 1.00 96.81 1115 ARG A CA 1
ATOM 8637 C C . ARG A 1 1115 ? -11.114 7.746 -10.571 1.00 96.81 1115 ARG A C 1
ATOM 8639 O O . ARG A 1 1115 ? -11.518 6.628 -10.254 1.00 96.81 1115 ARG A O 1
ATOM 8646 N N . TYR A 1 1116 ? -11.727 8.859 -10.177 1.00 96.88 1116 TYR A N 1
ATOM 8647 C CA . TYR A 1 1116 ? -13.026 8.860 -9.504 1.00 96.88 1116 TYR A CA 1
ATOM 8648 C C . TYR A 1 1116 ? -14.137 8.390 -10.459 1.00 96.88 1116 TYR A C 1
ATOM 8650 O O . TYR A 1 1116 ? -14.885 7.477 -10.107 1.00 96.88 1116 TYR A O 1
ATOM 8658 N N . LEU A 1 1117 ? -14.184 8.918 -11.689 1.00 96.25 1117 LEU A N 1
ATOM 8659 C CA . LEU A 1 1117 ? -15.145 8.486 -12.711 1.00 96.25 1117 LEU A CA 1
ATOM 8660 C C . LEU A 1 1117 ? -14.986 7.004 -13.080 1.00 96.25 1117 LEU A C 1
ATOM 8662 O O . LEU A 1 1117 ? -15.984 6.294 -13.176 1.00 96.25 1117 LEU A O 1
ATOM 8666 N N . CYS A 1 1118 ? -13.750 6.506 -13.204 1.00 96.31 1118 CYS A N 1
ATOM 8667 C CA . CYS A 1 1118 ? -13.500 5.083 -13.448 1.00 96.31 1118 CYS A CA 1
ATOM 8668 C C . CYS A 1 1118 ? -14.100 4.195 -12.345 1.00 96.31 1118 CYS A C 1
ATOM 8670 O O . CYS A 1 1118 ? -14.701 3.177 -12.664 1.00 96.31 1118 CYS A O 1
ATOM 8672 N N . ARG A 1 1119 ? -14.012 4.586 -11.063 1.00 96.75 1119 ARG A N 1
ATOM 8673 C CA . ARG A 1 1119 ? -14.624 3.825 -9.954 1.00 96.75 1119 ARG A CA 1
ATOM 8674 C C . ARG A 1 1119 ? -16.153 3.909 -9.938 1.00 96.75 1119 ARG A C 1
ATOM 8676 O O . ARG A 1 1119 ? -16.799 2.907 -9.644 1.00 96.75 1119 ARG A O 1
ATOM 8683 N N . MET A 1 1120 ? -16.731 5.070 -10.259 1.00 95.25 1120 MET A N 1
ATOM 8684 C CA . MET A 1 1120 ? -18.189 5.223 -10.399 1.00 95.25 1120 MET A CA 1
ATOM 8685 C C . MET A 1 1120 ? -18.738 4.296 -11.489 1.00 95.25 1120 MET A C 1
ATOM 8687 O O . MET A 1 1120 ? -19.707 3.574 -11.261 1.00 95.25 1120 MET A O 1
ATOM 8691 N N . GLU A 1 1121 ? -18.073 4.253 -12.644 1.00 96.44 1121 GLU A N 1
ATOM 8692 C CA . GLU A 1 1121 ? -18.474 3.383 -13.748 1.00 96.44 1121 GLU A CA 1
ATOM 8693 C C . GLU A 1 1121 ? -18.155 1.902 -13.466 1.00 96.44 1121 GLU A C 1
ATOM 8695 O O . GLU A 1 1121 ? -18.982 1.041 -13.754 1.00 96.44 1121 GLU A O 1
ATOM 8700 N N . GLU A 1 1122 ? -17.039 1.574 -12.801 1.00 96.56 1122 GLU A N 1
ATOM 8701 C CA . GLU A 1 1122 ? -16.754 0.198 -12.354 1.00 96.56 1122 GLU A CA 1
ATOM 8702 C C . GLU A 1 1122 ? -17.849 -0.346 -11.416 1.00 96.56 1122 GLU A C 1
ATOM 8704 O O . GLU A 1 1122 ? -18.190 -1.523 -11.534 1.00 96.56 1122 GLU A O 1
ATOM 8709 N N . MET A 1 1123 ? -18.489 0.473 -10.566 1.00 96.25 1123 MET A N 1
ATOM 8710 C CA . MET A 1 1123 ? -19.662 0.037 -9.783 1.00 96.25 1123 MET A CA 1
ATOM 8711 C C . MET A 1 1123 ? -20.882 -0.292 -10.663 1.00 96.25 1123 MET A C 1
ATOM 8713 O O . MET A 1 1123 ? -21.560 -1.292 -10.414 1.00 96.25 1123 MET A O 1
ATOM 8717 N N . ARG A 1 1124 ? -21.148 0.489 -11.721 1.00 96.19 1124 ARG A N 1
ATOM 8718 C CA . ARG A 1 1124 ? -22.233 0.207 -12.685 1.00 96.19 1124 ARG A CA 1
ATOM 8719 C C . ARG A 1 1124 ? -21.968 -1.073 -13.482 1.00 96.19 1124 ARG A C 1
ATOM 8721 O O . ARG A 1 1124 ? -22.865 -1.900 -13.651 1.00 96.19 1124 ARG A O 1
ATOM 8728 N N . GLN A 1 1125 ? -20.725 -1.286 -13.909 1.00 96.56 1125 GLN A N 1
ATOM 8729 C CA . GLN A 1 1125 ? -20.325 -2.514 -14.600 1.00 96.56 1125 GLN A CA 1
ATOM 8730 C C . GLN A 1 1125 ? -20.346 -3.730 -13.652 1.00 96.56 1125 GLN A C 1
ATOM 8732 O O . GLN A 1 1125 ? -20.786 -4.803 -14.061 1.00 96.56 1125 GLN A O 1
ATOM 8737 N N . SER A 1 1126 ? -20.004 -3.554 -12.368 1.00 97.19 1126 SER A N 1
ATOM 8738 C CA . SER A 1 1126 ? -20.161 -4.589 -11.327 1.00 97.19 1126 SER A CA 1
ATOM 8739 C C . SER A 1 1126 ? -21.627 -5.024 -11.195 1.00 97.19 1126 SER A C 1
ATOM 8741 O O . SER A 1 1126 ? -21.922 -6.216 -11.267 1.00 97.19 1126 SER A O 1
ATOM 8743 N N . LEU A 1 1127 ? -22.572 -4.073 -11.102 1.00 95.88 1127 LEU A N 1
ATOM 8744 C CA . LEU A 1 1127 ? -24.016 -4.363 -11.104 1.00 95.88 1127 LEU A CA 1
ATOM 8745 C C . LEU A 1 1127 ? -24.459 -5.130 -12.362 1.00 95.88 1127 LEU A C 1
ATOM 8747 O O . LEU A 1 1127 ? -25.225 -6.092 -12.268 1.00 95.88 1127 LEU A O 1
ATOM 8751 N N . ARG A 1 1128 ? -23.959 -4.741 -13.543 1.00 96.81 1128 ARG A N 1
ATOM 8752 C CA . ARG A 1 1128 ? -24.244 -5.427 -14.816 1.00 96.81 1128 ARG A CA 1
ATOM 8753 C C . ARG A 1 1128 ? -23.746 -6.878 -14.816 1.00 96.81 1128 ARG A C 1
ATOM 8755 O O . ARG A 1 1128 ? -24.447 -7.749 -15.341 1.00 96.81 1128 ARG A O 1
ATOM 8762 N N . ILE A 1 1129 ? -22.584 -7.152 -14.216 1.00 96.88 1129 ILE A N 1
ATOM 8763 C CA . ILE A 1 1129 ? -22.060 -8.516 -14.038 1.00 96.88 1129 ILE A CA 1
ATOM 8764 C C . ILE A 1 1129 ? -22.914 -9.289 -13.026 1.00 96.88 1129 ILE A C 1
ATOM 8766 O O . ILE A 1 1129 ? -23.325 -10.407 -13.330 1.00 96.88 1129 ILE A O 1
ATOM 8770 N N . MET A 1 1130 ? -23.256 -8.703 -11.872 1.00 96.25 1130 MET A N 1
ATOM 8771 C CA . MET A 1 1130 ? -24.093 -9.354 -10.851 1.00 96.25 1130 MET A CA 1
ATOM 8772 C C . MET A 1 1130 ? -25.467 -9.757 -11.406 1.00 96.25 1130 MET A C 1
ATOM 8774 O O . MET A 1 1130 ? -25.880 -10.905 -11.244 1.00 96.25 1130 MET A O 1
ATOM 8778 N N . HIS A 1 1131 ? -26.144 -8.875 -12.151 1.00 95.25 1131 HIS A N 1
ATOM 8779 C CA . HIS A 1 1131 ? -27.403 -9.216 -12.822 1.00 95.25 1131 HIS A CA 1
ATOM 8780 C C . HIS A 1 1131 ? -27.250 -10.368 -13.828 1.00 95.25 1131 HIS A C 1
ATOM 8782 O O . HIS A 1 1131 ? -28.145 -11.206 -13.939 1.00 95.25 1131 HIS A O 1
ATOM 8788 N N . GLN A 1 1132 ? -26.136 -10.453 -14.559 1.00 95.19 1132 GLN A N 1
ATOM 8789 C CA . GLN A 1 1132 ? -25.886 -11.587 -15.455 1.00 95.19 1132 GLN A CA 1
ATOM 8790 C C . GLN A 1 1132 ? -25.573 -12.875 -14.693 1.00 95.19 1132 GLN A C 1
ATOM 8792 O O . GLN A 1 1132 ? -26.073 -13.926 -15.084 1.00 95.19 1132 GLN A O 1
ATOM 8797 N N . ALA A 1 1133 ? -24.800 -12.801 -13.610 1.00 95.00 1133 ALA A N 1
ATOM 8798 C CA . ALA A 1 1133 ? -24.452 -13.946 -12.778 1.00 95.00 1133 ALA A CA 1
ATOM 8799 C C . ALA A 1 1133 ? -25.687 -14.567 -12.111 1.00 95.00 1133 ALA A C 1
ATOM 8801 O O . ALA A 1 1133 ? -25.844 -15.784 -12.152 1.00 95.00 1133 ALA A O 1
ATOM 8802 N N . LEU A 1 1134 ? -26.609 -13.747 -11.591 1.00 94.69 1134 LEU A N 1
ATOM 8803 C CA . LEU A 1 1134 ? -27.888 -14.220 -11.046 1.00 94.69 1134 LEU A CA 1
ATOM 8804 C C . LEU A 1 1134 ? -28.738 -14.933 -12.113 1.00 94.69 1134 LEU A C 1
ATOM 8806 O O . LEU A 1 1134 ? -29.269 -16.008 -11.853 1.00 94.69 1134 LEU A O 1
ATOM 8810 N N . ASN A 1 1135 ? -28.815 -14.380 -13.330 1.00 94.69 1135 ASN A N 1
ATOM 8811 C CA . ASN A 1 1135 ? -29.588 -14.959 -14.437 1.00 94.69 1135 ASN A CA 1
ATOM 8812 C C . ASN A 1 1135 ? -28.949 -16.213 -15.072 1.00 94.69 1135 ASN A C 1
ATOM 8814 O O . ASN A 1 1135 ? -29.659 -17.020 -15.669 1.00 94.69 1135 ASN A O 1
ATOM 8818 N N . LYS A 1 1136 ? -27.619 -16.365 -14.995 1.00 94.31 1136 LYS A N 1
ATOM 8819 C CA . LYS A 1 1136 ? -26.853 -17.478 -15.594 1.00 94.31 1136 LYS A CA 1
ATOM 8820 C C . LYS A 1 1136 ? -26.430 -18.553 -14.581 1.00 94.31 1136 LYS A C 1
ATOM 8822 O O . LYS A 1 1136 ? -25.774 -19.513 -14.973 1.00 94.31 1136 LYS A O 1
ATOM 8827 N N . MET A 1 1137 ? -26.786 -18.406 -13.303 1.00 92.69 1137 MET A N 1
ATOM 8828 C CA . MET A 1 1137 ? -26.370 -19.284 -12.203 1.00 92.69 1137 MET A CA 1
ATOM 8829 C C . MET A 1 1137 ? -26.745 -20.759 -12.464 1.00 92.69 1137 MET A C 1
ATOM 8831 O O . MET A 1 1137 ? -27.931 -21.090 -12.438 1.00 92.69 1137 MET A O 1
ATOM 8835 N N . PRO A 1 1138 ? -25.778 -21.678 -12.658 1.00 94.12 1138 PRO A N 1
ATOM 8836 C CA . PRO A 1 1138 ? -26.094 -23.084 -12.876 1.00 94.12 1138 PRO A CA 1
ATOM 8837 C C . PRO A 1 1138 ? -26.395 -23.822 -11.563 1.00 94.12 1138 PRO A C 1
ATOM 8839 O O . PRO A 1 1138 ? -25.845 -23.521 -10.494 1.00 94.12 1138 PRO A O 1
ATOM 8842 N N . GLU A 1 1139 ? -27.222 -24.860 -11.658 1.00 91.69 1139 GLU A N 1
ATOM 8843 C CA . GLU A 1 1139 ? -27.291 -25.920 -10.649 1.00 91.69 1139 GLU A CA 1
ATOM 8844 C C . GLU A 1 1139 ? -26.016 -26.781 -10.697 1.00 91.69 1139 GLU A C 1
ATOM 8846 O O . GLU A 1 1139 ? -25.390 -26.935 -11.748 1.00 91.69 1139 GLU A O 1
ATOM 8851 N N . GLY A 1 1140 ? -25.606 -27.346 -9.560 1.00 91.19 1140 GLY A N 1
ATOM 8852 C CA . GLY A 1 1140 ? -24.418 -28.198 -9.480 1.00 91.19 1140 GLY A CA 1
ATOM 8853 C C . GLY A 1 1140 ? -23.777 -28.207 -8.097 1.00 91.19 1140 GLY A C 1
ATOM 8854 O O . GLY A 1 1140 ? -24.331 -27.683 -7.134 1.00 91.19 1140 GLY A O 1
ATOM 8855 N N . GLU A 1 1141 ? -22.588 -28.798 -7.998 1.00 91.75 1141 GLU A N 1
ATOM 8856 C CA . GLU A 1 1141 ? -21.823 -28.827 -6.751 1.00 91.75 1141 GLU A CA 1
ATOM 8857 C C . GLU A 1 1141 ? -20.986 -27.556 -6.543 1.00 91.75 1141 GLU A C 1
ATOM 8859 O O . GLU A 1 1141 ? -20.564 -26.896 -7.493 1.00 91.75 1141 GLU A O 1
ATOM 8864 N N . ILE A 1 1142 ? -20.722 -27.228 -5.275 1.00 94.38 1142 ILE A N 1
ATOM 8865 C CA . ILE A 1 1142 ? -19.988 -26.021 -4.852 1.00 94.38 1142 ILE A CA 1
ATOM 8866 C C . ILE A 1 1142 ? -18.521 -26.274 -4.451 1.00 94.38 1142 ILE A C 1
ATOM 8868 O O . ILE A 1 1142 ? -17.792 -25.345 -4.101 1.00 94.38 1142 ILE A O 1
ATOM 8872 N N . LYS A 1 1143 ? -18.076 -27.532 -4.515 1.00 93.62 1143 LYS A N 1
ATOM 8873 C CA . LYS A 1 1143 ? -16.704 -27.994 -4.256 1.00 93.62 1143 LYS A CA 1
ATOM 8874 C C . LYS A 1 1143 ? -16.283 -28.974 -5.338 1.00 93.62 1143 LYS A C 1
ATOM 8876 O O . LYS A 1 1143 ? -17.131 -29.629 -5.932 1.00 93.62 1143 LYS A O 1
ATOM 8881 N N . VAL A 1 1144 ? -14.979 -29.090 -5.554 1.00 94.69 1144 VAL A N 1
ATOM 8882 C CA . VAL A 1 1144 ? -14.399 -30.184 -6.332 1.00 94.69 1144 VAL A CA 1
ATOM 8883 C C . VAL A 1 1144 ? -14.741 -31.536 -5.689 1.00 94.69 1144 VAL A C 1
ATOM 8885 O O . VAL A 1 1144 ? -14.686 -31.674 -4.467 1.00 94.69 1144 VAL A O 1
ATOM 8888 N N . ASP A 1 1145 ? -15.052 -32.529 -6.522 1.00 90.06 1145 ASP A N 1
ATOM 8889 C CA . ASP A 1 1145 ? -15.416 -33.905 -6.131 1.00 90.06 1145 ASP A CA 1
ATOM 8890 C C . ASP A 1 1145 ? -14.208 -34.729 -5.607 1.00 90.06 1145 ASP A C 1
ATOM 8892 O O . ASP A 1 1145 ? -14.304 -35.920 -5.322 1.00 90.06 1145 ASP A O 1
ATOM 8896 N N . ASP A 1 1146 ? -13.031 -34.105 -5.443 1.00 91.50 1146 ASP A N 1
ATOM 8897 C CA . ASP A 1 1146 ? -11.884 -34.738 -4.784 1.00 91.50 1146 ASP A CA 1
ATOM 8898 C C . ASP A 1 1146 ? -11.884 -34.470 -3.270 1.00 91.50 1146 ASP A C 1
ATOM 8900 O O . ASP A 1 1146 ? -11.407 -33.438 -2.777 1.00 91.50 1146 ASP A O 1
ATOM 8904 N N . ALA A 1 1147 ? -12.348 -35.473 -2.520 1.00 91.00 1147 ALA A N 1
ATOM 8905 C CA . ALA A 1 1147 ? -12.332 -35.507 -1.058 1.00 91.00 1147 ALA A CA 1
ATOM 8906 C C . ALA A 1 1147 ? -10.920 -35.435 -0.428 1.00 91.00 1147 ALA A C 1
ATOM 8908 O O . ALA A 1 1147 ? -10.797 -35.324 0.794 1.00 91.00 1147 ALA A O 1
ATOM 8909 N N . LYS A 1 1148 ? -9.837 -35.504 -1.218 1.00 91.25 1148 LYS A N 1
ATOM 8910 C CA . LYS A 1 1148 ? -8.457 -35.268 -0.752 1.00 91.25 1148 LYS A CA 1
ATOM 8911 C C . LYS A 1 1148 ? -8.087 -33.791 -0.666 1.00 91.25 1148 LYS A C 1
ATOM 8913 O O . LYS A 1 1148 ? -7.106 -33.485 0.005 1.00 91.25 1148 LYS A O 1
ATOM 8918 N N . VAL A 1 1149 ? -8.842 -32.902 -1.313 1.00 90.62 1149 VAL A N 1
ATOM 8919 C CA . VAL A 1 1149 ? -8.638 -31.444 -1.261 1.00 90.62 1149 VAL A CA 1
ATOM 8920 C C . VAL A 1 1149 ? -9.800 -30.779 -0.531 1.00 90.62 1149 VAL A C 1
ATOM 8922 O O . VAL A 1 1149 ? -9.592 -30.064 0.452 1.00 90.62 1149 VAL A O 1
ATOM 8925 N N . ALA A 1 1150 ? -11.032 -31.044 -0.972 1.00 91.88 1150 ALA A N 1
ATOM 8926 C CA . ALA A 1 1150 ? -12.232 -30.490 -0.363 1.00 91.88 1150 ALA A CA 1
ATOM 8927 C C . ALA A 1 1150 ? -12.754 -31.401 0.766 1.00 91.88 1150 ALA A C 1
ATOM 8929 O O . ALA A 1 1150 ? -12.818 -32.618 0.603 1.00 91.88 1150 ALA A O 1
ATOM 8930 N N . PRO A 1 1151 ? -13.176 -30.855 1.923 1.00 92.94 1151 PRO A N 1
ATOM 8931 C CA . PRO A 1 1151 ? -13.749 -31.673 2.986 1.00 92.94 1151 PRO A CA 1
ATOM 8932 C C . PRO A 1 1151 ? -15.146 -32.197 2.585 1.00 92.94 1151 PRO A C 1
ATOM 8934 O O . PRO A 1 1151 ? -15.989 -31.386 2.176 1.00 92.94 1151 PRO A O 1
ATOM 8937 N N . PRO A 1 1152 ? -15.425 -33.508 2.760 1.00 92.69 1152 PRO A N 1
ATOM 8938 C CA . PRO A 1 1152 ? -16.690 -34.134 2.359 1.00 92.69 1152 PRO A CA 1
ATOM 8939 C C . PRO A 1 1152 ? -17.893 -33.618 3.162 1.00 92.69 1152 PRO A C 1
ATOM 8941 O O . PRO A 1 1152 ? -17.744 -32.996 4.224 1.00 92.69 1152 PRO A O 1
ATOM 8944 N N . LYS A 1 1153 ? -19.115 -33.881 2.673 1.00 92.19 1153 LYS A N 1
ATOM 8945 C CA . LYS A 1 1153 ? -20.344 -33.382 3.311 1.00 92.19 1153 LYS A CA 1
ATOM 8946 C C . LYS A 1 1153 ? -20.530 -34.042 4.685 1.00 92.19 1153 LYS A C 1
ATOM 8948 O O . LYS A 1 1153 ? -20.142 -35.186 4.918 1.00 92.19 1153 LYS A O 1
ATOM 8953 N N . ARG A 1 1154 ? -21.142 -33.331 5.644 1.00 92.44 1154 ARG A N 1
ATOM 8954 C CA . ARG A 1 1154 ? -21.280 -33.831 7.035 1.00 92.44 1154 ARG A CA 1
ATOM 8955 C C . ARG A 1 1154 ? -22.198 -35.054 7.168 1.00 92.44 1154 ARG A C 1
ATOM 8957 O O . ARG A 1 1154 ? -22.127 -35.734 8.187 1.00 92.44 1154 ARG A O 1
ATOM 8964 N N . SER A 1 1155 ? -23.056 -35.307 6.183 1.00 94.00 1155 SER A N 1
ATOM 8965 C CA . SER A 1 1155 ? -23.861 -36.527 6.035 1.00 94.00 1155 SER A CA 1
ATOM 8966 C C . SER A 1 1155 ? -22.984 -37.729 5.666 1.00 94.00 1155 SER A C 1
ATOM 8968 O O . SER A 1 1155 ? -22.989 -38.740 6.368 1.00 94.00 1155 SER A O 1
ATOM 8970 N N . GLU A 1 1156 ? -22.179 -37.582 4.614 1.00 92.56 1156 GLU A N 1
ATOM 8971 C CA . GLU A 1 1156 ? -21.240 -38.588 4.097 1.00 92.56 1156 GLU A CA 1
ATOM 8972 C C . GLU A 1 1156 ? -20.154 -38.916 5.129 1.00 92.56 1156 GLU A C 1
ATOM 8974 O O . GLU A 1 1156 ? -19.955 -40.074 5.470 1.00 92.56 1156 GLU A O 1
ATOM 8979 N N . MET A 1 1157 ? -19.529 -37.906 5.744 1.00 93.62 1157 MET A N 1
ATOM 8980 C CA . MET A 1 1157 ? -18.509 -38.088 6.792 1.00 93.62 1157 MET A CA 1
ATOM 8981 C C . MET A 1 1157 ? -19.009 -38.859 8.030 1.00 93.62 1157 MET A C 1
ATOM 8983 O O . MET A 1 1157 ? -18.214 -39.481 8.730 1.00 93.62 1157 MET A O 1
ATOM 8987 N N . LYS A 1 1158 ? -20.319 -38.851 8.303 1.00 94.12 1158 LYS A N 1
ATOM 8988 C CA . LYS A 1 1158 ? -20.932 -39.624 9.398 1.00 94.12 1158 LYS A CA 1
ATOM 8989 C C . LYS A 1 1158 ? -21.363 -41.041 8.995 1.00 94.12 1158 LYS A C 1
ATOM 8991 O O . LYS A 1 1158 ? -21.827 -41.778 9.860 1.00 94.12 1158 LYS A O 1
ATOM 8996 N N . THR A 1 1159 ? -21.268 -41.403 7.715 1.00 94.25 1159 THR A N 1
ATOM 8997 C CA . THR A 1 1159 ? -21.782 -42.672 7.165 1.00 94.25 1159 THR A CA 1
ATOM 8998 C C . THR A 1 1159 ? -20.719 -43.493 6.427 1.00 94.25 1159 THR A C 1
ATOM 9000 O O . THR A 1 1159 ? -20.692 -44.709 6.595 1.00 94.25 1159 THR A O 1
ATOM 9003 N N . SER A 1 1160 ? -19.817 -42.859 5.672 1.00 95.06 1160 SER A N 1
ATOM 9004 C CA . SER A 1 1160 ? -18.649 -43.478 5.025 1.00 95.06 1160 SER A CA 1
ATOM 9005 C C . SER A 1 1160 ? -17.396 -43.365 5.898 1.00 95.06 1160 SER A C 1
ATOM 9007 O O . SER A 1 1160 ? -17.102 -42.317 6.481 1.00 95.06 1160 SER A O 1
ATOM 9009 N N . MET A 1 1161 ? -16.618 -44.450 5.940 1.00 92.88 1161 MET A N 1
ATOM 9010 C CA . MET A 1 1161 ? -15.336 -44.494 6.641 1.00 92.88 1161 MET A CA 1
ATOM 9011 C C . MET A 1 1161 ? -14.255 -43.702 5.891 1.00 92.88 1161 MET A C 1
ATOM 9013 O O . MET A 1 1161 ? -13.466 -42.993 6.511 1.00 92.88 1161 MET A O 1
ATOM 9017 N N . GLU A 1 1162 ? -14.237 -43.773 4.561 1.00 93.69 1162 GLU A N 1
ATOM 9018 C CA . GLU A 1 1162 ? -13.326 -43.023 3.696 1.00 93.69 1162 GLU A CA 1
ATOM 9019 C C . GLU A 1 1162 ? -13.518 -41.516 3.893 1.00 93.69 1162 GLU A C 1
ATOM 9021 O O . GLU A 1 1162 ? -12.550 -40.796 4.150 1.00 93.69 1162 GLU A O 1
ATOM 9026 N N . SER A 1 1163 ? -14.767 -41.036 3.873 1.00 93.81 1163 SER A N 1
ATOM 9027 C CA . SER A 1 1163 ? -15.087 -39.627 4.127 1.00 93.81 1163 SER A CA 1
ATOM 9028 C C . SER A 1 1163 ? -14.644 -39.165 5.522 1.00 93.81 1163 SER A C 1
ATOM 9030 O O . SER A 1 1163 ? -14.188 -38.030 5.675 1.00 93.81 1163 SER A O 1
ATOM 9032 N N . LEU A 1 1164 ? -14.724 -40.031 6.540 1.00 95.25 1164 LEU A N 1
ATOM 9033 C CA . LEU A 1 1164 ? -14.223 -39.737 7.885 1.00 95.25 1164 LEU A CA 1
ATOM 9034 C C . LEU A 1 1164 ? -12.687 -39.660 7.935 1.00 95.25 1164 LEU A C 1
ATOM 9036 O O . LEU A 1 1164 ? -12.146 -38.744 8.557 1.00 95.25 1164 LEU A O 1
ATOM 9040 N N . ILE A 1 1165 ? -11.983 -40.569 7.250 1.00 95.00 1165 ILE A N 1
ATOM 9041 C CA . ILE A 1 1165 ? -10.514 -40.551 7.132 1.00 95.00 1165 ILE A CA 1
ATOM 9042 C C . ILE A 1 1165 ? -10.055 -39.268 6.429 1.00 95.00 1165 ILE A C 1
ATOM 9044 O O . ILE A 1 1165 ? -9.184 -38.566 6.946 1.00 95.00 1165 ILE A O 1
ATOM 9048 N N . HIS A 1 1166 ? -10.664 -38.929 5.290 1.00 94.06 1166 HIS A N 1
ATOM 9049 C CA . HIS A 1 1166 ? -10.350 -37.712 4.540 1.00 94.06 1166 HIS A CA 1
ATOM 9050 C C . HIS A 1 1166 ? -10.606 -36.450 5.366 1.00 94.06 1166 HIS A C 1
ATOM 9052 O O . HIS A 1 1166 ? -9.721 -35.602 5.470 1.00 94.06 1166 HIS A O 1
ATOM 9058 N N . HIS A 1 1167 ? -11.756 -36.363 6.043 1.00 95.44 1167 HIS A N 1
ATOM 9059 C CA . HIS A 1 1167 ? -12.055 -35.268 6.966 1.00 95.44 1167 HIS A CA 1
ATOM 9060 C C . HIS A 1 1167 ? -10.991 -35.140 8.070 1.00 95.44 1167 HIS A C 1
ATOM 9062 O O . HIS A 1 1167 ? -10.454 -34.054 8.287 1.00 95.44 1167 HIS A O 1
ATOM 9068 N N . PHE A 1 1168 ? -10.633 -36.241 8.737 1.00 96.38 1168 PHE A N 1
ATOM 9069 C CA . PHE A 1 1168 ? -9.631 -36.227 9.803 1.00 96.38 1168 PHE A CA 1
ATOM 9070 C C . PHE A 1 1168 ? -8.254 -35.762 9.300 1.00 96.38 1168 PHE A C 1
ATOM 9072 O O . PHE A 1 1168 ? -7.639 -34.881 9.903 1.00 96.38 1168 PHE A O 1
ATOM 9079 N N . LYS A 1 1169 ? -7.774 -36.309 8.176 1.00 94.75 1169 LYS A N 1
ATOM 9080 C CA . LYS A 1 1169 ? -6.469 -35.960 7.589 1.00 94.75 1169 LYS A CA 1
ATOM 9081 C C . LYS A 1 1169 ? -6.417 -34.505 7.108 1.00 94.75 1169 LYS A C 1
ATOM 9083 O O . LYS A 1 1169 ? -5.454 -33.811 7.423 1.00 94.75 1169 LYS A O 1
ATOM 9088 N N . LEU A 1 1170 ? -7.463 -34.014 6.439 1.00 94.25 1170 LEU A N 1
ATOM 9089 C CA . LEU A 1 1170 ? -7.539 -32.630 5.951 1.00 94.25 1170 LEU A CA 1
ATOM 9090 C C . LEU A 1 1170 ? -7.448 -31.585 7.069 1.00 94.25 1170 LEU A C 1
ATOM 9092 O O . LEU A 1 1170 ? -6.781 -30.568 6.896 1.00 94.25 1170 LEU A O 1
ATOM 9096 N N . TYR A 1 1171 ? -8.089 -31.824 8.216 1.00 94.94 1171 TYR A N 1
ATOM 9097 C CA . TYR A 1 1171 ? -8.072 -30.871 9.331 1.00 94.94 1171 TYR A CA 1
ATOM 9098 C C . TYR A 1 1171 ? -6.875 -31.033 10.284 1.00 94.94 1171 TYR A C 1
ATOM 9100 O O . TYR A 1 1171 ? -6.585 -30.099 11.030 1.00 94.94 1171 TYR A O 1
ATOM 9108 N N . THR A 1 1172 ? -6.165 -32.171 10.263 1.00 92.44 1172 THR A N 1
ATOM 9109 C CA . THR A 1 1172 ? -4.971 -32.403 11.106 1.00 92.44 1172 THR A CA 1
ATOM 9110 C C . THR A 1 1172 ? -3.650 -32.140 10.383 1.00 92.44 1172 THR A C 1
ATOM 9112 O O . THR A 1 1172 ? -2.786 -31.468 10.936 1.00 92.44 1172 THR A O 1
ATOM 9115 N N . GLU A 1 1173 ? -3.486 -32.646 9.159 1.00 93.12 1173 GLU A N 1
ATOM 9116 C CA . GLU A 1 1173 ? -2.262 -32.510 8.356 1.00 93.12 1173 GLU A CA 1
ATOM 9117 C C . GLU A 1 1173 ? -2.395 -31.439 7.265 1.00 93.12 1173 GLU A C 1
ATOM 9119 O O . GLU A 1 1173 ? -1.422 -30.749 6.964 1.00 93.12 1173 GLU A O 1
ATOM 9124 N N . GLY A 1 1174 ? -3.595 -31.276 6.699 1.00 93.81 1174 GLY A N 1
ATOM 9125 C CA . GLY A 1 1174 ? -3.812 -30.546 5.447 1.00 93.81 1174 GLY A CA 1
ATOM 9126 C C . GLY A 1 1174 ? -3.569 -31.423 4.214 1.00 93.81 1174 GLY A C 1
ATOM 9127 O O . GLY A 1 1174 ? -2.978 -32.498 4.307 1.00 93.81 1174 GLY A O 1
ATOM 9128 N N . TYR A 1 1175 ? -4.033 -30.966 3.050 1.00 94.81 1175 TYR A N 1
ATOM 9129 C CA . TYR A 1 1175 ? -3.662 -31.567 1.767 1.00 94.81 1175 TYR A CA 1
ATOM 9130 C C . TYR A 1 1175 ? -2.216 -31.194 1.415 1.00 94.81 1175 TYR A C 1
ATOM 9132 O O . TYR A 1 1175 ? -1.785 -30.067 1.664 1.00 94.81 1175 TYR A O 1
ATOM 9140 N N . GLN A 1 1176 ? -1.459 -32.131 0.843 1.00 94.56 1176 GLN A N 1
ATOM 9141 C CA . GLN A 1 1176 ? -0.135 -31.849 0.290 1.00 94.56 1176 GLN A CA 1
ATOM 9142 C C . GLN A 1 1176 ? -0.288 -31.176 -1.081 1.00 94.56 1176 GLN A C 1
ATOM 9144 O O . GLN A 1 1176 ? -1.109 -31.601 -1.893 1.00 94.56 1176 GLN A O 1
ATOM 9149 N N . VAL A 1 1177 ? 0.498 -30.132 -1.343 1.00 95.94 1177 VAL A N 1
ATOM 9150 C CA . VAL A 1 1177 ? 0.524 -29.440 -2.643 1.00 95.94 1177 VAL A CA 1
ATOM 9151 C C . VAL A 1 1177 ? 1.777 -29.884 -3.407 1.00 95.94 1177 VAL A C 1
ATOM 9153 O O . VAL A 1 1177 ? 2.830 -30.000 -2.782 1.00 95.94 1177 VAL A O 1
ATOM 9156 N N . PRO A 1 1178 ? 1.712 -30.154 -4.727 1.00 96.19 1178 PRO A N 1
ATOM 9157 C CA . PRO A 1 1178 ? 2.886 -30.516 -5.517 1.00 96.19 1178 PRO A CA 1
ATOM 9158 C C . PRO A 1 1178 ? 4.023 -29.482 -5.422 1.00 96.19 1178 PRO A C 1
ATOM 9160 O O . PRO A 1 1178 ? 3.748 -28.279 -5.415 1.00 96.19 1178 PRO A O 1
ATOM 9163 N N . PRO A 1 1179 ? 5.299 -29.918 -5.397 1.00 96.31 1179 PRO A N 1
ATOM 9164 C CA . PRO A 1 1179 ? 6.435 -29.005 -5.351 1.00 96.31 1179 PRO A CA 1
ATOM 9165 C C . PRO A 1 1179 ? 6.483 -28.146 -6.619 1.00 96.31 1179 PRO A C 1
ATOM 9167 O O . PRO A 1 1179 ? 6.450 -28.661 -7.738 1.00 96.31 1179 PRO A O 1
ATOM 9170 N N . GLY A 1 1180 ? 6.580 -26.831 -6.448 1.00 94.25 1180 GLY A N 1
ATOM 9171 C CA . GLY A 1 1180 ? 6.503 -25.880 -7.551 1.00 94.25 1180 GLY A CA 1
ATOM 9172 C C . GLY A 1 1180 ? 6.355 -24.439 -7.080 1.00 94.25 1180 GLY A C 1
ATOM 9173 O O . GLY A 1 1180 ? 6.097 -24.173 -5.907 1.00 94.25 1180 GLY A O 1
ATOM 9174 N N . ALA A 1 1181 ? 6.516 -23.498 -8.008 1.00 96.38 1181 ALA A N 1
ATOM 9175 C CA . ALA A 1 1181 ? 6.301 -22.077 -7.771 1.00 96.38 1181 ALA A CA 1
ATOM 9176 C C . ALA A 1 1181 ? 5.286 -21.534 -8.780 1.00 96.38 1181 ALA A C 1
ATOM 9178 O O . ALA A 1 1181 ? 5.375 -21.833 -9.971 1.00 96.38 1181 ALA A O 1
ATOM 9179 N N . THR A 1 1182 ? 4.337 -20.724 -8.317 1.00 96.69 1182 THR A N 1
ATOM 9180 C CA . THR A 1 1182 ? 3.380 -20.028 -9.182 1.00 96.69 1182 THR A CA 1
ATOM 9181 C C . THR A 1 1182 ? 3.291 -18.557 -8.814 1.00 96.69 1182 THR A C 1
ATOM 9183 O O . THR A 1 1182 ? 3.347 -18.194 -7.640 1.00 96.69 1182 THR A O 1
ATOM 9186 N N . TYR A 1 1183 ? 3.099 -17.720 -9.829 1.00 97.75 1183 TYR A N 1
ATOM 9187 C CA . TYR A 1 1183 ? 2.496 -16.404 -9.679 1.00 97.75 1183 TYR A CA 1
ATOM 9188 C C . TYR A 1 1183 ? 1.083 -16.476 -10.260 1.00 97.75 1183 TYR A C 1
ATOM 9190 O O . TYR A 1 1183 ? 0.879 -16.964 -11.381 1.00 97.75 1183 TYR A O 1
ATOM 9198 N N . THR A 1 1184 ? 0.107 -16.032 -9.478 1.00 96.38 1184 THR A N 1
ATOM 9199 C CA . THR A 1 1184 ? -1.282 -15.853 -9.912 1.00 96.38 1184 THR A CA 1
ATOM 9200 C C . THR A 1 1184 ? -1.747 -14.508 -9.398 1.00 96.38 1184 THR A C 1
ATOM 9202 O O . THR A 1 1184 ? -1.485 -14.178 -8.242 1.00 96.38 1184 THR A O 1
ATOM 9205 N N . ALA A 1 1185 ? -2.406 -13.735 -10.250 1.00 96.38 1185 ALA A N 1
ATOM 9206 C CA . ALA A 1 1185 ? -2.932 -12.434 -9.891 1.00 96.38 1185 ALA A CA 1
ATOM 9207 C C . ALA A 1 1185 ? -4.376 -12.292 -10.366 1.00 96.38 1185 ALA A C 1
ATOM 9209 O O . ALA A 1 1185 ? -4.768 -12.905 -11.358 1.00 96.38 1185 ALA A O 1
ATOM 9210 N N . VAL A 1 1186 ? -5.139 -11.487 -9.636 1.00 96.19 1186 VAL A N 1
ATOM 9211 C CA . VAL A 1 1186 ? -6.534 -11.147 -9.932 1.00 96.19 1186 VAL A CA 1
ATOM 9212 C C . VAL A 1 1186 ? -6.686 -9.632 -10.011 1.00 96.19 1186 VAL A C 1
ATOM 9214 O O . VAL A 1 1186 ? -5.882 -8.883 -9.446 1.00 96.19 1186 VAL A O 1
ATOM 9217 N N . GLU A 1 1187 ? -7.743 -9.173 -10.677 1.00 96.75 1187 GLU A N 1
ATOM 9218 C CA . GLU A 1 1187 ? -8.132 -7.763 -10.670 1.00 96.75 1187 GLU A CA 1
ATOM 9219 C C . GLU A 1 1187 ? -8.916 -7.460 -9.383 1.00 96.75 1187 GLU A C 1
ATOM 9221 O O . GLU A 1 1187 ? -10.151 -7.368 -9.382 1.00 96.75 1187 GLU A O 1
ATOM 9226 N N . ALA A 1 1188 ? -8.205 -7.306 -8.266 1.00 95.50 1188 ALA A N 1
ATOM 9227 C CA . ALA A 1 1188 ? -8.799 -6.755 -7.054 1.00 95.50 1188 ALA A CA 1
ATOM 9228 C C . ALA A 1 1188 ? -9.294 -5.315 -7.322 1.00 95.50 1188 ALA A C 1
ATOM 9230 O O . ALA A 1 1188 ? -8.839 -4.663 -8.265 1.00 95.50 1188 ALA A O 1
ATOM 9231 N N . PRO A 1 1189 ? -10.203 -4.757 -6.506 1.00 96.00 1189 PRO A N 1
ATOM 9232 C CA . PRO A 1 1189 ? -10.775 -3.429 -6.770 1.00 96.00 1189 PRO A CA 1
ATOM 9233 C C . PRO A 1 1189 ? -9.738 -2.293 -6.716 1.00 96.00 1189 PRO A C 1
ATOM 9235 O O . PRO A 1 1189 ? -9.924 -1.242 -7.326 1.00 96.00 1189 PRO A O 1
ATOM 9238 N N . LYS A 1 1190 ? -8.621 -2.524 -6.015 1.00 94.81 1190 LYS A N 1
ATOM 9239 C CA . LYS A 1 1190 ? -7.455 -1.632 -5.966 1.00 94.81 1190 LYS A CA 1
ATOM 9240 C C . LYS A 1 1190 ? -6.542 -1.786 -7.191 1.00 94.81 1190 LYS A C 1
ATOM 9242 O O . LYS A 1 1190 ? -5.879 -0.832 -7.585 1.00 94.81 1190 LYS A O 1
ATOM 9247 N N . GLY A 1 1191 ? -6.517 -2.962 -7.819 1.00 95.00 1191 GLY A N 1
ATOM 9248 C CA . GLY A 1 1191 ? -5.702 -3.283 -8.991 1.00 95.00 1191 GLY A CA 1
ATOM 9249 C C . GLY A 1 1191 ? -5.207 -4.724 -8.987 1.00 95.00 1191 GLY A C 1
ATOM 9250 O O . GLY A 1 1191 ? -5.853 -5.612 -8.440 1.00 95.00 1191 GLY A O 1
ATOM 9251 N N . GLU A 1 1192 ? -4.042 -4.969 -9.585 1.00 96.00 1192 GLU A N 1
ATOM 9252 C CA . GLU A 1 1192 ? -3.460 -6.311 -9.644 1.00 96.00 1192 GLU A CA 1
ATOM 9253 C C . GLU A 1 1192 ? -2.965 -6.729 -8.254 1.00 96.00 1192 GLU A C 1
ATOM 9255 O O . GLU A 1 1192 ? -1.884 -6.311 -7.815 1.00 96.00 1192 GLU A O 1
ATOM 9260 N N . PHE A 1 1193 ? -3.739 -7.600 -7.606 1.00 96.94 1193 PHE A N 1
ATOM 9261 C CA . PHE A 1 1193 ? -3.352 -8.303 -6.391 1.00 96.94 1193 PHE A CA 1
ATOM 9262 C C . PHE A 1 1193 ? -2.784 -9.673 -6.772 1.00 96.94 1193 PHE A C 1
ATOM 9264 O O . PHE A 1 1193 ? -3.494 -10.537 -7.289 1.00 96.94 1193 PHE A O 1
ATOM 9271 N N . GLY A 1 1194 ? -1.483 -9.852 -6.549 1.00 96.06 1194 GLY A N 1
ATOM 9272 C CA . GLY A 1 1194 ? -0.736 -11.047 -6.932 1.00 96.06 1194 GLY A CA 1
ATOM 9273 C C . GLY A 1 1194 ? -0.273 -11.869 -5.734 1.00 96.06 1194 GLY A C 1
ATOM 9274 O O . GLY A 1 1194 ? 0.215 -11.329 -4.741 1.00 96.06 1194 GLY A O 1
ATOM 9275 N N . VAL A 1 1195 ? -0.349 -13.192 -5.849 1.00 97.44 1195 VAL A N 1
ATOM 9276 C CA . VAL A 1 1195 ? 0.211 -14.141 -4.882 1.00 97.44 1195 VAL A CA 1
ATOM 9277 C C . VAL A 1 1195 ? 1.303 -14.957 -5.570 1.00 97.44 1195 VAL A C 1
ATOM 9279 O O . VAL A 1 1195 ? 1.044 -15.701 -6.518 1.00 97.44 1195 VAL A O 1
ATOM 9282 N N . TYR A 1 1196 ? 2.536 -14.820 -5.077 1.00 98.06 1196 TYR A N 1
ATOM 9283 C CA . TYR A 1 1196 ? 3.657 -15.680 -5.440 1.00 98.06 1196 TYR A CA 1
ATOM 9284 C C . TYR A 1 1196 ? 3.836 -16.757 -4.370 1.00 98.06 1196 TYR A C 1
ATOM 9286 O O . TYR A 1 1196 ? 4.218 -16.469 -3.231 1.00 98.06 1196 TYR A O 1
ATOM 9294 N N . LEU A 1 1197 ? 3.533 -17.997 -4.738 1.00 97.25 1197 LEU A N 1
ATOM 9295 C CA . LEU A 1 1197 ? 3.432 -19.131 -3.829 1.00 97.25 1197 LEU A CA 1
ATOM 9296 C C . LEU A 1 1197 ? 4.432 -20.213 -4.234 1.00 97.25 1197 LEU A C 1
ATOM 9298 O O . LEU A 1 1197 ? 4.434 -20.657 -5.382 1.00 97.25 1197 LEU A O 1
ATOM 9302 N N . VAL A 1 1198 ? 5.263 -20.642 -3.285 1.00 97.62 1198 VAL A N 1
ATOM 9303 C CA . VAL A 1 1198 ? 6.245 -21.719 -3.454 1.00 97.62 1198 VAL A CA 1
ATOM 9304 C C . VAL A 1 1198 ? 5.869 -22.875 -2.534 1.00 97.62 1198 VAL A C 1
ATOM 9306 O O . VAL A 1 1198 ? 5.718 -22.690 -1.324 1.00 97.62 1198 VAL A O 1
ATOM 9309 N N . SER A 1 1199 ? 5.733 -24.068 -3.105 1.00 96.62 1199 SER A N 1
ATOM 9310 C CA . SER A 1 1199 ? 5.561 -25.330 -2.389 1.00 96.62 1199 SER A CA 1
ATOM 9311 C C . SER A 1 1199 ? 6.818 -26.189 -2.503 1.00 96.62 1199 SER A C 1
ATOM 9313 O O . SER A 1 1199 ? 7.429 -26.275 -3.569 1.00 96.62 1199 SER A O 1
ATOM 9315 N N . ASP A 1 1200 ? 7.170 -26.853 -1.407 1.00 93.81 1200 ASP A N 1
ATOM 9316 C CA . ASP A 1 1200 ? 8.230 -27.860 -1.312 1.00 93.81 1200 ASP A CA 1
ATOM 9317 C C . ASP A 1 1200 ? 7.709 -29.302 -1.479 1.00 93.81 1200 ASP A C 1
ATOM 9319 O O . ASP A 1 1200 ? 8.484 -30.252 -1.380 1.00 93.81 1200 ASP A O 1
ATOM 9323 N N . GLY A 1 1201 ? 6.409 -29.481 -1.744 1.00 91.69 1201 GLY A N 1
ATOM 9324 C CA . GLY A 1 1201 ? 5.747 -30.788 -1.762 1.00 91.69 1201 GLY A CA 1
ATOM 9325 C C . GLY A 1 1201 ? 5.018 -31.143 -0.460 1.00 91.69 1201 GLY A C 1
ATOM 9326 O O . GLY A 1 1201 ? 4.420 -32.216 -0.372 1.00 91.69 1201 GLY A O 1
ATOM 9327 N N . SER A 1 1202 ? 5.077 -30.287 0.568 1.00 94.19 1202 SER A N 1
ATOM 9328 C CA . SER A 1 1202 ? 4.401 -30.509 1.850 1.00 94.19 1202 SER A CA 1
ATOM 9329 C C . SER A 1 1202 ? 2.977 -29.924 1.891 1.00 94.19 1202 SER A C 1
ATOM 9331 O O . SER A 1 1202 ? 2.465 -29.367 0.918 1.00 94.19 1202 SER A O 1
ATOM 9333 N N . SER A 1 1203 ? 2.300 -30.054 3.038 1.00 94.62 1203 SER A N 1
ATOM 9334 C CA . SER A 1 1203 ? 0.992 -29.430 3.300 1.00 94.62 1203 SER A CA 1
ATOM 9335 C C . SER A 1 1203 ? 1.074 -27.979 3.803 1.00 94.62 1203 SER A C 1
ATOM 9337 O O . SER A 1 1203 ? 0.060 -27.395 4.202 1.00 94.62 1203 SER A O 1
ATOM 9339 N N . ARG A 1 1204 ? 2.274 -27.383 3.793 1.00 95.44 1204 ARG A N 1
ATOM 9340 C CA . ARG A 1 1204 ? 2.544 -25.994 4.184 1.00 95.44 1204 ARG A CA 1
ATOM 9341 C C . ARG A 1 1204 ? 3.248 -25.262 3.033 1.00 95.44 1204 ARG A C 1
ATOM 9343 O O . ARG A 1 1204 ? 4.077 -25.869 2.360 1.00 95.44 1204 ARG A O 1
ATOM 9350 N N . PRO A 1 1205 ? 2.960 -23.974 2.790 1.00 96.69 1205 PRO A N 1
ATOM 9351 C CA . PRO A 1 1205 ? 3.687 -23.201 1.795 1.00 96.69 1205 PRO A CA 1
ATOM 9352 C C . PRO A 1 1205 ? 5.109 -22.924 2.291 1.00 96.69 1205 PRO A C 1
ATOM 9354 O O . PRO A 1 1205 ? 5.297 -22.359 3.366 1.00 96.69 1205 PRO A O 1
ATOM 9357 N N . TYR A 1 1206 ? 6.111 -23.273 1.485 1.00 95.94 1206 TYR A N 1
ATOM 9358 C CA . TYR A 1 1206 ? 7.516 -22.994 1.788 1.00 95.94 1206 TYR A CA 1
ATOM 9359 C C . TYR A 1 1206 ? 7.807 -21.487 1.793 1.00 95.94 1206 TYR A C 1
ATOM 9361 O O . TYR A 1 1206 ? 8.557 -20.987 2.628 1.00 95.94 1206 TYR A O 1
ATOM 9369 N N . ARG A 1 1207 ? 7.192 -20.752 0.858 1.00 95.44 1207 ARG A N 1
ATOM 9370 C CA . ARG A 1 1207 ? 7.239 -19.288 0.797 1.00 95.44 1207 ARG A CA 1
ATOM 9371 C C . ARG A 1 1207 ? 5.939 -18.753 0.211 1.00 95.44 1207 ARG A C 1
ATOM 9373 O O . ARG A 1 1207 ? 5.419 -19.304 -0.758 1.00 95.44 1207 ARG A O 1
ATOM 9380 N N . CYS A 1 1208 ? 5.445 -17.651 0.763 1.00 96.44 1208 CYS A N 1
ATOM 9381 C CA . CYS A 1 1208 ? 4.323 -16.904 0.210 1.00 96.44 1208 CYS A CA 1
ATOM 9382 C C . CYS A 1 1208 ? 4.660 -15.411 0.216 1.00 96.44 1208 CYS A C 1
ATOM 9384 O O . CYS A 1 1208 ? 4.836 -14.829 1.284 1.00 96.44 1208 CYS A O 1
ATOM 9386 N N . LYS A 1 1209 ? 4.751 -14.795 -0.967 1.00 97.12 1209 LYS A N 1
ATOM 9387 C CA . LYS A 1 1209 ? 4.912 -13.346 -1.140 1.00 97.12 1209 LYS A CA 1
ATOM 9388 C C . LYS A 1 1209 ? 3.625 -12.773 -1.727 1.00 97.12 1209 LYS A C 1
ATOM 9390 O O . LYS A 1 1209 ? 3.171 -13.239 -2.770 1.00 97.12 1209 LYS A O 1
ATOM 9395 N N . ILE A 1 1210 ? 3.075 -11.738 -1.098 1.00 96.31 1210 ILE A N 1
ATOM 9396 C CA . ILE A 1 1210 ? 1.958 -10.963 -1.652 1.00 96.31 1210 ILE A CA 1
ATOM 9397 C C . ILE A 1 1210 ? 2.496 -9.733 -2.400 1.00 96.31 1210 ILE A C 1
ATOM 9399 O O . ILE A 1 1210 ? 3.345 -8.997 -1.885 1.00 96.31 1210 ILE A O 1
ATOM 9403 N N . LYS A 1 1211 ? 1.985 -9.505 -3.612 1.00 95.88 1211 LYS A N 1
ATOM 9404 C CA . LYS A 1 1211 ? 2.134 -8.295 -4.430 1.00 95.88 1211 LYS A CA 1
ATOM 9405 C C . LYS A 1 1211 ? 0.831 -7.509 -4.307 1.00 95.88 1211 LYS A C 1
ATOM 9407 O O . LYS A 1 1211 ? -0.132 -7.804 -5.004 1.00 95.88 1211 LYS A O 1
ATOM 9412 N N . ALA A 1 1212 ? 0.792 -6.555 -3.379 1.00 94.38 1212 ALA A N 1
ATOM 9413 C CA . ALA A 1 1212 ? -0.376 -5.695 -3.199 1.00 94.38 1212 ALA A CA 1
ATOM 9414 C C . ALA A 1 1212 ? -0.274 -4.433 -4.074 1.00 94.38 1212 ALA A C 1
ATOM 9416 O O . ALA A 1 1212 ? 0.821 -3.857 -4.144 1.00 94.38 1212 ALA A O 1
ATOM 9417 N N . PRO A 1 1213 ? -1.375 -3.976 -4.694 1.00 94.81 1213 PRO A N 1
ATOM 9418 C CA . PRO A 1 1213 ? -1.389 -2.782 -5.535 1.00 94.81 1213 PRO A CA 1
ATOM 9419 C C . PRO A 1 1213 ? -1.024 -1.503 -4.761 1.00 94.81 1213 PRO A C 1
ATOM 9421 O O . PRO A 1 1213 ? -0.153 -0.760 -5.219 1.00 94.81 1213 PRO A O 1
ATOM 9424 N N . GLY A 1 1214 ? -1.571 -1.291 -3.557 1.00 93.56 1214 GLY A N 1
ATOM 9425 C CA . GLY A 1 1214 ? -1.359 -0.073 -2.769 1.00 93.56 1214 GLY A CA 1
ATOM 9426 C C . GLY A 1 1214 ? 0.094 0.181 -2.357 1.00 93.56 1214 GLY A C 1
ATOM 9427 O O . GLY A 1 1214 ? 0.485 1.328 -2.154 1.00 93.56 1214 GLY A O 1
ATOM 9428 N N . PHE A 1 1215 ? 0.937 -0.857 -2.291 1.00 95.81 1215 PHE A N 1
ATOM 9429 C CA . PHE A 1 1215 ? 2.373 -0.691 -2.028 1.00 95.81 1215 PHE A CA 1
ATOM 9430 C C . PHE A 1 1215 ? 3.103 -0.036 -3.208 1.00 95.81 1215 PHE A C 1
ATOM 9432 O O . PHE A 1 1215 ? 3.946 0.832 -2.996 1.00 95.81 1215 PHE A O 1
ATOM 9439 N N . ALA A 1 1216 ? 2.759 -0.415 -4.444 1.00 95.31 1216 ALA A N 1
ATOM 9440 C CA . ALA A 1 1216 ? 3.305 0.232 -5.635 1.00 95.31 1216 ALA A CA 1
ATOM 9441 C C . ALA A 1 1216 ? 2.756 1.660 -5.778 1.00 95.31 1216 ALA A C 1
ATOM 9443 O O . ALA A 1 1216 ? 3.519 2.588 -6.033 1.00 95.31 1216 ALA A O 1
ATOM 9444 N N . HIS A 1 1217 ? 1.453 1.858 -5.537 1.00 95.12 1217 HIS A N 1
ATOM 9445 C CA . HIS A 1 1217 ? 0.827 3.187 -5.575 1.00 95.12 1217 HIS A CA 1
ATOM 9446 C C . HIS A 1 1217 ? 1.484 4.165 -4.590 1.00 95.12 1217 HIS A C 1
ATOM 9448 O O . HIS A 1 1217 ? 1.874 5.262 -4.990 1.00 95.12 1217 HIS A O 1
ATOM 9454 N N . LEU A 1 1218 ? 1.692 3.743 -3.337 1.00 94.56 1218 LEU A N 1
ATOM 9455 C CA . LEU A 1 1218 ? 2.314 4.573 -2.304 1.00 94.56 1218 LEU A CA 1
ATOM 9456 C C . LEU A 1 1218 ? 3.802 4.852 -2.582 1.00 94.56 1218 LEU A C 1
ATOM 9458 O O . LEU A 1 1218 ? 4.279 5.939 -2.267 1.00 94.56 1218 LEU A O 1
ATOM 9462 N N . ALA A 1 1219 ? 4.532 3.934 -3.227 1.00 93.88 1219 ALA A N 1
ATOM 9463 C CA . ALA A 1 1219 ? 5.903 4.197 -3.681 1.00 93.88 1219 ALA A CA 1
ATOM 9464 C C . ALA A 1 1219 ? 5.971 5.321 -4.738 1.00 93.88 1219 ALA A C 1
ATOM 9466 O O . ALA A 1 1219 ? 6.962 6.043 -4.819 1.00 93.88 1219 ALA A O 1
ATOM 9467 N N . GLY A 1 1220 ? 4.903 5.508 -5.519 1.00 93.31 1220 GLY A N 1
ATOM 9468 C CA . GLY A 1 1220 ? 4.748 6.628 -6.448 1.00 93.31 1220 GLY A CA 1
ATOM 9469 C C . GLY A 1 1220 ? 4.141 7.902 -5.843 1.00 93.31 1220 GLY A C 1
ATOM 9470 O O . GLY A 1 1220 ? 3.912 8.859 -6.584 1.00 93.31 1220 GLY A O 1
ATOM 9471 N N . LEU A 1 1221 ? 3.878 7.947 -4.527 1.00 94.25 1221 LEU A N 1
ATOM 9472 C CA . LEU A 1 1221 ? 3.278 9.112 -3.865 1.00 94.25 1221 LEU A CA 1
ATOM 9473 C C . LEU A 1 1221 ? 4.136 10.375 -4.016 1.00 94.25 1221 LEU A C 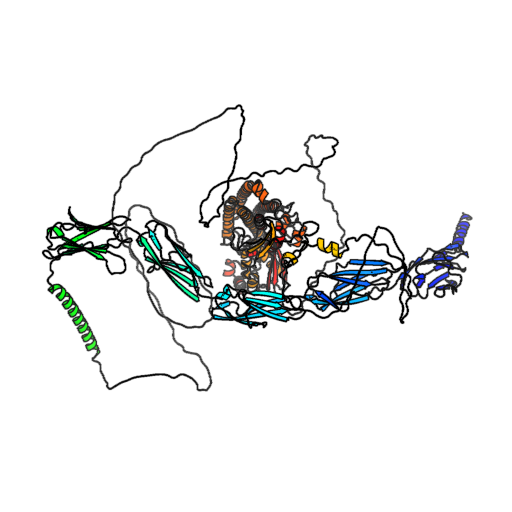1
ATOM 9475 O O . LEU A 1 1221 ? 3.590 11.432 -4.314 1.00 94.25 1221 LEU A O 1
ATOM 9479 N N . ASP A 1 1222 ? 5.461 10.273 -3.870 1.00 94.44 1222 ASP A N 1
ATOM 9480 C CA . ASP A 1 1222 ? 6.368 11.420 -4.028 1.00 94.44 1222 ASP A CA 1
ATOM 9481 C C . ASP A 1 1222 ? 6.252 12.042 -5.426 1.00 94.44 1222 ASP A C 1
ATOM 9483 O O . ASP A 1 1222 ? 5.958 13.228 -5.568 1.00 94.44 1222 ASP A O 1
ATOM 9487 N N . LYS A 1 1223 ? 6.347 11.206 -6.467 1.00 94.06 1223 LYS A N 1
ATOM 9488 C CA . LYS A 1 1223 ? 6.200 11.613 -7.871 1.00 94.06 1223 LYS A CA 1
ATOM 9489 C C . LYS A 1 1223 ? 4.846 12.277 -8.155 1.00 94.06 1223 LYS A C 1
ATOM 9491 O O . LYS A 1 1223 ? 4.797 13.213 -8.945 1.00 94.06 1223 LYS A O 1
ATOM 9496 N N . MET A 1 1224 ? 3.771 11.812 -7.511 1.00 93.94 1224 MET A N 1
ATOM 9497 C CA . MET A 1 1224 ? 2.438 12.421 -7.599 1.00 93.94 1224 MET A CA 1
ATOM 9498 C C . MET A 1 1224 ? 2.290 13.723 -6.804 1.00 93.94 1224 MET A C 1
ATOM 9500 O O . MET A 1 1224 ? 1.447 14.539 -7.160 1.00 93.94 1224 MET A O 1
ATOM 9504 N N . ALA A 1 1225 ? 3.020 13.888 -5.699 1.00 93.62 1225 ALA A N 1
ATOM 9505 C CA . ALA A 1 1225 ? 2.867 15.006 -4.769 1.00 93.62 1225 ALA A CA 1
ATOM 9506 C C . ALA A 1 1225 ? 3.786 16.196 -5.091 1.00 93.62 1225 ALA A C 1
ATOM 9508 O O . ALA A 1 1225 ? 3.475 17.324 -4.705 1.00 93.62 1225 ALA A O 1
ATOM 9509 N N . GLN A 1 1226 ? 4.900 15.971 -5.794 1.00 91.69 1226 GLN A N 1
ATOM 9510 C CA . GLN A 1 1226 ? 5.841 17.017 -6.205 1.00 91.69 1226 GLN A CA 1
ATOM 9511 C C . GLN A 1 1226 ? 5.136 18.177 -6.933 1.00 91.69 1226 GLN A C 1
ATOM 9513 O O . GLN A 1 1226 ? 4.443 17.990 -7.929 1.00 91.69 1226 GLN A O 1
ATOM 9518 N N . GLY A 1 1227 ? 5.330 19.400 -6.434 1.00 89.06 1227 GLY A N 1
ATOM 9519 C CA . GLY A 1 1227 ? 4.753 20.625 -7.000 1.00 89.06 1227 GLY A CA 1
ATOM 9520 C C . GLY A 1 1227 ? 3.305 20.927 -6.590 1.00 89.06 1227 GLY A C 1
ATOM 9521 O O . GLY A 1 1227 ? 2.843 22.043 -6.833 1.00 89.06 1227 GLY A O 1
ATOM 9522 N N . HIS A 1 1228 ? 2.609 20.000 -5.927 1.00 94.38 1228 HIS A N 1
ATOM 9523 C CA . HIS A 1 1228 ? 1.257 20.210 -5.402 1.00 94.38 1228 HIS A CA 1
ATOM 9524 C C . HIS A 1 1228 ? 1.259 20.844 -3.999 1.00 94.38 1228 HIS A C 1
ATOM 9526 O O . HIS A 1 1228 ? 2.303 20.971 -3.354 1.00 94.38 1228 HIS A O 1
ATOM 9532 N N . MET A 1 1229 ? 0.088 21.277 -3.516 1.00 94.06 1229 MET A N 1
ATOM 9533 C CA . MET A 1 1229 ? -0.063 21.833 -2.166 1.00 94.06 1229 MET A CA 1
ATOM 9534 C C . MET A 1 1229 ? -0.267 20.730 -1.121 1.00 94.06 1229 MET A C 1
ATOM 9536 O O . MET A 1 1229 ? -0.779 19.655 -1.430 1.00 94.06 1229 MET A O 1
ATOM 9540 N N . LEU A 1 1230 ? 0.026 21.020 0.153 1.00 91.50 1230 LEU A N 1
ATOM 9541 C CA . LEU A 1 1230 ? -0.230 20.102 1.280 1.00 91.50 1230 LEU A CA 1
ATOM 9542 C C . LEU A 1 1230 ? -1.662 19.523 1.287 1.00 91.50 1230 LEU A C 1
ATOM 9544 O O . LEU A 1 1230 ? -1.858 18.344 1.574 1.00 91.50 1230 LEU A O 1
ATOM 9548 N N . ALA A 1 1231 ? -2.665 20.338 0.950 1.00 92.06 1231 ALA A N 1
ATOM 9549 C CA . ALA A 1 1231 ? -4.061 19.905 0.898 1.00 92.06 1231 ALA A CA 1
ATOM 9550 C C . ALA A 1 1231 ? -4.353 18.931 -0.259 1.00 92.06 1231 ALA A C 1
ATOM 9552 O O . ALA A 1 1231 ? -5.337 18.197 -0.207 1.00 92.06 1231 ALA A O 1
ATOM 9553 N N . ASP A 1 1232 ? -3.544 18.924 -1.316 1.00 94.94 1232 ASP A N 1
ATOM 9554 C CA . ASP A 1 1232 ? -3.739 18.069 -2.491 1.00 94.94 1232 ASP A CA 1
ATOM 9555 C C . ASP A 1 1232 ? -3.146 16.674 -2.263 1.00 94.94 1232 ASP A C 1
ATOM 9557 O O . ASP A 1 1232 ? -3.682 15.695 -2.773 1.00 94.94 1232 ASP A O 1
ATOM 9561 N N . VAL A 1 1233 ? -2.115 16.561 -1.414 1.00 93.81 1233 VAL A N 1
ATOM 9562 C CA . VAL A 1 1233 ? -1.554 15.274 -0.955 1.00 93.81 1233 VAL A CA 1
ATOM 9563 C C . VAL A 1 1233 ? -2.641 14.383 -0.343 1.00 93.81 1233 VAL A C 1
ATOM 9565 O O . VAL A 1 1233 ? -2.656 13.178 -0.577 1.00 93.81 1233 VAL A O 1
ATOM 9568 N N . VAL A 1 1234 ? -3.602 14.972 0.374 1.00 93.06 1234 VAL A N 1
ATOM 9569 C CA . VAL A 1 1234 ? -4.760 14.253 0.933 1.00 93.06 1234 VAL A CA 1
ATOM 9570 C C . VAL A 1 1234 ? -5.667 13.683 -0.168 1.00 93.06 1234 VAL A C 1
ATOM 9572 O O . VAL A 1 1234 ? -6.034 12.511 -0.117 1.00 93.06 1234 VAL A O 1
ATOM 9575 N N . ALA A 1 1235 ? -5.975 14.466 -1.208 1.00 94.88 1235 ALA A N 1
ATOM 9576 C CA . ALA A 1 1235 ? -6.748 13.987 -2.361 1.00 94.88 1235 ALA A CA 1
ATOM 9577 C C . ALA A 1 1235 ? -5.986 12.908 -3.158 1.00 94.88 1235 ALA A C 1
ATOM 9579 O O . ALA A 1 1235 ? -6.575 11.953 -3.666 1.00 94.88 1235 ALA A O 1
ATOM 9580 N N . ILE A 1 1236 ? -4.658 13.025 -3.231 1.00 95.44 1236 ILE A N 1
ATOM 9581 C CA . ILE A 1 1236 ? -3.778 12.027 -3.842 1.00 95.44 1236 ILE A CA 1
ATOM 9582 C C . ILE A 1 1236 ? -3.835 10.693 -3.075 1.00 95.44 1236 ILE A C 1
ATOM 9584 O O . ILE A 1 1236 ? -4.033 9.649 -3.694 1.00 95.44 1236 ILE A O 1
ATOM 9588 N N . ILE A 1 1237 ? -3.726 10.716 -1.743 1.00 93.62 1237 ILE A N 1
ATOM 9589 C CA . ILE A 1 1237 ? -3.842 9.517 -0.893 1.00 93.62 1237 ILE A CA 1
ATOM 9590 C C . ILE A 1 1237 ? -5.231 8.880 -1.050 1.00 93.62 1237 ILE A C 1
ATOM 9592 O O . ILE A 1 1237 ? -5.336 7.673 -1.272 1.00 93.62 1237 ILE A O 1
ATOM 9596 N N . GLY A 1 1238 ? -6.293 9.692 -1.023 1.00 92.12 1238 GLY A N 1
ATOM 9597 C CA . GLY A 1 1238 ? -7.663 9.226 -1.239 1.00 92.12 1238 GLY A CA 1
ATOM 9598 C C . GLY A 1 1238 ? -7.874 8.566 -2.608 1.00 92.12 1238 GLY A C 1
ATOM 9599 O O . GLY A 1 1238 ? -8.465 7.491 -2.683 1.00 92.12 1238 GLY A O 1
ATOM 9600 N N . THR A 1 1239 ? -7.339 9.133 -3.700 1.00 94.88 1239 THR A N 1
ATOM 9601 C CA . THR A 1 1239 ? -7.488 8.523 -5.037 1.00 94.88 1239 THR A CA 1
ATOM 9602 C C . THR A 1 1239 ? -6.654 7.254 -5.242 1.00 94.88 1239 THR A C 1
ATOM 9604 O O . THR A 1 1239 ? -6.979 6.458 -6.129 1.00 94.88 1239 THR A O 1
ATOM 9607 N N . GLN A 1 1240 ? -5.596 7.037 -4.454 1.00 93.12 1240 GLN A N 1
ATOM 9608 C CA . GLN A 1 1240 ? -4.834 5.783 -4.473 1.00 93.12 1240 GLN A CA 1
ATOM 9609 C C . GLN A 1 1240 ? -5.578 4.629 -3.777 1.00 93.12 1240 GLN A C 1
ATOM 9611 O O . GLN A 1 1240 ? -5.282 3.477 -4.067 1.00 93.12 1240 GLN A O 1
ATOM 9616 N N . ASP A 1 1241 ? -6.582 4.921 -2.937 1.00 92.06 1241 ASP A N 1
ATOM 9617 C CA . ASP A 1 1241 ? -7.386 3.926 -2.208 1.00 92.06 1241 ASP A CA 1
ATOM 9618 C C . ASP A 1 1241 ? -6.527 2.977 -1.339 1.00 92.06 1241 ASP A C 1
ATOM 9620 O O . ASP A 1 1241 ? -6.562 1.748 -1.444 1.00 92.06 1241 ASP A O 1
ATOM 9624 N N . ILE A 1 1242 ? -5.705 3.576 -0.475 1.00 90.81 1242 ILE A N 1
ATOM 9625 C CA . ILE A 1 1242 ? -4.686 2.874 0.315 1.00 90.81 1242 ILE A CA 1
ATOM 9626 C C . ILE A 1 1242 ? -5.297 2.198 1.548 1.00 90.81 1242 ILE A C 1
ATOM 9628 O O . ILE A 1 1242 ? -5.955 2.839 2.364 1.00 90.81 1242 ILE A O 1
ATOM 9632 N N . VAL A 1 1243 ? -5.004 0.907 1.734 1.00 92.00 1243 VAL A N 1
ATOM 9633 C CA . VAL A 1 1243 ? -5.346 0.147 2.947 1.00 92.00 1243 VAL A CA 1
ATOM 9634 C C . VAL A 1 1243 ? -4.071 -0.422 3.567 1.00 92.00 1243 VAL A C 1
ATOM 9636 O O . VAL A 1 1243 ? -3.455 -1.337 3.030 1.00 92.00 1243 VAL A O 1
ATOM 9639 N N . PHE A 1 1244 ? -3.667 0.081 4.735 1.00 90.81 1244 PHE A N 1
ATOM 9640 C CA . PHE A 1 1244 ? -2.360 -0.249 5.332 1.00 90.81 1244 PHE A CA 1
ATOM 9641 C C . PHE A 1 1244 ? -2.191 -1.715 5.764 1.00 90.81 1244 PHE A C 1
ATOM 9643 O O . PHE A 1 1244 ? -1.065 -2.155 5.982 1.00 90.81 1244 PHE A O 1
ATOM 9650 N N . GLY A 1 1245 ? -3.267 -2.508 5.821 1.00 88.94 1245 GLY A N 1
ATOM 9651 C CA . GLY A 1 1245 ? -3.163 -3.963 5.996 1.00 88.94 1245 GLY A CA 1
ATOM 9652 C C . GLY A 1 1245 ? -2.563 -4.669 4.771 1.00 88.94 1245 GLY A C 1
ATOM 9653 O O . GLY A 1 1245 ? -1.804 -5.624 4.922 1.00 88.94 1245 GLY A O 1
ATOM 9654 N N . GLU A 1 1246 ? -2.812 -4.152 3.561 1.00 91.12 1246 GLU A N 1
ATOM 9655 C CA . GLU A 1 1246 ? -2.047 -4.506 2.359 1.00 91.12 1246 GLU A CA 1
ATOM 9656 C C . GLU A 1 1246 ? -0.835 -3.579 2.116 1.00 91.12 1246 GLU A C 1
ATOM 9658 O O . GLU A 1 1246 ? -0.023 -3.845 1.231 1.00 91.12 1246 GLU A O 1
ATOM 9663 N N . VAL A 1 1247 ? -0.707 -2.530 2.937 1.00 92.25 1247 VAL A N 1
ATOM 9664 C CA . VAL A 1 1247 ? 0.459 -1.652 3.183 1.00 92.25 1247 VAL A CA 1
ATOM 9665 C C . VAL A 1 1247 ? 1.689 -2.412 3.718 1.00 92.25 1247 VAL A C 1
ATOM 9667 O O . VAL A 1 1247 ? 2.805 -2.386 3.204 1.00 92.25 1247 VAL A O 1
ATOM 9670 N N . ASP A 1 1248 ? 1.446 -3.200 4.767 1.00 87.19 1248 ASP A N 1
ATOM 9671 C CA . ASP A 1 1248 ? 2.472 -3.698 5.686 1.00 87.19 1248 ASP A CA 1
ATOM 9672 C C . ASP A 1 1248 ? 2.303 -5.210 5.947 1.00 87.19 1248 ASP A C 1
ATOM 9674 O O . ASP A 1 1248 ? 1.455 -5.623 6.737 1.00 87.19 1248 ASP A O 1
ATOM 9678 N N . ARG A 1 1249 ? 3.105 -6.064 5.290 1.00 81.75 1249 ARG A N 1
ATOM 9679 C CA . ARG A 1 1249 ? 2.907 -7.535 5.268 1.00 81.75 1249 ARG A CA 1
ATOM 9680 C C . ARG A 1 1249 ? 4.143 -8.308 5.692 1.00 81.75 1249 ARG A C 1
ATOM 9682 O O . ARG A 1 1249 ? 5.226 -7.920 5.212 1.00 81.75 1249 ARG A O 1
#